Protein AF-A0A8J7L9L0-F1 (afdb_monomer_lite)

Secondary structure (DSSP, 8-state):
----------GGGGTT--EEEEEEEEEPTTS-HHHHHHHIIIIIHHHHHTSTT-SEEEEEEEPPPPTT-SSPPPTT-B----GGG---EEEEEEESSHHHHHHHHHT-HHHHHHHHHHEEEEEEEE--TTSEEEEEE--S-SS-EEPPSSEEEEEEEEEPTT--HHHHHHHIIIIIHHHHTT-TTEEEEEEEEPPPP-TTPPPBTTBB----TTT--SEEEEEEESSHHHHHHHHTSHHHHHHTTTGGGTEEEEEEEEEEEEEEEEETTEE-HHHHS-HHHHHHHHHHT-GGGGSHHHHHHHTT-----SSGGGGEEEEEEEEEE-S-HHHHHHIIIIIS--EEEEEEEEE-SHHHHHHHHHHHHHHHHHHT--GGGGT---TTTTSEEEEEEEEE-SS-EEEEEEEEETTSSS-SS-SSPPPP-STTS--S-EEEEEE-TTS-HHHHHHHHHHHHHHTT-TT-EE--SS--SSHHHHHHS-GGGGSEESS--GGG--TTS--S---GGGTTEEEEEEE-TTS-EEEEEEE-HHHHHHHHHHHHHHHHHHT-----TT-S---S-----EEEEEEEEEE-S-HHHHHHHHHHHHH-GGGT-TT-EEEEEEEEETTEEEEEEEETTEEEEEEEEEETTTTEEEEEEES-SSEEEEEEEEEEPPSSS-TTSPEEEEEEEEEEE-SHHHHHHHHHHHHHHHHHHHHHHHHHHHHHHHHHHHHHHHHHTT---------SS-S-TTHHHHHHHHHHHHHHTT-HHHHHTTEEEEEEEEETTSPPB-SHHHHHHHHHHHHHHEEEEEEEEEEEEEETTEEEEEEEEEEEETTS-EEEEEEEEEEEEETTEEEEEEEE---HHHH-TTS---TT-STTB-GGGPBPPP--HHHHHHHH-HHHHHHHHTT---GGGTSSS--SPPP-

InterPro domains:
  IPR004360 Glyoxalase/fosfomycin resistance/dioxygenase domain [PF00903] (319-454)
  IPR009799 EthD domain [PF07110] (29-120)
  IPR011008 Dimeric alpha-beta barrel [SSF54909] (21-121)
  IPR011008 Dimeric alpha-beta barrel [SSF54909] (152-255)
  IPR015075 Acetylaranotin biosynthesis cluster protein L [PF08982] (584-705)
  IPR023393 START-like domain superfamily [G3DSA:3.30.530.20] (573-716)
  IPR029068 Glyoxalase/Bleomycin resistance protein/Dihydroxybiphenyl dioxygenase [G3DSA:3.10.180.10] (314-545)
  IPR029068 Glyoxalase/Bleomycin resistance protein/Dihydroxybiphenyl dioxygenase [SSF54593] (316-531)
  IPR032710 NTF2-like domain superfamily [SSF54427] (745-858)
  IPR037401 SnoaL-like domain [PF12680] (748-848)

Foldseek 3Di:
DPPPPPQDFPQVQCLLLQKKKKKFFAWDPPDDLVVLVCCCQFPLLLVLLLQFFFQWKKKFFWDWDDVPDPDDDDPLADADDDPVLDTGIMIMTGGNDPVSVVSSVVRCVVSLVCSLVTGLEMEIWMADGNQKGKPGASQPDPFFLKAGAFWKKKKFFAWDPPDDLVNLSCLCPVFQVVLLVVQPQWNIKIKHFTDDTDQVDDDDNNYHHHDDPVSDTGMIMMTTGNYVVSVVVSCPDVSVVRNCVCNSVTTHYMYIIITRIMGIQHGRSDGDLCNLGGSVVSVVCVVVVVVVCVDPVNSCVSSVNPPPPPDPCVQFLWWAEKEAEDFAPVVVCCCVCVVVPWFWLDKDWFAAALLVLQQACQVLVLVCLVVVHDSVVVQRDHRHVQQKGWIWIWTDLLQHTYIYIAIDGSPDDRDRGGPGDDDDPDPVDDHQMEIETEGDPPDDQLVSLVVVCVVCVVVVLPQKFWGFSHDDNHPVRRVVDDSVRRKDALFDDQVRAPPVNDTPDDSPQCHQKMWGWIADSVRHTYIYIYQDDNSVVSNVVSSVSSCVVPVDDDDSPPDPDDDDDAFDQKQKAKDKDFAPFFPPLLLVLVVCCVVPVCLQQVQKDPKDFDADDLFWTWIWIGHPNATWTWIWGDFVQQQKIKTFTDPGPFKGDIKMWGKADDPDPDPRGTIMIMIMDIIGTPDPVSSVVSVVCNVVVNVSRHSSNVSSRVVRNVVRVVQVVCVVPDDDDDDDDDDRGDDPVCQVVVLVLQLVLCLLLLNLVSNLVQADQQAWEDEAPDDTDGGSVSSSVVSNVVPVFFQGKDWLFPDWDDDSQKIKTWTWMWTQGPVRDIDIATKIWIFGDDGRHTNYIYIHTDCVCNNPVVDDDDPLRGPQQDPPRDGDDGPCVSLCCLQPPPVNVVCVVVSSPGSCCVGVVNDDHSDD

pLDDT: mean 84.27, std 15.53, range [23.47, 98.44]

Organism: NCBI:txid2794033

Radius of gyration: 39.22 Å; chains: 1; bounding box: 111×66×100 Å

Structure (mmCIF, N/CA/C/O backbone):
data_AF-A0A8J7L9L0-F1
#
_entry.id   AF-A0A8J7L9L0-F1
#
loop_
_atom_site.group_PDB
_atom_site.id
_atom_site.type_symbol
_atom_site.label_atom_id
_atom_site.label_alt_id
_atom_site.label_comp_id
_atom_site.label_asym_id
_atom_site.label_entity_id
_atom_site.label_seq_id
_atom_site.pdbx_PDB_ins_code
_atom_site.Cartn_x
_atom_site.Cartn_y
_atom_site.Cartn_z
_atom_site.occupancy
_atom_site.B_iso_or_equiv
_atom_site.auth_seq_id
_atom_site.auth_comp_id
_atom_site.auth_asym_id
_atom_site.auth_atom_id
_atom_site.pdbx_PDB_model_num
ATOM 1 N N . MET A 1 1 ? 15.627 -24.468 51.580 1.00 33.28 1 MET A N 1
ATOM 2 C CA . MET A 1 1 ? 15.836 -23.251 50.769 1.00 33.28 1 MET A CA 1
ATOM 3 C C . MET A 1 1 ? 15.820 -23.654 49.300 1.00 33.28 1 MET A C 1
ATOM 5 O O . MET A 1 1 ? 16.817 -24.172 48.817 1.00 33.28 1 MET A O 1
ATOM 9 N N . LYS A 1 2 ? 14.678 -23.531 48.610 1.00 32.38 2 LYS A N 1
ATOM 10 C CA . LYS A 1 2 ? 14.656 -23.643 47.142 1.00 32.38 2 LYS A CA 1
ATOM 11 C C . LYS A 1 2 ? 15.269 -22.352 46.606 1.00 32.38 2 LYS A C 1
ATOM 13 O O . LYS A 1 2 ? 14.825 -21.278 47.000 1.00 32.38 2 LYS A O 1
ATOM 18 N N . ALA A 1 3 ? 16.320 -22.465 45.800 1.00 29.16 3 ALA A N 1
ATOM 19 C CA . ALA A 1 3 ? 16.956 -21.321 45.165 1.00 29.16 3 ALA A CA 1
ATOM 20 C C . ALA A 1 3 ? 15.889 -20.514 44.411 1.00 29.16 3 ALA A C 1
ATOM 22 O O . ALA A 1 3 ? 15.231 -21.045 43.518 1.00 29.16 3 ALA A O 1
ATOM 23 N N . VAL A 1 4 ? 15.688 -19.257 44.812 1.00 38.16 4 VAL A N 1
ATOM 24 C CA . VAL A 1 4 ? 14.827 -18.309 44.104 1.00 38.16 4 VAL A CA 1
ATOM 25 C C . VAL A 1 4 ? 15.531 -18.003 42.789 1.00 38.16 4 VAL A C 1
ATOM 27 O O . VAL A 1 4 ? 16.447 -17.185 42.735 1.00 38.16 4 VAL A O 1
ATOM 30 N N . THR A 1 5 ? 15.169 -18.718 41.728 1.00 43.06 5 THR A N 1
ATOM 31 C CA . THR A 1 5 ? 15.556 -18.340 40.372 1.00 43.06 5 THR A CA 1
ATOM 32 C C . THR A 1 5 ? 14.893 -16.990 40.119 1.00 43.06 5 THR A C 1
ATOM 34 O O . THR A 1 5 ? 13.669 -16.897 40.074 1.00 43.06 5 THR A O 1
ATOM 37 N N . LYS A 1 6 ? 15.693 -15.921 40.070 1.00 53.34 6 LYS A N 1
ATOM 38 C CA . LYS A 1 6 ? 15.213 -14.556 39.833 1.00 53.34 6 LYS A CA 1
ATOM 39 C C . LYS A 1 6 ? 14.417 -14.571 38.524 1.00 53.34 6 LYS A C 1
ATOM 41 O O . LYS A 1 6 ? 14.999 -14.857 37.478 1.00 53.34 6 LYS A O 1
ATOM 46 N N . LYS A 1 7 ? 13.097 -14.345 38.585 1.00 67.75 7 LYS A N 1
ATOM 47 C CA . LYS A 1 7 ? 12.260 -14.247 37.380 1.00 67.75 7 LYS A CA 1
ATOM 48 C C . LYS A 1 7 ? 12.877 -13.190 36.461 1.00 67.75 7 LYS A C 1
ATOM 50 O O . LYS A 1 7 ? 13.294 -12.132 36.938 1.00 67.75 7 LYS A O 1
ATOM 55 N N . ALA A 1 8 ? 12.986 -13.498 35.171 1.00 82.75 8 ALA A N 1
ATOM 56 C CA . ALA A 1 8 ? 13.413 -12.511 34.189 1.00 82.75 8 ALA A CA 1
ATOM 57 C C . ALA A 1 8 ? 12.443 -11.322 34.241 1.00 82.75 8 ALA A C 1
ATOM 59 O O . ALA A 1 8 ? 11.234 -11.527 34.306 1.00 82.75 8 ALA A O 1
ATOM 60 N N . ASN A 1 9 ? 12.977 -10.100 34.272 1.00 91.50 9 ASN A N 1
ATOM 61 C CA . ASN A 1 9 ? 12.180 -8.879 34.266 1.00 91.50 9 ASN A CA 1
ATOM 62 C C . ASN A 1 9 ? 12.502 -8.084 32.998 1.00 91.50 9 ASN A C 1
ATOM 64 O O . ASN A 1 9 ? 13.605 -7.561 32.847 1.00 91.50 9 ASN A O 1
ATOM 68 N N . TYR A 1 10 ? 11.526 -8.013 32.104 1.00 93.75 10 TYR A N 1
ATOM 69 C CA . TYR A 1 10 ? 11.568 -7.345 30.812 1.00 93.75 10 TYR A CA 1
ATOM 70 C C . TYR A 1 10 ? 10.980 -5.929 30.852 1.00 93.75 10 TYR A C 1
ATOM 72 O O . TYR A 1 10 ? 10.925 -5.290 29.807 1.00 93.75 10 TYR A O 1
ATOM 80 N N . ALA A 1 11 ? 10.597 -5.403 32.026 1.00 93.00 11 ALA A N 1
ATOM 81 C CA . ALA A 1 11 ? 9.974 -4.078 32.168 1.00 93.00 11 ALA A CA 1
ATOM 82 C C . ALA A 1 11 ? 10.808 -2.934 31.564 1.00 93.00 11 ALA A C 1
ATOM 84 O O . ALA A 1 11 ? 10.264 -1.915 31.146 1.00 93.00 11 ALA A O 1
ATOM 85 N N . ILE A 1 12 ? 12.128 -3.123 31.455 1.00 92.31 12 ILE A N 1
ATOM 86 C CA . ILE A 1 12 ? 13.038 -2.166 30.819 1.00 92.31 12 ILE A CA 1
ATOM 87 C C . ILE A 1 12 ? 12.667 -1.853 29.360 1.00 92.31 12 ILE A C 1
ATOM 89 O O . ILE A 1 12 ? 13.014 -0.783 28.871 1.00 92.31 12 ILE A O 1
ATOM 93 N N . ARG A 1 13 ? 11.945 -2.748 28.668 1.00 92.00 13 ARG A N 1
ATOM 94 C CA . ARG A 1 13 ? 11.522 -2.536 27.275 1.00 92.00 13 ARG A CA 1
ATOM 95 C C . ARG A 1 13 ? 10.525 -1.387 27.113 1.00 92.00 13 ARG A C 1
ATOM 97 O O . ARG A 1 13 ? 10.534 -0.742 26.078 1.00 92.00 13 ARG A O 1
ATOM 104 N N . ASP A 1 14 ? 9.737 -1.095 28.146 1.00 91.19 14 ASP A N 1
ATOM 105 C CA . ASP A 1 14 ? 8.715 -0.041 28.108 1.00 91.19 14 ASP A CA 1
ATOM 106 C C . ASP A 1 14 ? 9.256 1.307 28.616 1.00 91.19 14 ASP A C 1
ATOM 108 O O . ASP A 1 14 ? 8.560 2.318 28.580 1.00 91.19 14 ASP A O 1
ATOM 112 N N . GLN A 1 15 ? 10.507 1.358 29.096 1.00 89.12 15 GLN A N 1
ATOM 113 C CA . GLN A 1 15 ? 11.029 2.525 29.816 1.00 89.12 15 GLN A CA 1
ATOM 114 C C . GLN A 1 15 ? 11.103 3.797 28.962 1.00 89.12 15 GLN A C 1
ATOM 116 O O . GLN A 1 15 ? 11.134 4.894 29.523 1.00 89.12 15 GLN A O 1
ATOM 121 N N . ASN A 1 16 ? 11.196 3.655 27.637 1.00 91.50 16 ASN A N 1
ATOM 122 C CA . ASN A 1 16 ? 11.316 4.772 26.704 1.00 91.50 16 ASN A CA 1
ATOM 123 C C . ASN A 1 16 ? 9.947 5.363 26.335 1.00 91.50 16 ASN A C 1
ATOM 125 O O . ASN A 1 16 ? 9.885 6.543 26.010 1.00 91.50 16 ASN A O 1
ATOM 129 N N . GLY A 1 17 ? 8.852 4.606 26.460 1.00 91.31 17 GLY A N 1
ATOM 130 C CA . GLY A 1 17 ? 7.489 5.115 26.303 1.00 91.31 17 GLY A CA 1
ATOM 131 C C . GLY A 1 17 ? 7.074 5.965 27.506 1.00 91.31 17 GLY A C 1
ATOM 132 O O . GLY A 1 17 ? 6.415 5.479 28.419 1.00 91.31 17 GLY A O 1
ATOM 133 N N . LYS A 1 18 ? 7.497 7.232 27.541 1.00 91.81 18 LYS A N 1
ATOM 134 C CA . LYS A 1 18 ? 7.314 8.138 28.691 1.00 91.81 18 LYS A CA 1
ATOM 135 C C . LYS A 1 18 ? 5.909 8.721 28.813 1.00 91.81 18 LYS A C 1
ATOM 137 O O . LYS A 1 18 ? 5.526 9.153 29.902 1.00 91.81 18 LYS A O 1
ATOM 142 N N . LEU A 1 19 ? 5.182 8.757 27.704 1.00 95.00 19 LEU A N 1
ATOM 143 C CA . LEU A 1 19 ? 3.818 9.259 27.578 1.00 95.00 19 LEU A CA 1
ATOM 144 C C . LEU A 1 19 ? 2.955 8.155 26.975 1.00 95.00 19 LEU A C 1
ATOM 146 O O . LEU A 1 19 ? 3.434 7.417 26.114 1.00 95.00 19 LEU A O 1
ATOM 150 N N . ALA A 1 20 ? 1.691 8.069 27.379 1.00 96.75 20 ALA A N 1
ATOM 151 C CA . ALA A 1 20 ? 0.723 7.140 26.819 1.00 96.75 20 ALA A CA 1
ATOM 152 C C . ALA A 1 20 ? -0.542 7.873 26.355 1.00 96.75 20 ALA A C 1
ATOM 154 O O . ALA A 1 20 ? -1.003 8.822 26.994 1.00 96.75 20 ALA A O 1
ATOM 155 N N . PHE A 1 21 ? -1.107 7.395 25.251 1.00 97.12 21 PHE A N 1
ATOM 156 C CA . PHE A 1 21 ? -2.462 7.678 24.805 1.00 97.12 21 PHE A CA 1
ATOM 157 C C . PHE A 1 21 ? -3.249 6.365 24.843 1.00 97.12 21 PHE A C 1
ATOM 159 O O . PHE A 1 21 ? -2.940 5.422 24.116 1.00 97.12 21 PHE A O 1
ATOM 166 N N . TYR A 1 22 ? -4.212 6.295 25.756 1.00 97.31 22 TYR A N 1
ATOM 167 C CA . TYR A 1 22 ? -4.950 5.094 26.129 1.00 97.31 22 TYR A CA 1
ATOM 168 C C . TYR A 1 22 ? -6.417 5.274 25.747 1.00 97.31 22 TYR A C 1
ATOM 170 O O . TYR A 1 22 ? -7.122 6.082 26.350 1.00 97.31 22 TYR A O 1
ATOM 178 N N . VAL A 1 23 ? -6.873 4.568 24.720 1.00 97.12 23 VAL A N 1
ATOM 179 C CA . VAL A 1 23 ? -8.184 4.791 24.103 1.00 97.12 23 VAL A CA 1
ATOM 180 C C . VAL A 1 23 ? -9.097 3.613 24.377 1.00 97.12 23 VAL A C 1
ATOM 182 O O . VAL A 1 23 ? -8.789 2.491 23.984 1.00 97.12 23 VAL A O 1
ATOM 185 N N . LEU A 1 24 ? -10.228 3.877 25.025 1.00 97.00 24 LEU A N 1
ATOM 186 C CA . LEU A 1 24 ? -11.296 2.903 25.233 1.00 97.00 24 LEU A CA 1
ATOM 187 C C . LEU A 1 24 ? -12.210 2.896 24.008 1.00 97.00 24 LEU A C 1
ATOM 189 O O . LEU A 1 24 ? -12.599 3.963 23.528 1.00 97.00 24 LEU A O 1
ATOM 193 N N . LEU A 1 25 ? -12.546 1.712 23.499 1.00 97.19 25 LEU A N 1
A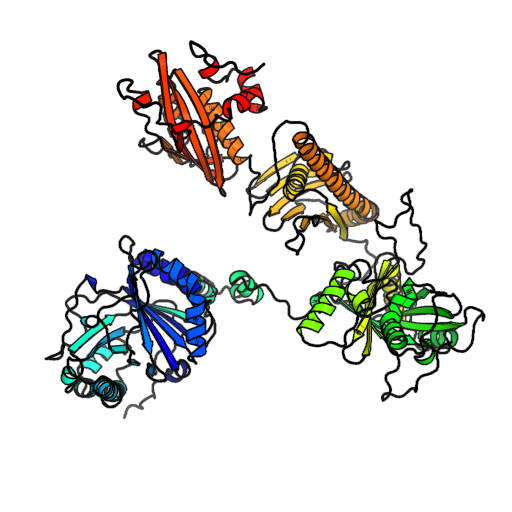TOM 194 C CA . LEU A 1 25 ? -13.195 1.556 22.199 1.00 97.19 25 LEU A CA 1
ATOM 195 C C . LEU A 1 25 ? -14.464 0.716 22.302 1.00 97.19 25 LEU A C 1
ATOM 197 O O . LEU A 1 25 ? -14.427 -0.450 22.693 1.00 97.19 25 LEU A O 1
ATOM 201 N N . TRP A 1 26 ? -15.582 1.306 21.889 1.00 96.25 26 TRP A N 1
ATOM 202 C CA . TRP A 1 26 ? -16.876 0.640 21.809 1.00 96.25 26 TRP A CA 1
ATOM 203 C C . TRP A 1 26 ? -17.153 0.251 20.374 1.00 96.25 26 TRP A C 1
ATOM 205 O O . TRP A 1 26 ? -17.213 1.109 19.488 1.00 96.25 26 TRP A O 1
ATOM 215 N N . LYS A 1 27 ? -17.403 -1.031 20.156 1.00 95.44 27 LYS A N 1
ATOM 216 C CA . LYS A 1 27 ? -17.796 -1.576 18.871 1.00 95.44 27 LYS A CA 1
ATOM 217 C C . LYS A 1 27 ? -19.065 -0.908 18.357 1.00 95.44 27 LYS A C 1
ATOM 219 O O . LYS A 1 27 ? -20.069 -0.776 19.059 1.00 95.44 27 LYS A O 1
ATOM 224 N N . ARG A 1 28 ? -19.064 -0.588 17.066 1.00 94.56 28 ARG A N 1
ATOM 225 C CA . ARG A 1 28 ? -20.216 -0.047 16.352 1.00 94.56 28 ARG A CA 1
ATOM 226 C C . ARG A 1 28 ? -21.446 -0.943 16.527 1.00 94.56 28 ARG A C 1
ATOM 228 O O . ARG A 1 28 ? -21.399 -2.178 16.468 1.00 94.56 28 ARG A O 1
ATOM 235 N N . LYS A 1 29 ? -22.598 -0.302 16.712 1.00 90.38 29 LYS A N 1
ATOM 236 C CA . LYS A 1 29 ? -23.889 -0.994 16.742 1.00 90.38 29 LYS A CA 1
ATOM 237 C C . LYS A 1 29 ? -24.199 -1.551 15.348 1.00 90.38 29 LYS A C 1
ATOM 239 O O . LYS A 1 29 ? -24.092 -0.832 14.361 1.00 90.38 29 LYS A O 1
ATOM 244 N N . GLY A 1 30 ? -24.585 -2.824 15.275 1.00 90.44 30 GLY A N 1
ATOM 245 C CA . GLY A 1 30 ? -24.953 -3.495 14.020 1.00 90.44 30 GLY A CA 1
ATOM 246 C C . GLY A 1 30 ? -23.868 -4.369 13.381 1.00 90.44 30 GLY A C 1
ATOM 247 O O . GLY A 1 30 ? -24.176 -5.066 12.421 1.00 90.44 30 GLY A O 1
ATOM 248 N N . ILE A 1 31 ? -22.641 -4.399 13.920 1.00 95.25 31 ILE A N 1
ATOM 249 C CA . ILE A 1 31 ? -21.594 -5.348 13.492 1.00 95.25 31 ILE A CA 1
ATOM 250 C C . ILE A 1 31 ? -21.348 -6.435 14.547 1.00 95.25 31 ILE A C 1
ATOM 252 O O . ILE A 1 31 ? -21.557 -6.203 15.744 1.00 95.25 31 ILE A O 1
ATOM 256 N N . SER A 1 32 ? -20.918 -7.626 14.118 1.00 96.62 32 SER A N 1
ATOM 257 C CA . SER A 1 32 ? -20.533 -8.713 15.028 1.00 96.62 32 SER A CA 1
ATOM 258 C C . SER A 1 32 ? -19.212 -8.400 15.740 1.00 96.62 32 SER A C 1
ATOM 260 O O . SER A 1 32 ? -18.413 -7.600 15.254 1.00 96.62 32 SER A O 1
ATOM 262 N N . LEU A 1 33 ? -18.978 -9.031 16.897 1.00 94.38 33 LEU A N 1
ATOM 263 C CA . LEU A 1 33 ? -17.702 -8.905 17.613 1.00 94.38 33 LEU A CA 1
ATOM 264 C C . LEU A 1 33 ? -16.530 -9.441 16.779 1.00 94.38 33 LEU A C 1
ATOM 266 O O . LEU A 1 33 ? -15.473 -8.832 16.760 1.00 94.38 33 LEU A O 1
ATOM 270 N N . GLU A 1 34 ? -16.743 -10.525 16.033 1.00 96.19 34 GLU A N 1
ATOM 271 C CA . GLU A 1 34 ? -15.739 -11.077 15.117 1.00 96.19 34 GLU A CA 1
ATOM 272 C C . GLU A 1 34 ? -15.363 -10.081 14.014 1.00 96.19 34 GLU A C 1
ATOM 274 O O . GLU A 1 34 ? -14.183 -9.838 13.790 1.00 96.19 34 GLU A O 1
ATOM 279 N N . LEU A 1 35 ? -16.347 -9.434 13.374 1.00 97.31 35 LEU A N 1
ATOM 280 C CA . LEU A 1 35 ? -16.073 -8.429 12.344 1.00 97.31 35 LEU A CA 1
ATOM 281 C C . LEU A 1 35 ? -15.328 -7.220 12.919 1.00 97.31 35 LEU A C 1
ATOM 283 O O . LEU A 1 35 ? -14.430 -6.689 12.272 1.00 97.31 35 LEU A O 1
ATOM 287 N N . PHE A 1 36 ? -15.683 -6.796 14.132 1.00 97.50 36 PHE A N 1
ATOM 288 C CA . PHE A 1 36 ? -14.957 -5.757 14.856 1.00 97.50 36 PHE A CA 1
ATOM 289 C C . PHE A 1 36 ? -13.507 -6.157 15.125 1.00 97.50 36 PHE A C 1
ATOM 291 O O . PHE A 1 36 ? -12.595 -5.426 14.743 1.00 97.50 36 PHE A O 1
ATOM 298 N N . ASP A 1 37 ? -13.298 -7.332 15.721 1.00 97.06 37 ASP A N 1
ATOM 299 C CA . ASP A 1 37 ? -11.974 -7.837 16.065 1.00 97.06 37 ASP A CA 1
ATOM 300 C C . ASP A 1 37 ? -11.110 -7.988 14.798 1.00 97.06 37 ASP A C 1
ATOM 302 O O . ASP A 1 37 ? -9.922 -7.658 14.811 1.00 97.06 37 ASP A O 1
ATOM 306 N N . ASP A 1 38 ? -11.690 -8.471 13.694 1.00 97.25 38 ASP A N 1
ATOM 307 C CA . ASP A 1 38 ? -11.029 -8.669 12.400 1.00 97.25 38 ASP A CA 1
ATOM 308 C C . ASP A 1 38 ? -10.683 -7.354 11.712 1.00 97.25 38 ASP A C 1
ATOM 310 O O . ASP A 1 38 ? -9.540 -7.178 11.281 1.00 97.25 38 ASP A O 1
ATOM 314 N N . TYR A 1 39 ? -11.634 -6.426 11.613 1.00 98.12 39 TYR A N 1
ATOM 315 C CA . TYR A 1 39 ? -11.402 -5.139 10.968 1.00 98.12 39 TYR A CA 1
ATOM 316 C C . TYR A 1 39 ? -10.385 -4.314 11.758 1.00 98.12 39 TYR A C 1
ATOM 318 O O . TYR A 1 39 ? -9.457 -3.742 11.179 1.00 98.12 39 TYR A O 1
ATOM 326 N N . TRP A 1 40 ? -10.499 -4.303 13.088 1.00 98.19 40 TRP A N 1
ATOM 327 C CA . TRP A 1 40 ? -9.620 -3.509 13.934 1.00 98.19 40 TRP A CA 1
ATOM 328 C C . TRP A 1 40 ? -8.161 -3.961 13.832 1.00 98.19 40 TRP A C 1
ATOM 330 O O . TRP A 1 40 ? -7.286 -3.132 13.572 1.00 98.19 40 TRP A O 1
ATOM 340 N N . ARG A 1 41 ? -7.883 -5.269 13.914 1.00 97.62 41 ARG A N 1
ATOM 341 C CA . ARG A 1 41 ? -6.498 -5.768 13.854 1.00 97.62 41 ARG A CA 1
ATOM 342 C C . ARG A 1 41 ? -5.923 -5.884 12.440 1.00 97.62 41 ARG A C 1
ATOM 344 O O . ARG A 1 41 ? -4.704 -5.963 12.286 1.00 97.62 41 ARG A O 1
ATOM 351 N N . ASN A 1 42 ? -6.761 -5.962 11.402 1.00 97.62 42 ASN A N 1
ATOM 352 C CA . ASN A 1 42 ? -6.278 -6.186 10.034 1.00 97.62 42 ASN A CA 1
ATOM 353 C C . ASN A 1 42 ? -6.334 -4.962 9.122 1.00 97.62 42 ASN A C 1
ATOM 355 O O . ASN A 1 42 ? -5.587 -4.927 8.145 1.00 97.62 42 ASN A O 1
ATOM 359 N N . VAL A 1 43 ? -7.175 -3.974 9.428 1.00 96.81 43 VAL A N 1
ATOM 360 C CA . VAL A 1 43 ? -7.367 -2.780 8.593 1.00 96.81 43 VAL A CA 1
ATOM 361 C C . VAL A 1 43 ? -6.994 -1.524 9.373 1.00 96.81 43 VAL A C 1
ATOM 363 O O . VAL A 1 43 ? -6.029 -0.843 9.022 1.00 96.81 43 VAL A O 1
ATOM 366 N N . HIS A 1 44 ? -7.690 -1.270 10.481 1.00 97.31 44 HIS A N 1
ATOM 367 C CA . HIS A 1 44 ? -7.518 -0.048 11.267 1.00 97.31 44 HIS A CA 1
ATOM 368 C C . HIS A 1 44 ? -6.163 0.002 12.001 1.00 97.31 44 HIS A C 1
ATOM 370 O O . HIS A 1 44 ? -5.505 1.039 12.053 1.00 97.31 44 HIS A O 1
ATOM 376 N N . GLY A 1 45 ? -5.690 -1.133 12.523 1.00 96.88 45 GLY A N 1
ATOM 377 C CA . GLY A 1 45 ? -4.406 -1.252 13.220 1.00 96.88 45 GLY A CA 1
ATOM 378 C C . GLY A 1 45 ? -3.206 -0.893 12.345 1.00 96.88 45 GLY A C 1
ATOM 379 O O . GLY A 1 45 ? -2.460 0.021 12.694 1.00 96.88 45 GLY A O 1
ATOM 380 N N . PRO A 1 46 ? -3.027 -1.529 11.174 1.00 95.31 46 PRO A N 1
ATOM 381 C CA . PRO A 1 46 ? -1.969 -1.151 10.242 1.00 95.31 46 PRO A CA 1
ATOM 382 C C . PRO A 1 46 ? -2.071 0.294 9.740 1.00 95.31 46 PRO A C 1
ATOM 384 O O . PRO A 1 46 ? -1.047 0.904 9.431 1.00 95.31 46 PRO A O 1
ATOM 387 N N . LEU A 1 47 ? -3.280 0.853 9.624 1.00 95.31 47 LEU A N 1
ATOM 388 C CA . LEU A 1 47 ? -3.465 2.271 9.304 1.00 95.31 47 LEU A CA 1
ATOM 389 C C . LEU A 1 47 ? -2.883 3.156 10.416 1.00 95.31 47 LEU A C 1
ATOM 391 O O . LEU A 1 47 ? -2.022 3.989 10.139 1.00 95.31 47 LEU A O 1
ATOM 395 N N . CYS A 1 48 ? -3.281 2.914 11.667 1.00 96.75 48 CYS A N 1
ATOM 396 C CA . CYS A 1 48 ? -2.775 3.628 12.838 1.00 96.75 48 CYS A CA 1
ATOM 397 C C . CYS A 1 48 ? -1.251 3.512 12.967 1.00 96.75 48 CYS A C 1
ATOM 399 O O . CYS A 1 48 ? -0.561 4.513 13.132 1.00 96.75 48 CYS A O 1
ATOM 401 N N . ALA A 1 49 ? -0.697 2.311 12.792 1.00 96.38 49 ALA A N 1
ATOM 402 C CA . ALA A 1 49 ? 0.730 2.038 12.954 1.00 96.38 49 ALA A CA 1
ATOM 403 C C . ALA A 1 49 ? 1.635 2.849 12.010 1.00 96.38 49 ALA A C 1
ATOM 405 O O . ALA A 1 49 ? 2.798 3.093 12.323 1.00 96.38 49 ALA A O 1
ATOM 406 N N . ARG A 1 50 ? 1.114 3.266 10.848 1.00 93.50 50 ARG A N 1
ATOM 407 C CA . ARG A 1 50 ? 1.859 4.046 9.847 1.00 93.50 50 ARG A CA 1
ATOM 408 C C . ARG A 1 50 ? 1.891 5.547 10.148 1.00 93.50 50 ARG A C 1
ATOM 410 O O . ARG A 1 50 ? 2.613 6.271 9.462 1.00 93.50 50 ARG A O 1
ATOM 417 N N . LEU A 1 51 ? 1.158 6.008 11.161 1.00 94.75 51 LEU A N 1
ATOM 418 C CA . LEU A 1 51 ? 1.228 7.387 11.639 1.00 94.75 51 LEU A CA 1
ATOM 419 C C . LEU A 1 51 ? 2.550 7.649 12.391 1.00 94.75 51 LEU A C 1
ATOM 421 O O . LEU A 1 51 ? 3.080 6.747 13.047 1.00 94.75 51 LEU A O 1
ATOM 425 N N . PRO A 1 52 ? 3.110 8.868 12.312 1.00 94.38 52 PRO A N 1
ATOM 426 C CA . PRO A 1 52 ? 4.413 9.184 12.894 1.00 94.38 52 PRO A CA 1
ATOM 427 C C . PRO A 1 52 ? 4.398 9.230 14.433 1.00 94.38 52 PRO A C 1
ATOM 429 O O . PRO A 1 52 ? 3.347 9.304 15.061 1.00 94.38 52 PRO A O 1
ATOM 432 N N . GLY A 1 53 ? 5.592 9.217 15.035 1.00 95.06 53 GLY A N 1
ATOM 433 C CA . GLY A 1 53 ? 5.827 9.523 16.457 1.00 95.06 53 GLY A CA 1
ATOM 434 C C . GLY A 1 53 ? 5.667 8.359 17.444 1.00 95.06 53 GLY A C 1
ATOM 435 O O . GLY A 1 53 ? 6.208 8.396 18.544 1.00 95.06 53 GLY A O 1
ATOM 436 N N . GLN A 1 54 ? 4.967 7.294 17.073 1.00 97.50 54 GLN A N 1
ATOM 437 C CA . GLN A 1 54 ? 4.700 6.175 17.983 1.00 97.50 54 GLN A CA 1
ATOM 438 C C . GLN A 1 54 ? 5.985 5.441 18.400 1.00 97.50 54 GLN A C 1
ATOM 440 O O . GLN A 1 54 ? 6.769 5.016 17.551 1.00 97.50 54 GLN A O 1
ATOM 445 N N . HIS A 1 55 ? 6.164 5.223 19.704 1.00 96.56 55 HIS A N 1
ATOM 446 C CA . HIS A 1 55 ? 7.195 4.342 20.255 1.00 96.56 55 HIS A CA 1
ATOM 447 C C . HIS A 1 55 ? 6.691 2.896 20.348 1.00 96.56 55 HIS A C 1
ATOM 449 O O . HIS A 1 55 ? 7.371 1.968 19.902 1.00 96.56 55 HIS A O 1
ATOM 455 N N . GLN A 1 56 ? 5.484 2.696 20.882 1.00 97.75 56 GLN A N 1
ATOM 456 C CA . GLN A 1 56 ? 4.783 1.411 20.887 1.00 97.75 56 GLN A CA 1
ATOM 457 C C . GLN A 1 56 ? 3.300 1.618 20.562 1.00 97.75 56 GLN A C 1
ATOM 459 O O . GLN A 1 56 ? 2.745 2.677 20.848 1.00 97.75 56 GLN A O 1
ATOM 464 N N . TYR A 1 57 ? 2.666 0.603 19.973 1.00 98.44 57 TYR A N 1
ATOM 465 C CA . TYR A 1 57 ? 1.225 0.572 19.730 1.00 98.44 57 TYR A CA 1
ATOM 466 C C . TYR A 1 57 ? 0.680 -0.849 19.891 1.00 98.44 57 TYR A C 1
ATOM 468 O O . TYR A 1 57 ? 1.050 -1.754 19.131 1.00 98.44 57 TYR A O 1
ATOM 476 N N . TRP A 1 58 ? -0.221 -1.014 20.860 1.00 98.06 58 TRP A N 1
ATOM 477 C CA . TRP A 1 58 ? -0.952 -2.244 21.145 1.00 98.06 58 TRP A CA 1
ATOM 478 C C . TRP A 1 58 ? -2.460 -2.073 20.968 1.00 98.06 58 TRP A C 1
ATOM 480 O O . TRP A 1 58 ? -3.033 -1.034 21.295 1.00 98.06 58 TRP A O 1
ATOM 490 N N . GLN A 1 59 ? -3.105 -3.144 20.520 1.00 98.19 59 GLN A N 1
ATOM 491 C CA . GLN A 1 59 ? -4.542 -3.356 20.636 1.00 98.19 59 GLN A CA 1
ATOM 492 C C . GLN A 1 59 ? -4.792 -4.483 21.632 1.00 98.19 59 GLN A C 1
ATOM 494 O O . GLN A 1 59 ? -4.268 -5.587 21.462 1.00 98.19 59 GLN A O 1
ATOM 499 N N . PHE A 1 60 ? -5.602 -4.218 22.650 1.00 97.88 60 PHE A N 1
ATOM 500 C CA . PHE A 1 60 ? -6.058 -5.209 23.616 1.00 97.88 60 PHE A CA 1
ATOM 501 C C . PHE A 1 60 ? -7.546 -5.465 23.396 1.00 97.88 60 PHE A C 1
ATOM 503 O O . PHE A 1 60 ? -8.361 -4.552 23.520 1.00 97.88 60 PHE A O 1
ATOM 510 N N . HIS A 1 61 ? -7.899 -6.705 23.068 1.00 97.38 61 HIS A N 1
ATOM 511 C CA . HIS A 1 61 ? -9.285 -7.125 22.864 1.00 97.38 61 HIS A CA 1
ATOM 512 C C . HIS A 1 61 ? -9.813 -7.706 24.172 1.00 97.38 61 HIS A C 1
ATOM 514 O O . HIS A 1 61 ? -9.170 -8.587 24.754 1.00 97.38 61 HIS A O 1
ATOM 520 N N . LEU A 1 62 ? -10.956 -7.220 24.653 1.00 94.06 62 LEU A N 1
ATOM 521 C CA . LEU A 1 62 ? -11.395 -7.441 26.032 1.00 94.06 62 LEU A CA 1
ATOM 522 C C . LEU A 1 62 ? -12.739 -8.138 26.111 1.00 94.06 62 LEU A C 1
ATOM 524 O O . LEU A 1 62 ? -13.684 -7.762 25.418 1.00 94.06 62 LEU A O 1
ATOM 528 N N . ASP A 1 63 ? -12.852 -9.112 27.007 1.00 89.19 63 ASP A N 1
ATOM 529 C CA . ASP A 1 63 ? -14.146 -9.666 27.384 1.00 89.19 63 ASP A CA 1
ATOM 530 C C . ASP A 1 63 ? -14.968 -8.648 28.167 1.00 89.19 63 ASP A C 1
ATOM 532 O O . ASP A 1 63 ? -14.466 -7.955 29.056 1.00 89.19 63 ASP A O 1
ATOM 536 N N . HIS A 1 64 ? -16.269 -8.625 27.888 1.00 81.06 64 HIS A N 1
ATOM 537 C CA . HIS A 1 64 ? -17.215 -7.924 28.739 1.00 81.06 64 HIS A CA 1
ATOM 538 C C . HIS A 1 64 ? -17.284 -8.620 30.096 1.00 81.06 64 HIS A C 1
ATOM 540 O O . HIS A 1 64 ? -17.369 -9.849 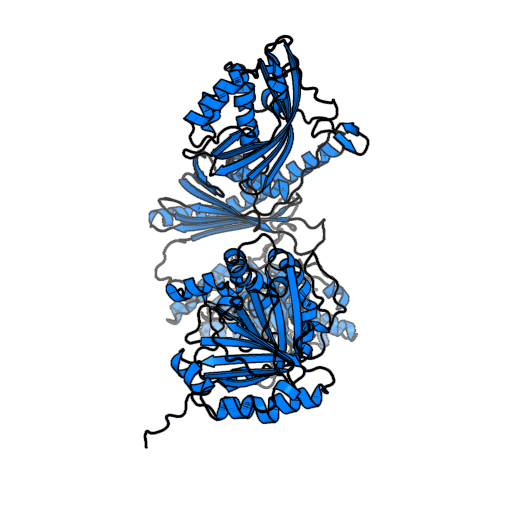30.181 1.00 81.06 64 HIS A O 1
ATOM 546 N N . ASN A 1 65 ? -17.256 -7.828 31.165 1.00 65.44 65 ASN A N 1
ATOM 547 C CA . ASN A 1 65 ? -17.363 -8.353 32.517 1.00 65.44 65 ASN A CA 1
ATOM 548 C C . ASN A 1 65 ? -18.715 -9.076 32.686 1.00 65.44 65 ASN A C 1
ATOM 550 O O . ASN A 1 65 ? -19.771 -8.467 32.504 1.00 65.44 65 ASN A O 1
ATOM 554 N N . GLN A 1 66 ? -18.680 -10.373 32.999 1.00 57.22 66 GLN A N 1
ATOM 555 C CA . GLN A 1 66 ? -19.872 -11.180 33.276 1.00 57.22 66 GLN A CA 1
ATOM 556 C C . GLN A 1 66 ? -20.181 -11.152 34.780 1.00 57.22 66 GLN A C 1
ATOM 558 O O . GLN A 1 66 ? -19.270 -11.089 35.612 1.00 57.22 66 GLN A O 1
ATOM 563 N N . GLU A 1 67 ? -21.461 -11.227 35.155 1.00 49.09 67 GLU A N 1
ATOM 564 C CA . GLU A 1 67 ? -21.846 -11.487 36.548 1.00 49.09 67 GLU A CA 1
ATOM 565 C C . GLU A 1 67 ? -21.159 -12.777 37.036 1.00 49.09 67 GLU A C 1
ATOM 567 O O . GLU A 1 67 ? -21.334 -13.840 36.446 1.00 49.09 67 GLU A O 1
ATOM 572 N N . GLY A 1 68 ? -20.337 -12.672 38.090 1.00 52.62 68 GLY A N 1
ATOM 573 C CA . GLY A 1 68 ? -19.475 -13.766 38.571 1.00 52.62 68 GLY A CA 1
ATOM 574 C C . GLY A 1 68 ? -17.968 -13.581 38.332 1.00 52.62 68 GLY A C 1
ATOM 575 O O . GLY A 1 68 ? -17.244 -14.573 38.321 1.00 52.62 68 GLY A O 1
ATOM 576 N N . SER A 1 69 ? -17.490 -12.340 38.134 1.00 62.19 69 SER A N 1
ATOM 577 C CA . SER A 1 69 ? -16.072 -12.022 37.886 1.00 62.19 69 SER A CA 1
ATOM 578 C C . SER A 1 69 ? -15.107 -12.758 38.827 1.00 62.19 69 SER A C 1
ATOM 580 O O . SER A 1 69 ? -15.337 -12.797 40.035 1.00 62.19 69 SER A O 1
ATOM 582 N N . LEU A 1 70 ? -13.977 -13.223 38.286 1.00 75.50 70 LEU A N 1
ATOM 583 C CA . LEU A 1 70 ? -12.863 -13.826 39.038 1.00 75.50 70 LEU A CA 1
ATOM 584 C C . LEU A 1 70 ? -12.204 -12.861 40.047 1.00 75.50 70 LEU A C 1
ATOM 586 O O . LEU A 1 70 ? -11.324 -13.264 40.797 1.00 75.50 70 LEU A O 1
ATOM 590 N N . TRP A 1 71 ? -12.587 -11.580 40.050 1.00 85.12 71 TRP A N 1
ATOM 591 C CA . TRP A 1 71 ? -11.987 -10.553 40.890 1.00 85.12 71 TRP A CA 1
ATOM 592 C C . TRP A 1 71 ? -12.675 -10.450 42.267 1.00 85.12 71 TRP A C 1
ATOM 594 O O . TRP A 1 71 ? -13.899 -10.282 42.321 1.00 85.12 71 TRP A O 1
ATOM 604 N N . PRO A 1 72 ? -11.932 -10.476 43.392 1.00 87.94 72 PRO A N 1
ATOM 605 C CA . PRO A 1 72 ? -12.520 -10.345 44.722 1.00 87.94 72 PRO A CA 1
ATOM 606 C C . PRO A 1 72 ? -13.134 -8.960 44.961 1.00 87.94 72 PRO A C 1
ATOM 608 O O . PRO A 1 72 ? -12.549 -7.928 44.618 1.00 87.94 72 PRO A O 1
ATOM 611 N N . ARG A 1 73 ? -14.305 -8.926 45.609 1.00 88.31 73 ARG A N 1
ATOM 612 C CA . ARG A 1 73 ? -14.964 -7.670 45.995 1.00 88.31 73 ARG A CA 1
ATOM 613 C C . ARG A 1 73 ? -14.366 -7.108 47.278 1.00 88.31 73 ARG A C 1
ATOM 615 O O . ARG A 1 73 ? -14.310 -7.798 48.294 1.00 88.31 73 ARG A O 1
ATOM 622 N N . VAL A 1 74 ? -14.017 -5.826 47.252 1.00 89.00 74 VAL A N 1
ATOM 623 C CA . VAL A 1 74 ? -13.571 -5.081 48.432 1.00 89.00 74 VAL A CA 1
ATOM 624 C C . VAL A 1 74 ? -14.714 -4.217 48.978 1.00 89.00 74 VAL A C 1
ATOM 626 O O . VAL A 1 74 ? -15.326 -3.469 48.213 1.00 89.00 74 VAL A O 1
ATOM 629 N N . PRO A 1 75 ? -15.024 -4.289 50.289 1.00 90.62 75 PRO A N 1
ATOM 630 C CA . PRO A 1 75 ? -16.050 -3.447 50.896 1.00 90.62 75 PRO A CA 1
ATOM 631 C C . PRO A 1 75 ? -15.807 -1.952 50.648 1.00 90.62 75 PRO A C 1
ATOM 633 O O . PRO A 1 75 ? -14.701 -1.454 50.854 1.00 90.62 75 PRO A O 1
ATOM 636 N N . GLY A 1 76 ? -16.857 -1.234 50.243 1.00 92.38 76 GLY A N 1
ATOM 637 C CA . GLY A 1 76 ? -16.802 0.205 49.962 1.00 92.38 76 GLY A CA 1
ATOM 638 C C . GLY A 1 76 ? -16.343 0.579 48.549 1.00 92.38 76 GLY A C 1
ATOM 639 O O . GLY A 1 76 ? -16.270 1.767 48.254 1.00 92.38 76 GLY A O 1
ATOM 640 N N . ILE A 1 77 ? -16.066 -0.400 47.682 1.00 94.19 77 ILE A N 1
ATOM 641 C CA . ILE A 1 77 ? -15.741 -0.187 46.267 1.00 94.19 77 ILE A CA 1
ATOM 642 C C . ILE A 1 77 ? -16.857 -0.769 45.399 1.00 94.19 77 ILE A C 1
ATOM 644 O O . ILE A 1 77 ? -17.316 -1.891 45.621 1.00 94.19 77 ILE A O 1
ATOM 648 N N . ASP A 1 78 ? -17.284 -0.000 44.403 1.00 91.56 78 ASP A N 1
ATOM 649 C CA . ASP A 1 78 ? -18.232 -0.433 43.390 1.00 91.56 78 ASP A CA 1
ATOM 650 C C . ASP A 1 78 ? -17.542 -1.247 42.280 1.00 91.56 78 ASP A C 1
ATOM 652 O O . ASP A 1 78 ? -16.458 -0.907 41.805 1.00 91.56 78 ASP A O 1
ATOM 656 N N . TYR A 1 79 ? -18.203 -2.323 41.866 1.00 88.88 79 TYR A N 1
ATOM 657 C CA . TYR A 1 79 ? -17.798 -3.209 40.767 1.00 88.88 79 TYR A CA 1
ATOM 658 C C . TYR A 1 79 ? -18.933 -3.393 39.752 1.00 88.88 79 TYR A C 1
ATOM 660 O O . TYR A 1 79 ? -18.837 -4.228 38.851 1.00 88.88 79 TYR A O 1
ATOM 668 N N . THR A 1 80 ? -20.051 -2.687 39.945 1.00 81.81 80 THR A N 1
ATOM 669 C CA . THR A 1 80 ? -21.204 -2.754 39.056 1.00 81.81 80 THR A CA 1
ATOM 670 C C . THR A 1 80 ? -20.930 -1.997 37.773 1.00 81.81 80 THR A C 1
ATOM 672 O O . THR A 1 80 ? -20.139 -1.053 37.723 1.00 81.81 80 THR A O 1
ATOM 675 N N . TYR A 1 81 ? -21.566 -2.467 36.707 1.00 75.56 81 TYR A N 1
ATOM 676 C CA . TYR A 1 81 ? -21.274 -1.981 35.381 1.00 75.56 81 TYR A CA 1
ATOM 677 C C . TYR A 1 81 ? -22.513 -2.015 34.500 1.00 75.56 81 TYR A C 1
ATOM 679 O O . TYR A 1 81 ? -23.172 -3.050 34.399 1.00 75.56 81 TYR A O 1
ATOM 687 N N . GLN A 1 82 ? -22.838 -0.881 33.883 1.00 82.56 82 GLN A N 1
ATOM 688 C CA . GLN A 1 82 ? -23.976 -0.784 32.976 1.00 82.56 82 GLN A CA 1
ATOM 689 C C . GLN A 1 82 ? -23.582 -1.344 31.608 1.00 82.56 82 GLN A C 1
ATOM 691 O O . GLN A 1 82 ? -22.484 -1.092 31.119 1.00 82.56 82 GLN A O 1
ATOM 696 N N . THR A 1 83 ? -24.475 -2.100 30.969 1.00 81.44 83 THR A N 1
ATOM 697 C CA . THR A 1 83 ? -24.200 -2.741 29.669 1.00 81.44 83 THR A CA 1
ATOM 698 C C . THR A 1 83 ? -23.810 -1.730 28.589 1.00 81.44 83 THR A C 1
ATOM 700 O O . THR A 1 83 ? -22.970 -2.017 27.747 1.00 81.44 83 THR A O 1
ATOM 703 N N . GLU A 1 84 ? -24.387 -0.532 28.630 1.00 82.69 84 GLU A N 1
ATOM 704 C CA . GLU A 1 84 ? -24.090 0.567 27.704 1.00 82.69 84 GLU A CA 1
ATOM 705 C C . GLU A 1 84 ? -22.687 1.162 27.854 1.00 82.69 84 GLU A C 1
ATOM 707 O O . GLU A 1 84 ? -22.184 1.767 26.909 1.00 82.69 84 GLU A O 1
ATOM 712 N N . ASP A 1 85 ? -22.047 0.964 29.007 1.00 84.81 85 ASP A N 1
ATOM 713 C CA . ASP A 1 85 ? -20.692 1.440 29.242 1.00 84.81 85 ASP A CA 1
ATOM 714 C C . ASP A 1 85 ? -19.648 0.419 28.751 1.00 84.81 85 ASP A C 1
ATOM 716 O O . ASP A 1 85 ? -18.492 0.796 28.610 1.00 84.81 85 ASP A O 1
ATOM 720 N N . GLN A 1 86 ? -20.032 -0.820 28.384 1.00 86.62 86 GLN A N 1
ATOM 721 C CA . GLN A 1 86 ? -19.104 -1.902 27.983 1.00 86.62 86 GLN A CA 1
ATOM 722 C C . GLN A 1 86 ? -18.369 -1.585 26.695 1.00 86.62 86 GLN A C 1
ATOM 724 O O . GLN A 1 86 ? -18.977 -1.528 25.631 1.00 86.62 86 GLN A O 1
ATOM 729 N N . PHE A 1 87 ? -17.054 -1.412 26.824 1.00 93.69 87 PHE A N 1
ATOM 730 C CA . PHE A 1 87 ? -16.130 -1.282 25.712 1.00 93.69 87 PHE A CA 1
ATOM 731 C C . PHE A 1 87 ? -15.469 -2.624 25.391 1.00 93.69 87 PHE A C 1
ATOM 733 O O . PHE A 1 87 ? -15.165 -3.428 26.276 1.00 93.69 87 PHE A O 1
ATOM 740 N N . ASP A 1 88 ? -15.236 -2.841 24.102 1.00 95.75 88 ASP A N 1
ATOM 741 C CA . ASP A 1 88 ? -14.789 -4.110 23.531 1.00 95.75 88 ASP A CA 1
ATOM 742 C C . ASP A 1 88 ? -13.253 -4.189 23.429 1.00 95.75 88 ASP A C 1
ATOM 744 O O . ASP A 1 88 ? -12.685 -5.273 23.246 1.00 95.75 88 ASP A O 1
ATOM 748 N N . GLY A 1 89 ? -12.562 -3.049 23.546 1.00 97.44 89 GLY A N 1
ATOM 749 C CA . GLY A 1 89 ? -11.114 -2.992 23.399 1.00 97.44 89 GLY A CA 1
ATOM 750 C C . GLY A 1 89 ? -10.441 -1.725 23.914 1.00 97.44 89 GLY A C 1
ATOM 751 O O . GLY A 1 89 ? -11.084 -0.712 24.191 1.00 97.44 89 GLY A O 1
ATOM 752 N N . ILE A 1 90 ? -9.115 -1.804 24.020 1.00 98.44 90 ILE A N 1
ATOM 753 C CA . ILE A 1 90 ? -8.219 -0.686 24.323 1.00 98.44 90 ILE A CA 1
ATOM 754 C C . ILE A 1 90 ? -7.158 -0.564 23.225 1.00 98.44 90 ILE A C 1
ATOM 756 O O . ILE A 1 90 ? -6.449 -1.532 22.945 1.00 98.44 90 ILE A O 1
ATOM 760 N N . ALA A 1 91 ? -6.999 0.627 22.648 1.00 98.25 91 ALA A N 1
ATOM 761 C CA . ALA A 1 91 ? -5.784 0.989 21.921 1.00 98.25 91 ALA A CA 1
ATOM 762 C C . ALA A 1 91 ? -4.827 1.709 22.874 1.00 98.25 91 ALA A C 1
ATOM 764 O O . ALA A 1 91 ? -5.183 2.735 23.449 1.00 98.25 91 ALA A O 1
ATOM 765 N N . GLU A 1 92 ? -3.608 1.205 23.018 1.00 98.19 92 GLU A N 1
ATOM 766 C CA . GLU A 1 92 ? -2.569 1.869 23.799 1.00 98.19 92 GLU A CA 1
ATOM 767 C C . GLU A 1 92 ? -1.398 2.248 22.902 1.00 98.19 92 GLU A C 1
ATOM 769 O O . GLU A 1 92 ? -0.749 1.384 22.311 1.00 98.19 92 GLU A O 1
ATOM 774 N N . LEU A 1 93 ? -1.110 3.544 22.839 1.00 98.06 93 LEU A N 1
ATOM 775 C CA . LEU A 1 93 ? 0.029 4.101 22.129 1.00 98.06 93 LEU A CA 1
ATOM 776 C C . LEU A 1 93 ? 0.971 4.756 23.133 1.00 98.06 93 LEU A C 1
ATOM 778 O O . LEU A 1 93 ? 0.515 5.490 24.009 1.00 98.06 93 LEU A O 1
ATOM 782 N N . THR A 1 94 ? 2.276 4.537 22.998 1.00 97.69 94 THR A N 1
ATOM 783 C CA . THR A 1 94 ? 3.288 5.236 23.800 1.00 97.69 94 THR A CA 1
ATOM 784 C C . THR A 1 94 ? 4.176 6.112 22.935 1.00 97.69 94 THR A C 1
ATOM 786 O O . THR A 1 94 ? 4.380 5.842 21.751 1.00 97.69 94 THR A O 1
ATOM 789 N N . PHE A 1 95 ? 4.719 7.165 23.539 1.00 97.25 95 PHE A N 1
ATOM 790 C CA . PHE A 1 95 ? 5.571 8.153 22.883 1.00 97.25 95 PHE A CA 1
ATOM 791 C C . PHE A 1 95 ? 6.784 8.458 23.762 1.00 97.25 95 PHE A C 1
ATOM 793 O O . PHE A 1 95 ? 6.671 8.500 24.993 1.00 97.25 95 PHE A O 1
ATOM 800 N N . GLU A 1 96 ? 7.944 8.681 23.141 1.00 95.31 96 GLU A N 1
ATOM 801 C CA . GLU A 1 96 ? 9.151 9.088 23.871 1.00 95.31 96 GLU A CA 1
ATOM 802 C C . GLU A 1 96 ? 9.071 10.557 24.295 1.00 95.31 96 GLU A C 1
ATOM 804 O O . GLU A 1 96 ? 9.485 10.913 25.402 1.00 95.31 96 GLU A O 1
ATOM 809 N N . THR A 1 97 ? 8.497 11.406 23.434 1.00 94.38 97 THR A N 1
ATOM 810 C CA . THR A 1 97 ? 8.377 12.846 23.665 1.00 94.38 97 THR A CA 1
ATOM 811 C C . THR A 1 97 ? 6.976 13.383 23.386 1.00 94.38 97 THR A C 1
ATOM 813 O O . THR A 1 97 ? 6.172 12.799 22.661 1.00 94.38 97 THR A O 1
ATOM 816 N N . GLU A 1 98 ? 6.683 14.553 23.954 1.00 93.62 98 GLU A N 1
ATOM 817 C CA . GLU A 1 98 ? 5.424 15.263 23.716 1.00 93.62 98 GLU A CA 1
ATOM 818 C C . GLU A 1 98 ? 5.291 15.715 22.252 1.00 93.62 98 GLU A C 1
ATOM 820 O O . GLU A 1 98 ? 4.197 15.695 21.694 1.00 93.62 98 GLU A O 1
ATOM 825 N N . SER A 1 99 ? 6.414 16.050 21.606 1.00 95.50 99 SER A N 1
ATOM 826 C CA . SER A 1 99 ? 6.451 16.389 20.180 1.00 95.50 99 SER A CA 1
ATOM 827 C C . SER A 1 99 ? 6.023 15.209 19.307 1.00 95.50 99 SER A C 1
ATOM 829 O O . SER A 1 99 ? 5.293 15.402 18.337 1.00 95.50 99 SER A O 1
ATOM 831 N N . ASP A 1 100 ? 6.445 13.991 19.651 1.00 96.06 100 ASP A N 1
ATOM 832 C CA . ASP A 1 100 ? 6.065 12.789 18.906 1.00 96.06 100 ASP A CA 1
ATOM 833 C C . ASP A 1 100 ? 4.557 12.528 18.997 1.00 96.06 100 ASP A C 1
ATOM 835 O O . ASP A 1 100 ? 3.901 12.246 17.992 1.00 96.06 100 ASP A O 1
ATOM 839 N N . ARG A 1 101 ? 3.987 12.699 20.196 1.00 95.12 101 ARG A N 1
ATOM 840 C CA . ARG A 1 101 ? 2.542 12.593 20.435 1.00 95.12 101 ARG A CA 1
ATOM 841 C C . ARG A 1 101 ? 1.755 13.641 19.643 1.00 95.12 101 ARG A C 1
ATOM 843 O O . ARG A 1 101 ? 0.719 13.329 19.058 1.00 95.12 101 ARG A O 1
ATOM 850 N N . GLN A 1 102 ? 2.247 14.876 19.586 1.00 93.75 102 GLN A N 1
ATOM 851 C CA . GLN A 1 102 ? 1.619 15.936 18.793 1.00 93.75 102 GLN A CA 1
ATOM 852 C C . GLN A 1 102 ? 1.671 15.639 17.291 1.00 93.75 102 GLN A C 1
ATOM 854 O O . GLN A 1 102 ? 0.660 15.815 16.612 1.00 93.75 102 GLN A O 1
ATOM 859 N N . ALA A 1 103 ? 2.799 15.134 16.782 1.00 93.19 103 ALA A N 1
ATOM 860 C CA . ALA A 1 103 ? 2.931 14.741 15.379 1.00 93.19 103 ALA A CA 1
ATOM 861 C C . ALA A 1 103 ? 1.938 13.629 14.996 1.00 93.19 103 ALA A C 1
ATOM 863 O O . ALA A 1 103 ? 1.343 13.674 13.915 1.00 93.19 103 ALA A O 1
ATOM 864 N N . PHE A 1 104 ? 1.714 12.668 15.900 1.00 96.12 104 PHE A N 1
ATOM 865 C CA . PHE A 1 104 ? 0.687 11.641 15.741 1.00 96.12 104 PHE A CA 1
ATOM 866 C C . PHE A 1 104 ? -0.713 12.256 15.621 1.00 96.12 104 PHE A C 1
ATOM 868 O O . PHE A 1 104 ? -1.406 12.004 14.636 1.00 96.12 104 PHE A O 1
ATOM 875 N N . PHE A 1 105 ? -1.117 13.110 16.570 1.00 92.38 105 PHE A N 1
ATOM 876 C CA . PHE A 1 105 ? -2.447 13.729 16.541 1.00 92.38 105 PHE A CA 1
ATOM 877 C C . PHE A 1 105 ? -2.673 14.590 15.294 1.00 92.38 105 PHE A C 1
ATOM 879 O O . PHE A 1 105 ? -3.735 14.498 14.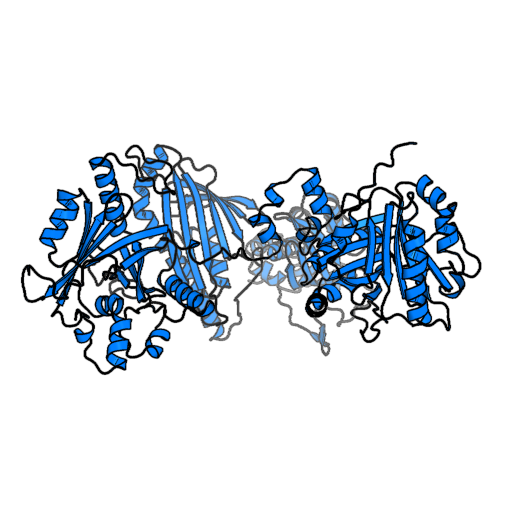685 1.00 92.38 105 PHE A O 1
ATOM 886 N N . GLN A 1 106 ? -1.669 15.357 14.862 1.00 93.31 106 GLN A N 1
ATOM 887 C CA . GLN A 1 106 ? -1.740 16.175 13.643 1.00 93.31 106 GLN A CA 1
ATOM 888 C C . GLN A 1 106 ? -1.878 15.351 12.356 1.00 93.31 106 GLN A C 1
ATOM 890 O O . GLN A 1 106 ? -2.319 15.877 11.341 1.00 93.31 106 GLN A O 1
ATOM 895 N N . SER A 1 107 ? -1.503 14.071 12.389 1.00 92.75 107 SER A N 1
ATOM 896 C CA . SER A 1 107 ? -1.567 13.166 11.236 1.00 92.75 107 SER A CA 1
ATOM 897 C C . SER A 1 107 ? -2.762 12.208 11.297 1.00 92.75 107 SER A C 1
ATOM 899 O O . SER A 1 107 ? -2.878 11.327 10.448 1.00 92.75 107 SER A O 1
ATOM 901 N N . SER A 1 108 ? -3.626 12.332 12.311 1.00 89.69 108 SER A N 1
ATOM 902 C CA . SER A 1 108 ? -4.643 11.322 12.627 1.00 89.69 108 SER A CA 1
ATOM 903 C C . SER A 1 108 ? -5.913 11.390 11.772 1.00 89.69 108 SER A C 1
ATOM 905 O O . SER A 1 108 ? -6.722 10.471 11.852 1.00 89.69 108 SER A O 1
ATOM 907 N N . ASP A 1 109 ? -6.077 12.387 10.895 1.00 89.31 109 ASP A N 1
ATOM 908 C CA . ASP A 1 109 ? -7.285 12.547 10.064 1.00 89.31 109 ASP A CA 1
ATOM 909 C C . ASP A 1 109 ? -7.720 11.267 9.316 1.00 89.31 109 ASP A C 1
ATOM 911 O O . ASP A 1 109 ? -8.904 10.924 9.375 1.00 89.31 109 ASP A O 1
ATOM 915 N N . PRO A 1 110 ? -6.820 10.498 8.660 1.00 89.62 110 PRO A N 1
ATOM 916 C CA . PRO A 1 110 ? -7.213 9.258 7.991 1.00 89.62 110 PRO A CA 1
ATOM 917 C C . PRO A 1 110 ? -7.689 8.181 8.971 1.00 89.62 110 PRO A C 1
ATOM 919 O O . PRO A 1 110 ? -8.568 7.393 8.633 1.00 89.62 110 PRO A O 1
ATOM 922 N N . LEU A 1 111 ? -7.113 8.147 10.177 1.00 91.62 111 LEU A N 1
ATOM 923 C CA . LEU A 1 111 ? -7.501 7.217 11.233 1.00 91.62 111 LEU A CA 1
ATOM 924 C C . LEU A 1 111 ? -8.907 7.545 11.737 1.00 91.62 111 LEU A C 1
ATOM 926 O O . LEU A 1 111 ? -9.760 6.664 11.764 1.00 91.62 111 LEU A O 1
ATOM 930 N N . MET A 1 112 ? -9.162 8.822 12.038 1.00 87.88 112 MET A N 1
ATOM 931 C CA . MET A 1 112 ? -10.469 9.321 12.479 1.00 87.88 112 MET A CA 1
ATOM 932 C C . MET A 1 112 ? -11.553 9.061 11.428 1.00 87.88 112 MET A C 1
ATOM 934 O O . MET A 1 112 ? -12.673 8.672 11.754 1.00 87.88 112 MET A O 1
ATOM 938 N N . ALA A 1 113 ? -11.215 9.223 10.146 1.00 89.62 113 ALA A N 1
ATOM 939 C CA . ALA A 1 113 ? -12.123 8.912 9.051 1.00 89.62 113 ALA A CA 1
ATOM 940 C C . ALA A 1 113 ? -12.474 7.418 8.975 1.00 89.62 113 ALA A C 1
ATOM 942 O O . ALA A 1 113 ? -13.550 7.092 8.485 1.00 89.62 113 ALA A O 1
ATOM 943 N N . ASP A 1 114 ? -11.622 6.513 9.458 1.00 94.12 114 ASP A N 1
ATOM 944 C CA . ASP A 1 114 ? -11.890 5.071 9.470 1.00 94.12 114 ASP A CA 1
ATOM 945 C C . ASP A 1 114 ? -12.660 4.612 10.722 1.00 94.12 114 ASP A C 1
ATOM 947 O O . ASP A 1 114 ? -13.379 3.617 10.665 1.00 94.12 114 ASP A O 1
ATOM 951 N N . GLU A 1 115 ? -12.591 5.353 11.834 1.00 92.81 115 GLU A N 1
ATOM 952 C CA . GLU A 1 115 ? -13.231 4.986 13.109 1.00 92.81 115 GLU A CA 1
ATOM 953 C C . GLU A 1 115 ? -14.732 4.681 12.978 1.00 92.81 115 GLU A C 1
ATOM 955 O O . GLU A 1 115 ? -15.225 3.732 13.590 1.00 92.81 115 GLU A O 1
ATOM 960 N N . HIS A 1 116 ? -15.465 5.415 12.132 1.00 91.69 116 HIS A N 1
ATOM 961 C CA . HIS A 1 116 ? -16.908 5.208 11.938 1.00 91.69 116 HIS A CA 1
ATOM 962 C C . HIS A 1 116 ? -17.266 3.827 11.373 1.00 91.69 116 HIS A C 1
ATOM 964 O O . HIS A 1 116 ? -18.418 3.398 11.466 1.00 91.69 116 HIS A O 1
ATOM 970 N N . ASN A 1 117 ? -16.308 3.113 10.778 1.00 94.06 117 ASN A N 1
ATOM 971 C CA . ASN A 1 117 ? -16.533 1.772 10.253 1.00 94.06 117 ASN A CA 1
ATOM 972 C C . ASN A 1 117 ? -16.698 0.741 11.375 1.00 94.06 117 ASN A C 1
ATOM 974 O O . ASN A 1 117 ? -17.492 -0.189 11.224 1.00 94.06 117 ASN A O 1
ATOM 978 N N . LEU A 1 118 ? -16.017 0.933 12.508 1.00 95.12 118 LEU A N 1
ATOM 979 C CA . LEU A 1 118 ? -15.891 -0.077 13.559 1.00 95.12 118 LEU A CA 1
ATOM 980 C C . LEU A 1 118 ? -16.267 0.394 14.967 1.00 95.12 118 LEU A C 1
ATOM 982 O O . LEU A 1 118 ? -16.609 -0.458 15.787 1.00 95.12 118 LEU A O 1
ATOM 986 N N . PHE A 1 119 ? -16.275 1.698 15.250 1.00 96.06 119 PHE A N 1
ATOM 987 C CA . PHE A 1 119 ? -16.575 2.235 16.577 1.00 96.06 119 PHE A CA 1
ATOM 988 C C . PHE A 1 119 ? -17.905 2.994 16.612 1.00 96.06 119 PHE A C 1
ATOM 990 O O . PHE A 1 119 ? -18.297 3.649 15.651 1.00 96.06 119 PHE A O 1
ATOM 997 N N . SER A 1 120 ? -18.614 2.918 17.739 1.00 94.81 120 SER A N 1
ATOM 998 C CA . SER A 1 120 ? -19.663 3.893 18.085 1.00 94.81 120 SER A CA 1
ATOM 999 C C . SER A 1 120 ? -19.167 4.972 19.043 1.00 94.81 120 SER A C 1
ATOM 1001 O O . SER A 1 120 ? -19.780 6.031 19.147 1.00 94.81 120 SER A O 1
ATOM 1003 N N . LYS A 1 121 ? -18.086 4.694 19.775 1.00 95.00 121 LYS A N 1
ATOM 1004 C CA . LYS A 1 121 ? -17.484 5.604 20.748 1.00 95.00 121 LYS A CA 1
ATOM 1005 C C . LYS A 1 121 ? -16.003 5.265 20.912 1.00 95.00 121 LYS A C 1
ATOM 1007 O O . LYS A 1 121 ? -15.656 4.083 20.927 1.00 95.00 121 LYS A O 1
ATOM 1012 N N . ALA A 1 122 ? -15.162 6.285 21.036 1.00 94.69 122 ALA A N 1
ATOM 1013 C CA . ALA A 1 122 ? -13.724 6.166 21.239 1.00 94.69 122 ALA A CA 1
ATOM 1014 C C . ALA A 1 122 ? -13.255 7.249 22.224 1.00 94.69 122 ALA A C 1
ATOM 1016 O O . ALA A 1 122 ? -13.217 8.431 21.892 1.00 94.69 122 ALA A O 1
ATOM 1017 N N . VAL A 1 123 ? -12.914 6.861 23.455 1.00 95.38 123 VAL A N 1
ATOM 1018 C CA . VAL A 1 123 ? -12.565 7.808 24.529 1.00 95.38 123 VAL A CA 1
ATOM 1019 C C . VAL A 1 123 ? -11.079 7.721 24.834 1.00 95.38 123 VAL A C 1
ATOM 1021 O O . VAL A 1 123 ? -10.609 6.709 25.350 1.00 95.38 123 VAL A O 1
ATOM 1024 N N . GLY A 1 124 ? -10.341 8.783 24.512 1.00 94.88 124 GLY A N 1
ATOM 1025 C CA . GLY A 1 124 ? -8.890 8.845 24.673 1.00 94.88 124 GLY A CA 1
ATOM 1026 C C . GLY A 1 124 ? -8.440 9.507 25.976 1.00 94.88 124 GLY A C 1
ATOM 1027 O O . GLY A 1 124 ? -8.765 10.664 26.235 1.00 94.88 124 GLY A O 1
ATOM 1028 N N . TYR A 1 125 ? -7.613 8.805 26.749 1.00 96.81 125 TYR A N 1
ATOM 1029 C CA . TYR A 1 125 ? -6.954 9.298 27.957 1.00 96.81 125 TYR A CA 1
ATOM 1030 C C . TYR A 1 125 ? -5.462 9.506 27.706 1.00 96.81 125 TYR A C 1
ATOM 1032 O O . TYR A 1 125 ? -4.770 8.611 27.225 1.00 96.81 125 TYR A O 1
ATOM 1040 N N . ASN A 1 126 ? -4.946 10.681 28.057 1.00 96.31 126 ASN A N 1
ATOM 1041 C CA . ASN A 1 126 ? -3.515 10.965 27.984 1.00 96.31 126 ASN A CA 1
ATOM 1042 C C . ASN A 1 126 ? -2.845 10.767 29.346 1.00 96.31 126 ASN A C 1
ATOM 1044 O O . ASN A 1 126 ? -3.497 10.848 30.388 1.00 96.31 126 ASN A O 1
ATOM 1048 N N . THR A 1 127 ? -1.531 10.551 29.331 1.00 96.19 127 THR A N 1
ATOM 1049 C CA . THR A 1 127 ? -0.697 10.603 30.533 1.00 96.19 127 THR A CA 1
ATOM 1050 C C . THR A 1 127 ? 0.465 11.572 30.349 1.00 96.19 127 THR A C 1
ATOM 1052 O O . THR A 1 127 ? 1.187 11.498 29.354 1.00 96.19 127 THR A O 1
ATOM 1055 N N . ASN A 1 128 ? 0.721 12.390 31.362 1.00 93.00 128 ASN A N 1
ATOM 1056 C CA . ASN A 1 128 ? 1.931 13.185 31.497 1.00 93.00 128 ASN A CA 1
ATOM 1057 C C . ASN A 1 128 ? 3.177 12.307 31.684 1.00 93.00 128 ASN A C 1
ATOM 1059 O O . ASN A 1 128 ? 3.100 11.103 31.939 1.00 93.00 128 ASN A O 1
ATOM 1063 N N . TYR A 1 129 ? 4.347 12.929 31.555 1.00 91.56 129 TYR A N 1
ATOM 1064 C CA . TYR A 1 129 ? 5.630 12.237 31.620 1.00 91.56 129 TYR A CA 1
ATOM 1065 C C . TYR A 1 129 ? 5.774 11.422 32.914 1.00 91.56 129 TYR A C 1
ATOM 1067 O O . TYR A 1 129 ? 5.707 11.974 34.011 1.00 91.56 129 TYR A O 1
ATOM 1075 N N . GLY A 1 130 ? 6.004 10.113 32.782 1.00 82.94 130 GLY A N 1
ATOM 1076 C CA . GLY A 1 130 ? 6.219 9.208 33.918 1.00 82.94 130 GLY A CA 1
ATOM 1077 C C . GLY A 1 130 ? 4.945 8.714 34.611 1.00 82.94 130 GLY A C 1
ATOM 1078 O O . GLY A 1 130 ? 5.041 7.901 35.525 1.00 82.94 130 GLY A O 1
ATOM 1079 N N . ASN A 1 131 ? 3.760 9.134 34.158 1.00 93.88 131 ASN A N 1
ATOM 1080 C CA . ASN A 1 131 ? 2.482 8.654 34.691 1.00 93.88 131 ASN A CA 1
ATOM 1081 C C . ASN A 1 131 ? 2.049 7.292 34.115 1.00 93.88 131 ASN A C 1
ATOM 1083 O O . ASN A 1 131 ? 1.066 6.724 34.587 1.00 93.88 131 ASN A O 1
ATOM 1087 N N . SER A 1 132 ? 2.758 6.757 33.118 1.00 94.69 132 SER A N 1
ATOM 1088 C CA . SER A 1 132 ? 2.648 5.357 32.698 1.00 94.69 132 SER A CA 1
ATOM 1089 C C . SER A 1 132 ? 3.944 4.630 33.040 1.00 94.69 132 SER A C 1
ATOM 1091 O O . SER A 1 132 ? 5.018 5.038 32.598 1.00 94.69 132 SER A O 1
ATOM 1093 N N . GLN A 1 133 ? 3.857 3.565 33.836 1.00 95.12 133 GLN A N 1
ATOM 1094 C CA . GLN A 1 133 ? 5.030 2.835 34.307 1.00 95.12 133 GLN A CA 1
ATOM 1095 C C . GLN A 1 133 ? 4.773 1.331 34.381 1.00 95.12 133 GLN A C 1
ATOM 1097 O O . GLN A 1 133 ? 3.872 0.874 35.087 1.00 95.12 133 GLN A O 1
ATOM 1102 N N . THR A 1 134 ? 5.622 0.554 33.707 1.00 96.31 134 THR A N 1
ATOM 1103 C CA . THR A 1 134 ? 5.724 -0.898 33.898 1.00 96.31 134 THR A CA 1
ATOM 1104 C C . THR A 1 134 ? 6.670 -1.173 35.063 1.00 96.31 134 THR A C 1
ATOM 1106 O O . THR A 1 134 ? 7.852 -0.836 35.003 1.00 96.31 134 THR A O 1
ATOM 1109 N N . PHE A 1 135 ? 6.165 -1.772 36.140 1.00 96.00 135 PHE A N 1
ATOM 1110 C CA . PHE A 1 135 ? 6.966 -2.056 37.335 1.00 96.00 135 PHE A CA 1
ATOM 1111 C C . PHE A 1 135 ? 7.669 -3.412 37.237 1.00 96.00 135 PHE A C 1
ATOM 1113 O O . PHE A 1 135 ? 8.844 -3.546 37.580 1.00 96.00 135 PHE A O 1
ATOM 1120 N N . ILE A 1 136 ? 6.942 -4.419 36.754 1.00 96.00 136 ILE A N 1
ATOM 1121 C CA . ILE A 1 136 ? 7.444 -5.772 36.523 1.00 96.00 136 ILE A CA 1
ATOM 1122 C C . ILE A 1 136 ? 6.823 -6.324 35.246 1.00 96.00 136 ILE A C 1
ATOM 1124 O O . ILE A 1 136 ? 5.643 -6.101 34.982 1.00 96.00 136 ILE A O 1
ATOM 1128 N N . ASP A 1 137 ? 7.615 -7.053 34.466 1.00 94.69 137 ASP A N 1
ATOM 1129 C CA . ASP A 1 137 ? 7.134 -7.773 33.292 1.00 94.69 137 ASP A CA 1
ATOM 1130 C C . ASP A 1 137 ? 7.924 -9.071 33.110 1.00 94.69 137 ASP A C 1
ATOM 1132 O O . ASP A 1 137 ? 9.083 -9.062 32.711 1.00 94.69 137 ASP A O 1
ATOM 1136 N N . GLY A 1 138 ? 7.310 -10.200 33.438 1.00 92.94 138 GLY A N 1
ATOM 1137 C CA . GLY A 1 138 ? 7.887 -11.526 33.252 1.00 92.94 138 GLY A CA 1
ATOM 1138 C C . GLY A 1 138 ? 7.524 -12.182 31.922 1.00 92.94 138 GLY A C 1
ATOM 1139 O O . GLY A 1 138 ? 7.892 -13.338 31.726 1.00 92.94 138 GLY A O 1
ATOM 1140 N N . ILE A 1 139 ? 6.796 -11.501 31.027 1.00 90.69 139 ILE A N 1
ATOM 1141 C CA . ILE A 1 139 ? 6.336 -12.059 29.750 1.00 90.69 139 ILE A CA 1
ATOM 1142 C C . ILE A 1 139 ? 7.445 -11.881 28.697 1.00 90.69 139 ILE A C 1
ATOM 1144 O O . ILE A 1 139 ? 7.735 -10.744 28.302 1.00 90.69 139 ILE A O 1
ATOM 1148 N N . PRO A 1 140 ? 8.060 -12.972 28.191 1.00 88.19 140 PRO A N 1
ATOM 1149 C CA . PRO A 1 140 ? 9.208 -12.870 27.285 1.00 88.19 140 PRO A CA 1
ATOM 1150 C C . PRO A 1 140 ? 8.886 -12.149 25.972 1.00 88.19 140 PRO A C 1
ATOM 1152 O O . PRO A 1 140 ? 9.686 -11.352 25.484 1.00 88.19 140 PRO A O 1
ATOM 1155 N N . THR A 1 141 ? 7.699 -12.392 25.417 1.00 88.06 141 THR A N 1
ATOM 1156 C CA . THR A 1 141 ? 7.249 -11.787 24.160 1.00 88.06 141 THR A CA 1
ATOM 1157 C C . THR A 1 141 ? 6.748 -10.362 24.403 1.00 88.06 141 THR A C 1
ATOM 1159 O O . THR A 1 141 ? 5.789 -10.165 25.146 1.00 88.06 141 THR A O 1
ATOM 1162 N N . GLY A 1 142 ? 7.398 -9.362 23.793 1.00 87.50 142 GLY A N 1
ATOM 1163 C CA . GLY A 1 142 ? 6.997 -7.944 23.889 1.00 87.50 142 GLY A CA 1
ATOM 1164 C C . GLY A 1 142 ? 6.078 -7.452 22.776 1.00 87.50 142 GLY A C 1
ATOM 1165 O O . GLY A 1 142 ? 5.433 -6.417 22.919 1.00 87.50 142 GLY A O 1
ATOM 1166 N N . GLU A 1 143 ? 5.981 -8.225 21.698 1.00 93.88 143 GLU A N 1
ATOM 1167 C CA . GLU A 1 143 ? 5.193 -7.907 20.507 1.00 93.88 143 GLU A CA 1
ATOM 1168 C C . GLU A 1 143 ? 4.193 -9.032 20.173 1.00 93.88 143 GLU A C 1
ATOM 1170 O O . GLU A 1 143 ? 4.320 -9.695 19.142 1.00 93.88 143 GLU A O 1
ATOM 1175 N N . PRO A 1 144 ? 3.226 -9.335 21.062 1.00 95.12 144 PRO A N 1
ATOM 1176 C CA . PRO A 1 144 ? 2.222 -10.358 20.786 1.00 95.12 144 PRO A CA 1
ATOM 1177 C C . PRO A 1 144 ? 1.422 -10.064 19.507 1.00 95.12 144 PRO A C 1
ATOM 1179 O O . PRO A 1 144 ? 1.125 -8.916 19.180 1.00 95.12 144 PRO A O 1
ATOM 1182 N N . ASN A 1 145 ? 1.046 -11.127 18.795 1.00 96.62 145 ASN A N 1
ATOM 1183 C CA . ASN A 1 145 ? 0.162 -11.081 17.629 1.00 96.62 145 ASN A CA 1
ATOM 1184 C C . ASN A 1 145 ? -0.931 -12.152 17.769 1.00 96.62 145 ASN A C 1
ATOM 1186 O O . ASN A 1 145 ? -0.971 -13.120 17.013 1.00 96.62 145 ASN A O 1
ATOM 1190 N N . GLY A 1 146 ? -1.770 -12.023 18.799 1.00 95.06 146 GLY A N 1
ATOM 1191 C CA . GLY A 1 146 ? -2.837 -12.973 19.104 1.00 95.06 146 GLY A CA 1
ATOM 1192 C C . GLY A 1 146 ? -2.990 -13.241 20.597 1.00 95.06 146 GLY A C 1
ATOM 1193 O O . GLY A 1 146 ? -2.821 -12.360 21.439 1.00 95.06 146 GLY A O 1
ATOM 1194 N N . LYS A 1 147 ? -3.361 -14.476 20.935 1.00 91.94 147 LYS A N 1
ATOM 1195 C CA . LYS A 1 147 ? -3.543 -14.896 22.325 1.00 91.94 147 LYS A CA 1
ATOM 1196 C C . LYS A 1 147 ? -2.197 -14.920 23.055 1.00 91.94 147 LYS A C 1
ATOM 1198 O O . LYS A 1 147 ? -1.240 -15.511 22.560 1.00 91.94 147 LYS A O 1
ATOM 1203 N N . VAL A 1 148 ? -2.148 -14.303 24.231 1.00 87.06 148 VAL A N 1
ATOM 1204 C CA . VAL A 1 148 ? -0.971 -14.290 25.108 1.00 87.06 148 VAL A CA 1
ATOM 1205 C C . VAL A 1 148 ? -1.126 -15.370 26.176 1.00 87.06 148 VAL A C 1
ATOM 1207 O O . VAL A 1 148 ? -2.228 -15.596 26.679 1.00 87.06 148 VAL A O 1
ATOM 1210 N N . ASP A 1 149 ? -0.033 -16.051 26.514 1.00 84.94 149 ASP A N 1
ATOM 1211 C CA . ASP A 1 149 ? -0.029 -17.045 27.586 1.00 84.94 149 ASP A CA 1
ATOM 1212 C C . ASP A 1 149 ? -0.254 -16.390 28.959 1.00 84.94 149 ASP A C 1
ATOM 1214 O O . ASP A 1 149 ? 0.346 -15.365 29.288 1.00 84.94 149 ASP A O 1
ATOM 1218 N N . GLY A 1 150 ? -1.092 -17.024 29.783 1.00 87.75 150 GLY A N 1
ATOM 1219 C CA . GLY A 1 150 ? -1.458 -16.551 31.121 1.00 87.75 150 GLY A CA 1
ATOM 1220 C C . GLY A 1 150 ? -2.859 -15.938 31.204 1.00 87.75 150 GLY A C 1
ATOM 1221 O O . GLY A 1 150 ? -3.648 -15.990 30.260 1.00 87.75 150 GLY A O 1
ATOM 1222 N N . LEU A 1 151 ? -3.199 -15.397 32.377 1.00 92.19 151 LEU A N 1
ATOM 1223 C CA . LEU A 1 151 ? -4.400 -14.582 32.576 1.00 92.19 151 LEU A CA 1
ATOM 1224 C C . LEU A 1 151 ? -3.999 -13.137 32.760 1.00 92.19 151 LEU A C 1
ATOM 1226 O O . LEU A 1 151 ? -3.222 -12.832 33.660 1.00 92.19 151 LEU A O 1
ATOM 1230 N N . LYS A 1 152 ? -4.574 -12.264 31.943 1.00 94.00 152 LYS A N 1
ATOM 1231 C CA . LYS A 1 152 ? -4.277 -10.843 31.958 1.00 94.00 152 LYS A CA 1
ATOM 1232 C C . LYS A 1 152 ? -5.556 -10.025 32.056 1.00 94.00 152 LYS A C 1
ATOM 1234 O O . LYS A 1 152 ? -6.568 -10.358 31.435 1.00 94.00 152 LYS A O 1
ATOM 1239 N N . PHE A 1 153 ? -5.487 -8.970 32.856 1.00 94.94 153 PHE A N 1
ATOM 1240 C CA . PHE A 1 153 ? -6.575 -8.042 33.099 1.00 94.94 153 PHE A CA 1
ATOM 1241 C C . PHE A 1 153 ? -6.112 -6.607 32.879 1.00 94.94 153 PHE A C 1
ATOM 1243 O O . PHE A 1 153 ? -5.012 -6.233 33.288 1.00 94.94 153 PHE A O 1
ATOM 1250 N N . HIS A 1 154 ? -6.997 -5.810 32.291 1.00 95.75 154 HIS A N 1
ATOM 1251 C CA . HIS A 1 154 ? -6.931 -4.355 32.273 1.00 95.75 154 HIS A CA 1
ATOM 1252 C C . HIS A 1 154 ? -7.979 -3.845 33.256 1.00 95.75 154 HIS A C 1
ATOM 1254 O O . HIS A 1 154 ? -9.159 -4.174 33.139 1.00 95.75 154 HIS A O 1
ATOM 1260 N N . VAL A 1 155 ? -7.546 -3.122 34.284 1.00 95.25 155 VAL A N 1
ATOM 1261 C CA . VAL A 1 155 ? -8.393 -2.736 35.412 1.00 95.25 155 VAL A CA 1
ATOM 1262 C C . VAL A 1 155 ? -8.522 -1.223 35.466 1.00 95.25 155 VAL A C 1
ATOM 1264 O O . VAL A 1 155 ? -7.546 -0.528 35.737 1.00 95.25 155 VAL A O 1
ATOM 1267 N N . MET A 1 156 ? -9.732 -0.713 35.243 1.00 95.81 156 MET A N 1
ATOM 1268 C CA . MET A 1 156 ? -10.017 0.723 35.276 1.00 95.81 156 MET A CA 1
ATOM 1269 C C . MET A 1 156 ? -10.386 1.181 36.686 1.00 95.81 156 MET A C 1
ATOM 1271 O O . MET A 1 156 ? -11.111 0.484 37.401 1.00 95.81 156 MET A O 1
ATOM 1275 N N . LEU A 1 157 ? -9.929 2.374 37.073 1.00 96.94 157 LEU A N 1
ATOM 1276 C CA . LEU A 1 157 ? -10.124 2.950 38.402 1.00 96.94 157 LEU A CA 1
ATOM 1277 C C . LEU A 1 157 ? -10.820 4.310 38.322 1.00 96.94 157 LEU A C 1
ATOM 1279 O O . LEU A 1 157 ? -10.351 5.225 37.634 1.00 96.94 157 LEU A O 1
ATOM 1283 N N . LYS A 1 158 ? -11.896 4.475 39.099 1.00 96.31 158 LYS A N 1
ATOM 1284 C CA . LYS A 1 158 ? -12.477 5.795 39.382 1.00 96.31 158 LYS A CA 1
ATOM 1285 C C . LYS A 1 158 ? -12.092 6.261 40.774 1.00 96.31 158 LYS A C 1
ATOM 1287 O O . LYS A 1 158 ? -12.297 5.553 41.765 1.00 96.31 158 LYS A O 1
ATOM 1292 N N . LYS A 1 159 ? -11.583 7.484 40.846 1.00 97.06 159 LYS A N 1
ATOM 1293 C CA . LYS A 1 159 ? -11.246 8.169 42.090 1.00 97.06 159 LYS A CA 1
ATOM 1294 C C . LYS A 1 159 ? -12.511 8.424 42.910 1.00 97.06 159 LYS A C 1
ATOM 1296 O O . LYS A 1 159 ? -13.555 8.778 42.362 1.00 97.06 159 LYS A O 1
ATOM 1301 N N . ALA A 1 160 ? -12.409 8.260 44.223 1.00 96.62 160 ALA A N 1
ATOM 1302 C CA . ALA A 1 160 ? -13.477 8.592 45.150 1.00 96.62 160 ALA A CA 1
ATOM 1303 C C . ALA A 1 160 ? -13.801 10.096 45.137 1.00 96.62 160 ALA A C 1
ATOM 1305 O O . ALA A 1 160 ? -12.953 10.953 44.847 1.00 96.62 160 ALA A O 1
ATOM 1306 N N . ASP A 1 161 ? -15.062 10.409 45.424 1.00 94.25 161 ASP A N 1
ATOM 1307 C CA . ASP A 1 161 ? -15.558 11.781 45.410 1.00 94.25 161 ASP A CA 1
ATOM 1308 C C . ASP A 1 161 ? -14.925 12.587 46.554 1.00 94.25 161 ASP A C 1
ATOM 1310 O O . ASP A 1 161 ? -14.709 12.078 47.652 1.00 94.25 161 ASP A O 1
ATOM 1314 N N . GLY A 1 162 ? -14.563 13.844 46.282 1.00 92.62 162 GLY A N 1
ATOM 1315 C CA . GLY A 1 162 ? -13.905 14.724 47.257 1.00 92.62 162 GLY A CA 1
ATOM 1316 C C . GLY A 1 162 ? -12.425 14.425 47.542 1.00 92.62 162 GLY A C 1
ATOM 1317 O O . GLY A 1 162 ? -11.783 15.202 48.243 1.00 92.62 162 GLY A O 1
ATOM 1318 N N . VAL A 1 163 ? -11.853 13.349 46.991 1.00 96.69 163 VAL A N 1
ATOM 1319 C CA . VAL A 1 163 ? -10.415 13.053 47.107 1.00 96.69 163 VAL A CA 1
ATOM 1320 C C . VAL A 1 163 ? -9.620 13.892 46.116 1.00 96.69 163 VAL A C 1
ATOM 1322 O O . VAL A 1 163 ? -9.973 13.963 44.939 1.00 96.69 163 VAL A O 1
ATOM 1325 N N . ASP A 1 164 ? -8.522 14.489 46.563 1.00 95.88 164 ASP A N 1
ATOM 1326 C CA . ASP A 1 164 ? -7.608 15.212 45.682 1.00 95.88 164 ASP A CA 1
ATOM 1327 C C . ASP A 1 164 ? -6.892 14.262 44.696 1.00 95.88 164 ASP A C 1
ATOM 1329 O O . ASP A 1 164 ? -6.502 13.147 45.053 1.00 95.88 164 ASP A O 1
ATOM 1333 N N . VAL A 1 165 ? -6.719 14.685 43.437 1.00 94.88 165 VAL A N 1
ATOM 1334 C CA . VAL A 1 165 ? -6.094 13.856 42.385 1.00 94.88 165 VAL A CA 1
ATOM 1335 C C . VAL A 1 165 ? -4.659 13.478 42.749 1.00 94.88 165 VAL A C 1
ATOM 1337 O O . VAL A 1 165 ? -4.248 12.347 42.489 1.00 94.88 165 VAL A O 1
ATOM 1340 N N . ARG A 1 166 ? -3.901 14.377 43.384 1.00 95.56 166 ARG A N 1
ATOM 1341 C CA . ARG A 1 166 ? -2.535 14.102 43.829 1.00 95.56 166 ARG A CA 1
ATOM 1342 C C . ARG A 1 166 ? -2.526 13.031 44.910 1.00 95.56 166 ARG A C 1
ATOM 1344 O O . ARG A 1 166 ? -1.789 12.067 44.770 1.00 95.56 166 ARG A O 1
ATOM 1351 N N . ALA A 1 167 ? -3.392 13.146 45.917 1.00 97.44 167 ALA A N 1
ATOM 1352 C CA . ALA A 1 167 ? -3.494 12.149 46.986 1.00 97.44 167 ALA A CA 1
ATOM 1353 C C . ALA A 1 167 ? -3.893 10.759 46.454 1.00 97.44 167 ALA A C 1
ATOM 1355 O O . ALA A 1 167 ? -3.385 9.741 46.918 1.00 97.44 167 ALA A O 1
ATOM 1356 N N . PHE A 1 168 ? -4.781 10.710 45.456 1.00 97.88 168 PHE A N 1
ATOM 1357 C CA . PHE A 1 168 ? -5.123 9.478 44.743 1.00 97.88 168 PHE A CA 1
ATOM 1358 C C . PHE A 1 168 ? -3.917 8.885 44.002 1.00 97.88 168 PHE A C 1
ATOM 1360 O O . PHE A 1 168 ? -3.634 7.698 44.154 1.00 97.88 168 PHE A O 1
ATOM 1367 N N . ARG A 1 169 ? -3.191 9.707 43.232 1.00 97.25 169 ARG A N 1
ATOM 1368 C CA . ARG A 1 169 ? -2.000 9.282 42.483 1.00 97.25 169 ARG A CA 1
ATOM 1369 C C . ARG A 1 169 ? -0.895 8.785 43.423 1.00 97.25 169 ARG A C 1
ATOM 1371 O O . ARG A 1 169 ? -0.425 7.672 43.226 1.00 97.25 169 ARG A O 1
ATOM 1378 N N . GLU A 1 170 ? -0.570 9.543 44.472 1.00 96.75 170 GLU A N 1
ATOM 1379 C CA . GLU A 1 170 ? 0.412 9.175 45.509 1.00 96.75 170 GLU A CA 1
ATOM 1380 C C . GLU A 1 170 ? 0.028 7.859 46.201 1.00 96.75 170 GLU A C 1
ATOM 1382 O O . GLU A 1 170 ? 0.869 6.986 46.399 1.00 96.75 170 GLU A O 1
ATOM 1387 N N . HIS A 1 171 ? -1.258 7.642 46.508 1.00 97.69 171 HIS A N 1
ATOM 1388 C CA . HIS A 1 171 ? -1.691 6.365 47.078 1.00 97.69 171 HIS A CA 1
ATOM 1389 C C . HIS A 1 171 ? -1.424 5.184 46.129 1.00 97.69 171 HIS A C 1
ATOM 1391 O O . HIS A 1 171 ? -0.957 4.125 46.567 1.00 97.69 171 HIS A O 1
ATOM 1397 N N . LEU A 1 172 ? -1.694 5.365 44.831 1.00 97.94 172 LEU A N 1
ATOM 1398 C CA . LEU A 1 172 ? -1.466 4.325 43.833 1.00 97.94 172 LEU A CA 1
ATOM 1399 C C . LEU A 1 172 ? 0.027 4.037 43.605 1.00 97.94 172 LEU A C 1
ATOM 1401 O O . LEU A 1 172 ? 0.402 2.873 43.458 1.00 97.94 172 LEU A O 1
ATOM 1405 N N . THR A 1 173 ? 0.877 5.065 43.598 1.00 96.81 173 THR A N 1
ATOM 1406 C CA . THR A 1 173 ? 2.318 4.923 43.328 1.00 96.81 173 THR A CA 1
ATOM 1407 C C . THR A 1 173 ? 3.123 4.483 44.540 1.00 96.81 173 THR A C 1
ATOM 1409 O O . THR A 1 173 ? 4.058 3.703 44.381 1.00 96.81 173 THR A O 1
ATOM 1412 N N . ASP A 1 174 ? 2.764 4.938 45.740 1.00 96.12 174 ASP A N 1
ATOM 1413 C CA . ASP A 1 174 ? 3.623 4.796 46.921 1.00 96.12 174 ASP A CA 1
ATOM 1414 C C . ASP A 1 174 ? 3.216 3.601 47.793 1.00 96.12 174 ASP A C 1
ATOM 1416 O O . ASP A 1 174 ? 4.036 3.064 48.539 1.00 96.12 174 ASP A O 1
ATOM 1420 N N . TYR A 1 175 ? 1.959 3.152 47.683 1.00 96.19 175 TYR A N 1
ATOM 1421 C CA . TYR A 1 175 ? 1.416 2.062 48.499 1.00 96.19 175 TYR A CA 1
ATOM 1422 C C . TYR A 1 175 ? 0.845 0.918 47.661 1.00 96.19 175 TYR A C 1
ATOM 1424 O O . TYR A 1 175 ? 1.238 -0.231 47.860 1.00 96.19 175 TYR A O 1
ATOM 1432 N N . PHE A 1 176 ? -0.056 1.209 46.717 1.00 97.75 176 PHE A N 1
ATOM 1433 C CA . PHE A 1 176 ? -0.761 0.173 45.955 1.00 97.75 176 PHE A CA 1
ATOM 1434 C C . PHE A 1 176 ? 0.180 -0.615 45.033 1.00 97.75 176 PHE A C 1
ATOM 1436 O O . PHE A 1 176 ? 0.352 -1.820 45.215 1.00 97.75 176 PHE A O 1
ATOM 1443 N N . ALA A 1 177 ? 0.832 0.051 44.073 1.00 97.50 177 ALA A N 1
ATOM 1444 C CA . ALA A 1 177 ? 1.728 -0.608 43.126 1.00 97.50 177 ALA A CA 1
ATOM 1445 C C . ALA A 1 177 ? 2.916 -1.307 43.820 1.00 97.50 177 ALA A C 1
ATOM 1447 O O . ALA A 1 177 ? 3.148 -2.483 43.524 1.00 97.50 177 ALA A O 1
ATOM 1448 N N . PRO A 1 178 ? 3.622 -0.682 44.791 1.00 97.19 178 PRO A N 1
ATOM 1449 C CA . PRO A 1 178 ? 4.728 -1.329 45.496 1.00 97.19 178 PRO A CA 1
ATOM 1450 C C . PRO A 1 178 ? 4.317 -2.573 46.283 1.00 97.19 178 PRO A C 1
ATOM 1452 O O . PRO A 1 178 ? 5.116 -3.502 46.382 1.00 97.19 178 PRO A O 1
ATOM 1455 N N . ALA A 1 179 ? 3.098 -2.617 46.833 1.00 97.38 179 ALA A N 1
ATOM 1456 C CA . ALA A 1 179 ? 2.588 -3.812 47.497 1.00 97.38 179 ALA A CA 1
ATOM 1457 C C . ALA A 1 179 ? 2.346 -4.943 46.488 1.00 97.38 179 ALA A C 1
ATOM 1459 O O . ALA A 1 179 ? 2.809 -6.057 46.706 1.00 97.38 179 ALA A O 1
ATOM 1460 N N . ILE A 1 180 ? 1.706 -4.660 45.347 1.00 97.06 180 ILE A N 1
ATOM 1461 C CA . ILE A 1 180 ? 1.391 -5.676 44.328 1.00 97.06 180 ILE A CA 1
ATOM 1462 C C . ILE A 1 180 ? 2.654 -6.361 43.796 1.00 97.06 180 ILE A C 1
ATOM 1464 O O . ILE A 1 180 ? 2.713 -7.589 43.720 1.00 97.06 180 ILE A O 1
ATOM 1468 N N . VAL A 1 181 ? 3.681 -5.583 43.454 1.00 96.31 181 VAL A N 1
ATOM 1469 C CA . VAL A 1 181 ? 4.877 -6.099 42.765 1.00 96.31 181 VAL A CA 1
ATOM 1470 C C . VAL A 1 181 ? 5.835 -6.872 43.671 1.00 96.31 181 VAL A C 1
ATOM 1472 O O . VAL A 1 181 ? 6.788 -7.475 43.180 1.00 96.31 181 VAL A O 1
ATOM 1475 N N . GLN A 1 182 ? 5.586 -6.887 44.985 1.00 95.38 182 GLN A N 1
ATOM 1476 C CA . GLN A 1 182 ? 6.288 -7.767 45.924 1.00 95.38 182 GLN A CA 1
ATOM 1477 C C . GLN A 1 182 ? 5.836 -9.226 45.800 1.00 95.38 182 GLN A C 1
ATOM 1479 O O . GLN A 1 182 ? 6.582 -10.133 46.176 1.00 95.38 182 GLN A O 1
ATOM 1484 N N . SER A 1 183 ? 4.638 -9.472 45.261 1.00 95.44 183 SER A N 1
ATOM 1485 C CA . SER A 1 183 ? 4.124 -10.826 45.114 1.00 95.44 183 SER A CA 1
ATOM 1486 C C . SER A 1 183 ? 4.785 -11.546 43.943 1.00 95.44 183 SER A C 1
ATOM 1488 O O . SER A 1 183 ? 4.698 -11.126 42.791 1.00 95.44 183 SER A O 1
ATOM 1490 N N . ASN A 1 184 ? 5.374 -12.711 44.221 1.00 92.50 184 ASN A N 1
ATOM 1491 C CA . ASN A 1 184 ? 5.932 -13.579 43.182 1.00 92.50 184 ASN A CA 1
ATOM 1492 C C . ASN A 1 184 ? 4.863 -14.166 42.249 1.00 92.50 184 ASN A C 1
ATOM 1494 O O . ASN A 1 184 ? 5.224 -14.682 41.192 1.00 92.50 184 ASN A O 1
ATOM 1498 N N . ALA A 1 185 ? 3.584 -14.120 42.623 1.00 95.38 185 ALA A N 1
ATOM 1499 C CA . ALA A 1 185 ? 2.491 -14.629 41.804 1.00 95.38 185 ALA A CA 1
ATOM 1500 C C . ALA A 1 185 ? 2.147 -13.695 40.629 1.00 95.38 185 ALA A C 1
ATOM 1502 O O . ALA A 1 185 ? 1.678 -14.149 39.582 1.00 95.38 185 ALA A O 1
ATOM 1503 N N . VAL A 1 186 ? 2.444 -12.399 40.764 1.00 96.38 186 VAL A N 1
ATOM 1504 C CA . VAL A 1 186 ? 2.220 -11.404 39.712 1.00 96.38 186 VAL A CA 1
ATOM 1505 C C . VAL A 1 186 ? 3.310 -11.541 38.649 1.00 96.38 186 VAL A C 1
ATOM 1507 O O . VAL A 1 186 ? 4.506 -11.467 38.932 1.00 96.38 186 VAL A O 1
ATOM 1510 N N . LEU A 1 187 ? 2.894 -11.779 37.407 1.00 94.94 187 LEU A N 1
ATOM 1511 C CA . LEU A 1 187 ? 3.785 -11.915 36.258 1.00 94.94 187 LEU A CA 1
ATOM 1512 C C . LEU A 1 187 ? 4.081 -10.562 35.612 1.00 94.94 187 LEU A C 1
ATOM 1514 O O . LEU A 1 187 ? 5.220 -10.308 35.237 1.00 94.94 187 LEU A O 1
ATOM 1518 N N . LYS A 1 188 ? 3.072 -9.699 35.486 1.00 95.81 188 LYS A N 1
ATOM 1519 C CA . LYS A 1 188 ? 3.212 -8.347 34.938 1.00 95.81 188 LYS A CA 1
ATOM 1520 C C . LYS A 1 188 ? 2.355 -7.373 35.730 1.00 95.81 188 LYS A C 1
ATOM 1522 O O . LYS A 1 188 ? 1.247 -7.732 36.123 1.00 95.81 188 LYS A O 1
ATOM 1527 N N . PHE A 1 189 ? 2.868 -6.164 35.938 1.00 97.75 189 PHE A N 1
ATOM 1528 C CA . PHE A 1 189 ? 2.108 -5.047 36.483 1.00 97.75 189 PHE A CA 1
ATOM 1529 C C . PHE A 1 189 ? 2.542 -3.732 35.833 1.00 97.75 189 PHE A C 1
ATOM 1531 O O . PHE A 1 189 ? 3.721 -3.357 35.898 1.00 97.75 189 PHE A O 1
ATOM 1538 N N . ARG A 1 190 ? 1.583 -3.022 35.238 1.00 97.44 190 ARG A N 1
ATOM 1539 C CA . ARG A 1 190 ? 1.772 -1.694 34.647 1.00 97.44 190 ARG A CA 1
ATOM 1540 C C . ARG A 1 190 ? 0.674 -0.757 35.120 1.00 97.44 190 ARG A C 1
ATOM 1542 O O . ARG A 1 190 ? -0.487 -1.135 35.097 1.00 97.44 190 ARG A O 1
ATOM 1549 N N . LEU A 1 191 ? 1.032 0.453 35.533 1.00 98.06 191 LEU A N 1
ATOM 1550 C CA . LEU A 1 191 ? 0.098 1.468 36.020 1.00 98.06 191 LEU A CA 1
ATOM 1551 C C . LEU A 1 191 ? 0.056 2.655 35.057 1.00 98.06 191 LEU A C 1
ATOM 1553 O O . LEU A 1 191 ? 1.099 3.097 34.578 1.00 98.06 191 LEU A O 1
ATOM 1557 N N . HIS A 1 192 ? -1.140 3.190 34.826 1.00 98.19 192 HIS A N 1
ATOM 1558 C CA . HIS A 1 192 ? -1.406 4.400 34.055 1.00 98.19 192 HIS A CA 1
ATOM 1559 C C . HIS A 1 192 ? -2.204 5.374 34.924 1.00 98.19 192 HIS A C 1
ATOM 1561 O O . HIS A 1 192 ? -3.293 5.047 35.392 1.00 98.19 192 HIS A O 1
ATOM 1567 N N . LEU A 1 193 ? -1.675 6.576 35.134 1.00 98.00 193 LEU A N 1
ATOM 1568 C CA . LEU A 1 193 ? -2.352 7.677 35.814 1.00 98.00 193 LEU A CA 1
ATOM 1569 C C . LEU A 1 193 ? -2.817 8.675 34.754 1.00 98.00 193 LEU A C 1
ATOM 1571 O O . LEU A 1 193 ? -2.004 9.381 34.154 1.00 98.00 193 LEU A O 1
ATOM 1575 N N . PHE A 1 194 ? -4.121 8.717 34.508 1.00 97.75 194 PHE A N 1
ATOM 1576 C CA . PHE A 1 194 ? -4.683 9.531 33.437 1.00 97.75 194 PHE A CA 1
ATOM 1577 C C . PHE A 1 194 ? -4.758 10.998 33.836 1.00 97.75 194 PHE A C 1
ATOM 1579 O O . PHE A 1 194 ? -5.017 11.338 34.996 1.00 97.75 194 PHE A O 1
ATOM 1586 N N . ASP A 1 195 ? -4.518 11.869 32.866 1.00 94.56 195 ASP A N 1
ATOM 1587 C CA . ASP A 1 195 ? -4.864 13.280 32.950 1.00 94.56 195 ASP A CA 1
ATOM 1588 C C . ASP A 1 195 ? -6.341 13.495 32.605 1.00 94.56 195 ASP A C 1
ATOM 1590 O O . ASP A 1 195 ? -7.042 12.571 32.185 1.00 94.56 195 ASP A O 1
ATOM 1594 N N . GLU A 1 196 ? -6.822 14.718 32.818 1.00 90.56 196 GLU A N 1
ATOM 1595 C CA . GLU A 1 196 ? -8.182 15.082 32.432 1.00 90.56 196 GLU A CA 1
ATOM 1596 C C . GLU A 1 196 ? -8.379 14.895 30.923 1.00 90.56 196 GLU A C 1
ATOM 1598 O O . GLU A 1 196 ? -7.516 15.232 30.107 1.00 90.56 196 GLU A O 1
ATOM 1603 N N . ILE A 1 197 ? -9.524 14.323 30.560 1.00 90.44 197 ILE A N 1
ATOM 1604 C CA . ILE A 1 197 ? -9.902 14.104 29.167 1.00 90.44 197 ILE A CA 1
ATOM 1605 C C . ILE A 1 197 ? -10.168 15.439 28.472 1.00 90.44 197 ILE A C 1
ATOM 1607 O O . ILE A 1 197 ? -10.863 16.318 28.985 1.00 90.44 197 ILE A O 1
ATOM 1611 N N . ASP A 1 198 ? -9.670 15.538 27.245 1.00 84.31 198 ASP A N 1
ATOM 1612 C CA . ASP A 1 198 ? -10.011 16.605 26.317 1.00 84.31 198 ASP A CA 1
ATOM 1613 C C . ASP A 1 198 ? -11.374 16.336 25.658 1.00 84.31 198 ASP A C 1
ATOM 1615 O O . ASP A 1 198 ? -11.475 15.714 24.601 1.00 84.31 198 ASP A O 1
ATOM 1619 N N . ASN A 1 199 ? -12.432 16.832 26.299 1.00 85.12 199 ASN A N 1
ATOM 1620 C CA . ASN A 1 199 ? -13.812 16.757 25.811 1.00 85.12 199 ASN A CA 1
ATOM 1621 C C . ASN A 1 199 ? -14.150 17.815 24.739 1.00 85.12 199 ASN A C 1
ATOM 1623 O O . ASN A 1 199 ? -15.321 17.973 24.395 1.00 85.12 199 ASN A O 1
ATOM 1627 N N . SER A 1 200 ? -13.173 18.577 24.232 1.00 78.88 200 SER A N 1
ATOM 1628 C CA . SER A 1 200 ? -13.423 19.598 23.200 1.00 78.88 200 SER A CA 1
ATOM 1629 C C . SER A 1 200 ? -13.586 19.017 21.791 1.00 78.88 200 SER A C 1
ATOM 1631 O O . SER A 1 200 ? -14.002 19.726 20.872 1.00 78.88 200 SER A O 1
ATOM 1633 N N . ARG A 1 201 ? -13.272 17.729 21.615 1.00 73.94 201 ARG A N 1
ATOM 1634 C CA . ARG A 1 201 ? -13.326 17.039 20.325 1.00 73.94 201 ARG A CA 1
ATOM 1635 C C . ARG A 1 201 ? -14.781 16.780 19.910 1.00 73.94 201 ARG A C 1
ATOM 1637 O O . ARG A 1 201 ? -15.513 16.154 20.675 1.00 73.94 201 ARG A O 1
ATOM 1644 N N . PRO A 1 202 ? -15.215 17.252 18.727 1.00 73.12 202 PRO A N 1
ATOM 1645 C CA . PRO A 1 202 ? -16.564 17.001 18.241 1.00 73.12 202 PRO A CA 1
ATOM 1646 C C . PRO A 1 202 ? -16.718 15.550 17.783 1.00 73.12 202 PRO A C 1
ATOM 1648 O O . PRO A 1 202 ? -15.762 14.950 17.296 1.00 73.12 202 PRO A O 1
ATOM 1651 N N . ASP A 1 203 ? -17.940 15.027 17.861 1.00 82.62 203 ASP A N 1
ATOM 1652 C CA . ASP A 1 203 ? -18.281 13.739 17.259 1.00 82.62 203 ASP A CA 1
ATOM 1653 C C . ASP A 1 203 ? -18.035 13.787 15.741 1.00 82.62 203 ASP A C 1
ATOM 1655 O O . ASP A 1 203 ? -18.509 14.690 15.040 1.00 82.62 203 ASP A O 1
ATOM 1659 N N . VAL A 1 204 ? -17.325 12.790 15.212 1.00 72.56 204 VAL A N 1
ATOM 1660 C CA . VAL A 1 204 ? -17.011 12.689 13.779 1.00 72.56 204 VAL A CA 1
ATOM 1661 C C . VAL A 1 204 ? -17.687 11.457 13.200 1.00 72.56 204 VAL A C 1
ATOM 1663 O O . VAL A 1 204 ? -17.522 10.348 13.700 1.00 72.56 204 VAL A O 1
ATOM 1666 N N . ALA A 1 205 ? -18.469 11.651 12.133 1.00 77.31 205 ALA A N 1
ATOM 1667 C CA . ALA A 1 205 ? -19.117 10.573 11.378 1.00 77.31 205 ALA A CA 1
ATOM 1668 C C . ALA A 1 205 ? -19.923 9.567 12.241 1.00 77.31 205 ALA A C 1
ATOM 1670 O O . ALA A 1 205 ? -20.073 8.403 11.878 1.00 77.31 205 ALA A O 1
ATOM 1671 N N . GLY A 1 206 ? -20.480 10.024 13.371 1.00 82.44 206 GLY A N 1
ATOM 1672 C CA . GLY A 1 206 ? -21.281 9.203 14.285 1.00 82.44 206 GLY A CA 1
ATOM 1673 C C . GLY A 1 206 ? -20.484 8.424 15.338 1.00 82.44 206 GLY A C 1
ATOM 1674 O O . GLY A 1 206 ? -21.079 7.609 16.044 1.00 82.44 206 GLY A O 1
ATOM 1675 N N . VAL A 1 207 ? -19.175 8.668 15.459 1.00 91.56 207 VAL A N 1
ATOM 1676 C CA . VAL A 1 207 ? -18.337 8.187 16.567 1.00 91.56 207 VAL A CA 1
ATOM 1677 C C . VAL A 1 207 ? -18.292 9.261 17.643 1.00 91.56 207 VAL A C 1
ATOM 1679 O O . VAL A 1 207 ? -17.946 10.403 17.344 1.00 91.56 207 VAL A O 1
ATOM 1682 N N . SER A 1 208 ? -18.638 8.899 18.879 1.00 92.19 208 SER A N 1
ATOM 1683 C CA . SER A 1 208 ? -18.538 9.833 20.000 1.00 92.19 208 SER A CA 1
ATOM 1684 C C . SER A 1 208 ? -17.153 9.818 20.645 1.00 92.19 208 SER A C 1
ATOM 1686 O O . SER A 1 208 ? -16.634 8.749 20.972 1.00 92.19 208 SER A O 1
ATOM 1688 N N . HIS A 1 209 ? -16.582 11.001 20.876 1.00 91.38 209 HIS A N 1
ATOM 1689 C CA . HIS A 1 209 ? -15.274 11.184 21.534 1.00 91.38 209 HIS A CA 1
ATOM 1690 C C . HIS A 1 209 ? -15.378 11.819 22.920 1.00 91.38 209 HIS A C 1
ATOM 1692 O O . HIS A 1 209 ? -14.374 12.183 23.530 1.00 91.38 209 HIS A O 1
ATOM 1698 N N . TRP A 1 210 ? -16.603 11.948 23.417 1.00 92.56 210 TRP A N 1
ATOM 1699 C CA . TRP A 1 210 ? -16.918 12.648 24.648 1.00 92.56 210 TRP A CA 1
ATOM 1700 C C . TRP A 1 210 ? -17.286 11.672 25.773 1.00 92.56 210 TRP A C 1
ATOM 1702 O O . TRP A 1 210 ? -17.965 10.664 25.556 1.00 92.56 210 TRP A O 1
ATOM 1712 N N . GLU A 1 211 ? -16.867 11.990 26.999 1.00 93.25 211 GLU A N 1
ATOM 1713 C CA . GLU A 1 211 ? -17.245 11.246 28.205 1.00 93.25 211 GLU A CA 1
ATOM 1714 C C . GLU A 1 211 ? -17.575 12.218 29.352 1.00 93.25 211 GLU A C 1
ATOM 1716 O O . GLU A 1 211 ? -16.736 13.063 29.701 1.00 93.25 211 GLU A O 1
ATOM 1721 N N . PRO A 1 212 ? -18.756 12.121 29.990 1.00 92.25 212 PRO A N 1
ATOM 1722 C CA . PRO A 1 212 ? -19.097 13.004 31.088 1.00 92.25 212 PRO A CA 1
ATOM 1723 C C . PRO A 1 212 ? -18.245 12.719 32.336 1.00 92.25 212 PRO A C 1
ATOM 1725 O O . PRO A 1 212 ? -17.860 11.567 32.568 1.00 92.25 212 PRO A O 1
ATOM 1728 N N . PRO A 1 213 ? -17.974 13.735 33.179 1.00 90.81 213 PRO A N 1
ATOM 1729 C CA . PRO A 1 213 ? -17.085 13.623 34.341 1.00 90.81 213 PRO A CA 1
ATOM 1730 C C . PRO A 1 213 ? -17.350 12.428 35.268 1.00 90.81 213 PRO A C 1
ATOM 1732 O O . PRO A 1 213 ? -16.413 11.786 35.736 1.00 90.81 213 PRO A O 1
ATOM 1735 N N . GLU A 1 214 ? -18.610 12.073 35.513 1.00 90.12 214 GLU A N 1
ATOM 1736 C CA . GLU A 1 214 ? -18.999 10.948 36.370 1.00 90.12 214 GLU A CA 1
ATOM 1737 C C . GLU A 1 214 ? -18.674 9.565 35.774 1.00 90.12 214 GLU A C 1
ATOM 1739 O O . GLU A 1 214 ? -18.545 8.570 36.504 1.00 90.12 214 GLU A O 1
ATOM 1744 N N . LYS A 1 215 ? -18.511 9.490 34.448 1.00 91.88 215 LYS A N 1
ATOM 1745 C CA . LYS A 1 215 ? -18.143 8.266 33.731 1.00 91.88 215 LYS A CA 1
ATOM 1746 C C . LYS A 1 215 ? -16.636 8.129 33.506 1.00 91.88 215 LYS A C 1
ATOM 1748 O O . LYS A 1 215 ? -16.178 7.012 33.292 1.00 91.88 215 LYS A O 1
ATOM 1753 N N . GLN A 1 216 ? -15.862 9.203 33.659 1.00 94.31 216 GLN A N 1
ATOM 1754 C CA . GLN A 1 216 ? -14.417 9.204 33.421 1.00 94.31 216 GLN A CA 1
ATOM 1755 C C . GLN A 1 216 ? -13.619 8.381 34.443 1.00 94.31 216 GLN A C 1
ATOM 1757 O O . GLN A 1 216 ? -13.907 8.389 35.644 1.00 94.31 216 GLN A O 1
ATOM 1762 N N . TYR A 1 217 ? -12.554 7.737 33.964 1.00 95.94 217 TYR A N 1
ATOM 1763 C CA . TYR A 1 217 ? -11.558 7.045 34.782 1.00 95.94 217 TYR A CA 1
ATOM 1764 C C . TYR A 1 217 ? -10.349 7.943 35.062 1.00 95.94 217 TYR A C 1
ATOM 1766 O O . TYR A 1 217 ? -9.977 8.767 34.232 1.00 95.94 217 TYR A O 1
ATOM 1774 N N . GLN A 1 218 ? -9.721 7.779 36.229 1.00 97.69 218 GLN A N 1
ATOM 1775 C CA . GLN A 1 218 ? -8.537 8.562 36.627 1.00 97.69 218 GLN A CA 1
ATOM 1776 C C . GLN A 1 218 ? -7.248 7.731 36.621 1.00 97.69 218 GLN A C 1
ATOM 1778 O O . GLN A 1 218 ? -6.152 8.289 36.666 1.00 97.69 218 GLN A O 1
ATOM 1783 N N . ALA A 1 219 ? -7.360 6.405 36.563 1.00 98.38 219 ALA A N 1
ATOM 1784 C CA . ALA A 1 219 ? -6.230 5.513 36.358 1.00 98.38 219 ALA A CA 1
ATOM 1785 C C . ALA A 1 219 ? -6.685 4.189 35.734 1.00 98.38 219 ALA A C 1
ATOM 1787 O O . ALA A 1 219 ? -7.865 3.831 35.792 1.00 98.38 219 ALA A O 1
ATOM 1788 N N . ALA A 1 220 ? -5.731 3.444 35.192 1.00 98.19 220 ALA A N 1
ATOM 1789 C CA . ALA A 1 220 ? -5.887 2.042 34.838 1.00 98.19 220 ALA A CA 1
ATOM 1790 C C . ALA A 1 220 ? -4.616 1.273 35.196 1.00 98.19 220 ALA A C 1
ATOM 1792 O O . ALA A 1 220 ? -3.535 1.858 35.279 1.00 98.19 220 ALA A O 1
ATOM 1793 N N . PHE A 1 221 ? -4.718 -0.037 35.382 1.00 97.94 221 PHE A N 1
ATOM 1794 C CA . PHE A 1 221 ? -3.539 -0.887 35.459 1.00 97.94 221 PHE A CA 1
ATOM 1795 C C . PHE A 1 221 ? -3.716 -2.197 34.699 1.00 97.94 221 PHE A C 1
ATOM 1797 O O . PHE A 1 221 ? -4.795 -2.783 34.658 1.00 97.94 221 PHE A O 1
ATOM 1804 N N . GLU A 1 222 ? -2.617 -2.666 34.131 1.00 96.88 222 GLU A N 1
ATOM 1805 C CA . GLU A 1 222 ? -2.471 -3.996 33.569 1.00 96.88 222 GLU A CA 1
ATOM 1806 C C . GLU A 1 222 ? -1.926 -4.924 34.655 1.00 96.88 222 GLU A C 1
ATOM 1808 O O . GLU A 1 222 ? -0.931 -4.598 35.307 1.00 96.88 222 GLU A O 1
ATOM 1813 N N . ILE A 1 223 ? -2.533 -6.095 34.835 1.00 97.25 223 ILE A N 1
ATOM 1814 C CA . ILE A 1 223 ? -2.000 -7.148 35.703 1.00 97.25 223 ILE A CA 1
ATOM 1815 C C . ILE A 1 223 ? -2.091 -8.505 35.011 1.00 97.25 223 ILE A C 1
ATOM 1817 O O . ILE A 1 223 ? -3.113 -8.831 34.408 1.00 97.25 223 ILE A O 1
ATOM 1821 N N . ALA A 1 224 ? -1.030 -9.308 35.101 1.00 95.81 224 ALA A N 1
ATOM 1822 C CA . ALA A 1 224 ? -1.014 -10.656 34.543 1.00 95.81 224 ALA A CA 1
ATOM 1823 C C . ALA A 1 224 ? -0.514 -11.703 35.540 1.00 95.81 224 ALA A C 1
ATOM 1825 O O . ALA A 1 224 ? 0.347 -11.427 36.375 1.00 95.81 224 ALA A O 1
ATOM 1826 N N . PHE A 1 225 ? -1.007 -12.928 35.382 1.00 95.94 225 PHE A N 1
ATOM 1827 C CA . PHE A 1 225 ? -0.657 -14.117 36.153 1.00 95.94 225 PHE A CA 1
ATOM 1828 C C . PHE A 1 225 ? -0.328 -15.265 35.202 1.00 95.94 225 PHE A C 1
ATOM 1830 O O . PHE A 1 225 ? -0.915 -15.379 34.127 1.00 95.94 225 PHE A O 1
ATOM 1837 N N . ALA A 1 226 ? 0.576 -16.159 35.604 1.00 93.56 226 ALA A N 1
ATOM 1838 C CA . ALA A 1 226 ? 0.964 -17.283 34.750 1.00 93.56 226 ALA A CA 1
ATOM 1839 C C . ALA A 1 226 ? -0.189 -18.279 34.506 1.00 93.56 226 ALA A C 1
ATOM 1841 O O . ALA A 1 226 ? -0.229 -18.940 33.473 1.00 93.56 226 ALA A O 1
ATOM 1842 N N . ASN A 1 227 ? -1.111 -18.415 35.463 1.00 93.00 227 ASN A N 1
ATOM 1843 C CA . ASN A 1 227 ? -2.258 -19.325 35.423 1.00 93.00 227 ASN A CA 1
ATOM 1844 C C . ASN A 1 227 ? -3.276 -18.940 36.531 1.00 93.00 227 ASN A C 1
ATOM 1846 O O . ASN A 1 227 ? -2.965 -18.072 37.352 1.00 93.00 227 ASN A O 1
ATOM 1850 N N . PRO A 1 228 ? -4.474 -19.566 36.594 1.00 93.31 228 PRO A N 1
ATOM 1851 C CA . PRO A 1 228 ? -5.479 -19.225 37.606 1.00 93.31 228 PRO A CA 1
ATOM 1852 C C . PRO A 1 228 ? -5.031 -19.484 39.049 1.00 93.31 228 PRO A C 1
ATOM 1854 O O . PRO A 1 228 ? -5.491 -18.801 39.956 1.00 93.31 228 PRO A O 1
ATOM 1857 N N . LEU A 1 229 ? -4.128 -20.446 39.274 1.00 94.62 229 LEU A N 1
ATOM 1858 C CA . LEU A 1 229 ? -3.642 -20.775 40.616 1.00 94.62 229 LEU A CA 1
ATOM 1859 C C . LEU A 1 229 ? -2.764 -19.653 41.182 1.00 94.62 229 LEU A C 1
ATOM 1861 O O . LEU A 1 229 ? -2.917 -19.296 42.343 1.00 94.62 229 LEU A O 1
ATOM 1865 N N . GLU A 1 230 ? -1.884 -19.071 40.363 1.00 96.25 230 GLU A N 1
ATOM 1866 C CA . GLU A 1 230 ? -1.088 -17.902 40.763 1.00 96.25 230 GLU A CA 1
ATOM 1867 C C . GLU A 1 230 ? -1.985 -16.682 41.036 1.00 96.25 230 GLU A C 1
ATOM 1869 O O . GLU A 1 230 ? -1.758 -15.947 41.991 1.00 96.25 230 GLU A O 1
ATOM 1874 N N . MET A 1 231 ? -3.051 -16.489 40.255 1.00 95.75 231 MET A N 1
ATOM 1875 C CA . MET A 1 231 ? -4.024 -15.416 40.496 1.00 95.75 231 MET A CA 1
ATOM 1876 C C . MET A 1 231 ? -4.714 -15.558 41.863 1.00 95.75 231 MET A C 1
ATOM 1878 O O . MET A 1 231 ? -4.711 -14.616 42.653 1.00 95.75 231 MET A O 1
ATOM 1882 N N . GLU A 1 232 ? -5.247 -16.740 42.181 1.00 95.69 232 GLU A N 1
ATOM 1883 C CA . GLU A 1 232 ? -5.853 -17.001 43.496 1.00 95.69 232 GLU A CA 1
ATOM 1884 C C . GLU A 1 232 ? -4.826 -16.907 44.633 1.00 95.69 232 GLU A C 1
ATOM 1886 O O . GLU A 1 232 ? -5.116 -16.365 45.701 1.00 95.69 232 GLU A O 1
ATOM 1891 N N . ALA A 1 233 ? -3.593 -17.371 44.400 1.00 95.81 233 ALA A N 1
ATOM 1892 C CA . ALA A 1 233 ? -2.507 -17.237 45.364 1.00 95.81 233 ALA A CA 1
ATOM 1893 C C . ALA A 1 233 ? -2.186 -15.767 45.665 1.00 95.81 233 ALA A C 1
ATOM 1895 O O . ALA A 1 233 ? -1.912 -15.439 46.818 1.00 95.81 233 ALA A O 1
ATOM 1896 N N . PHE A 1 234 ? -2.253 -14.883 44.664 1.00 97.06 234 PHE A N 1
ATOM 1897 C CA . PHE A 1 234 ? -2.131 -13.441 44.861 1.00 97.06 234 PHE A CA 1
ATOM 1898 C C . PHE A 1 234 ? -3.302 -12.877 45.671 1.00 97.06 234 PHE A C 1
ATOM 1900 O O . PHE A 1 234 ? -3.066 -12.172 46.644 1.00 97.06 234 PHE A O 1
ATOM 1907 N N . PHE A 1 235 ? -4.552 -13.212 45.342 1.00 95.62 235 PHE A N 1
ATOM 1908 C CA . PHE A 1 235 ? -5.714 -12.706 46.086 1.00 95.62 235 PHE A CA 1
ATOM 1909 C C . PHE A 1 235 ? -5.735 -13.137 47.559 1.00 95.62 235 PHE A C 1
ATOM 1911 O O . PHE A 1 235 ? -6.190 -12.381 48.417 1.00 95.62 235 PHE A O 1
ATOM 1918 N N . ALA A 1 236 ? -5.199 -14.317 47.874 1.00 95.44 236 ALA A N 1
ATOM 1919 C CA . ALA A 1 236 ? -5.044 -14.803 49.244 1.00 95.44 236 ALA A CA 1
ATOM 1920 C C . ALA A 1 236 ? -3.791 -14.259 49.969 1.00 95.44 236 ALA A C 1
ATOM 1922 O O . ALA A 1 236 ? -3.556 -14.608 51.130 1.00 95.44 236 ALA A O 1
ATOM 1923 N N . SER A 1 237 ? -2.961 -13.447 49.307 1.00 96.88 237 SER A N 1
ATOM 1924 C CA . SER A 1 237 ? -1.639 -13.059 49.801 1.00 96.88 237 SER A CA 1
ATOM 1925 C C . SER A 1 237 ? -1.667 -11.824 50.723 1.00 96.88 237 SER A C 1
ATOM 1927 O O . SER A 1 237 ? -2.564 -10.975 50.628 1.00 96.88 237 SER A O 1
ATOM 1929 N N . PRO A 1 238 ? -0.673 -11.671 51.624 1.00 96.94 238 PRO A N 1
ATOM 1930 C CA . PRO A 1 238 ? -0.544 -10.465 52.441 1.00 96.94 238 PRO A CA 1
ATOM 1931 C C . PRO A 1 238 ? -0.269 -9.213 51.595 1.00 96.94 238 PRO A C 1
ATOM 1933 O O . PRO A 1 238 ? -0.672 -8.121 51.989 1.00 96.94 238 PRO A O 1
ATOM 1936 N N . GLU A 1 239 ? 0.370 -9.356 50.431 1.00 97.44 239 GLU A N 1
ATOM 1937 C CA . GLU A 1 239 ? 0.614 -8.269 49.478 1.00 97.44 239 GLU A CA 1
ATOM 1938 C C . GLU A 1 239 ? -0.693 -7.711 48.899 1.00 97.44 239 GLU A C 1
ATOM 1940 O O . GLU A 1 239 ? -0.866 -6.492 48.870 1.00 97.44 239 GLU A O 1
ATOM 1945 N N . TYR A 1 240 ? -1.647 -8.569 48.511 1.00 96.31 240 TYR A N 1
ATOM 1946 C CA . TYR A 1 240 ? -2.980 -8.123 48.089 1.00 96.31 240 TYR A CA 1
ATOM 1947 C C . TYR A 1 240 ? -3.718 -7.424 49.235 1.00 96.31 240 TYR A C 1
ATOM 1949 O O . TYR A 1 240 ? -4.222 -6.312 49.069 1.00 96.31 240 TYR A O 1
ATOM 1957 N N . ALA A 1 241 ? -3.721 -8.026 50.429 1.00 95.44 241 ALA A N 1
ATOM 1958 C CA . ALA A 1 241 ? -4.341 -7.418 51.604 1.00 95.44 241 ALA A CA 1
ATOM 1959 C C . ALA A 1 241 ? -3.730 -6.044 51.942 1.00 95.44 241 ALA A C 1
ATOM 1961 O O . ALA A 1 241 ? -4.454 -5.135 52.348 1.00 95.44 241 ALA A O 1
ATOM 1962 N N . ALA A 1 242 ? -2.417 -5.873 51.754 1.00 96.31 242 ALA A N 1
ATOM 1963 C CA . ALA A 1 242 ? -1.724 -4.603 51.937 1.00 96.31 242 ALA A CA 1
ATOM 1964 C C . ALA A 1 242 ? -2.090 -3.579 50.853 1.00 96.31 242 ALA A C 1
ATOM 1966 O O . ALA A 1 242 ? -2.411 -2.443 51.199 1.00 96.31 242 ALA A O 1
ATOM 1967 N N . ALA A 1 243 ? -2.099 -3.981 49.578 1.00 95.19 243 ALA A N 1
ATOM 1968 C CA . ALA A 1 243 ? -2.442 -3.111 48.452 1.00 95.19 243 ALA A CA 1
ATOM 1969 C C . ALA A 1 243 ? -3.878 -2.573 48.560 1.00 95.19 243 ALA A C 1
ATOM 1971 O O . ALA A 1 243 ? -4.124 -1.392 48.336 1.00 95.19 243 ALA A O 1
ATOM 1972 N N . PHE A 1 244 ? -4.832 -3.416 48.959 1.00 94.50 244 PHE A N 1
ATOM 1973 C CA . PHE A 1 244 ? -6.247 -3.041 49.045 1.00 94.50 244 PHE A CA 1
ATOM 1974 C C . PHE A 1 244 ? -6.650 -2.441 50.401 1.00 94.50 244 PHE A C 1
ATOM 1976 O O . PHE A 1 244 ? -7.791 -2.002 50.587 1.00 94.50 244 PHE A O 1
ATOM 1983 N N . LYS A 1 245 ? -5.720 -2.352 51.359 1.00 92.75 245 LYS A N 1
ATOM 1984 C CA . LYS A 1 245 ? -5.972 -1.734 52.662 1.00 92.75 245 LYS A CA 1
ATOM 1985 C C . LYS A 1 245 ? -6.249 -0.240 52.499 1.00 92.75 245 LYS A C 1
ATOM 1987 O O . LYS A 1 245 ? -5.393 0.518 52.067 1.00 92.75 245 LYS A O 1
ATOM 1992 N N . ASN A 1 246 ? -7.423 0.203 52.950 1.00 91.56 246 ASN A N 1
ATOM 1993 C CA . ASN A 1 246 ? -7.906 1.587 52.819 1.00 91.56 246 ASN A CA 1
ATOM 1994 C C . ASN A 1 246 ? -8.105 2.079 51.374 1.00 91.56 246 ASN A C 1
ATOM 1996 O O . ASN A 1 246 ? -8.390 3.264 51.203 1.00 91.56 246 ASN A O 1
ATOM 2000 N N . LEU A 1 247 ? -8.024 1.212 50.359 1.00 95.25 247 LEU A N 1
ATOM 2001 C CA . LEU A 1 247 ? -8.150 1.630 48.960 1.00 95.25 247 LEU A CA 1
ATOM 2002 C C . LEU A 1 247 ? -9.490 2.331 48.682 1.00 95.25 247 LEU A C 1
ATOM 2004 O O . LEU A 1 247 ? -9.525 3.325 47.963 1.00 95.25 247 LEU A O 1
ATOM 2008 N N . ALA A 1 248 ? -10.568 1.896 49.347 1.00 95.62 248 ALA A N 1
ATOM 2009 C CA . ALA A 1 248 ? -11.904 2.498 49.263 1.00 95.62 248 ALA A CA 1
ATOM 2010 C C . ALA A 1 248 ? -11.959 3.988 49.667 1.00 95.62 248 ALA A C 1
ATOM 2012 O O . ALA A 1 248 ? -12.907 4.688 49.327 1.00 95.62 248 ALA A O 1
ATOM 2013 N N . LYS A 1 249 ? -10.949 4.503 50.387 1.00 96.50 249 LYS A N 1
ATOM 2014 C CA . LYS A 1 249 ? -10.845 5.941 50.689 1.00 96.50 249 LYS A CA 1
ATOM 2015 C C . LYS A 1 249 ? -10.462 6.769 49.468 1.00 96.50 249 LYS A C 1
ATOM 2017 O O . LYS A 1 249 ? -10.750 7.956 49.455 1.00 96.50 249 LYS A O 1
ATOM 2022 N N . TYR A 1 250 ? -9.788 6.164 48.492 1.00 98.00 250 TYR A N 1
ATOM 2023 C CA . TYR A 1 250 ? -9.225 6.835 47.319 1.00 98.00 250 TYR A CA 1
ATOM 2024 C C . TYR A 1 250 ? -9.904 6.401 46.019 1.00 98.00 250 TYR A C 1
ATOM 2026 O O . TYR A 1 250 ? -9.963 7.185 45.076 1.00 98.00 250 TYR A O 1
ATOM 2034 N N . VAL A 1 251 ? -10.436 5.179 45.965 1.00 97.62 251 VAL A N 1
ATOM 2035 C CA . VAL A 1 251 ? -11.063 4.568 44.789 1.00 97.62 251 VAL A CA 1
ATOM 2036 C C . VAL A 1 251 ? -12.520 4.259 45.109 1.00 97.62 251 VAL A C 1
ATOM 2038 O O . VAL A 1 251 ? -12.789 3.544 46.070 1.00 97.62 251 VAL A O 1
ATOM 2041 N N . LYS A 1 252 ? -13.457 4.756 44.294 1.00 96.06 252 LYS A N 1
ATOM 2042 C CA . LYS A 1 252 ? -14.886 4.421 44.431 1.00 96.06 252 LYS A CA 1
ATOM 2043 C C . LYS A 1 252 ? -15.332 3.276 43.536 1.00 96.06 252 LYS A C 1
ATOM 2045 O O . LYS A 1 252 ? -16.292 2.603 43.884 1.00 96.06 252 LYS A O 1
ATOM 2050 N N . GLN A 1 253 ? -14.669 3.061 42.398 1.00 94.06 253 GLN A N 1
ATOM 2051 C CA . GLN A 1 253 ? -15.062 2.026 41.442 1.00 94.06 253 GLN A CA 1
ATOM 2052 C C . GLN A 1 253 ? -13.840 1.347 40.823 1.00 94.06 253 GLN A C 1
ATOM 2054 O O . GLN A 1 253 ? -12.871 2.023 40.462 1.00 94.06 253 GLN A O 1
ATOM 2059 N N . ILE A 1 254 ? -13.919 0.023 40.691 1.00 93.31 254 ILE A N 1
ATOM 2060 C CA . ILE A 1 254 ? -12.933 -0.829 40.023 1.00 93.31 254 ILE A CA 1
ATOM 2061 C C . ILE A 1 254 ? -13.641 -1.649 38.948 1.00 93.31 254 ILE A C 1
ATOM 2063 O O . ILE A 1 254 ? -14.620 -2.337 39.231 1.00 93.31 254 ILE A O 1
ATOM 2067 N N . LEU A 1 255 ? -13.102 -1.624 37.731 1.00 91.31 255 LEU A N 1
ATOM 2068 C CA . LEU A 1 255 ? -13.610 -2.409 36.612 1.00 91.31 255 LEU A CA 1
ATOM 2069 C C . LEU A 1 255 ? -12.518 -3.324 36.049 1.00 91.31 255 LEU A C 1
ATOM 2071 O O . LEU A 1 255 ? -11.680 -2.848 35.284 1.00 91.31 255 LEU A O 1
ATOM 2075 N N . PRO A 1 256 ? -12.519 -4.619 36.396 1.00 91.88 256 PRO A N 1
ATOM 2076 C CA . PRO A 1 256 ? -11.602 -5.586 35.814 1.00 91.88 256 PRO A CA 1
ATOM 2077 C C . PRO A 1 256 ? -12.135 -6.117 34.476 1.00 91.88 256 PRO A C 1
ATOM 2079 O O . PRO A 1 256 ? -13.259 -6.612 34.397 1.00 91.88 256 PRO A O 1
ATOM 2082 N N . LEU A 1 257 ? -11.306 -6.058 33.434 1.00 91.50 257 LEU A N 1
ATOM 2083 C CA . LEU A 1 257 ? -11.616 -6.550 32.090 1.00 91.50 257 LEU A CA 1
ATOM 2084 C C . LEU A 1 257 ? -10.568 -7.570 31.675 1.00 91.50 257 LEU A C 1
ATOM 2086 O O . LEU A 1 257 ? -9.370 -7.289 31.705 1.00 91.50 257 LEU A O 1
ATOM 2090 N N . ARG A 1 258 ? -11.009 -8.771 31.311 1.00 92.12 258 ARG A N 1
ATOM 2091 C CA . ARG A 1 258 ? -10.101 -9.844 30.907 1.00 92.12 258 ARG A CA 1
ATOM 2092 C C . ARG A 1 258 ? -9.653 -9.632 29.463 1.00 92.12 258 ARG A C 1
ATOM 2094 O O . ARG A 1 258 ? -10.481 -9.420 28.586 1.00 92.12 258 ARG A O 1
ATOM 2101 N N . GLU A 1 259 ? -8.356 -9.761 29.210 1.00 94.19 259 GLU A N 1
ATOM 2102 C CA . GLU A 1 259 ? -7.808 -9.759 27.853 1.00 94.19 259 GLU A CA 1
ATOM 2103 C C . GLU A 1 259 ? -8.065 -11.108 27.155 1.00 94.19 259 GLU A C 1
ATOM 2105 O O . GLU A 1 259 ? -7.716 -12.171 27.682 1.00 94.19 259 GLU A O 1
ATOM 2110 N N . ARG A 1 260 ? -8.652 -11.064 25.952 1.00 94.56 260 ARG A N 1
ATOM 2111 C CA . ARG A 1 260 ? -8.754 -12.209 25.031 1.00 94.56 260 ARG A CA 1
ATOM 2112 C C . ARG A 1 260 ? -7.467 -12.410 24.240 1.00 94.56 260 ARG A C 1
ATOM 2114 O O . ARG A 1 260 ? -6.976 -13.533 24.109 1.00 94.56 260 ARG A O 1
ATOM 2121 N N . SER A 1 261 ? -6.961 -11.317 23.679 1.00 95.69 261 SER A N 1
ATOM 2122 C CA . SER A 1 261 ? -5.825 -11.285 22.761 1.00 95.69 261 SER A CA 1
ATOM 2123 C C . SER A 1 261 ? -5.211 -9.892 22.707 1.00 95.69 261 SER A C 1
ATOM 2125 O O . SER A 1 261 ? -5.895 -8.892 22.939 1.00 95.69 261 SER A O 1
ATOM 2127 N N . ALA A 1 262 ? -3.930 -9.842 22.352 1.00 97.19 262 ALA A N 1
ATOM 2128 C CA . ALA A 1 262 ? -3.178 -8.614 22.165 1.00 97.19 262 ALA A CA 1
ATOM 2129 C C . ALA A 1 262 ? -2.459 -8.616 20.812 1.00 97.19 262 ALA A C 1
ATOM 2131 O O . ALA A 1 262 ? -1.897 -9.633 20.395 1.00 97.19 262 ALA A O 1
ATOM 2132 N N . TYR A 1 263 ? -2.445 -7.462 20.152 1.00 98.25 263 TYR A N 1
ATOM 2133 C CA . TYR A 1 263 ? -1.781 -7.264 18.866 1.00 98.25 263 TYR A CA 1
ATOM 2134 C C . TYR A 1 263 ? -0.884 -6.033 18.921 1.00 98.25 263 TYR A C 1
ATOM 2136 O O . TYR A 1 263 ? -1.354 -4.933 19.205 1.00 98.25 263 TYR A O 1
ATOM 2144 N N . THR A 1 264 ? 0.404 -6.206 18.645 1.00 98.19 264 THR A N 1
ATOM 2145 C CA . THR A 1 264 ? 1.387 -5.118 18.620 1.00 98.19 264 THR A CA 1
ATOM 2146 C C . THR A 1 264 ? 1.726 -4.747 17.189 1.00 98.19 264 THR A C 1
ATOM 2148 O O . THR A 1 264 ? 2.186 -5.594 16.422 1.00 98.19 264 THR A O 1
ATOM 2151 N N . PHE A 1 265 ? 1.566 -3.474 16.834 1.00 98.19 265 PHE A N 1
ATOM 2152 C CA . PHE A 1 265 ? 1.839 -2.974 15.482 1.00 98.19 265 PHE A CA 1
ATOM 2153 C C . PHE A 1 265 ? 3.077 -2.076 15.415 1.00 98.19 265 PHE A C 1
ATOM 2155 O O . PHE A 1 265 ? 3.757 -2.037 14.389 1.00 98.19 265 PHE A O 1
ATOM 2162 N N . VAL A 1 266 ? 3.405 -1.394 16.513 1.00 97.94 266 VAL A N 1
ATOM 2163 C CA . VAL A 1 266 ? 4.643 -0.621 16.662 1.00 97.94 266 VAL A CA 1
ATOM 2164 C C . VAL A 1 266 ? 5.337 -1.076 17.936 1.00 97.94 266 VAL A C 1
ATOM 2166 O O . VAL A 1 266 ? 4.694 -1.224 18.974 1.00 97.94 266 VAL A O 1
ATOM 2169 N N . HIS A 1 267 ? 6.643 -1.305 17.864 1.00 96.12 267 HIS A N 1
ATOM 2170 C CA . HIS A 1 267 ? 7.465 -1.661 19.011 1.00 96.12 267 HIS A CA 1
ATOM 2171 C C . HIS A 1 267 ? 8.869 -1.062 18.850 1.00 96.12 267 HIS A C 1
ATOM 2173 O O . HIS A 1 267 ? 9.497 -1.211 17.799 1.00 96.12 267 HIS A O 1
ATOM 2179 N N . ASN A 1 268 ? 9.368 -0.367 19.878 1.00 93.62 268 ASN A N 1
ATOM 2180 C CA . ASN A 1 268 ? 10.648 0.357 19.857 1.00 93.62 268 ASN A CA 1
ATOM 2181 C C . ASN A 1 268 ? 10.801 1.316 18.657 1.00 93.62 268 ASN A C 1
ATOM 2183 O O . ASN A 1 268 ? 11.835 1.326 17.983 1.00 93.62 268 ASN A O 1
ATOM 2187 N N . GLY A 1 269 ? 9.747 2.076 18.346 1.00 94.19 269 GLY A N 1
ATOM 2188 C CA . GLY A 1 269 ? 9.715 3.045 17.244 1.00 94.19 269 GLY A CA 1
ATOM 2189 C C . GLY A 1 269 ? 9.731 2.422 15.844 1.00 94.19 269 GLY A C 1
ATOM 2190 O O . GLY A 1 269 ? 9.985 3.114 14.857 1.00 94.19 269 GLY A O 1
ATOM 2191 N N . LYS A 1 270 ? 9.509 1.106 15.730 1.00 93.88 270 LYS A N 1
ATOM 2192 C CA . LYS A 1 270 ? 9.524 0.367 14.461 1.00 93.88 270 LYS A CA 1
ATOM 2193 C C . LYS A 1 270 ? 8.221 -0.392 14.261 1.00 93.88 270 LYS A C 1
ATOM 2195 O O . LYS A 1 270 ? 7.658 -0.928 15.210 1.00 93.88 270 LYS A O 1
ATOM 2200 N N . LEU A 1 271 ? 7.778 -0.481 13.008 1.00 94.81 271 LEU A N 1
ATOM 2201 C CA . LEU A 1 271 ? 6.661 -1.348 12.637 1.00 94.81 271 LEU A CA 1
ATOM 2202 C C . LEU A 1 271 ? 7.034 -2.812 12.900 1.00 94.81 271 LEU A C 1
ATOM 2204 O O . LEU A 1 271 ? 8.038 -3.297 12.363 1.00 94.81 271 LEU A O 1
ATOM 2208 N N . THR A 1 272 ? 6.201 -3.513 13.665 1.00 95.88 272 THR A N 1
ATOM 2209 C CA . THR A 1 272 ? 6.259 -4.976 13.788 1.00 95.88 272 THR A CA 1
ATOM 2210 C C . THR A 1 272 ? 5.826 -5.624 12.471 1.00 95.88 272 THR A C 1
ATOM 2212 O O . THR A 1 272 ? 5.364 -4.945 11.548 1.00 95.88 272 THR A O 1
ATOM 2215 N N . LEU A 1 273 ? 5.908 -6.952 12.366 1.00 94.56 273 LEU A N 1
ATOM 2216 C CA . LEU A 1 273 ? 5.389 -7.645 11.184 1.00 94.56 273 LEU A CA 1
ATOM 2217 C C . LEU A 1 273 ? 3.883 -7.380 10.979 1.00 94.56 273 LEU A C 1
ATOM 2219 O O . LEU A 1 273 ? 3.455 -7.147 9.852 1.00 94.56 273 LEU A O 1
ATOM 2223 N N . ALA A 1 274 ? 3.094 -7.331 12.058 1.00 96.19 274 ALA A N 1
ATOM 2224 C CA . ALA A 1 274 ? 1.674 -6.982 11.986 1.00 96.19 274 ALA A CA 1
ATOM 2225 C C . ALA A 1 274 ? 1.450 -5.517 11.567 1.00 96.19 274 ALA A C 1
ATOM 2227 O O . ALA A 1 274 ? 0.513 -5.245 10.824 1.00 96.19 274 ALA A O 1
ATOM 2228 N N . GLY A 1 275 ? 2.326 -4.591 11.981 1.00 94.75 275 GLY A N 1
ATOM 2229 C CA . GLY A 1 275 ? 2.295 -3.184 11.559 1.00 94.75 275 GLY A CA 1
ATOM 2230 C C . GLY A 1 275 ? 2.666 -2.956 10.094 1.00 94.75 275 GLY A C 1
ATOM 2231 O O . GLY A 1 275 ? 2.083 -2.100 9.432 1.00 94.75 275 GLY A O 1
ATOM 2232 N N . GLN A 1 276 ? 3.623 -3.724 9.567 1.00 92.88 276 GLN A N 1
ATOM 2233 C CA . GLN A 1 276 ? 3.994 -3.679 8.146 1.00 92.88 276 GLN A CA 1
ATOM 2234 C C . GLN A 1 276 ? 2.887 -4.257 7.258 1.00 92.88 276 GLN A C 1
ATOM 2236 O O . GLN A 1 276 ? 2.658 -3.772 6.150 1.00 92.88 276 GLN A O 1
ATOM 2241 N N . TRP A 1 277 ? 2.194 -5.276 7.761 1.00 92.25 277 TRP A N 1
ATOM 2242 C CA . TRP A 1 277 ? 1.154 -6.008 7.053 1.00 92.25 277 TRP A CA 1
ATOM 2243 C C . TRP A 1 277 ? -0.196 -5.825 7.752 1.00 92.25 277 TRP A C 1
ATOM 2245 O O . TRP A 1 277 ? -0.661 -4.704 7.912 1.00 92.25 277 TRP A O 1
ATOM 2255 N N . SER A 1 278 ? -0.828 -6.931 8.126 1.00 95.31 278 SER A N 1
ATOM 2256 C CA . SER A 1 278 ? -1.967 -7.036 9.030 1.00 95.31 278 SER A CA 1
ATOM 2257 C C . SER A 1 278 ? -1.682 -8.170 10.006 1.00 95.31 278 SER A C 1
ATOM 2259 O O . SER A 1 278 ? -0.825 -9.016 9.732 1.00 95.31 278 SER A O 1
ATOM 2261 N N . SER A 1 279 ? -2.401 -8.228 11.126 1.00 96.75 279 SER A N 1
ATOM 2262 C CA . SER A 1 279 ? -2.215 -9.293 12.116 1.00 96.75 279 SER A CA 1
ATOM 2263 C C . SER A 1 279 ? -2.322 -10.702 11.509 1.00 96.75 279 SER A C 1
ATOM 2265 O O . SER A 1 279 ? -1.420 -11.524 11.699 1.00 96.75 279 SER A O 1
ATOM 2267 N N . ASN A 1 280 ? -3.370 -10.967 10.719 1.00 96.44 280 ASN A N 1
ATOM 2268 C CA . ASN A 1 280 ? -3.589 -12.276 10.103 1.00 96.44 280 ASN A CA 1
ATOM 2269 C C . ASN A 1 280 ? -2.507 -12.599 9.058 1.00 96.44 280 ASN A C 1
ATOM 2271 O O . ASN A 1 280 ? -2.026 -13.728 8.993 1.00 96.44 280 ASN A O 1
ATOM 2275 N N . VAL A 1 281 ? -2.091 -11.621 8.245 1.00 95.94 281 VAL A N 1
ATOM 2276 C CA . VAL A 1 281 ? -1.033 -11.841 7.243 1.00 95.94 281 VAL A CA 1
ATOM 2277 C C . VAL A 1 281 ? 0.317 -12.086 7.916 1.00 95.94 281 VAL A C 1
ATOM 2279 O O . VAL A 1 281 ? 1.048 -12.978 7.495 1.00 95.94 281 VAL A O 1
ATOM 2282 N N . ALA A 1 282 ? 0.633 -11.356 8.987 1.00 96.12 282 ALA A N 1
ATOM 2283 C CA . ALA A 1 282 ? 1.837 -11.589 9.776 1.00 96.12 282 ALA A CA 1
ATOM 2284 C C . ALA A 1 282 ? 1.872 -13.013 10.352 1.00 96.12 282 ALA A C 1
ATOM 2286 O O . ALA A 1 282 ? 2.901 -13.682 10.272 1.00 96.12 282 ALA A O 1
ATOM 2287 N N . ASP A 1 283 ? 0.740 -13.509 10.857 1.00 95.69 283 ASP A N 1
ATOM 2288 C CA . ASP A 1 283 ? 0.609 -14.887 11.337 1.00 95.69 283 ASP A CA 1
ATOM 2289 C C . ASP A 1 283 ? 0.832 -15.919 10.212 1.00 95.69 283 ASP A C 1
ATOM 2291 O O . ASP A 1 283 ? 1.584 -16.878 10.393 1.00 95.69 283 ASP A O 1
ATOM 2295 N N . LEU A 1 284 ? 0.283 -15.693 9.012 1.00 96.44 284 LEU A N 1
ATOM 2296 C CA . LEU A 1 284 ? 0.534 -16.551 7.843 1.00 96.44 284 LEU A CA 1
ATOM 2297 C C . LEU A 1 284 ? 2.016 -16.576 7.438 1.00 96.44 284 LEU A C 1
ATOM 2299 O O . LEU A 1 284 ? 2.559 -17.650 7.172 1.00 96.44 284 LEU A O 1
ATOM 2303 N N . ILE A 1 285 ? 2.677 -15.413 7.416 1.00 95.31 285 ILE A N 1
ATOM 2304 C CA . ILE A 1 285 ? 4.105 -15.285 7.084 1.00 95.31 285 ILE A CA 1
ATOM 2305 C C . ILE A 1 285 ? 4.955 -16.101 8.059 1.00 95.31 285 ILE A C 1
ATOM 2307 O O . ILE A 1 285 ? 5.835 -16.845 7.623 1.00 95.31 285 ILE A O 1
ATOM 2311 N N . VAL A 1 286 ? 4.678 -15.988 9.362 1.00 93.56 286 VAL A N 1
ATOM 2312 C CA . VAL A 1 286 ? 5.399 -16.727 10.407 1.00 93.56 286 VAL A CA 1
ATOM 2313 C C . VAL A 1 286 ? 5.139 -18.226 10.291 1.00 93.56 286 VAL A C 1
ATOM 2315 O O . VAL A 1 286 ? 6.089 -19.005 10.293 1.00 93.56 286 VAL A O 1
ATOM 2318 N N . LYS A 1 287 ? 3.877 -18.643 10.128 1.00 94.38 287 LYS A N 1
ATOM 2319 C CA . LYS A 1 287 ? 3.492 -20.062 10.048 1.00 94.38 287 LYS A CA 1
ATOM 2320 C C . LYS A 1 287 ? 4.130 -20.798 8.874 1.00 94.38 287 LYS A C 1
ATOM 2322 O O . LYS A 1 287 ? 4.496 -21.960 9.025 1.00 94.38 287 LYS A O 1
ATOM 2327 N N . VAL A 1 288 ? 4.257 -20.146 7.717 1.00 93.94 288 VAL A N 1
ATOM 2328 C CA . VAL A 1 288 ? 4.862 -20.753 6.518 1.00 93.94 288 VAL A CA 1
ATOM 2329 C C . VAL A 1 288 ? 6.371 -20.490 6.407 1.00 93.94 288 VAL A C 1
ATOM 2331 O O . VAL A 1 288 ? 7.045 -21.119 5.595 1.00 93.94 288 VAL A O 1
ATOM 2334 N N . GLY A 1 289 ? 6.914 -19.557 7.196 1.00 92.12 289 GLY A N 1
ATOM 2335 C CA . GLY A 1 289 ? 8.317 -19.147 7.124 1.00 92.12 289 GLY A CA 1
ATOM 2336 C C . GLY A 1 289 ? 8.667 -18.358 5.854 1.00 92.12 289 GLY A C 1
ATOM 2337 O O . GLY A 1 289 ? 9.736 -18.564 5.281 1.00 92.12 289 GLY A O 1
ATOM 2338 N N . ALA A 1 290 ? 7.782 -17.467 5.388 1.00 92.06 290 ALA A N 1
ATOM 2339 C CA . ALA A 1 290 ? 7.952 -16.716 4.135 1.00 92.06 290 ALA A CA 1
ATOM 2340 C C . ALA A 1 290 ? 8.995 -15.583 4.248 1.00 92.06 290 ALA A C 1
ATOM 2342 O O . ALA A 1 290 ? 8.659 -14.399 4.271 1.00 92.06 290 ALA A O 1
ATOM 2343 N N . THR A 1 291 ? 10.282 -15.935 4.298 1.00 89.94 291 THR A N 1
ATOM 2344 C CA . THR A 1 291 ? 11.399 -14.986 4.479 1.00 89.94 291 THR A CA 1
ATOM 2345 C C . THR A 1 291 ? 11.468 -13.899 3.408 1.00 89.94 291 THR A C 1
ATOM 2347 O O . THR A 1 291 ? 11.873 -12.778 3.702 1.00 89.94 291 THR A O 1
ATOM 2350 N N . ASN A 1 292 ? 11.008 -14.173 2.186 1.00 85.94 292 ASN A N 1
ATOM 2351 C CA . ASN A 1 292 ? 10.945 -13.181 1.114 1.00 85.94 292 ASN A CA 1
ATOM 2352 C C . ASN A 1 292 ? 10.028 -11.988 1.449 1.00 85.94 292 ASN A C 1
ATOM 2354 O O . ASN A 1 292 ? 10.265 -10.893 0.946 1.00 85.94 292 ASN A O 1
ATOM 2358 N N . GLN A 1 293 ? 9.028 -12.175 2.321 1.00 88.69 293 GLN A N 1
ATOM 2359 C CA . GLN A 1 293 ? 8.135 -11.104 2.788 1.00 88.69 293 GLN A CA 1
ATOM 2360 C C . GLN A 1 293 ? 8.820 -10.139 3.768 1.00 88.69 293 GLN A C 1
ATOM 2362 O O . GLN A 1 293 ? 8.274 -9.083 4.074 1.00 88.69 293 GLN A O 1
ATOM 2367 N N . LEU A 1 294 ? 10.023 -10.483 4.241 1.00 87.38 294 LEU A N 1
ATOM 2368 C CA . LEU A 1 294 ? 10.839 -9.657 5.133 1.00 87.38 294 LEU A CA 1
ATOM 2369 C C . LEU A 1 294 ? 11.885 -8.824 4.370 1.00 87.38 294 LEU A C 1
ATOM 2371 O O . LEU A 1 294 ? 12.571 -7.996 4.968 1.00 87.38 294 LEU A O 1
ATOM 2375 N N . ASN A 1 295 ? 12.024 -9.032 3.056 1.00 82.81 295 ASN A N 1
ATOM 2376 C CA . ASN A 1 295 ? 12.994 -8.314 2.232 1.00 82.81 295 ASN A CA 1
ATOM 2377 C C . ASN A 1 295 ? 12.622 -6.832 2.110 1.00 82.81 295 ASN A C 1
ATOM 2379 O O . ASN A 1 295 ? 11.456 -6.498 1.886 1.00 82.81 295 ASN A O 1
ATOM 2383 N N . SER A 1 296 ? 13.625 -5.949 2.152 1.00 75.38 296 SER A N 1
ATOM 2384 C CA . SER A 1 296 ? 13.445 -4.490 2.073 1.00 75.38 296 SER A CA 1
ATOM 2385 C C . SER A 1 296 ? 12.587 -4.055 0.890 1.00 75.38 296 SER A C 1
ATOM 2387 O O . SER A 1 296 ? 11.706 -3.218 1.055 1.00 75.38 296 SER A O 1
ATOM 2389 N N . ASP A 1 297 ? 12.792 -4.657 -0.281 1.00 73.44 297 ASP A N 1
ATOM 2390 C CA . ASP A 1 297 ? 12.068 -4.300 -1.504 1.00 73.44 297 ASP A CA 1
ATOM 2391 C C . ASP A 1 297 ? 10.579 -4.652 -1.403 1.00 73.44 297 ASP A C 1
ATOM 2393 O O . ASP A 1 297 ? 9.725 -3.881 -1.834 1.00 73.44 297 ASP A O 1
ATOM 2397 N N . THR A 1 298 ? 10.260 -5.792 -0.779 1.00 80.12 298 THR A N 1
ATOM 2398 C CA . THR A 1 298 ? 8.872 -6.235 -0.576 1.00 80.12 298 THR A CA 1
ATOM 2399 C C . THR A 1 298 ? 8.192 -5.380 0.488 1.00 80.12 298 THR A C 1
ATOM 2401 O O . THR A 1 298 ? 7.102 -4.865 0.259 1.00 80.12 298 THR A O 1
ATOM 2404 N N . VAL A 1 299 ? 8.867 -5.136 1.613 1.00 80.25 299 VAL A N 1
ATOM 2405 C CA . VAL A 1 299 ? 8.359 -4.270 2.686 1.00 80.25 299 VAL A CA 1
ATOM 2406 C C . VAL A 1 299 ? 8.151 -2.833 2.189 1.00 80.25 299 VAL A C 1
ATOM 2408 O O . VAL A 1 299 ? 7.155 -2.204 2.546 1.00 80.25 299 VAL A O 1
ATOM 2411 N N . SER A 1 300 ? 9.046 -2.307 1.345 1.00 75.12 300 SER A N 1
ATOM 2412 C CA . SER A 1 300 ? 8.922 -0.969 0.748 1.00 75.12 300 SER A CA 1
ATOM 2413 C C . SER A 1 300 ? 7.732 -0.895 -0.204 1.00 75.12 300 SER A C 1
ATOM 2415 O O . SER A 1 300 ? 6.908 0.010 -0.078 1.00 75.12 300 SER A O 1
ATOM 2417 N N . LEU A 1 301 ? 7.603 -1.885 -1.098 1.00 78.06 301 LEU A N 1
ATOM 2418 C CA . LEU A 1 301 ? 6.486 -1.991 -2.036 1.00 78.06 301 LEU A CA 1
ATOM 2419 C C . LEU A 1 301 ? 5.138 -2.003 -1.307 1.00 78.06 301 LEU A C 1
ATOM 2421 O O . LEU A 1 301 ? 4.212 -1.300 -1.703 1.00 78.06 301 LEU A O 1
ATOM 2425 N N . MET A 1 302 ? 5.039 -2.780 -0.230 1.00 79.06 302 MET A N 1
ATOM 2426 C CA . MET A 1 302 ? 3.787 -2.988 0.498 1.00 79.06 302 MET A CA 1
ATOM 2427 C C . MET A 1 302 ? 3.417 -1.818 1.401 1.00 79.06 302 MET A C 1
ATOM 2429 O O . MET A 1 302 ? 2.238 -1.526 1.573 1.00 79.06 302 MET A O 1
ATOM 2433 N N . ASN A 1 303 ? 4.410 -1.107 1.935 1.00 74.69 303 ASN A N 1
ATOM 2434 C CA . ASN A 1 303 ? 4.179 0.080 2.752 1.00 74.69 303 ASN A CA 1
ATOM 2435 C C . ASN A 1 303 ? 4.037 1.370 1.935 1.00 74.69 303 ASN A C 1
ATOM 2437 O O . ASN A 1 303 ? 3.988 2.446 2.527 1.00 74.69 303 ASN A O 1
ATOM 2441 N N . GLY A 1 304 ? 4.013 1.291 0.599 1.00 64.00 304 GLY A N 1
ATOM 2442 C CA . GLY A 1 304 ? 3.880 2.465 -0.267 1.00 64.00 304 GLY A CA 1
ATOM 2443 C C . GLY A 1 304 ? 5.030 3.465 -0.126 1.00 64.00 304 GLY A C 1
ATOM 2444 O O . GLY A 1 304 ? 4.921 4.595 -0.598 1.00 64.00 304 GLY A O 1
ATOM 2445 N N . LYS A 1 305 ? 6.140 3.066 0.510 1.00 50.47 305 LYS A N 1
ATOM 2446 C CA . LYS A 1 305 ? 7.373 3.841 0.470 1.00 50.47 305 LYS A CA 1
ATOM 2447 C C . LYS A 1 305 ? 7.966 3.578 -0.899 1.00 50.47 305 LYS A 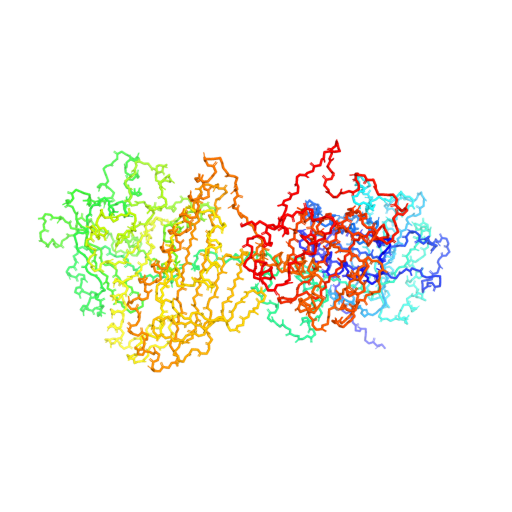C 1
ATOM 2449 O O . LYS A 1 305 ? 8.349 2.442 -1.193 1.00 50.47 305 LYS A O 1
ATOM 2454 N N . GLU A 1 306 ? 8.004 4.609 -1.743 1.00 39.31 306 GLU A N 1
ATOM 2455 C CA . GLU A 1 306 ? 8.825 4.569 -2.947 1.00 39.31 306 GLU A CA 1
ATOM 2456 C C . GLU A 1 306 ? 10.177 3.983 -2.557 1.00 39.31 306 GLU A C 1
ATOM 2458 O O . GLU A 1 306 ? 10.758 4.359 -1.535 1.00 39.31 306 GLU A O 1
ATOM 2463 N N . THR A 1 307 ? 10.660 3.027 -3.343 1.00 37.44 307 THR A N 1
ATOM 2464 C CA . THR A 1 307 ? 12.058 2.627 -3.288 1.00 37.44 307 THR A CA 1
ATOM 2465 C C . THR A 1 307 ? 12.881 3.865 -3.630 1.00 37.44 307 THR A C 1
ATOM 2467 O O . THR A 1 307 ? 13.236 4.076 -4.790 1.00 37.44 307 THR A O 1
ATOM 2470 N N . VAL A 1 308 ? 13.154 4.713 -2.638 1.00 37.81 308 VAL A N 1
ATOM 2471 C CA . VAL A 1 308 ? 14.170 5.748 -2.725 1.00 37.81 308 VAL A CA 1
ATOM 2472 C C . VAL A 1 308 ? 15.468 4.971 -2.793 1.00 37.81 308 VAL A C 1
ATOM 2474 O O . VAL A 1 308 ? 16.042 4.570 -1.780 1.00 37.81 308 VAL A O 1
ATOM 2477 N N . LYS A 1 309 ? 15.893 4.658 -4.018 1.00 39.47 309 LYS A N 1
ATOM 2478 C CA . LYS A 1 309 ? 17.238 4.151 -4.238 1.00 39.47 309 LYS A CA 1
ATOM 2479 C C . LYS A 1 309 ? 18.191 5.210 -3.675 1.00 39.47 309 LYS A C 1
ATOM 2481 O O . LYS A 1 309 ? 18.064 6.378 -4.045 1.00 39.47 309 LYS A O 1
ATOM 2486 N N . PRO A 1 310 ? 19.108 4.848 -2.768 1.00 45.00 310 PRO A N 1
ATOM 2487 C CA . PRO A 1 310 ? 20.015 5.817 -2.179 1.00 45.00 310 PRO A CA 1
ATOM 2488 C C . PRO A 1 310 ? 20.947 6.358 -3.274 1.00 45.00 310 PRO A C 1
ATOM 2490 O O . PRO A 1 310 ? 21.635 5.590 -3.941 1.00 45.00 310 PRO A O 1
ATOM 2493 N N . GLY A 1 311 ? 20.956 7.681 -3.460 1.00 61.53 311 GLY A N 1
ATOM 2494 C CA . GLY A 1 311 ? 21.859 8.398 -4.368 1.00 61.53 311 GLY A CA 1
ATOM 2495 C C . GLY A 1 311 ? 21.632 8.162 -5.871 1.00 61.53 311 GLY A C 1
ATOM 2496 O O . GLY A 1 311 ? 21.070 7.162 -6.319 1.00 61.53 311 GLY A O 1
ATOM 2497 N N . LEU A 1 312 ? 22.134 9.089 -6.691 1.00 82.56 312 LEU A N 1
ATOM 2498 C CA . LEU A 1 312 ? 22.052 9.019 -8.157 1.00 82.56 312 LEU A CA 1
ATOM 2499 C C . LEU A 1 312 ? 22.998 7.973 -8.786 1.00 82.56 312 LEU A C 1
ATOM 2501 O O . LEU A 1 312 ? 22.973 7.764 -9.995 1.00 82.56 312 LEU A O 1
ATOM 2505 N N . GLY A 1 313 ? 23.794 7.254 -7.985 1.00 78.19 313 GLY A N 1
ATOM 2506 C CA . GLY A 1 313 ? 24.759 6.258 -8.474 1.00 78.19 313 GLY A CA 1
ATOM 2507 C C . GLY A 1 313 ? 24.133 5.101 -9.261 1.00 78.19 313 GLY A C 1
ATOM 2508 O O . GLY A 1 313 ? 24.799 4.475 -10.077 1.00 78.19 313 GLY A O 1
ATOM 2509 N N . HIS A 1 314 ? 22.833 4.846 -9.097 1.00 80.12 314 HIS A N 1
ATOM 2510 C CA . HIS A 1 314 ? 22.120 3.827 -9.866 1.00 80.12 314 HIS A CA 1
ATOM 2511 C C . HIS A 1 314 ? 21.940 4.171 -11.358 1.00 80.12 314 HIS A C 1
ATOM 2513 O O . HIS A 1 314 ? 21.570 3.275 -12.122 1.00 80.12 314 HIS A O 1
ATOM 2519 N N . TYR A 1 315 ? 22.209 5.414 -11.774 1.00 83.56 315 TYR A N 1
ATOM 2520 C CA . TYR A 1 315 ? 22.270 5.839 -13.179 1.00 83.56 315 TYR A CA 1
ATOM 2521 C C . TYR A 1 315 ? 23.650 5.608 -13.821 1.00 83.56 315 TYR A C 1
ATOM 2523 O O . TYR A 1 315 ? 23.777 5.712 -15.039 1.00 83.56 315 TYR A O 1
ATOM 2531 N N . LEU A 1 316 ? 24.675 5.269 -13.030 1.00 88.56 316 LEU A N 1
ATOM 2532 C CA . LEU A 1 316 ? 26.056 5.113 -13.491 1.00 88.56 316 LEU A CA 1
ATOM 2533 C C . LEU A 1 316 ? 26.427 3.634 -13.701 1.00 88.56 316 LEU A C 1
ATOM 2535 O O . LEU A 1 316 ? 25.899 2.742 -13.032 1.00 88.56 316 LEU A O 1
ATOM 2539 N N . GLN A 1 317 ? 27.347 3.379 -14.633 1.00 86.44 317 GLN A N 1
ATOM 2540 C CA . GLN A 1 317 ? 28.037 2.097 -14.832 1.00 86.44 317 GLN A CA 1
ATOM 2541 C C . GLN A 1 317 ? 29.389 2.054 -14.098 1.00 86.44 317 GLN A C 1
ATOM 2543 O O . GLN A 1 317 ? 29.868 0.974 -13.766 1.00 86.44 317 GLN A O 1
ATOM 2548 N N . GLY A 1 318 ? 29.999 3.213 -13.834 1.00 88.44 318 GLY A N 1
ATOM 2549 C CA . GLY A 1 318 ? 31.315 3.338 -13.203 1.00 88.44 318 GLY A CA 1
ATOM 2550 C C . GLY A 1 318 ? 32.093 4.534 -13.751 1.00 88.44 318 GLY A C 1
ATOM 2551 O O . GLY A 1 318 ? 31.510 5.414 -14.379 1.00 88.44 318 GLY A O 1
ATOM 2552 N N . VAL A 1 319 ? 33.407 4.560 -13.525 1.00 91.81 319 VAL A N 1
ATOM 2553 C CA . VAL A 1 319 ? 34.327 5.501 -14.190 1.00 91.81 319 VAL A CA 1
ATOM 2554 C C . VAL A 1 319 ? 34.677 4.935 -15.566 1.00 91.81 319 VAL A C 1
ATOM 2556 O O . VAL A 1 319 ? 35.009 3.756 -15.668 1.00 91.81 319 VAL A O 1
ATOM 2559 N N . GLN A 1 320 ? 34.570 5.752 -16.613 1.00 92.12 320 GLN A N 1
ATOM 2560 C CA . GLN A 1 320 ? 34.884 5.357 -17.985 1.00 92.12 320 GLN A CA 1
ATOM 2561 C C . GLN A 1 320 ? 36.352 5.626 -18.333 1.00 92.12 320 GLN A C 1
ATOM 2563 O O . GLN A 1 320 ? 37.041 4.752 -18.862 1.00 92.12 320 GLN A O 1
ATOM 2568 N N . HIS A 1 321 ? 36.817 6.842 -18.039 1.00 94.44 321 HIS A N 1
ATOM 2569 C CA . HIS A 1 321 ? 38.178 7.269 -18.325 1.00 94.44 321 HIS A CA 1
ATOM 2570 C C . HIS A 1 321 ? 38.645 8.391 -17.397 1.00 94.44 321 HIS A C 1
ATOM 2572 O O . HIS A 1 321 ? 37.852 9.033 -16.701 1.00 94.44 321 HIS A O 1
ATOM 2578 N N . VAL A 1 322 ? 39.956 8.621 -17.416 1.00 93.62 322 VAL A N 1
ATOM 2579 C CA . VAL A 1 322 ? 40.607 9.786 -16.811 1.00 93.62 322 VAL A CA 1
ATOM 2580 C C . VAL A 1 322 ? 41.283 10.588 -17.918 1.00 93.62 322 VAL A C 1
ATOM 2582 O O . VAL A 1 322 ? 42.090 10.036 -18.667 1.00 93.62 322 VAL A O 1
ATOM 2585 N N . GLY A 1 323 ? 40.939 11.869 -18.022 1.00 91.31 323 GLY A N 1
ATOM 2586 C CA . GLY A 1 323 ? 41.547 12.804 -18.963 1.00 91.31 323 GLY A CA 1
ATOM 2587 C C . GLY A 1 323 ? 42.826 13.408 -18.405 1.00 91.31 323 GLY A C 1
ATOM 2588 O O . GLY A 1 323 ? 42.879 13.768 -17.230 1.00 91.31 323 GLY A O 1
ATOM 2589 N N . VAL A 1 324 ? 43.864 13.512 -19.233 1.00 89.00 324 VAL A N 1
ATOM 2590 C CA . VAL A 1 324 ? 45.156 14.108 -18.883 1.00 89.00 324 VAL A CA 1
ATOM 2591 C C . VAL A 1 324 ? 45.607 15.036 -20.003 1.00 89.00 324 VAL A C 1
ATOM 2593 O O . VAL A 1 324 ? 45.828 14.607 -21.136 1.00 89.00 324 VAL A O 1
ATOM 2596 N N . THR A 1 325 ? 45.804 16.311 -19.672 1.00 87.81 325 THR A N 1
ATOM 2597 C CA . THR A 1 325 ? 46.374 17.281 -20.612 1.00 87.81 325 THR A CA 1
ATOM 2598 C C . THR A 1 325 ? 47.869 17.038 -20.799 1.00 87.81 325 THR A C 1
ATOM 2600 O O . THR A 1 325 ? 48.632 17.040 -19.830 1.00 87.81 325 THR A O 1
ATOM 2603 N N . VAL A 1 326 ? 48.296 16.857 -22.048 1.00 86.88 326 VAL A N 1
ATOM 2604 C CA . VAL A 1 326 ? 49.687 16.573 -22.424 1.00 86.88 326 VAL A CA 1
ATOM 2605 C C . VAL A 1 326 ? 50.341 17.762 -23.124 1.00 86.88 326 VAL A C 1
ATOM 2607 O O . VAL A 1 326 ? 49.675 18.616 -23.705 1.00 86.88 326 VAL A O 1
ATOM 2610 N N . GLN A 1 327 ? 51.670 17.830 -23.033 1.00 84.88 327 GLN A N 1
ATOM 2611 C CA . GLN A 1 327 ? 52.478 18.866 -23.688 1.00 84.88 327 GLN A CA 1
ATOM 2612 C C . GLN A 1 327 ? 52.959 18.441 -25.076 1.00 84.88 327 GLN A C 1
ATOM 2614 O O . GLN A 1 327 ? 53.070 19.284 -25.957 1.00 84.88 327 GLN A O 1
ATOM 2619 N N . ASP A 1 328 ? 53.203 17.146 -25.254 1.00 85.56 328 ASP A N 1
ATOM 2620 C CA . ASP A 1 328 ? 53.629 16.535 -26.507 1.00 85.56 328 ASP A CA 1
ATOM 2621 C C . ASP A 1 328 ? 52.768 15.285 -26.728 1.00 85.56 328 ASP A C 1
ATOM 2623 O O . ASP A 1 328 ? 52.827 14.328 -25.946 1.00 85.56 328 ASP A O 1
ATOM 2627 N N . MET A 1 329 ? 51.899 15.336 -27.739 1.00 88.38 329 MET A N 1
ATOM 2628 C CA . MET A 1 329 ? 50.971 14.249 -28.052 1.00 88.38 329 MET A CA 1
ATOM 2629 C C . MET A 1 329 ? 51.701 13.029 -28.623 1.00 88.38 329 MET A C 1
ATOM 2631 O O . MET A 1 329 ? 51.331 11.908 -28.289 1.00 88.38 329 MET A O 1
ATOM 2635 N N . GLU A 1 330 ? 52.743 13.223 -29.433 1.00 86.62 330 GLU A N 1
ATOM 2636 C CA . GLU A 1 330 ? 53.483 12.129 -30.073 1.00 86.62 330 GLU A CA 1
ATOM 2637 C C . GLU A 1 330 ? 54.255 11.321 -29.027 1.00 86.62 330 GLU A C 1
ATOM 2639 O O . GLU A 1 330 ? 54.066 10.109 -28.914 1.00 86.62 330 GLU A O 1
ATOM 2644 N N . GLN A 1 331 ? 55.024 12.009 -28.176 1.00 87.19 331 GLN A N 1
ATOM 2645 C CA . GLN A 1 331 ? 55.769 11.373 -27.090 1.00 87.19 331 GLN A CA 1
ATOM 2646 C C . GLN A 1 331 ? 54.838 10.680 -26.086 1.00 87.19 331 GLN A C 1
ATOM 2648 O O . GLN A 1 331 ? 55.140 9.596 -25.584 1.00 87.19 331 GLN A O 1
ATOM 2653 N N . SER A 1 332 ? 53.698 11.302 -25.773 1.00 90.31 332 SER A N 1
ATOM 2654 C CA . SER A 1 332 ? 52.728 10.704 -24.854 1.00 90.31 332 SER A CA 1
ATOM 2655 C C . SER A 1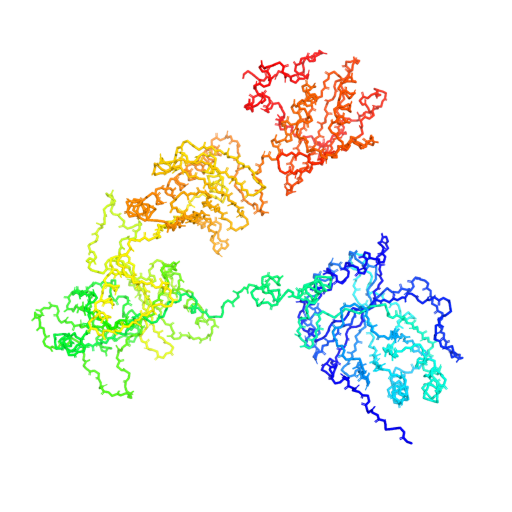 332 ? 52.078 9.468 -25.467 1.00 90.31 332 SER A C 1
ATOM 2657 O O . SER A 1 332 ? 51.933 8.461 -24.778 1.00 90.31 332 SER A O 1
ATOM 2659 N N . LEU A 1 333 ? 51.715 9.511 -26.751 1.00 91.12 333 LEU A N 1
ATOM 2660 C CA . LEU A 1 333 ? 51.126 8.369 -27.440 1.00 91.12 333 LEU A CA 1
ATOM 2661 C C . LEU A 1 333 ? 52.096 7.184 -27.447 1.00 91.12 333 LEU A C 1
ATOM 2663 O O . LEU A 1 333 ? 51.703 6.109 -27.006 1.00 91.12 333 LEU A O 1
ATOM 2667 N N . GLU A 1 334 ? 53.362 7.404 -27.818 1.00 85.62 334 GLU A N 1
ATOM 2668 C CA . GLU A 1 334 ? 54.412 6.376 -27.757 1.00 85.62 334 GLU A CA 1
ATOM 2669 C C . GLU A 1 334 ? 54.533 5.779 -26.347 1.00 85.62 334 GLU A C 1
ATOM 2671 O O . GLU A 1 334 ? 54.558 4.561 -26.171 1.00 85.62 334 GLU A O 1
ATOM 2676 N N . PHE A 1 335 ? 54.538 6.618 -25.310 1.00 90.81 335 PHE A N 1
ATOM 2677 C CA . PHE A 1 335 ? 54.602 6.139 -23.933 1.00 90.81 335 PHE A CA 1
ATOM 2678 C C . PHE A 1 335 ? 53.389 5.269 -23.556 1.00 90.81 335 PHE A C 1
ATOM 2680 O O . PHE A 1 335 ? 53.545 4.158 -23.047 1.00 90.81 335 PHE A O 1
ATOM 2687 N N . TYR A 1 336 ? 52.165 5.732 -23.806 1.00 93.00 336 TYR A N 1
ATOM 2688 C CA . TYR A 1 336 ? 50.968 5.006 -23.377 1.00 93.00 336 TYR A CA 1
ATOM 2689 C C . TYR A 1 336 ? 50.654 3.775 -24.244 1.00 93.00 336 TYR A C 1
ATOM 2691 O O . TYR A 1 336 ? 50.069 2.824 -23.719 1.00 93.00 336 TYR A O 1
ATOM 2699 N N . THR A 1 337 ? 51.043 3.742 -25.524 1.00 89.31 337 THR A N 1
ATOM 2700 C CA . THR A 1 337 ? 50.787 2.591 -26.412 1.00 89.31 337 THR A CA 1
ATOM 2701 C C . THR A 1 337 ? 51.968 1.636 -26.505 1.00 89.31 337 THR A C 1
ATOM 2703 O O . THR A 1 337 ? 51.776 0.437 -26.317 1.00 89.31 337 THR A O 1
ATOM 2706 N N . GLU A 1 338 ? 53.183 2.134 -26.735 1.00 88.31 338 GLU A N 1
ATOM 2707 C CA . GLU A 1 338 ? 54.359 1.290 -26.983 1.00 88.31 338 GLU A CA 1
ATOM 2708 C C . GLU A 1 338 ? 55.063 0.891 -25.685 1.00 88.31 338 GLU A C 1
ATOM 2710 O O . GLU A 1 338 ? 55.427 -0.272 -25.515 1.00 88.31 338 GLU A O 1
ATOM 2715 N N . VAL A 1 339 ? 55.218 1.819 -24.732 1.00 87.00 339 VAL A N 1
ATOM 2716 C CA . VAL A 1 339 ? 55.891 1.521 -23.452 1.00 87.00 339 VAL A CA 1
ATOM 2717 C C . VAL A 1 339 ? 54.950 0.803 -22.483 1.00 87.00 339 VAL A C 1
ATOM 2719 O O . VAL A 1 339 ? 55.344 -0.182 -21.858 1.00 87.00 339 VAL A O 1
ATOM 2722 N N . LEU A 1 340 ? 53.708 1.278 -22.350 1.00 89.88 340 LEU A N 1
ATOM 2723 C CA . LEU A 1 340 ? 52.725 0.712 -21.416 1.00 89.88 340 LEU A CA 1
ATOM 2724 C C . LEU A 1 340 ? 51.774 -0.319 -22.049 1.00 89.88 340 LEU A C 1
ATOM 2726 O O . LEU A 1 340 ? 51.044 -0.992 -21.323 1.00 89.88 340 LEU A O 1
ATOM 2730 N N . GLY A 1 341 ? 51.779 -0.473 -23.376 1.00 87.00 341 GLY A N 1
ATOM 2731 C CA . GLY A 1 341 ? 51.000 -1.503 -24.076 1.00 87.00 341 GLY A CA 1
ATOM 2732 C C . GLY A 1 341 ? 49.515 -1.181 -24.289 1.00 87.00 341 GLY A C 1
ATOM 2733 O O . GLY A 1 341 ? 48.753 -2.074 -24.677 1.00 87.00 341 GLY A O 1
ATOM 2734 N N . GLY A 1 342 ? 49.082 0.056 -24.028 1.00 92.56 342 GLY A N 1
ATOM 2735 C CA . GLY A 1 342 ? 47.698 0.497 -24.201 1.00 92.56 342 GLY A CA 1
ATOM 2736 C C . GLY A 1 342 ? 47.209 0.399 -25.651 1.00 92.56 342 GLY A C 1
ATOM 2737 O O . GLY A 1 342 ? 47.996 0.383 -26.600 1.00 92.56 342 GLY A O 1
ATOM 2738 N N . LYS A 1 343 ? 45.887 0.322 -25.843 1.00 94.56 343 LYS A N 1
ATOM 2739 C CA . LYS A 1 343 ? 45.265 0.223 -27.177 1.00 94.56 343 LYS A CA 1
ATOM 2740 C C . LYS A 1 343 ? 44.431 1.448 -27.495 1.00 94.56 343 LYS A C 1
ATOM 2742 O O . LYS A 1 343 ? 43.534 1.791 -26.731 1.00 94.56 343 LYS A O 1
ATOM 2747 N N . ILE A 1 344 ? 44.715 2.087 -28.628 1.00 93.00 344 ILE A N 1
ATOM 2748 C CA . ILE A 1 344 ? 43.949 3.246 -29.090 1.00 93.00 344 ILE A CA 1
ATOM 2749 C C . ILE A 1 344 ? 42.502 2.811 -29.325 1.00 93.00 344 ILE A C 1
ATOM 2751 O O . ILE A 1 344 ? 42.224 1.855 -30.047 1.00 93.00 344 ILE A O 1
ATOM 2755 N N . VAL A 1 345 ? 41.592 3.521 -28.674 1.00 92.69 345 VAL A N 1
ATOM 2756 C CA . VAL A 1 345 ? 40.150 3.382 -28.825 1.00 92.69 345 VAL A CA 1
ATOM 2757 C C . VAL A 1 345 ? 39.704 4.272 -29.977 1.00 92.69 345 VAL A C 1
ATOM 2759 O O . VAL A 1 345 ? 39.226 3.769 -30.985 1.00 92.69 345 VAL A O 1
ATOM 2762 N N . VAL A 1 346 ? 39.893 5.582 -29.829 1.00 91.56 346 VAL A N 1
ATOM 2763 C CA . VAL A 1 346 ? 39.459 6.615 -30.776 1.00 91.56 346 VAL A CA 1
ATOM 2764 C C . VAL A 1 346 ? 40.526 7.691 -30.828 1.00 91.56 346 VAL A C 1
ATOM 2766 O O . VAL A 1 346 ? 41.097 8.051 -29.788 1.00 91.56 346 VAL A O 1
ATOM 2769 N N . ALA A 1 347 ? 40.774 8.213 -32.026 1.00 90.19 347 ALA A N 1
ATOM 2770 C CA . ALA A 1 347 ? 41.735 9.272 -32.242 1.00 90.19 347 ALA A CA 1
ATOM 2771 C C . ALA A 1 347 ? 41.145 10.428 -33.050 1.00 90.19 347 ALA A C 1
ATOM 2773 O O . ALA A 1 347 ? 41.334 10.505 -34.257 1.00 90.19 347 ALA A O 1
ATOM 2774 N N . GLU A 1 348 ? 40.576 11.415 -32.359 1.00 89.12 348 GLU A N 1
ATOM 2775 C CA . GLU A 1 348 ? 40.023 12.605 -33.011 1.00 89.12 348 GLU A CA 1
ATOM 2776 C C . GLU A 1 348 ? 41.005 13.778 -32.977 1.00 89.12 348 GLU A C 1
ATOM 2778 O O . GLU A 1 348 ? 41.720 13.983 -31.991 1.00 89.12 348 GLU A O 1
ATOM 2783 N N . ASN A 1 349 ? 41.070 14.533 -34.068 1.00 88.19 349 ASN A N 1
ATOM 2784 C CA . ASN A 1 349 ? 41.915 15.717 -34.181 1.00 88.19 349 ASN A CA 1
ATOM 2785 C C . ASN A 1 349 ? 41.061 16.908 -34.600 1.00 88.19 349 ASN A C 1
ATOM 2787 O O . ASN A 1 349 ? 40.036 16.752 -35.253 1.00 88.19 349 ASN A O 1
ATOM 2791 N N . ASN A 1 350 ? 41.559 18.114 -34.345 1.00 86.06 350 ASN A N 1
ATOM 2792 C CA . ASN A 1 350 ? 41.020 19.336 -34.927 1.00 86.06 350 ASN A CA 1
ATOM 2793 C C . ASN A 1 350 ? 39.614 19.706 -34.412 1.00 86.06 350 ASN A C 1
ATOM 2795 O O . ASN A 1 350 ? 38.846 20.344 -35.133 1.00 86.06 350 ASN A O 1
ATOM 2799 N N . LEU A 1 351 ? 39.280 19.346 -33.166 1.00 87.62 351 LEU A N 1
ATOM 2800 C CA . LEU A 1 351 ? 38.013 19.716 -32.534 1.00 87.62 351 LEU A CA 1
ATOM 2801 C C . LEU A 1 351 ? 37.983 21.223 -32.253 1.00 87.62 351 LEU A C 1
ATOM 2803 O O . LEU A 1 351 ? 38.804 21.755 -31.500 1.00 87.62 351 LEU A O 1
ATOM 2807 N N . MET A 1 352 ? 37.022 21.905 -32.871 1.00 88.56 352 MET A N 1
ATOM 2808 C CA . MET A 1 352 ? 36.839 23.356 -32.819 1.00 88.56 352 MET A CA 1
ATOM 2809 C C . MET A 1 352 ? 35.352 23.725 -32.785 1.00 88.56 352 MET A C 1
ATOM 2811 O O . MET A 1 352 ? 34.474 22.895 -33.019 1.00 88.56 352 MET A O 1
ATOM 2815 N N . GLY A 1 353 ? 35.073 24.998 -32.523 1.00 88.81 353 GLY A N 1
ATOM 2816 C CA . GLY A 1 353 ? 33.748 25.596 -32.602 1.00 88.81 353 GLY A CA 1
ATOM 2817 C C . GLY A 1 353 ? 33.067 25.798 -31.252 1.00 88.81 353 GLY A C 1
ATOM 2818 O O . GLY A 1 353 ? 33.501 25.324 -30.199 1.00 88.81 353 GLY A O 1
ATOM 2819 N N . ASP A 1 354 ? 31.954 26.530 -31.306 1.00 88.38 354 ASP A N 1
ATOM 2820 C CA . ASP A 1 354 ? 31.204 26.953 -30.124 1.00 88.38 354 ASP A CA 1
ATOM 2821 C C . ASP A 1 354 ? 30.734 25.771 -29.272 1.00 88.38 354 ASP A C 1
ATOM 2823 O O . ASP A 1 354 ? 30.817 25.848 -28.050 1.00 88.38 354 ASP A O 1
ATOM 2827 N N . GLY A 1 355 ? 30.293 24.670 -29.888 1.00 87.88 355 GLY A N 1
ATOM 2828 C CA . GLY A 1 355 ? 29.821 23.487 -29.163 1.00 87.88 355 GLY A CA 1
ATOM 2829 C C . GLY A 1 355 ? 30.876 22.918 -28.211 1.00 87.88 355 GLY A C 1
ATOM 2830 O O . GLY A 1 355 ? 30.602 22.745 -27.022 1.00 87.88 355 GLY A O 1
ATOM 2831 N N . ILE A 1 356 ? 32.100 22.698 -28.701 1.00 89.38 356 ILE A N 1
ATOM 2832 C CA . ILE A 1 356 ? 33.210 22.157 -27.901 1.00 89.38 356 ILE A CA 1
ATOM 2833 C C . ILE A 1 356 ? 33.692 23.180 -26.869 1.00 89.38 356 ILE A C 1
ATOM 2835 O O . ILE A 1 356 ? 33.835 22.837 -25.695 1.00 89.38 356 ILE A O 1
ATOM 2839 N N . GLN A 1 357 ? 33.854 24.450 -27.262 1.00 93.06 357 GLN A N 1
ATOM 2840 C CA . GLN A 1 357 ? 34.256 25.511 -26.333 1.00 93.06 357 GLN A CA 1
ATOM 2841 C C . GLN A 1 357 ? 33.274 25.632 -25.157 1.00 93.06 357 GLN A C 1
ATOM 2843 O O . GLN A 1 357 ? 33.687 25.663 -23.998 1.00 93.06 357 GLN A O 1
ATOM 2848 N N . ASN A 1 358 ? 31.971 25.683 -25.452 1.00 93.75 358 ASN A N 1
ATOM 2849 C CA . ASN A 1 358 ? 30.929 25.812 -24.437 1.00 93.75 358 ASN A CA 1
ATOM 2850 C C . ASN A 1 358 ? 30.883 24.570 -23.537 1.00 93.75 358 ASN A C 1
ATOM 2852 O O . ASN A 1 358 ? 30.772 24.704 -22.321 1.00 93.75 358 ASN A O 1
ATOM 2856 N N . THR A 1 359 ? 31.011 23.375 -24.122 1.00 92.75 359 THR A N 1
ATOM 2857 C CA . THR A 1 359 ? 30.995 22.114 -23.369 1.00 92.75 359 THR A CA 1
ATOM 2858 C C . THR A 1 359 ? 32.096 22.083 -22.315 1.00 92.75 359 THR A C 1
ATOM 2860 O O . THR A 1 359 ? 31.818 21.717 -21.180 1.00 92.75 359 THR A O 1
ATOM 2863 N N . LEU A 1 360 ? 33.315 22.522 -22.635 1.00 91.31 360 LEU A N 1
ATOM 2864 C CA . LEU A 1 360 ? 34.468 22.383 -21.737 1.00 91.31 360 LEU A CA 1
ATOM 2865 C C . LEU A 1 360 ? 34.677 23.587 -20.798 1.00 91.31 360 LEU A C 1
ATOM 2867 O O . LEU A 1 360 ? 34.969 23.402 -19.613 1.00 91.31 360 LEU A O 1
ATOM 2871 N N . PHE A 1 361 ? 34.480 24.818 -21.286 1.00 92.06 361 PHE A N 1
ATOM 2872 C CA . PHE A 1 361 ? 35.009 26.028 -20.631 1.00 92.06 361 PHE A CA 1
ATOM 2873 C C . PHE A 1 361 ? 33.966 27.079 -20.230 1.00 92.06 361 PHE A C 1
ATOM 2875 O O . PHE A 1 361 ? 34.340 28.142 -19.733 1.00 92.06 361 PHE A O 1
ATOM 2882 N N . GLN A 1 362 ? 32.666 26.827 -20.422 1.00 92.69 362 GLN A N 1
ATOM 2883 C CA . GLN A 1 362 ? 31.638 27.857 -20.215 1.00 92.69 362 GLN A CA 1
ATOM 2884 C C . GLN A 1 362 ? 31.666 28.481 -18.812 1.00 92.69 362 GLN A C 1
ATOM 2886 O O . GLN A 1 362 ? 31.551 29.700 -18.691 1.00 92.69 362 GLN A O 1
ATOM 2891 N N . LYS A 1 363 ? 31.809 27.679 -17.749 1.00 90.75 363 LYS A N 1
ATOM 2892 C CA . LYS A 1 363 ? 31.870 28.188 -16.371 1.00 90.75 363 LYS A CA 1
ATOM 2893 C C . LYS A 1 363 ? 33.020 29.178 -16.181 1.00 90.75 363 LYS A C 1
ATOM 2895 O O . LYS A 1 363 ? 32.809 30.255 -15.630 1.00 90.75 363 LYS A O 1
ATOM 2900 N N . GLU A 1 364 ? 34.221 28.826 -16.624 1.00 90.00 364 GLU A N 1
ATOM 2901 C CA . GLU A 1 364 ? 35.404 29.674 -16.491 1.00 90.00 364 GLU A CA 1
ATOM 2902 C C . GLU A 1 364 ? 35.319 30.922 -17.385 1.00 90.00 364 GLU A C 1
ATOM 2904 O O . GLU A 1 364 ? 35.731 32.005 -16.972 1.00 90.00 364 GLU A O 1
ATOM 2909 N N . GLU A 1 365 ? 34.716 30.818 -18.574 1.00 91.31 365 GLU A N 1
ATOM 2910 C CA . GLU A 1 365 ? 34.439 31.982 -19.426 1.00 91.31 365 GLU A CA 1
ATOM 2911 C C . GLU A 1 365 ? 33.439 32.948 -18.771 1.00 91.31 365 GLU A C 1
ATOM 2913 O O . GLU A 1 365 ? 33.631 34.162 -18.843 1.00 91.31 365 GLU A O 1
ATOM 2918 N N . LEU A 1 366 ? 32.400 32.439 -18.097 1.00 91.81 366 LEU A N 1
ATOM 2919 C CA . LEU A 1 366 ? 31.450 33.261 -17.340 1.00 91.81 366 LEU A CA 1
ATOM 2920 C C . LEU A 1 366 ? 32.106 33.943 -16.134 1.00 91.81 366 LEU A C 1
ATOM 2922 O O . LEU A 1 366 ? 31.796 35.104 -15.848 1.00 91.81 366 LEU A O 1
ATOM 2926 N N . ASP A 1 367 ? 33.028 33.265 -15.449 1.00 90.31 367 ASP A N 1
ATOM 2927 C CA . ASP A 1 367 ? 33.799 33.859 -14.354 1.00 90.31 367 ASP A CA 1
ATOM 2928 C C . ASP A 1 367 ? 34.712 34.983 -14.863 1.00 90.31 367 ASP A C 1
ATOM 2930 O O . ASP A 1 367 ? 34.713 36.076 -14.292 1.00 90.31 367 ASP A O 1
ATOM 2934 N N . ALA A 1 368 ? 35.446 34.749 -15.958 1.00 90.00 368 ALA A N 1
ATOM 2935 C CA . ALA A 1 368 ? 36.301 35.755 -16.587 1.00 90.00 368 ALA A CA 1
ATOM 2936 C C . ALA A 1 368 ? 35.484 36.969 -17.060 1.00 90.00 368 ALA A C 1
ATOM 2938 O O . ALA A 1 368 ? 35.869 38.117 -16.828 1.00 90.00 368 ALA A O 1
ATOM 2939 N N . LEU A 1 369 ? 34.306 36.724 -17.644 1.00 90.19 369 LEU A N 1
ATOM 2940 C CA . LEU A 1 369 ? 33.381 37.771 -18.071 1.00 90.19 369 LEU A CA 1
ATOM 2941 C C . LEU A 1 369 ? 32.853 38.587 -16.882 1.00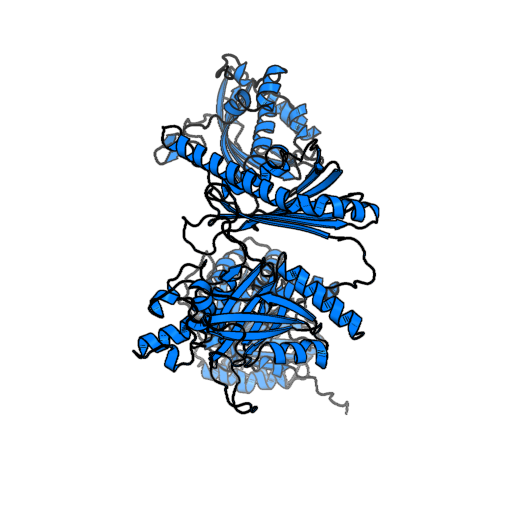 90.19 369 LEU A C 1
ATOM 2943 O O . LEU A 1 369 ? 32.804 39.812 -16.954 1.00 90.19 369 LEU A O 1
ATOM 2947 N N . THR A 1 370 ? 32.522 37.924 -15.770 1.00 90.25 370 THR A N 1
ATOM 2948 C CA . THR A 1 370 ? 32.079 38.578 -14.525 1.00 90.25 370 THR A CA 1
ATOM 2949 C C . THR A 1 370 ? 33.190 39.428 -13.903 1.00 90.25 370 THR A C 1
ATOM 2951 O O . THR A 1 370 ? 32.920 40.489 -13.345 1.00 90.25 370 THR A O 1
ATOM 2954 N N . GLN A 1 371 ? 34.444 38.990 -14.024 1.00 90.62 371 GLN A N 1
ATOM 2955 C CA . GLN A 1 371 ? 35.621 39.705 -13.525 1.00 90.62 371 GLN A CA 1
ATOM 2956 C C . GLN A 1 371 ? 36.151 40.772 -14.500 1.00 90.62 371 GLN A C 1
ATOM 2958 O O . GLN A 1 371 ? 37.054 41.525 -14.142 1.00 90.62 371 GLN A O 1
ATOM 2963 N N . GLY A 1 372 ? 35.602 40.869 -15.717 1.00 89.38 372 GLY A N 1
ATOM 2964 C CA . GLY A 1 372 ? 36.041 41.834 -16.732 1.00 89.38 372 GLY A CA 1
ATOM 2965 C C . GLY A 1 372 ? 37.456 41.576 -17.264 1.00 89.38 372 GLY A C 1
ATOM 2966 O O . GLY A 1 372 ? 38.130 42.505 -17.705 1.00 89.38 372 GLY A O 1
ATOM 2967 N N . VAL A 1 373 ? 37.917 40.327 -17.210 1.00 91.38 373 VAL A N 1
ATOM 2968 C CA . VAL A 1 373 ? 39.275 39.896 -17.577 1.00 91.38 373 VAL A CA 1
ATOM 2969 C C . VAL A 1 373 ? 39.239 38.978 -18.795 1.00 91.38 373 VAL A C 1
ATOM 2971 O O . VAL A 1 373 ? 38.238 38.324 -19.083 1.00 91.38 373 VAL A O 1
ATOM 2974 N N . ASN A 1 374 ? 40.332 38.948 -19.556 1.00 86.50 374 ASN A N 1
ATOM 2975 C CA . ASN A 1 374 ? 40.414 38.119 -20.755 1.00 86.50 374 ASN A CA 1
ATOM 2976 C C . ASN A 1 374 ? 40.460 36.624 -20.363 1.00 86.50 374 ASN A C 1
ATOM 2978 O O . ASN A 1 374 ? 41.344 36.264 -19.592 1.00 86.50 374 ASN A O 1
ATOM 2982 N N . PRO A 1 375 ? 39.606 35.736 -20.916 1.00 86.50 375 PRO A N 1
ATOM 2983 C CA . PRO A 1 375 ? 39.628 34.291 -20.642 1.00 86.50 375 PRO A CA 1
ATOM 2984 C C . PRO A 1 375 ? 41.015 33.630 -20.734 1.00 86.50 375 PRO A C 1
ATOM 2986 O O . PRO A 1 375 ? 41.319 32.708 -19.977 1.00 86.50 375 PRO A O 1
ATOM 2989 N N . LYS A 1 376 ? 41.908 34.143 -21.591 1.00 84.25 376 LYS A N 1
ATOM 2990 C CA . LYS A 1 376 ? 43.297 33.668 -21.691 1.00 84.25 376 LYS A CA 1
ATOM 2991 C C . LYS A 1 376 ? 44.090 33.795 -20.389 1.00 84.25 376 LYS A C 1
ATOM 2993 O O . LYS A 1 376 ? 44.978 32.983 -20.161 1.00 84.25 376 LYS A O 1
ATOM 2998 N N . THR A 1 377 ? 43.766 34.746 -19.510 1.00 82.94 377 THR A N 1
ATOM 2999 C CA . THR A 1 377 ? 44.438 34.882 -18.205 1.00 82.94 377 THR A CA 1
ATOM 3000 C C . THR A 1 377 ? 44.086 33.752 -17.234 1.00 82.94 377 THR A C 1
ATOM 3002 O O . THR A 1 377 ? 44.774 33.589 -16.235 1.00 82.94 377 THR A O 1
ATOM 3005 N N . PHE A 1 378 ? 43.040 32.970 -17.526 1.00 77.44 378 PHE A N 1
ATOM 3006 C CA . PHE A 1 378 ? 42.652 31.756 -16.797 1.00 77.44 378 PHE A CA 1
ATOM 3007 C C . PHE A 1 378 ? 43.207 30.481 -17.452 1.00 77.44 378 PHE A C 1
ATOM 3009 O O . PHE A 1 378 ? 42.859 29.381 -17.036 1.00 77.44 378 PHE A O 1
ATOM 3016 N N . GLY A 1 379 ? 44.041 30.607 -18.493 1.00 81.19 379 GLY A N 1
ATOM 3017 C CA . GLY A 1 379 ? 44.542 29.463 -19.258 1.00 81.19 379 GLY A CA 1
ATOM 3018 C C . GLY A 1 379 ? 43.496 28.827 -20.181 1.00 81.19 379 GLY A C 1
ATOM 3019 O O . GLY A 1 379 ? 43.682 27.696 -20.614 1.00 81.19 379 GLY A O 1
ATOM 3020 N N . ILE A 1 380 ? 42.397 29.528 -20.488 1.00 88.31 380 ILE A N 1
ATOM 3021 C CA . ILE A 1 380 ? 41.326 29.010 -21.349 1.00 88.31 380 ILE A CA 1
ATOM 3022 C C . ILE A 1 380 ? 41.749 29.144 -22.827 1.00 88.31 380 ILE A C 1
ATOM 3024 O O . ILE A 1 380 ? 42.024 30.267 -23.277 1.00 88.31 380 ILE A O 1
ATOM 3028 N N . PRO A 1 381 ? 41.810 28.046 -23.605 1.00 88.19 381 PRO A N 1
ATOM 3029 C CA . PRO A 1 381 ? 42.071 28.106 -25.041 1.00 88.19 381 PRO A CA 1
ATOM 3030 C C . PRO A 1 381 ? 40.857 28.665 -25.801 1.00 88.19 381 PRO A C 1
ATOM 3032 O O . PRO A 1 381 ? 39.722 28.592 -25.334 1.00 88.19 381 PRO A O 1
ATOM 3035 N N . ASN A 1 382 ? 41.084 29.239 -26.981 1.00 89.81 382 ASN A N 1
ATOM 3036 C CA . ASN A 1 382 ? 40.043 29.732 -27.877 1.00 89.81 382 ASN A CA 1
ATOM 3037 C C . ASN A 1 382 ? 39.836 28.759 -29.044 1.00 89.81 382 ASN A C 1
ATOM 3039 O O . ASN A 1 382 ? 40.442 28.901 -30.109 1.00 89.81 382 ASN A O 1
ATOM 3043 N N . LEU A 1 383 ? 38.914 27.815 -28.848 1.00 90.81 383 LEU A N 1
ATOM 3044 C CA . LEU A 1 383 ? 38.488 26.865 -29.875 1.00 90.81 383 LEU A CA 1
ATOM 3045 C C . LEU A 1 383 ? 37.432 27.452 -30.827 1.00 90.81 383 LEU A C 1
ATOM 3047 O O . LEU A 1 383 ? 37.081 26.807 -31.811 1.00 90.81 383 LEU A O 1
ATOM 3051 N N . ARG A 1 384 ? 36.899 28.655 -30.557 1.00 88.00 384 ARG A N 1
ATOM 3052 C CA . ARG A 1 384 ? 35.787 29.250 -31.327 1.00 88.00 384 ARG A CA 1
ATOM 3053 C C . ARG A 1 384 ? 36.233 29.767 -32.690 1.00 88.00 384 ARG A C 1
ATOM 3055 O O . ARG A 1 384 ? 35.583 29.497 -33.691 1.00 88.00 384 ARG A O 1
ATOM 3062 N N . ASP A 1 385 ? 37.352 30.490 -32.719 1.00 81.88 385 ASP A N 1
ATOM 3063 C CA . ASP A 1 385 ? 37.819 31.224 -33.906 1.00 81.88 385 ASP A CA 1
ATOM 3064 C C . ASP A 1 385 ? 38.851 30.443 -34.739 1.00 81.88 385 ASP A C 1
ATOM 3066 O O . ASP A 1 385 ? 39.593 31.038 -35.520 1.00 81.88 385 ASP A O 1
ATOM 3070 N N . ALA A 1 386 ? 38.954 29.128 -34.524 1.00 70.31 386 ALA A N 1
ATOM 3071 C CA . ALA A 1 386 ? 39.918 28.240 -35.176 1.00 70.31 386 ALA A CA 1
ATOM 3072 C C . ALA A 1 386 ? 41.396 28.664 -35.055 1.00 70.31 386 ALA A C 1
ATOM 3074 O O . ALA A 1 386 ? 42.217 28.335 -35.907 1.00 70.31 386 ALA A O 1
ATOM 3075 N N . LYS A 1 387 ? 41.744 29.406 -33.995 1.00 78.94 387 LYS A N 1
ATOM 3076 C CA . LYS A 1 387 ? 43.137 29.748 -33.658 1.00 78.94 387 LYS A CA 1
ATOM 3077 C C . LYS A 1 387 ? 43.821 28.632 -32.883 1.00 78.94 387 LYS A C 1
ATOM 3079 O O . LYS A 1 387 ? 45.012 28.408 -33.048 1.00 78.94 387 LYS A O 1
ATOM 3084 N N . GLU A 1 388 ? 43.062 27.937 -32.050 1.00 88.62 388 GLU A N 1
ATOM 3085 C CA . GLU A 1 388 ? 43.507 26.756 -31.326 1.00 88.62 388 GLU A CA 1
ATOM 3086 C C . GLU A 1 388 ? 42.539 25.614 -31.604 1.00 88.62 388 GLU A C 1
ATOM 3088 O O . GLU A 1 388 ? 41.353 25.835 -31.858 1.00 88.62 388 GLU A O 1
ATOM 3093 N N . ALA A 1 389 ? 43.056 24.394 -31.561 1.00 88.88 389 ALA A N 1
ATOM 3094 C CA . ALA A 1 389 ? 42.287 23.185 -31.785 1.00 88.88 389 ALA A CA 1
ATOM 3095 C C . ALA A 1 389 ? 42.561 22.170 -30.678 1.00 88.88 389 ALA A C 1
ATOM 3097 O O . ALA A 1 389 ? 43.662 22.131 -30.123 1.00 88.88 389 ALA A O 1
ATOM 3098 N N . LEU A 1 390 ? 41.554 21.356 -30.376 1.00 91.12 390 LEU A N 1
ATOM 3099 C CA . LEU A 1 390 ? 41.654 20.255 -29.432 1.00 91.12 390 LEU A CA 1
ATOM 3100 C C . LEU A 1 390 ? 41.847 18.933 -30.190 1.00 91.12 390 LEU A C 1
ATOM 3102 O O . LEU A 1 390 ? 41.045 18.576 -31.052 1.00 91.12 390 LEU A O 1
ATOM 3106 N N . ASP A 1 391 ? 42.890 18.195 -29.830 1.00 91.25 391 ASP A N 1
ATOM 3107 C CA . ASP A 1 391 ? 43.123 16.824 -30.264 1.00 91.25 391 ASP A CA 1
ATOM 3108 C C . ASP A 1 391 ? 42.964 15.892 -29.053 1.00 91.25 391 ASP A C 1
ATOM 3110 O O . ASP A 1 391 ? 43.513 16.157 -27.977 1.00 91.25 391 ASP A O 1
ATOM 3114 N N . ILE A 1 392 ? 42.225 14.794 -29.231 1.00 92.88 392 ILE A N 1
ATOM 3115 C CA . ILE A 1 392 ? 41.982 13.797 -28.181 1.00 92.88 392 ILE A CA 1
ATOM 3116 C C . ILE A 1 392 ? 42.360 12.390 -28.642 1.00 92.88 392 ILE A C 1
ATOM 3118 O O . ILE A 1 392 ? 42.160 12.010 -29.803 1.00 92.88 392 ILE A O 1
ATOM 3122 N N . LYS A 1 393 ? 42.929 11.601 -27.727 1.00 94.19 393 LYS A N 1
ATOM 3123 C CA . LYS A 1 393 ? 43.266 10.187 -27.949 1.00 94.19 393 LYS A CA 1
ATOM 3124 C C . LYS A 1 393 ? 42.823 9.360 -26.750 1.00 94.19 393 LYS A C 1
ATOM 3126 O O . LYS A 1 393 ? 43.373 9.513 -25.664 1.00 94.19 393 LYS A O 1
ATOM 3131 N N . PHE A 1 394 ? 41.867 8.458 -26.949 1.00 95.44 394 PHE A N 1
ATOM 3132 C CA . PHE A 1 394 ? 41.453 7.506 -25.918 1.00 95.44 394 PHE A CA 1
ATOM 3133 C C . PHE A 1 394 ? 42.297 6.237 -26.015 1.00 95.44 394 PHE A C 1
ATOM 3135 O O . PHE A 1 394 ? 42.398 5.642 -27.086 1.00 95.44 394 PHE A O 1
ATOM 3142 N N . ILE A 1 395 ? 42.877 5.797 -24.900 1.00 95.75 395 ILE A N 1
ATOM 3143 C CA . ILE A 1 395 ? 43.752 4.624 -24.824 1.00 95.75 395 ILE A CA 1
ATOM 3144 C C . ILE A 1 395 ? 43.219 3.677 -23.748 1.00 95.75 395 ILE A C 1
ATOM 3146 O O . ILE A 1 395 ? 43.149 4.034 -22.574 1.00 95.75 395 ILE A O 1
ATOM 3150 N N . SER A 1 396 ? 42.839 2.464 -24.143 1.00 93.75 396 SER A N 1
ATOM 3151 C CA . SER A 1 396 ? 42.324 1.429 -23.250 1.00 93.75 396 SER A CA 1
ATOM 3152 C C . SER A 1 396 ? 43.446 0.618 -22.609 1.00 93.75 396 SER A C 1
ATOM 3154 O O . SER A 1 396 ? 44.348 0.136 -23.298 1.00 93.75 396 SER A O 1
ATOM 3156 N N . PHE A 1 397 ? 43.306 0.394 -21.301 1.00 92.56 397 PHE A N 1
ATOM 3157 C CA . PHE A 1 397 ? 44.078 -0.573 -20.512 1.00 92.56 397 PHE A CA 1
ATOM 3158 C C . PHE A 1 397 ? 43.197 -1.742 -20.037 1.00 92.56 397 PHE A C 1
ATOM 3160 O O . PHE A 1 397 ? 43.443 -2.377 -19.012 1.00 92.56 397 PHE A O 1
ATOM 3167 N N . GLY A 1 398 ? 42.116 -2.011 -20.772 1.00 86.12 398 GLY A N 1
ATOM 3168 C CA . GLY A 1 398 ? 41.185 -3.101 -20.508 1.00 86.12 398 GLY A CA 1
ATOM 3169 C C . GLY A 1 398 ? 40.114 -2.781 -19.459 1.00 86.12 398 GLY A C 1
ATOM 3170 O O . GLY A 1 398 ? 38.935 -2.982 -19.735 1.00 86.12 398 GLY A O 1
ATOM 3171 N N . ASN A 1 399 ? 40.465 -2.266 -18.279 1.00 83.56 399 ASN A N 1
ATOM 3172 C CA . ASN A 1 399 ? 39.480 -1.895 -17.244 1.00 83.56 399 ASN A CA 1
ATOM 3173 C C . ASN A 1 399 ? 38.956 -0.457 -17.361 1.00 83.56 399 ASN A C 1
ATOM 3175 O O . ASN A 1 399 ? 37.791 -0.209 -17.069 1.00 83.56 399 ASN A O 1
ATOM 3179 N N . THR A 1 400 ? 39.823 0.476 -17.742 1.00 90.12 400 THR A N 1
ATOM 3180 C CA . THR A 1 400 ? 39.545 1.908 -17.872 1.00 90.12 400 THR A CA 1
ATOM 3181 C C . THR A 1 400 ? 40.315 2.463 -19.066 1.00 90.12 400 THR A C 1
ATOM 3183 O O . THR A 1 400 ? 41.184 1.780 -19.626 1.00 90.12 400 THR A O 1
ATOM 3186 N N . CYS A 1 401 ? 40.011 3.699 -19.453 1.00 93.50 401 CYS A N 1
ATOM 3187 C CA . CYS A 1 401 ? 40.766 4.407 -20.481 1.00 93.50 401 CYS A CA 1
ATOM 3188 C C . CYS A 1 401 ? 41.491 5.637 -19.920 1.00 93.50 401 CYS A C 1
ATOM 3190 O O . CYS A 1 401 ? 41.061 6.247 -18.940 1.00 93.50 401 CYS A O 1
ATOM 3192 N N . ILE A 1 402 ? 42.593 5.999 -20.566 1.00 95.00 402 ILE A N 1
ATOM 3193 C CA . ILE A 1 402 ? 43.237 7.303 -20.424 1.00 95.00 402 ILE A CA 1
ATOM 3194 C C . ILE A 1 402 ? 42.890 8.114 -21.667 1.00 95.00 402 ILE A C 1
ATOM 3196 O O . ILE A 1 402 ? 43.065 7.628 -22.783 1.00 95.00 402 ILE A O 1
ATOM 3200 N N . GLU A 1 403 ? 42.384 9.326 -21.478 1.00 94.88 403 GLU A N 1
ATOM 3201 C CA . GLU A 1 403 ? 42.208 10.293 -22.558 1.00 94.88 403 GLU A CA 1
ATOM 3202 C C . GLU A 1 403 ? 43.381 11.275 -22.536 1.00 94.88 403 GLU A C 1
ATOM 3204 O O . GLU A 1 403 ? 43.602 11.970 -21.545 1.00 94.88 403 GLU A O 1
ATOM 3209 N N . LEU A 1 404 ? 44.149 11.327 -23.622 1.00 93.12 404 LEU A N 1
ATOM 3210 C CA . LEU A 1 404 ? 45.164 12.356 -23.822 1.00 93.12 404 LEU A CA 1
ATOM 3211 C C . LEU A 1 404 ? 44.508 13.568 -24.466 1.00 93.12 404 LEU A C 1
ATOM 3213 O O . LEU A 1 404 ? 43.922 13.446 -25.539 1.00 93.12 404 LEU A O 1
ATOM 3217 N N . ILE A 1 405 ? 44.639 14.721 -23.818 1.00 91.19 405 ILE A N 1
ATOM 3218 C CA . ILE A 1 405 ? 44.048 15.991 -24.239 1.00 91.19 405 ILE A CA 1
ATOM 3219 C C . ILE A 1 405 ? 45.186 16.912 -24.660 1.00 91.19 405 ILE A C 1
ATOM 3221 O O . ILE A 1 405 ? 46.083 17.211 -23.869 1.00 91.19 405 ILE A O 1
ATOM 3225 N N . TYR A 1 406 ? 45.167 17.373 -25.903 1.00 90.00 406 TYR A N 1
ATOM 3226 C CA . TYR A 1 406 ? 46.205 18.242 -26.438 1.00 90.00 406 TYR A CA 1
ATOM 3227 C C . TYR A 1 406 ? 45.580 19.447 -27.126 1.00 90.00 406 TYR A C 1
ATOM 3229 O O . TYR A 1 406 ? 44.781 19.307 -28.048 1.00 90.00 406 TYR A O 1
ATOM 3237 N N . PHE A 1 407 ? 45.946 20.642 -26.669 1.00 89.25 407 PHE A N 1
ATOM 3238 C CA . PHE A 1 407 ? 45.550 21.881 -27.322 1.00 89.25 407 PHE A CA 1
ATOM 3239 C C . PHE A 1 407 ? 46.717 22.361 -28.165 1.00 89.25 407 PHE A C 1
ATOM 3241 O O . PHE A 1 407 ? 47.810 22.578 -27.643 1.00 89.25 407 PHE A O 1
ATOM 3248 N N . ARG A 1 408 ? 46.488 22.558 -29.457 1.00 84.94 408 ARG A N 1
ATOM 3249 C CA . ARG A 1 408 ? 47.508 23.051 -30.382 1.00 84.94 408 ARG A CA 1
ATOM 3250 C C . ARG A 1 408 ? 47.121 24.380 -30.985 1.00 84.94 408 ARG A C 1
ATOM 3252 O O . ARG A 1 408 ? 45.940 24.666 -31.172 1.00 84.94 408 ARG A O 1
ATOM 3259 N N . ASP A 1 409 ? 48.137 25.144 -31.362 1.00 82.19 409 ASP A N 1
ATOM 3260 C CA . ASP A 1 409 ? 47.967 26.237 -32.309 1.00 82.19 409 ASP A CA 1
ATOM 3261 C C . ASP A 1 409 ? 47.524 25.648 -33.656 1.00 82.19 409 ASP A C 1
ATOM 3263 O O . ASP A 1 409 ? 48.203 24.796 -34.237 1.00 82.19 409 ASP A O 1
ATOM 3267 N N . ALA A 1 410 ? 46.362 26.077 -34.144 1.00 72.12 410 ALA A N 1
ATOM 3268 C CA . ALA A 1 410 ? 45.785 25.571 -35.379 1.00 72.12 410 ALA A CA 1
ATOM 3269 C C . ALA A 1 410 ? 46.618 25.947 -36.620 1.00 72.12 410 ALA A C 1
ATOM 3271 O O . ALA A 1 410 ? 46.526 25.259 -37.637 1.00 72.12 410 ALA A O 1
ATOM 3272 N N . ALA A 1 411 ? 47.447 26.997 -36.537 1.00 70.00 411 ALA A N 1
ATOM 3273 C CA . ALA A 1 411 ? 48.321 27.450 -37.617 1.00 70.00 411 ALA A CA 1
ATOM 3274 C C . ALA A 1 411 ? 49.644 26.669 -37.710 1.00 70.00 411 ALA A C 1
ATOM 3276 O O . ALA A 1 411 ? 50.316 26.731 -38.742 1.00 70.00 411 ALA A O 1
ATOM 3277 N N . THR A 1 412 ? 50.025 25.933 -36.660 1.00 68.12 412 THR A N 1
ATOM 3278 C CA . THR A 1 412 ? 51.305 25.217 -36.593 1.00 68.12 412 THR A CA 1
ATOM 3279 C C . THR A 1 412 ? 51.088 23.718 -36.806 1.00 68.12 412 THR A C 1
ATOM 3281 O O . THR A 1 412 ? 50.369 23.065 -36.053 1.00 68.12 412 THR A O 1
ATOM 3284 N N . GLN A 1 413 ? 51.718 23.153 -37.838 1.00 57.41 413 GLN A N 1
ATOM 3285 C CA . GLN A 1 413 ? 51.673 21.714 -38.111 1.00 57.41 413 GLN A CA 1
ATOM 3286 C C . GLN A 1 413 ? 52.639 20.990 -37.156 1.00 57.41 413 GLN A C 1
ATOM 3288 O O . GLN A 1 413 ? 53.834 21.270 -37.178 1.00 57.41 413 GLN A O 1
ATOM 3293 N N . ASN A 1 414 ? 52.119 20.086 -36.320 1.00 56.44 414 ASN A N 1
ATOM 3294 C CA . ASN A 1 414 ? 52.856 19.308 -35.308 1.00 56.44 414 ASN A CA 1
ATOM 3295 C C . ASN A 1 414 ? 53.726 20.148 -34.343 1.00 56.44 414 ASN A C 1
ATOM 3297 O O . ASN A 1 414 ? 54.953 20.024 -34.348 1.00 56.44 414 ASN A O 1
ATOM 3301 N N . PRO A 1 415 ? 53.133 21.005 -33.495 1.00 64.94 415 PRO A N 1
ATOM 3302 C CA . PRO A 1 415 ? 53.904 21.694 -32.469 1.00 64.94 415 PRO A CA 1
ATOM 3303 C C . PRO A 1 415 ? 54.408 20.695 -31.409 1.00 64.94 415 PRO A C 1
ATOM 3305 O O . PRO A 1 415 ? 53.641 19.892 -30.894 1.00 64.94 415 PRO A O 1
ATOM 3308 N N . HIS A 1 416 ? 55.682 20.779 -31.013 1.00 62.69 416 HIS A N 1
ATOM 3309 C CA . HIS A 1 416 ? 56.236 19.957 -29.917 1.00 62.69 416 HIS A CA 1
ATOM 3310 C C . HIS A 1 416 ? 55.725 20.359 -28.516 1.00 62.69 416 HIS A C 1
ATOM 3312 O O . HIS A 1 416 ? 56.053 19.719 -27.517 1.00 62.69 416 HIS A O 1
ATOM 3318 N N . HIS A 1 417 ? 54.957 21.450 -28.416 1.00 68.69 417 HIS A N 1
ATOM 3319 C CA . HIS A 1 417 ? 54.477 22.011 -27.153 1.00 68.69 417 HIS A CA 1
ATOM 3320 C C . HIS A 1 417 ? 52.996 22.394 -27.244 1.00 68.69 417 HIS A C 1
ATOM 3322 O O . HIS A 1 417 ? 52.525 22.827 -28.296 1.00 68.69 417 HIS A O 1
ATOM 3328 N N . SER A 1 418 ? 52.262 22.223 -26.144 1.00 76.25 418 SER A N 1
ATOM 3329 C CA . SER A 1 418 ? 50.838 22.563 -26.047 1.00 76.25 418 SER A CA 1
ATOM 3330 C C . SER A 1 418 ? 50.636 24.076 -26.016 1.00 76.25 418 SER A C 1
ATOM 3332 O O . SER A 1 418 ? 51.467 24.820 -25.496 1.00 76.25 418 SER A O 1
ATOM 3334 N N . ALA A 1 419 ? 49.500 24.534 -26.541 1.00 74.31 419 ALA A N 1
ATOM 3335 C CA . ALA A 1 419 ? 49.069 25.928 -26.472 1.00 74.31 419 ALA A CA 1
ATOM 3336 C C . ALA A 1 419 ? 48.638 26.351 -25.049 1.00 74.31 419 ALA A C 1
ATOM 3338 O O . ALA A 1 419 ? 48.412 27.535 -24.792 1.00 74.31 419 ALA A O 1
ATOM 3339 N N . VAL A 1 420 ? 48.549 25.394 -24.116 1.00 76.44 420 VAL A N 1
ATOM 3340 C CA . VAL A 1 420 ? 48.296 25.630 -22.687 1.00 76.44 420 VAL A CA 1
ATOM 3341 C C . VAL A 1 420 ? 49.551 25.347 -21.866 1.00 76.44 420 VAL A C 1
ATOM 3343 O O . VAL A 1 420 ? 50.258 24.362 -22.095 1.00 76.44 420 VAL A O 1
ATOM 3346 N N . GLU A 1 421 ? 49.817 26.200 -20.877 1.00 72.88 421 GLU A N 1
ATOM 3347 C CA . GLU A 1 421 ? 51.016 26.114 -20.041 1.00 72.88 421 GLU A CA 1
ATOM 3348 C C . GLU A 1 421 ? 51.075 24.838 -19.187 1.00 72.88 421 GLU A C 1
ATOM 3350 O O . GLU A 1 421 ? 50.064 24.254 -18.784 1.00 72.88 421 GLU A O 1
ATOM 3355 N N . ARG A 1 422 ? 52.302 24.408 -18.871 1.00 70.62 422 ARG A N 1
ATOM 3356 C CA . ARG A 1 422 ? 52.551 23.259 -18.000 1.00 70.62 422 ARG A CA 1
ATOM 3357 C C . ARG A 1 422 ? 52.311 23.628 -16.536 1.00 70.62 422 ARG A C 1
ATOM 3359 O O . ARG A 1 422 ? 52.960 24.513 -15.988 1.00 70.62 422 ARG A O 1
ATOM 3366 N N . ILE A 1 423 ? 51.456 22.852 -15.884 1.00 68.88 423 ILE A N 1
ATOM 3367 C CA . ILE A 1 423 ? 51.169 22.941 -14.449 1.00 68.88 423 ILE A CA 1
ATOM 3368 C C . ILE A 1 423 ? 52.244 22.161 -13.642 1.00 68.88 423 ILE A C 1
ATOM 3370 O O . ILE A 1 423 ? 52.797 21.181 -14.162 1.00 68.88 423 ILE A O 1
ATOM 3374 N N . PRO A 1 424 ? 52.592 22.555 -12.395 1.00 71.94 424 PRO A N 1
ATOM 3375 C CA . PRO A 1 424 ? 53.558 21.830 -11.564 1.00 71.94 424 PRO A CA 1
ATOM 3376 C C . PRO A 1 424 ? 53.209 20.347 -11.359 1.00 71.94 424 PRO A C 1
ATOM 3378 O O . PRO A 1 424 ? 52.123 20.007 -10.905 1.00 71.94 424 PRO A O 1
ATOM 3381 N N . SER A 1 425 ? 54.160 19.449 -11.633 1.00 67.25 425 SER A N 1
ATOM 3382 C CA . SER A 1 425 ? 53.944 17.995 -11.605 1.00 67.25 425 SER A CA 1
ATOM 3383 C C . SER A 1 425 ? 54.314 17.358 -10.256 1.00 67.25 425 SER A C 1
ATOM 3385 O O . SER A 1 425 ? 55.298 16.621 -10.166 1.00 67.25 425 SER A O 1
ATOM 3387 N N . HIS A 1 426 ? 53.554 17.646 -9.196 1.00 73.69 426 HIS A N 1
ATOM 3388 C CA . HIS A 1 426 ? 53.668 16.963 -7.898 1.00 73.69 426 HIS A CA 1
ATOM 3389 C C . HIS A 1 426 ? 52.290 16.746 -7.260 1.00 73.69 426 HIS A C 1
ATOM 3391 O O . HIS A 1 426 ? 51.378 17.531 -7.471 1.00 73.69 426 HIS A O 1
ATOM 3397 N N . VAL A 1 427 ? 52.146 15.719 -6.414 1.00 68.31 427 VAL A N 1
ATOM 3398 C CA . VAL A 1 427 ? 50.852 15.288 -5.824 1.00 68.31 427 VAL A CA 1
ATOM 3399 C C . VAL A 1 427 ? 50.118 16.349 -4.988 1.00 68.31 427 VAL A C 1
ATOM 3401 O O . VAL A 1 427 ? 48.937 16.199 -4.704 1.00 68.31 427 VAL A O 1
ATOM 3404 N N . GLY A 1 428 ? 50.818 17.409 -4.574 1.00 70.44 428 GLY A N 1
ATOM 3405 C CA . GLY A 1 428 ? 50.244 18.540 -3.833 1.00 70.44 428 GLY A CA 1
ATOM 3406 C C . GLY A 1 428 ? 49.595 19.604 -4.723 1.00 70.44 428 GLY A C 1
ATOM 3407 O O . GLY A 1 428 ? 49.030 20.560 -4.202 1.00 70.44 428 GLY A O 1
ATOM 3408 N N . HIS A 1 429 ? 49.694 19.458 -6.044 1.00 67.88 429 HIS A N 1
ATOM 3409 C CA . HIS A 1 429 ? 49.015 20.286 -7.024 1.00 67.88 429 HIS A CA 1
ATOM 3410 C C . HIS A 1 429 ? 48.119 19.373 -7.863 1.00 67.88 429 HIS A C 1
ATOM 3412 O O . HIS A 1 429 ? 48.572 18.359 -8.395 1.00 67.88 429 HIS A O 1
ATOM 3418 N N . VAL A 1 430 ? 46.827 19.687 -7.939 1.00 58.03 430 VAL A N 1
ATOM 3419 C CA . VAL A 1 430 ? 45.898 18.885 -8.735 1.00 58.03 430 VAL A CA 1
ATOM 3420 C C . VAL A 1 430 ? 46.160 19.237 -10.195 1.00 58.03 430 VAL A C 1
ATOM 3422 O O . VAL A 1 430 ? 45.801 20.322 -10.644 1.00 58.03 430 VAL A O 1
ATOM 3425 N N . ASN A 1 431 ? 46.844 18.353 -10.928 1.00 57.97 431 ASN A N 1
ATOM 3426 C CA . ASN A 1 431 ? 46.899 18.448 -12.387 1.00 57.97 431 ASN A CA 1
ATOM 3427 C C . ASN A 1 431 ? 45.462 18.563 -12.916 1.00 57.97 431 ASN A C 1
ATOM 3429 O O . ASN A 1 431 ? 44.560 17.962 -12.332 1.00 57.97 431 ASN A O 1
ATOM 3433 N N . ALA A 1 432 ? 45.256 19.303 -14.010 1.00 64.62 432 ALA A N 1
ATOM 3434 C CA . ALA A 1 432 ? 43.961 19.497 -14.669 1.00 64.62 432 ALA A CA 1
ATOM 3435 C C . ALA A 1 432 ? 43.437 18.203 -15.329 1.00 64.62 432 ALA A C 1
ATOM 3437 O O . ALA A 1 432 ? 43.160 18.165 -16.522 1.00 64.62 432 ALA A O 1
ATOM 3438 N N . MET A 1 433 ? 43.371 17.118 -14.561 1.00 78.56 433 MET A N 1
ATOM 3439 C CA . MET A 1 433 ? 42.758 15.866 -14.951 1.00 78.56 433 MET A CA 1
ATOM 3440 C C . MET A 1 433 ? 41.254 15.985 -14.775 1.00 78.56 433 MET A C 1
ATOM 3442 O O . MET A 1 433 ? 40.787 16.584 -13.799 1.00 78.56 433 MET A O 1
ATOM 3446 N N . HIS A 1 434 ? 40.505 15.362 -15.676 1.00 87.25 434 HIS A N 1
ATOM 3447 C CA . HIS A 1 434 ? 39.082 15.145 -15.464 1.00 87.25 434 HIS A CA 1
ATOM 3448 C C . HIS A 1 434 ? 38.778 13.683 -15.215 1.00 87.25 434 HIS A C 1
ATOM 3450 O O . HIS A 1 434 ? 39.464 12.784 -15.704 1.00 87.25 434 HIS A O 1
ATOM 3456 N N . ILE A 1 435 ? 37.728 13.448 -14.440 1.00 92.12 435 ILE A N 1
ATOM 3457 C CA . ILE A 1 435 ? 37.192 12.112 -14.206 1.00 92.12 435 ILE A CA 1
ATOM 3458 C C . ILE A 1 435 ? 35.900 12.010 -14.995 1.00 92.12 435 ILE A C 1
ATOM 3460 O O . ILE A 1 435 ? 34.981 12.799 -14.770 1.00 92.12 435 ILE A O 1
ATOM 3464 N N . SER A 1 436 ? 35.830 11.028 -15.889 1.00 94.94 436 SER A N 1
ATOM 3465 C CA . SER A 1 436 ? 34.625 10.776 -16.663 1.00 94.94 436 SER A CA 1
ATOM 3466 C C . SER A 1 436 ? 33.855 9.578 -16.128 1.00 94.94 436 SER A C 1
ATOM 3468 O O . SER A 1 436 ? 34.386 8.469 -16.014 1.00 94.94 436 SER A O 1
ATOM 3470 N N . PHE A 1 437 ? 32.589 9.794 -15.787 1.00 95.69 437 PHE A N 1
ATOM 3471 C CA . PHE A 1 437 ? 31.666 8.767 -15.325 1.00 95.69 437 PHE A CA 1
ATOM 3472 C C . PHE A 1 437 ? 30.809 8.255 -16.477 1.00 95.69 437 PHE A C 1
ATOM 3474 O O . PHE A 1 437 ? 30.144 9.016 -17.177 1.00 95.69 437 PHE A O 1
ATOM 3481 N N . HIS A 1 438 ? 30.761 6.935 -16.614 1.00 93.94 438 HIS A N 1
ATOM 3482 C CA . HIS A 1 438 ? 29.936 6.277 -17.609 1.00 93.94 438 HIS A CA 1
ATOM 3483 C C . HIS A 1 438 ? 28.486 6.230 -17.125 1.00 93.94 438 HIS A C 1
ATOM 3485 O O . HIS A 1 438 ? 28.160 5.522 -16.166 1.00 93.94 438 HIS A O 1
ATOM 3491 N N . VAL A 1 439 ? 27.601 6.963 -17.787 1.00 93.31 439 VAL A N 1
ATOM 3492 C CA . VAL A 1 439 ? 26.154 6.913 -17.561 1.00 93.31 439 VAL A CA 1
ATOM 3493 C C . VAL A 1 439 ? 25.579 5.708 -18.315 1.00 93.31 439 VAL A C 1
ATOM 3495 O O . VAL A 1 439 ? 26.072 5.318 -19.371 1.00 93.31 439 VAL A O 1
ATOM 3498 N N . LYS A 1 440 ? 24.558 5.047 -17.764 1.00 88.25 440 LYS A N 1
ATOM 3499 C CA . LYS A 1 440 ? 23.913 3.901 -18.426 1.00 88.25 440 LYS A CA 1
ATOM 3500 C C . LYS A 1 440 ? 23.281 4.304 -19.758 1.00 88.25 440 LYS A C 1
ATOM 3502 O O . LYS A 1 440 ? 22.664 5.360 -19.845 1.00 88.25 440 LYS A O 1
ATOM 3507 N N . ASP A 1 441 ? 23.407 3.455 -20.776 1.00 83.31 441 ASP A N 1
ATOM 3508 C CA . ASP A 1 441 ? 22.940 3.727 -22.147 1.00 83.31 441 ASP A CA 1
ATOM 3509 C C . ASP A 1 441 ? 21.423 4.005 -22.245 1.00 83.31 441 ASP A C 1
ATOM 3511 O O . ASP A 1 441 ? 20.969 4.623 -23.204 1.00 83.31 441 ASP A O 1
ATOM 3515 N N . ASP A 1 442 ? 20.623 3.536 -21.279 1.00 77.69 442 ASP A N 1
ATOM 3516 C CA . ASP A 1 442 ? 19.165 3.712 -21.220 1.00 77.69 442 ASP A CA 1
ATOM 3517 C C . ASP A 1 442 ? 18.717 4.994 -20.494 1.00 77.69 442 ASP A C 1
ATOM 3519 O O . ASP A 1 442 ? 17.517 5.242 -20.342 1.00 77.69 442 ASP A O 1
ATOM 3523 N N . VAL A 1 443 ? 19.667 5.815 -20.045 1.00 83.25 443 VAL A N 1
ATOM 3524 C CA . VAL A 1 443 ? 19.421 7.057 -19.309 1.00 83.25 443 VAL A CA 1
ATOM 3525 C C . VAL A 1 443 ? 19.516 8.247 -20.257 1.00 83.25 443 VAL A C 1
ATOM 3527 O O . VAL A 1 443 ? 20.468 8.371 -21.024 1.00 83.25 443 VAL A O 1
ATOM 3530 N N . ASP A 1 444 ? 18.546 9.159 -20.184 1.00 87.44 444 ASP A N 1
ATOM 3531 C CA . ASP A 1 444 ? 18.637 10.439 -20.886 1.00 87.44 444 ASP A CA 1
ATOM 3532 C C . ASP A 1 444 ? 19.703 11.317 -20.217 1.00 87.44 444 ASP A C 1
ATOM 3534 O O . ASP A 1 444 ? 19.569 11.722 -19.058 1.00 87.44 444 ASP A O 1
ATOM 3538 N N . LEU A 1 445 ? 20.767 11.606 -20.963 1.00 89.69 445 LEU A N 1
ATOM 3539 C CA . LEU A 1 445 ? 21.929 12.324 -20.457 1.00 89.69 445 LEU A CA 1
ATOM 3540 C C . LEU A 1 445 ? 21.628 13.794 -20.109 1.00 89.69 445 LEU A C 1
ATOM 3542 O O . LEU A 1 445 ? 22.138 14.305 -19.111 1.00 89.69 445 LEU A O 1
ATOM 3546 N N . ASN A 1 446 ? 20.752 14.458 -20.870 1.00 90.31 446 ASN A N 1
ATOM 3547 C CA . ASN A 1 446 ? 20.325 15.830 -20.585 1.00 90.31 446 ASN A CA 1
ATOM 3548 C C . ASN A 1 446 ? 19.521 15.894 -19.280 1.00 90.31 446 ASN A C 1
ATOM 3550 O O . ASN A 1 446 ? 19.714 16.798 -18.459 1.00 90.31 446 ASN A O 1
ATOM 3554 N N . PHE A 1 447 ? 18.619 14.928 -19.091 1.00 85.94 447 PHE A N 1
ATOM 3555 C CA . PHE A 1 447 ? 17.808 14.793 -17.887 1.00 85.94 447 PHE A CA 1
ATOM 3556 C C . PHE A 1 447 ? 18.655 14.428 -16.667 1.00 85.94 447 PHE A C 1
ATOM 3558 O O . PHE A 1 447 ? 18.478 15.021 -15.605 1.00 85.94 447 PHE A O 1
ATOM 3565 N N . PHE A 1 448 ? 19.613 13.513 -16.821 1.00 91.38 448 PHE A N 1
ATOM 3566 C CA . PHE A 1 448 ? 20.528 13.146 -15.745 1.00 91.38 448 PHE A CA 1
ATOM 3567 C C . PHE A 1 448 ? 21.374 14.338 -15.276 1.00 91.38 448 PHE A C 1
ATOM 3569 O O . PHE A 1 448 ? 21.495 14.546 -14.070 1.00 91.38 448 PHE A O 1
ATOM 3576 N N . ALA A 1 449 ? 21.871 15.171 -16.199 1.00 90.31 449 ALA A N 1
ATOM 3577 C CA . ALA A 1 449 ? 22.575 16.410 -15.857 1.00 90.31 449 ALA A CA 1
ATOM 3578 C C . ALA A 1 449 ? 21.719 17.334 -14.974 1.00 90.31 449 ALA A C 1
ATOM 3580 O O . ALA A 1 449 ? 22.183 17.824 -13.946 1.00 90.31 449 ALA A O 1
ATOM 3581 N N . LYS A 1 450 ? 20.443 17.524 -15.339 1.00 87.44 450 LYS A N 1
ATOM 3582 C CA . LYS A 1 450 ? 19.494 18.332 -14.560 1.00 87.44 450 LYS A CA 1
ATOM 3583 C C . LYS A 1 450 ? 19.247 17.733 -13.172 1.00 87.44 450 LYS A C 1
ATOM 3585 O O . LYS A 1 450 ? 19.340 18.456 -12.185 1.00 87.44 450 LYS A O 1
ATOM 3590 N N . LEU A 1 451 ? 18.966 16.430 -13.095 1.00 87.50 451 LEU A N 1
ATOM 3591 C CA . LEU A 1 451 ? 18.732 15.734 -11.826 1.00 87.50 451 LEU A CA 1
ATOM 3592 C C . LEU A 1 451 ? 19.930 15.843 -10.880 1.00 87.50 451 LEU A C 1
ATOM 3594 O O . LEU A 1 451 ? 19.751 16.068 -9.686 1.00 87.50 451 LEU A O 1
ATOM 3598 N N . LEU A 1 452 ? 21.147 15.681 -11.404 1.00 89.06 452 LEU A N 1
ATOM 3599 C CA . LEU A 1 452 ? 22.369 15.796 -10.616 1.00 89.06 452 LEU A CA 1
ATOM 3600 C C . LEU A 1 452 ? 22.569 17.227 -10.101 1.00 89.06 452 LEU A C 1
ATOM 3602 O O . LEU A 1 452 ? 22.893 17.403 -8.928 1.00 89.06 452 LEU A O 1
ATOM 3606 N N . GLU A 1 453 ? 22.320 18.238 -10.939 1.00 84.81 453 GLU A N 1
ATOM 3607 C CA . GLU A 1 453 ? 22.376 19.650 -10.541 1.00 84.81 453 GLU A CA 1
ATOM 3608 C C . GLU A 1 453 ? 21.367 19.956 -9.423 1.00 84.81 453 GLU A C 1
ATOM 3610 O O . GLU A 1 453 ? 21.740 20.526 -8.398 1.00 84.81 453 GLU A O 1
ATOM 3615 N N . GLU A 1 454 ? 20.113 19.523 -9.571 1.00 84.31 454 GLU A N 1
ATOM 3616 C CA . GLU A 1 454 ? 19.044 19.725 -8.584 1.00 84.31 454 GLU A CA 1
ATOM 3617 C C . GLU A 1 454 ? 19.332 19.014 -7.255 1.00 84.31 454 GLU A C 1
ATOM 3619 O O . GLU A 1 454 ? 19.208 19.623 -6.191 1.00 84.31 454 GLU A O 1
ATOM 3624 N N . GLU A 1 455 ? 19.789 17.762 -7.297 1.00 85.38 455 GLU A N 1
ATOM 3625 C CA . GLU A 1 455 ? 20.132 16.986 -6.101 1.00 85.38 455 GLU A CA 1
ATOM 3626 C C . GLU A 1 455 ? 21.293 17.625 -5.320 1.00 85.38 455 GLU A C 1
ATOM 3628 O O . GLU A 1 455 ? 21.257 17.705 -4.088 1.00 85.38 455 GLU A O 1
ATOM 3633 N N . CYS A 1 456 ? 22.313 18.138 -6.017 1.00 86.19 456 CYS A N 1
ATOM 3634 C CA . CYS A 1 456 ? 23.400 18.890 -5.391 1.00 86.19 456 CYS A CA 1
ATOM 3635 C C . CYS A 1 456 ? 22.888 20.167 -4.709 1.00 86.19 456 CYS A C 1
ATOM 3637 O O . CYS A 1 456 ? 23.295 20.455 -3.581 1.00 86.19 456 CYS A O 1
ATOM 3639 N N . GLN A 1 457 ? 21.957 20.897 -5.333 1.00 80.94 457 GLN A N 1
ATOM 3640 C CA . GLN A 1 457 ? 21.351 22.089 -4.729 1.00 80.94 457 GLN A CA 1
ATOM 3641 C C . GLN A 1 457 ? 20.517 21.750 -3.487 1.00 80.94 457 GLN A C 1
ATOM 3643 O O . GLN A 1 457 ? 20.660 22.428 -2.468 1.00 80.94 457 GLN A O 1
ATOM 3648 N N . ILE A 1 458 ? 19.711 20.681 -3.531 1.00 77.56 458 ILE A N 1
ATOM 3649 C CA . ILE A 1 458 ? 18.927 20.185 -2.382 1.00 77.56 458 ILE A CA 1
ATOM 3650 C C . ILE A 1 458 ? 19.843 19.890 -1.189 1.00 77.56 458 ILE A C 1
ATOM 3652 O O . ILE A 1 458 ? 19.519 20.214 -0.048 1.00 77.56 458 ILE A O 1
ATOM 3656 N N . ARG A 1 459 ? 21.025 19.325 -1.453 1.00 80.44 459 ARG A N 1
ATOM 3657 C CA . ARG A 1 459 ? 22.035 19.000 -0.434 1.00 80.44 459 ARG A CA 1
ATOM 3658 C C . ARG A 1 459 ? 22.920 20.181 -0.027 1.00 80.44 459 ARG A C 1
ATOM 3660 O O . ARG A 1 459 ? 23.820 20.005 0.789 1.00 80.44 459 ARG A O 1
ATOM 3667 N N . GLY A 1 460 ? 22.694 21.374 -0.580 1.00 84.62 460 GLY A N 1
ATOM 3668 C CA . GLY A 1 460 ? 23.466 22.579 -0.270 1.00 84.62 460 GLY A CA 1
ATOM 3669 C C . GLY A 1 460 ? 24.852 22.650 -0.924 1.00 84.62 460 GLY A C 1
ATOM 3670 O O . GLY A 1 460 ? 25.651 23.511 -0.555 1.00 84.62 460 GLY A O 1
ATOM 3671 N N . ILE A 1 461 ? 25.144 21.796 -1.908 1.00 86.50 461 ILE A N 1
ATOM 3672 C CA . ILE A 1 461 ? 26.411 21.762 -2.651 1.00 86.50 461 ILE A CA 1
ATOM 3673 C C . ILE A 1 461 ? 26.317 22.738 -3.833 1.00 86.50 461 ILE A C 1
ATOM 3675 O O . ILE A 1 461 ? 25.967 22.376 -4.955 1.00 86.50 461 ILE A O 1
ATOM 3679 N N . LYS A 1 462 ? 26.579 24.020 -3.565 1.00 80.56 462 LYS A N 1
ATOM 3680 C CA . LYS A 1 462 ? 26.266 25.126 -4.493 1.00 80.56 462 LYS A CA 1
ATOM 3681 C C . LYS A 1 462 ? 27.283 25.357 -5.610 1.00 80.56 462 LYS A C 1
ATOM 3683 O O . LYS A 1 462 ? 26.992 26.106 -6.536 1.00 80.56 462 LYS A O 1
ATOM 3688 N N . ASN A 1 463 ? 28.470 24.775 -5.500 1.00 81.06 463 ASN A N 1
ATOM 3689 C CA . ASN A 1 463 ? 29.596 24.997 -6.404 1.00 81.06 463 ASN A CA 1
ATOM 3690 C C . ASN A 1 463 ? 29.713 23.960 -7.529 1.00 81.06 463 ASN A C 1
ATOM 3692 O O . ASN A 1 463 ? 30.605 24.085 -8.366 1.00 81.06 463 ASN A O 1
ATOM 3696 N N . VAL A 1 464 ? 28.795 22.991 -7.589 1.00 84.94 464 VAL A N 1
ATOM 3697 C CA . VAL A 1 464 ? 28.661 22.113 -8.753 1.00 84.94 464 VAL A CA 1
ATOM 3698 C C . VAL A 1 464 ? 27.947 22.885 -9.864 1.00 84.94 464 VAL A C 1
ATOM 3700 O O . VAL A 1 464 ? 26.792 23.283 -9.707 1.00 84.94 464 VAL A O 1
ATOM 3703 N N . VAL A 1 465 ? 28.648 23.126 -10.975 1.00 84.75 465 VAL A N 1
ATOM 3704 C CA . VAL A 1 465 ? 28.166 23.941 -12.106 1.00 84.75 465 VAL A CA 1
ATOM 3705 C C . VAL A 1 465 ? 28.295 23.154 -13.401 1.00 84.75 465 VAL A C 1
ATOM 3707 O O . VAL A 1 465 ? 29.373 22.654 -13.714 1.00 84.75 465 VAL A O 1
ATOM 3710 N N . PHE A 1 466 ? 27.202 23.071 -14.154 1.00 89.62 466 PHE A N 1
ATOM 3711 C CA . PHE A 1 466 ? 27.104 22.293 -15.386 1.00 89.62 466 PHE A CA 1
ATOM 3712 C C . PHE A 1 466 ? 27.214 23.206 -16.597 1.00 89.62 466 PHE A C 1
ATOM 3714 O O . PHE A 1 466 ? 26.433 24.150 -16.736 1.00 89.62 466 PHE A O 1
ATOM 3721 N N . ASN A 1 467 ? 28.123 22.899 -17.507 1.00 92.62 467 ASN A N 1
ATOM 3722 C CA . ASN A 1 467 ? 28.220 23.634 -18.756 1.00 92.62 467 ASN A CA 1
ATOM 3723 C C . ASN A 1 467 ? 27.005 23.322 -19.653 1.00 92.62 467 ASN A C 1
ATOM 3725 O O . ASN A 1 467 ? 26.383 22.261 -19.559 1.00 92.62 467 ASN A O 1
ATOM 3729 N N . ARG A 1 468 ? 26.624 24.275 -20.503 1.00 93.06 468 ARG A N 1
ATOM 3730 C CA . ARG A 1 468 ? 25.661 24.096 -21.600 1.00 93.06 468 ARG A CA 1
ATOM 3731 C C . ARG A 1 468 ? 26.425 24.106 -22.910 1.00 93.06 468 ARG A C 1
ATOM 3733 O O . ARG A 1 468 ? 27.438 24.781 -23.004 1.00 93.06 468 ARG A O 1
ATOM 3740 N N . VAL A 1 469 ? 25.917 23.443 -23.942 1.00 91.88 469 VAL A N 1
ATOM 3741 C CA . VAL A 1 469 ? 26.591 23.397 -25.257 1.00 91.88 469 VAL A CA 1
ATOM 3742 C C . VAL A 1 469 ? 26.365 24.649 -26.109 1.00 91.88 469 VAL A C 1
ATOM 3744 O O . VAL A 1 469 ? 26.976 24.811 -27.164 1.00 91.88 469 VAL A O 1
ATOM 3747 N N . ILE A 1 470 ? 25.511 25.564 -25.646 1.00 92.75 470 ILE A N 1
ATOM 3748 C CA . ILE A 1 470 ? 25.259 26.858 -26.288 1.00 92.75 470 ILE A CA 1
ATOM 3749 C C . ILE A 1 470 ? 25.904 27.999 -25.518 1.00 92.75 470 ILE A C 1
ATOM 3751 O O . ILE A 1 470 ? 26.146 27.905 -24.317 1.00 92.75 470 ILE A O 1
ATOM 3755 N N . ARG A 1 471 ? 26.137 29.108 -26.216 1.00 91.31 471 ARG A N 1
ATOM 3756 C CA . ARG A 1 471 ? 26.719 30.309 -25.630 1.00 91.31 471 ARG A CA 1
ATOM 3757 C C . ARG A 1 471 ? 25.701 31.024 -24.743 1.00 91.31 471 ARG A C 1
ATOM 3759 O O . ARG A 1 471 ? 24.565 31.233 -25.155 1.00 91.31 471 ARG A O 1
ATOM 3766 N N . VAL A 1 472 ? 26.146 31.444 -23.563 1.00 93.00 472 VAL A N 1
ATOM 3767 C CA . VAL A 1 472 ? 25.379 32.244 -22.594 1.00 93.00 472 VAL A CA 1
ATOM 3768 C C . VAL A 1 472 ? 26.270 33.354 -22.034 1.00 93.00 472 VAL A C 1
ATOM 3770 O O . VAL A 1 472 ? 27.496 33.259 -22.108 1.00 93.00 472 VAL A O 1
ATOM 3773 N N . LYS A 1 473 ? 25.676 34.427 -21.508 1.00 90.31 473 LYS A N 1
ATOM 3774 C CA . LYS A 1 473 ? 26.385 35.624 -21.021 1.00 90.31 473 LYS A CA 1
ATOM 3775 C C . LYS A 1 473 ? 26.340 35.787 -19.502 1.00 90.31 473 LYS A C 1
ATOM 3777 O O . LYS A 1 473 ? 26.992 36.683 -18.978 1.00 90.31 473 LYS A O 1
ATOM 3782 N N . SER A 1 474 ? 25.575 34.961 -18.792 1.00 90.81 474 SER A N 1
ATOM 3783 C CA . SER A 1 474 ? 25.514 34.970 -17.329 1.00 90.81 474 SER A CA 1
ATOM 3784 C C . SER A 1 474 ? 25.127 33.603 -16.762 1.00 90.81 474 SER A C 1
ATOM 3786 O O . SER A 1 474 ? 24.549 32.763 -17.453 1.00 90.81 474 SER A O 1
ATOM 3788 N N . GLU A 1 475 ? 25.396 33.402 -15.470 1.00 88.12 475 GLU A N 1
ATOM 3789 C CA . GLU A 1 475 ? 24.935 32.223 -14.721 1.00 88.12 475 GLU A CA 1
ATOM 3790 C C . GLU A 1 475 ? 23.399 32.121 -14.693 1.00 88.12 475 GLU A C 1
ATOM 3792 O O . GLU A 1 475 ? 22.834 31.028 -14.734 1.00 88.12 475 GLU A O 1
ATOM 3797 N N . GLU A 1 476 ? 22.699 33.258 -14.671 1.00 88.56 476 GLU A N 1
ATOM 3798 C CA . GLU A 1 476 ? 21.236 33.282 -14.731 1.00 88.56 476 GLU A CA 1
ATOM 3799 C C . GLU A 1 476 ? 20.718 32.793 -16.091 1.00 88.56 476 GLU A C 1
ATOM 3801 O O . GLU A 1 476 ? 19.765 32.014 -16.150 1.00 88.56 476 GLU A O 1
ATOM 3806 N N . GLU A 1 477 ? 21.359 33.212 -17.186 1.00 92.94 477 GLU A N 1
ATOM 3807 C CA . GLU A 1 477 ? 21.029 32.752 -18.534 1.00 92.94 477 GLU A CA 1
ATOM 3808 C C . GLU A 1 477 ? 21.305 31.251 -18.679 1.00 92.94 477 GLU A C 1
ATOM 3810 O O . GLU A 1 477 ? 20.429 30.523 -19.145 1.00 92.94 477 GLU A O 1
ATOM 3815 N N . ARG A 1 478 ? 22.451 30.765 -18.174 1.00 91.56 478 ARG A N 1
ATOM 3816 C CA . ARG A 1 478 ? 22.822 29.337 -18.156 1.00 91.56 478 ARG A CA 1
ATOM 3817 C C . ARG A 1 478 ? 21.734 28.451 -17.546 1.00 91.56 478 ARG A C 1
ATOM 3819 O O . ARG A 1 478 ? 21.404 27.400 -18.097 1.00 91.56 478 ARG A O 1
ATOM 3826 N N . ARG A 1 479 ? 21.150 28.880 -16.423 1.00 86.00 479 ARG A N 1
ATOM 3827 C CA . ARG A 1 479 ? 20.093 28.134 -15.714 1.00 86.00 479 ARG A CA 1
ATOM 3828 C C . ARG A 1 479 ? 18.765 28.084 -16.470 1.00 86.00 479 ARG A C 1
ATOM 3830 O O . ARG A 1 479 ? 17.987 27.165 -16.243 1.00 86.00 479 ARG A O 1
ATOM 3837 N N . LYS A 1 480 ? 18.501 29.051 -17.355 1.00 88.69 480 LYS A N 1
ATOM 3838 C CA . LYS A 1 480 ? 17.259 29.146 -18.145 1.00 88.69 480 LYS A CA 1
ATOM 3839 C C . LYS A 1 480 ? 17.334 28.415 -19.489 1.00 88.69 480 LYS A C 1
ATOM 3841 O O . LYS A 1 480 ? 16.327 28.329 -20.189 1.00 88.69 480 LYS A O 1
ATOM 3846 N N . VAL A 1 481 ? 18.508 27.907 -19.862 1.00 88.44 481 VAL A N 1
ATOM 3847 C CA . VAL A 1 481 ? 18.715 27.171 -21.113 1.00 88.44 481 VAL A CA 1
ATOM 3848 C C . VAL A 1 481 ? 17.838 25.912 -21.163 1.00 88.44 481 VAL A C 1
ATOM 3850 O O . VAL A 1 481 ? 17.704 25.188 -20.179 1.00 88.44 481 VAL A O 1
ATOM 3853 N N . ALA A 1 482 ? 17.245 25.642 -22.331 1.00 87.62 482 ALA A N 1
ATOM 3854 C CA . ALA A 1 482 ? 16.413 24.463 -22.556 1.00 87.62 482 ALA A CA 1
ATOM 3855 C C . ALA A 1 482 ? 17.193 23.150 -22.366 1.00 87.62 482 ALA A C 1
ATOM 3857 O O . ALA A 1 482 ? 18.359 23.050 -22.748 1.00 87.62 482 ALA A O 1
ATOM 3858 N N . LEU A 1 483 ? 16.502 22.119 -21.867 1.00 85.19 483 LEU A N 1
ATOM 3859 C CA . LEU A 1 483 ? 17.080 20.828 -21.471 1.00 85.19 483 LEU A CA 1
ATOM 3860 C C . LEU A 1 483 ? 17.968 20.183 -22.549 1.00 85.19 483 LEU A C 1
ATOM 3862 O O . LEU A 1 483 ? 18.994 19.600 -22.219 1.00 85.19 483 LEU A O 1
ATOM 3866 N N . LYS A 1 484 ? 17.609 20.320 -23.832 1.00 86.69 484 LYS A N 1
ATOM 3867 C CA . LYS A 1 484 ? 18.356 19.731 -24.957 1.00 86.69 484 LYS A CA 1
ATOM 3868 C C . LYS A 1 484 ? 19.817 20.180 -25.058 1.00 86.69 484 LYS A C 1
ATOM 3870 O O . LYS A 1 484 ? 20.621 19.464 -25.635 1.00 86.69 484 LYS A O 1
ATOM 3875 N N . TYR A 1 485 ? 20.163 21.334 -24.489 1.00 91.12 485 TYR A N 1
ATOM 3876 C CA . TYR A 1 485 ? 21.515 21.886 -24.544 1.00 91.12 485 TYR A CA 1
ATOM 3877 C C . TYR A 1 485 ? 22.378 21.521 -23.324 1.00 91.12 485 TYR A C 1
ATOM 3879 O O . TYR A 1 485 ? 23.437 22.120 -23.125 1.00 91.12 485 TYR A O 1
ATOM 3887 N N . ASN A 1 486 ? 21.930 20.585 -22.483 1.00 90.88 486 ASN A N 1
ATOM 3888 C CA . ASN A 1 486 ? 22.693 20.134 -21.321 1.00 90.88 486 ASN A CA 1
ATOM 3889 C C . ASN A 1 486 ? 23.850 19.195 -21.685 1.00 90.88 486 ASN A C 1
ATOM 3891 O O . ASN A 1 486 ? 24.776 19.082 -20.894 1.00 90.88 486 ASN A O 1
ATOM 3895 N N . SER A 1 487 ? 23.809 18.535 -22.842 1.00 92.06 487 SER A N 1
ATOM 3896 C CA . SER A 1 487 ? 24.823 17.580 -23.290 1.00 92.06 487 SER A CA 1
ATOM 3897 C C . SER A 1 487 ? 25.187 17.795 -24.755 1.00 92.06 487 SER A C 1
ATOM 3899 O O . SER A 1 487 ? 24.365 18.240 -25.556 1.00 92.06 487 SER A O 1
ATOM 3901 N N . SER A 1 488 ? 26.438 17.490 -25.086 1.00 91.25 488 SER A N 1
ATOM 3902 C CA . SER A 1 488 ? 26.962 17.431 -26.446 1.00 91.25 488 SER A CA 1
ATOM 3903 C C . SER A 1 488 ? 26.818 16.012 -26.973 1.00 91.25 488 SER A C 1
ATOM 3905 O O . SER A 1 488 ? 27.057 15.053 -26.235 1.00 91.25 488 SER A O 1
ATOM 3907 N N . LYS A 1 489 ? 26.406 15.873 -28.233 1.00 90.38 489 LYS A N 1
ATOM 3908 C CA . LYS A 1 489 ? 26.102 14.589 -28.870 1.00 90.38 489 LYS A CA 1
ATOM 3909 C C . LYS A 1 489 ? 26.733 14.551 -30.255 1.00 90.38 489 LYS A C 1
ATOM 3911 O O . LYS A 1 489 ? 26.498 15.439 -31.067 1.00 90.38 489 LYS A O 1
ATOM 3916 N N . PHE A 1 490 ? 27.513 13.511 -30.521 1.00 89.00 490 PHE A N 1
ATOM 3917 C CA . PHE A 1 490 ? 28.186 13.270 -31.797 1.00 89.00 490 PHE A CA 1
ATOM 3918 C C . PHE A 1 490 ? 27.300 12.395 -32.689 1.00 89.00 490 PHE A C 1
ATOM 3920 O O . PHE A 1 490 ? 27.646 11.273 -33.065 1.00 89.00 490 PHE A O 1
ATOM 3927 N N . TRP A 1 491 ? 26.082 12.880 -32.912 1.00 85.88 491 TRP A N 1
ATOM 3928 C CA . TRP A 1 491 ? 25.111 12.386 -33.879 1.00 85.88 491 TRP A CA 1
ATOM 3929 C C . TRP A 1 491 ? 24.023 13.447 -34.051 1.00 85.88 491 TRP A C 1
ATOM 3931 O O . TRP A 1 491 ? 23.701 14.166 -33.104 1.00 85.88 491 TRP A O 1
ATOM 3941 N N . ASP A 1 492 ? 23.398 13.492 -35.224 1.00 76.06 492 ASP A N 1
ATOM 3942 C CA . ASP A 1 492 ? 22.264 14.386 -35.441 1.00 76.06 492 ASP A CA 1
ATOM 3943 C C . ASP A 1 492 ? 21.043 13.885 -34.658 1.00 76.06 492 ASP A C 1
ATOM 3945 O O . ASP A 1 492 ? 20.638 12.716 -34.758 1.00 76.06 492 ASP A O 1
ATOM 3949 N N . GLU A 1 493 ? 20.455 14.764 -33.845 1.00 67.06 493 GLU A N 1
ATOM 3950 C CA . GLU A 1 493 ? 19.170 14.483 -33.219 1.00 67.06 493 GLU A CA 1
ATOM 3951 C C . GLU A 1 493 ? 18.052 14.541 -34.279 1.00 67.06 493 GLU A C 1
ATOM 3953 O O . GLU A 1 493 ? 18.170 15.241 -35.282 1.00 67.06 493 GLU A O 1
ATOM 3958 N N . PRO A 1 494 ? 16.940 13.809 -34.102 1.00 56.97 494 PRO A N 1
ATOM 3959 C CA . PRO A 1 494 ? 15.891 13.717 -35.124 1.00 56.97 494 PRO A CA 1
ATOM 3960 C C . PRO A 1 494 ? 15.295 15.065 -35.571 1.00 56.97 494 PRO A C 1
ATOM 3962 O O . PRO A 1 494 ? 14.805 15.163 -36.693 1.00 56.97 494 PRO A O 1
ATOM 3965 N N . ASP A 1 495 ? 15.363 16.093 -34.720 1.00 55.25 495 ASP A N 1
ATOM 3966 C CA . ASP A 1 495 ? 14.853 17.445 -34.986 1.00 55.25 495 ASP A CA 1
ATOM 3967 C C . ASP A 1 495 ? 15.869 18.355 -35.717 1.00 55.25 495 ASP A C 1
ATOM 3969 O O . ASP A 1 495 ? 15.550 19.507 -36.014 1.00 55.25 495 ASP A O 1
ATOM 3973 N N . SER A 1 496 ? 17.088 17.870 -35.993 1.00 52.59 496 SER A N 1
ATOM 3974 C CA . SER A 1 496 ? 18.171 18.600 -36.677 1.00 52.59 496 SER A CA 1
ATOM 3975 C C . SER A 1 496 ? 18.539 18.012 -38.046 1.00 52.59 496 SER A C 1
ATOM 3977 O O . SER A 1 496 ? 19.612 18.291 -38.568 1.00 52.59 496 SER A O 1
ATOM 3979 N N . LEU A 1 497 ? 17.664 17.190 -38.633 1.00 55.72 497 LEU A N 1
ATOM 3980 C CA . LEU A 1 497 ? 17.844 16.659 -39.987 1.00 55.72 497 LEU A CA 1
ATOM 3981 C C . LEU A 1 497 ? 17.506 17.729 -41.035 1.00 55.72 497 LEU A C 1
ATOM 3983 O O . LEU A 1 497 ? 16.523 18.460 -40.895 1.00 55.72 497 LEU A O 1
ATOM 3987 N N . ASN A 1 498 ? 18.283 17.790 -42.119 1.00 56.25 498 ASN A N 1
ATOM 3988 C CA . ASN A 1 498 ? 17.962 18.670 -43.242 1.00 56.25 498 ASN A CA 1
ATOM 3989 C C . ASN A 1 498 ? 16.643 18.264 -43.926 1.00 56.25 498 ASN A C 1
ATOM 3991 O O . ASN A 1 498 ? 16.111 17.171 -43.721 1.00 56.25 498 ASN A O 1
ATOM 3995 N N . ALA A 1 499 ? 16.132 19.131 -44.807 1.00 54.88 499 ALA A N 1
ATOM 3996 C CA . ALA A 1 499 ? 14.876 18.924 -45.541 1.00 54.88 499 ALA A CA 1
ATOM 3997 C C . ALA A 1 499 ? 14.800 17.608 -46.357 1.00 54.88 499 ALA A C 1
ATOM 3999 O O . ALA A 1 499 ? 13.719 17.244 -46.817 1.00 54.88 499 ALA A O 1
ATOM 4000 N N . ASN A 1 500 ? 15.920 16.893 -46.518 1.00 53.50 500 ASN A N 1
ATOM 4001 C CA . ASN A 1 500 ? 16.033 15.633 -47.250 1.00 53.50 500 ASN A CA 1
ATOM 4002 C C . ASN A 1 500 ? 16.249 14.406 -46.337 1.00 53.50 500 ASN A C 1
ATOM 4004 O O . ASN A 1 500 ? 16.563 13.331 -46.851 1.00 53.50 500 ASN A O 1
ATOM 4008 N N . ASN A 1 501 ? 16.089 14.528 -45.011 1.00 52.47 501 ASN A N 1
ATOM 4009 C CA . ASN A 1 501 ? 16.334 13.450 -44.038 1.00 52.47 501 ASN A CA 1
ATOM 4010 C C . ASN A 1 501 ? 17.767 12.871 -44.084 1.00 52.47 501 ASN A C 1
ATOM 4012 O O . ASN A 1 501 ? 17.987 11.721 -43.696 1.00 52.47 501 ASN A O 1
ATOM 4016 N N . GLN A 1 502 ? 18.747 13.644 -44.554 1.00 49.41 502 GLN A N 1
ATOM 4017 C CA . GLN A 1 502 ? 20.155 13.252 -44.529 1.00 49.41 502 GLN A CA 1
ATOM 4018 C C . GLN A 1 502 ? 20.845 13.857 -43.297 1.00 49.41 502 GLN A C 1
ATOM 4020 O O . GLN A 1 502 ? 20.488 14.973 -42.909 1.00 49.41 502 GLN A O 1
ATOM 4025 N N . PRO A 1 503 ? 21.815 13.148 -42.682 1.00 54.09 503 PRO A N 1
ATOM 4026 C CA . PRO A 1 503 ? 22.671 13.741 -41.661 1.00 54.09 503 PRO A CA 1
ATOM 4027 C C . PRO A 1 503 ? 23.355 14.979 -42.248 1.00 54.09 503 PRO A C 1
ATOM 4029 O O . PRO A 1 503 ? 23.869 14.917 -43.367 1.00 54.09 503 PRO A O 1
ATOM 4032 N N . GLU A 1 504 ? 23.328 16.105 -41.540 1.00 53.84 504 GLU A N 1
ATOM 4033 C CA . GLU A 1 504 ? 24.059 17.305 -41.971 1.00 53.84 504 GLU A CA 1
ATOM 4034 C C . GLU A 1 504 ? 25.551 17.202 -41.630 1.00 53.84 504 GLU A C 1
ATOM 4036 O O . GLU A 1 504 ? 26.366 17.870 -42.265 1.00 53.84 504 GLU A O 1
ATOM 4041 N N . SER A 1 505 ? 25.910 16.345 -40.667 1.00 67.31 505 SER A N 1
ATOM 4042 C CA . SER A 1 505 ? 27.243 16.309 -40.064 1.00 67.31 505 SER A CA 1
ATOM 4043 C C . SER A 1 505 ? 27.901 14.925 -40.160 1.00 67.31 505 SER A C 1
ATOM 4045 O O . SER A 1 505 ? 27.293 13.901 -39.844 1.00 67.31 505 SER A O 1
ATOM 4047 N N . GLU A 1 506 ? 29.180 14.886 -40.544 1.00 73.25 506 GLU A N 1
ATOM 4048 C CA . GLU A 1 506 ? 30.034 13.696 -40.426 1.00 73.25 506 GLU A CA 1
ATOM 4049 C C . GLU A 1 506 ? 30.741 13.703 -39.060 1.00 73.25 506 GLU A C 1
ATOM 4051 O O . GLU A 1 506 ? 31.520 14.605 -38.765 1.00 73.25 506 GLU A O 1
ATOM 4056 N N . PHE A 1 507 ? 30.470 12.698 -38.218 1.00 79.69 507 PHE A N 1
ATOM 4057 C CA . PHE A 1 507 ? 30.993 12.617 -36.840 1.00 79.69 507 PHE A CA 1
ATOM 4058 C C . PHE A 1 507 ? 32.190 11.663 -36.662 1.00 79.69 507 PHE A C 1
ATOM 4060 O O . PHE A 1 507 ? 32.666 11.484 -35.542 1.00 79.69 507 PHE A O 1
ATOM 4067 N N . GLY A 1 508 ? 32.668 11.040 -37.745 1.00 84.56 508 GLY A N 1
ATOM 4068 C CA . GLY A 1 508 ? 33.875 10.206 -37.740 1.00 84.56 508 GLY A CA 1
ATOM 4069 C C . GLY A 1 508 ? 33.860 9.062 -36.715 1.00 84.56 508 GLY A C 1
ATOM 4070 O O . GLY A 1 508 ? 32.840 8.404 -36.501 1.00 84.56 508 GLY A O 1
ATOM 4071 N N . GLU A 1 509 ? 35.009 8.822 -36.077 1.00 85.50 509 GLU A N 1
ATOM 4072 C CA . GLU A 1 509 ? 35.184 7.773 -35.056 1.00 85.50 509 GLU A CA 1
ATOM 4073 C C . GLU A 1 509 ? 34.417 8.062 -33.752 1.00 85.50 509 GLU A C 1
ATOM 4075 O O . GLU A 1 509 ? 34.172 7.147 -32.959 1.00 85.50 509 GLU A O 1
ATOM 4080 N N . LEU A 1 510 ? 34.004 9.316 -33.534 1.00 88.12 510 LEU A N 1
ATOM 4081 C CA . LEU A 1 510 ? 33.227 9.740 -32.369 1.00 88.12 510 LEU A CA 1
ATOM 4082 C C . LEU A 1 510 ? 31.719 9.508 -32.516 1.00 88.12 510 LEU A C 1
ATOM 4084 O O . LEU A 1 510 ? 30.972 9.789 -31.578 1.00 88.12 510 LEU A O 1
ATOM 4088 N N . GLU A 1 511 ? 31.237 8.975 -33.642 1.00 90.50 511 GLU A N 1
ATOM 4089 C CA . GLU A 1 511 ? 29.804 8.749 -33.840 1.00 90.50 511 GLU A CA 1
ATOM 4090 C C . GLU A 1 511 ? 29.205 7.855 -32.733 1.00 90.50 511 GLU A C 1
ATOM 4092 O O . GLU A 1 511 ? 29.607 6.705 -32.513 1.00 90.50 511 GLU A O 1
ATOM 4097 N N . GLY A 1 512 ? 28.218 8.400 -32.014 1.00 88.31 512 GLY A N 1
ATOM 4098 C CA . GLY A 1 512 ? 27.616 7.763 -30.837 1.00 88.31 512 GLY A CA 1
ATOM 4099 C C . GLY A 1 512 ? 28.217 8.162 -29.487 1.00 88.31 512 GLY A C 1
ATOM 4100 O O . GLY A 1 512 ? 27.789 7.618 -28.464 1.00 88.31 512 GLY A O 1
ATOM 4101 N N . TRP A 1 513 ? 29.167 9.096 -29.454 1.00 92.88 513 TRP A N 1
ATOM 4102 C CA . TRP A 1 513 ? 29.667 9.707 -28.224 1.00 92.88 513 TRP A CA 1
ATOM 4103 C C . TRP A 1 513 ? 28.738 10.818 -27.736 1.00 92.88 513 TRP A C 1
ATOM 4105 O O . TRP A 1 513 ? 28.282 11.648 -28.523 1.00 92.88 513 TRP A O 1
ATOM 4115 N N . ALA A 1 514 ? 28.446 10.852 -26.439 1.00 93.62 514 ALA A N 1
ATOM 4116 C CA . ALA A 1 514 ? 27.774 11.986 -25.819 1.00 93.62 514 ALA A CA 1
ATOM 4117 C C . ALA A 1 514 ? 28.319 12.262 -24.435 1.00 93.62 514 ALA A C 1
ATOM 4119 O O . ALA A 1 514 ? 28.674 11.333 -23.715 1.00 93.62 514 ALA A O 1
ATOM 4120 N N . LEU A 1 515 ? 28.335 13.537 -24.062 1.00 95.00 515 LEU A N 1
ATOM 4121 C CA . LEU A 1 515 ? 28.824 13.975 -22.767 1.00 95.00 515 LEU A CA 1
ATOM 4122 C C . LEU A 1 515 ? 28.101 15.224 -22.268 1.00 95.00 515 LEU A C 1
ATOM 4124 O O . LEU A 1 515 ? 27.631 16.045 -23.053 1.00 95.00 515 LEU A O 1
ATOM 4128 N N . PHE A 1 516 ? 28.095 15.424 -20.959 1.00 94.25 516 PHE A N 1
ATOM 4129 C CA . PHE A 1 516 ? 28.076 16.766 -20.393 1.00 94.25 516 PHE A CA 1
ATOM 4130 C C . PHE A 1 516 ? 29.244 16.939 -19.436 1.00 94.25 516 PHE A C 1
ATOM 4132 O O . PHE A 1 516 ? 29.784 15.971 -18.897 1.00 94.25 516 PHE A O 1
ATOM 4139 N N . TYR A 1 517 ? 29.600 18.196 -19.215 1.00 93.06 517 TYR A N 1
ATOM 4140 C CA . TYR A 1 517 ? 30.747 18.569 -18.411 1.00 93.06 517 TYR A CA 1
ATOM 4141 C C . TYR A 1 517 ? 30.298 19.426 -17.229 1.00 93.06 517 TYR A C 1
ATOM 4143 O O . TYR A 1 517 ? 29.466 20.329 -17.384 1.00 93.06 517 TYR A O 1
ATOM 4151 N N . CYS A 1 518 ? 30.834 19.166 -16.041 1.00 90.25 518 CYS A N 1
ATOM 4152 C CA . CYS A 1 518 ? 30.541 19.960 -14.855 1.00 90.25 518 CYS A CA 1
ATOM 4153 C C . CYS A 1 518 ? 31.750 20.094 -13.925 1.00 90.25 518 CYS A C 1
ATOM 4155 O O . CYS A 1 518 ? 32.730 19.358 -14.016 1.00 90.25 518 CYS A O 1
ATOM 4157 N N . LYS A 1 519 ? 31.670 21.053 -13.002 1.00 88.50 519 LYS A N 1
ATOM 4158 C CA . LYS A 1 519 ? 32.643 21.208 -11.913 1.00 88.50 519 LYS A CA 1
ATOM 4159 C C . LYS A 1 519 ? 32.163 20.441 -10.691 1.00 88.50 519 LYS A C 1
ATOM 4161 O O . LYS A 1 519 ? 30.982 20.511 -10.360 1.00 88.50 519 LYS A O 1
ATOM 4166 N N . GLY A 1 520 ? 33.054 19.704 -10.041 1.00 85.19 520 GLY A N 1
ATOM 4167 C CA . GLY A 1 520 ? 32.758 19.014 -8.793 1.00 85.19 520 GLY A CA 1
ATOM 4168 C C . GLY A 1 520 ? 32.751 19.951 -7.575 1.00 85.19 520 GLY A C 1
ATOM 4169 O O . GLY A 1 520 ? 33.030 21.149 -7.697 1.00 85.19 520 GLY A O 1
ATOM 4170 N N . PRO A 1 521 ? 32.442 19.423 -6.377 1.00 83.06 521 PRO A N 1
ATOM 4171 C CA . PRO A 1 521 ? 32.352 20.197 -5.138 1.00 83.06 521 PRO A CA 1
ATOM 4172 C C . PRO A 1 521 ? 33.653 20.866 -4.670 1.00 83.06 521 PRO A C 1
ATOM 4174 O O . PRO A 1 521 ? 33.623 21.577 -3.671 1.00 83.06 521 PRO A O 1
ATOM 4177 N N . ASN A 1 522 ? 34.793 20.653 -5.323 1.00 81.31 522 ASN A N 1
ATOM 4178 C CA . ASN A 1 522 ? 36.055 21.342 -5.040 1.00 81.31 522 ASN A CA 1
ATOM 4179 C C . ASN A 1 522 ? 36.644 22.017 -6.291 1.00 81.31 522 ASN A C 1
ATOM 4181 O O . ASN A 1 522 ? 37.781 22.481 -6.259 1.00 81.31 522 ASN A O 1
ATOM 4185 N N . GLY A 1 523 ? 35.876 22.104 -7.383 1.00 77.00 523 GLY A N 1
ATOM 4186 C CA . GLY A 1 523 ? 36.346 22.638 -8.663 1.00 77.00 523 GLY A CA 1
ATOM 4187 C C . GLY A 1 523 ? 37.093 21.621 -9.530 1.00 77.00 523 GLY A C 1
ATOM 4188 O O . GLY A 1 523 ? 37.645 22.001 -10.562 1.00 77.00 523 GLY A O 1
ATOM 4189 N N . GLU A 1 524 ? 37.101 20.341 -9.149 1.00 84.25 524 GLU A N 1
ATOM 4190 C CA . GLU A 1 524 ? 37.579 19.261 -10.006 1.00 84.25 524 GLU A CA 1
ATOM 4191 C C . GLU A 1 524 ? 36.748 19.164 -11.292 1.00 84.25 524 GLU A C 1
ATOM 4193 O O . GLU A 1 524 ? 35.561 19.498 -11.322 1.00 84.25 524 GLU A O 1
ATOM 4198 N N . GLN A 1 525 ? 37.385 18.711 -12.367 1.00 87.31 525 GLN A N 1
ATOM 4199 C CA . GLN A 1 525 ? 36.757 18.604 -13.676 1.00 87.31 525 GLN A CA 1
ATOM 4200 C C . GLN A 1 525 ? 36.053 17.249 -13.786 1.00 87.31 525 GLN A C 1
ATOM 4202 O O . GLN A 1 525 ? 36.693 16.204 -13.644 1.00 87.31 525 GLN A O 1
ATOM 4207 N N . LEU A 1 526 ? 34.738 17.258 -14.003 1.00 92.50 526 LEU A N 1
ATOM 4208 C CA . LEU A 1 526 ? 33.931 16.049 -14.114 1.00 92.50 526 LEU A CA 1
ATOM 4209 C C . LEU A 1 526 ? 33.258 15.989 -15.481 1.00 92.50 526 LEU A C 1
ATOM 4211 O O . LEU A 1 526 ? 32.626 16.948 -15.925 1.00 92.50 526 LEU A O 1
ATOM 4215 N N . GLU A 1 527 ? 33.335 14.822 -16.100 1.00 94.31 527 GLU A N 1
ATOM 4216 C CA . GLU A 1 527 ? 32.583 14.489 -17.299 1.00 94.31 527 GLU A CA 1
ATOM 4217 C C . GLU A 1 527 ? 31.594 13.365 -16.976 1.00 94.31 527 GLU A C 1
ATOM 4219 O O . GLU A 1 527 ? 31.859 12.480 -16.161 1.00 94.31 527 GLU A O 1
ATOM 4224 N N . PHE A 1 528 ? 30.431 13.395 -17.614 1.00 95.88 528 PHE A N 1
ATOM 4225 C CA . PHE A 1 528 ? 29.482 12.292 -17.605 1.00 95.88 528 PHE A CA 1
ATOM 4226 C C . PHE A 1 528 ? 29.134 11.950 -19.039 1.00 95.88 528 PHE A C 1
ATOM 4228 O O . PHE A 1 528 ? 28.594 12.796 -19.754 1.00 95.88 528 PHE A O 1
ATOM 4235 N N . ASN A 1 529 ? 29.433 10.722 -19.450 1.00 95.38 529 ASN A N 1
ATOM 4236 C CA . ASN A 1 529 ? 29.363 10.339 -20.849 1.00 95.38 529 ASN A CA 1
ATOM 4237 C C . ASN A 1 529 ? 28.592 9.049 -21.109 1.00 95.38 529 ASN A C 1
ATOM 4239 O O . ASN A 1 529 ? 28.260 8.278 -20.206 1.00 95.38 529 ASN A O 1
ATOM 4243 N N . GLN A 1 530 ? 28.315 8.834 -22.390 1.00 94.38 530 GLN A N 1
ATOM 4244 C CA . GLN A 1 530 ? 27.788 7.602 -22.950 1.00 94.38 530 GLN A CA 1
ATOM 4245 C C . GLN A 1 530 ? 28.581 7.264 -24.215 1.00 94.38 530 GLN A C 1
ATOM 4247 O O . GLN A 1 530 ? 28.748 8.105 -25.101 1.00 94.38 530 GLN A O 1
ATOM 4252 N N . ALA A 1 531 ? 29.036 6.015 -24.311 1.00 90.31 531 ALA A N 1
ATOM 4253 C CA . ALA A 1 531 ? 29.650 5.464 -25.513 1.00 90.31 531 ALA A CA 1
ATOM 4254 C C . ALA A 1 531 ? 28.650 4.525 -26.196 1.00 90.31 531 ALA A C 1
ATOM 4256 O O . ALA A 1 531 ? 28.447 3.389 -25.761 1.00 90.31 531 ALA A O 1
ATOM 4257 N N . THR A 1 532 ? 28.013 4.988 -27.271 1.00 86.75 532 THR A N 1
ATOM 4258 C CA . THR A 1 532 ? 26.998 4.225 -28.017 1.00 86.75 532 THR A CA 1
ATOM 4259 C C . THR A 1 532 ? 27.438 3.970 -29.465 1.00 86.75 532 THR A C 1
ATOM 4261 O O . THR A 1 532 ? 28.550 4.307 -29.848 1.00 86.75 532 THR A O 1
ATOM 4264 N N . ARG A 1 533 ? 26.608 3.306 -30.279 1.00 86.12 533 ARG A N 1
ATOM 4265 C CA . ARG A 1 533 ? 26.817 3.141 -31.736 1.00 86.12 533 ARG A CA 1
ATOM 4266 C C . ARG A 1 533 ? 28.249 2.724 -32.139 1.00 86.12 533 ARG A C 1
ATOM 4268 O O . ARG A 1 533 ? 28.683 1.634 -31.758 1.00 86.12 533 ARG A O 1
ATOM 4275 N N . THR A 1 534 ? 28.940 3.537 -32.942 1.00 87.75 534 THR A N 1
ATOM 4276 C CA . THR A 1 534 ? 30.267 3.268 -33.508 1.00 87.75 534 THR A CA 1
ATOM 4277 C C . THR A 1 534 ? 31.352 3.380 -32.446 1.00 87.75 534 THR A C 1
ATOM 4279 O O . THR A 1 534 ? 32.101 2.419 -32.255 1.00 87.75 534 THR A O 1
ATOM 4282 N N . VAL A 1 535 ? 31.351 4.453 -31.648 1.00 89.06 535 VAL A N 1
ATOM 4283 C CA . VAL A 1 535 ? 32.339 4.659 -30.577 1.00 89.06 535 VAL A CA 1
ATOM 4284 C C . VAL A 1 535 ? 32.358 3.493 -29.576 1.00 89.06 535 VAL A C 1
ATOM 4286 O O . VAL A 1 535 ? 33.421 3.002 -29.200 1.00 89.06 535 VAL A O 1
ATOM 4289 N N . LYS A 1 536 ? 31.195 2.913 -29.238 1.00 90.44 536 LYS A N 1
ATOM 4290 C CA . LYS A 1 536 ? 31.104 1.721 -28.368 1.00 90.44 536 LYS A CA 1
ATOM 4291 C C . LYS A 1 536 ? 31.885 0.519 -28.904 1.00 90.44 536 LYS A C 1
ATOM 4293 O O . LYS A 1 536 ? 32.513 -0.208 -28.132 1.00 90.44 536 LYS A O 1
ATOM 4298 N N . LYS A 1 537 ? 31.845 0.286 -30.221 1.00 90.12 537 LYS A N 1
ATOM 4299 C CA . LYS A 1 537 ? 32.559 -0.832 -30.860 1.00 90.12 537 LYS A CA 1
ATOM 4300 C C . LYS A 1 537 ? 34.068 -0.653 -30.729 1.00 90.12 537 LYS A C 1
ATOM 4302 O O . LYS A 1 537 ? 34.763 -1.637 -30.481 1.00 90.12 537 LYS A O 1
ATOM 4307 N N . HIS A 1 538 ? 34.551 0.583 -30.831 1.00 90.88 538 HIS A N 1
ATOM 4308 C CA . HIS A 1 538 ? 35.957 0.918 -30.638 1.00 90.88 538 HIS A CA 1
ATOM 4309 C C . HIS A 1 538 ? 36.429 0.615 -29.210 1.00 90.88 538 HIS A C 1
ATOM 4311 O O . HIS A 1 538 ? 37.424 -0.090 -29.040 1.00 90.88 538 HIS A O 1
ATOM 4317 N N . PHE A 1 539 ? 35.667 1.025 -28.186 1.00 90.50 539 PHE A N 1
ATOM 4318 C CA . PHE A 1 539 ? 35.985 0.710 -26.784 1.00 90.50 539 PHE A CA 1
ATOM 4319 C C . PHE A 1 539 ? 36.045 -0.803 -26.532 1.00 90.50 539 PHE A C 1
ATOM 4321 O O . PHE A 1 539 ? 37.002 -1.302 -25.940 1.00 90.50 539 PHE A O 1
ATOM 4328 N N . VAL A 1 540 ? 35.057 -1.555 -27.031 1.00 88.12 540 VAL A N 1
ATOM 4329 C CA . VAL A 1 540 ? 35.014 -3.021 -26.883 1.00 88.12 540 VAL A CA 1
ATOM 4330 C C . VAL A 1 540 ? 36.178 -3.697 -27.612 1.00 88.12 540 VAL A C 1
ATOM 4332 O O . VAL A 1 540 ? 36.749 -4.661 -27.099 1.00 88.12 540 VAL A O 1
ATOM 4335 N N . LYS A 1 541 ? 36.536 -3.221 -28.809 1.00 90.62 541 LYS A N 1
ATOM 4336 C CA . LYS A 1 541 ? 37.659 -3.754 -29.588 1.00 90.62 541 LYS A CA 1
ATOM 4337 C C . LYS A 1 541 ? 38.985 -3.537 -28.856 1.00 90.62 541 LYS A C 1
ATOM 4339 O O . LYS A 1 541 ? 39.693 -4.511 -28.616 1.00 90.62 541 LYS A O 1
ATOM 4344 N N . ALA A 1 542 ? 39.277 -2.305 -28.445 1.00 89.56 542 ALA A N 1
ATOM 4345 C CA . ALA A 1 542 ? 40.520 -1.964 -27.756 1.00 89.56 542 ALA A CA 1
ATOM 4346 C C . ALA A 1 542 ? 40.665 -2.708 -26.417 1.00 89.56 542 ALA A C 1
ATOM 4348 O O . ALA A 1 542 ? 41.739 -3.226 -26.116 1.00 89.56 542 ALA A O 1
ATOM 4349 N N . GLN A 1 543 ? 39.572 -2.851 -25.653 1.00 89.12 543 GLN A N 1
ATOM 4350 C CA . GLN A 1 543 ? 39.553 -3.661 -24.432 1.00 89.12 543 GLN A CA 1
ATOM 4351 C C . GLN A 1 543 ? 39.939 -5.119 -24.717 1.00 89.12 543 GLN A C 1
ATOM 4353 O O . GLN A 1 543 ? 40.782 -5.681 -24.019 1.00 89.12 543 GLN A O 1
ATOM 4358 N N . LYS A 1 544 ? 39.348 -5.737 -25.750 1.00 85.62 544 LYS A N 1
ATOM 4359 C CA . LYS A 1 544 ? 39.658 -7.123 -26.138 1.00 85.62 544 LYS A CA 1
ATOM 4360 C C . LYS A 1 544 ? 41.107 -7.278 -26.584 1.00 85.62 544 LYS A C 1
ATOM 4362 O O . LYS A 1 544 ? 41.766 -8.221 -26.158 1.00 85.62 544 LYS A O 1
ATOM 4367 N N . GLU A 1 545 ? 41.599 -6.365 -27.413 1.00 88.25 545 GLU A N 1
ATOM 4368 C CA . GLU A 1 545 ? 42.983 -6.377 -27.891 1.00 88.25 545 GLU A CA 1
ATOM 4369 C C . GLU A 1 545 ? 43.979 -6.228 -26.739 1.00 88.25 545 GLU A C 1
ATOM 4371 O O . GLU A 1 545 ? 44.961 -6.968 -26.684 1.00 88.25 545 GLU A O 1
ATOM 4376 N N . TYR A 1 546 ? 43.701 -5.339 -25.781 1.00 88.69 546 TYR A N 1
ATOM 4377 C CA . TYR A 1 546 ? 44.523 -5.184 -24.586 1.00 88.69 546 TYR A CA 1
ATOM 4378 C C . TYR A 1 546 ? 44.511 -6.456 -23.729 1.00 88.69 546 TYR A C 1
ATOM 4380 O O . TYR A 1 546 ? 45.569 -6.962 -23.348 1.00 88.69 546 TYR A O 1
ATOM 4388 N N . SER A 1 547 ? 43.326 -7.020 -23.473 1.00 84.50 547 SER A N 1
ATOM 4389 C CA . SER A 1 547 ? 43.161 -8.270 -22.725 1.00 84.50 547 SER A CA 1
ATOM 4390 C C . SER A 1 547 ? 43.907 -9.443 -23.361 1.00 84.50 547 SER A C 1
ATOM 4392 O O . SER A 1 547 ? 44.574 -10.197 -22.653 1.00 84.50 547 SER A O 1
ATOM 4394 N N . MET A 1 548 ? 43.846 -9.582 -24.689 1.00 83.94 548 MET A N 1
ATOM 4395 C CA . MET A 1 548 ? 44.578 -10.617 -25.426 1.00 83.94 548 MET A CA 1
ATOM 4396 C C . MET A 1 548 ? 46.092 -10.399 -25.370 1.00 83.94 548 MET A C 1
ATOM 4398 O O . MET A 1 548 ? 46.832 -11.353 -25.152 1.00 83.94 548 MET A O 1
ATOM 4402 N N . ALA A 1 549 ? 46.557 -9.157 -25.535 1.00 82.69 549 ALA A N 1
ATOM 4403 C CA . ALA A 1 549 ? 47.982 -8.832 -25.534 1.00 82.69 549 ALA A CA 1
ATOM 4404 C C . ALA A 1 549 ? 48.642 -9.012 -24.155 1.00 82.69 549 ALA A C 1
ATOM 4406 O O . ALA A 1 549 ? 49.825 -9.333 -24.079 1.00 82.69 549 ALA A O 1
ATOM 4407 N N . THR A 1 550 ? 47.887 -8.819 -23.071 1.00 84.25 550 THR A N 1
ATOM 4408 C CA . THR A 1 550 ? 48.410 -8.835 -21.692 1.00 84.25 550 THR A CA 1
ATOM 4409 C C . THR A 1 550 ? 47.985 -10.058 -20.880 1.00 84.25 550 THR A C 1
ATOM 4411 O O . THR A 1 550 ? 48.381 -10.192 -19.724 1.00 84.25 550 THR A O 1
ATOM 4414 N N . ASN A 1 551 ? 47.187 -10.958 -21.466 1.00 80.06 551 ASN A N 1
ATOM 4415 C CA . ASN A 1 551 ? 46.583 -12.104 -20.783 1.00 80.06 551 ASN A CA 1
ATOM 4416 C C . ASN A 1 551 ? 45.788 -11.697 -19.521 1.00 80.06 551 ASN A C 1
ATOM 4418 O O . ASN A 1 551 ? 45.822 -12.371 -18.490 1.00 80.06 551 ASN A O 1
ATOM 4422 N N . THR A 1 552 ? 45.090 -10.561 -19.594 1.00 75.88 552 THR A N 1
ATOM 4423 C CA . THR A 1 552 ? 44.270 -10.020 -18.504 1.00 75.88 552 THR A CA 1
ATOM 4424 C C . THR A 1 552 ? 42.785 -10.178 -18.811 1.00 75.88 552 THR A C 1
ATOM 4426 O O . THR A 1 552 ? 42.325 -9.930 -19.926 1.00 75.88 552 THR A O 1
ATOM 4429 N N . HIS A 1 553 ? 42.003 -10.568 -17.804 1.00 70.00 553 HIS A N 1
ATOM 4430 C CA . HIS A 1 553 ? 40.558 -10.741 -17.928 1.00 70.00 553 HIS A CA 1
ATOM 4431 C C . HIS A 1 553 ? 39.822 -9.686 -17.108 1.00 70.00 553 HIS A C 1
ATOM 4433 O O . HIS A 1 553 ? 39.615 -9.841 -15.906 1.00 70.00 553 HIS A O 1
ATOM 4439 N N . PHE A 1 554 ? 39.390 -8.617 -17.771 1.00 65.75 554 PHE A N 1
ATOM 4440 C CA . PHE A 1 554 ? 38.501 -7.629 -17.174 1.00 65.75 554 PHE A CA 1
ATOM 4441 C C . PHE A 1 554 ? 37.059 -8.037 -17.463 1.00 65.75 554 PHE A C 1
ATOM 4443 O O . PHE A 1 554 ? 36.470 -7.662 -18.473 1.00 65.75 554 PHE A O 1
ATOM 4450 N N . ALA A 1 555 ? 36.497 -8.878 -16.594 1.00 50.47 555 ALA A N 1
ATOM 4451 C CA . ALA A 1 555 ? 35.077 -9.183 -16.643 1.00 50.47 555 ALA A CA 1
ATOM 4452 C C . ALA A 1 555 ? 34.298 -7.933 -16.215 1.00 50.47 555 ALA A C 1
ATOM 4454 O O . ALA A 1 555 ? 34.319 -7.544 -15.048 1.00 50.47 555 ALA A O 1
ATOM 4455 N N . VAL A 1 556 ? 33.583 -7.303 -17.147 1.00 43.66 556 VAL A N 1
ATOM 4456 C CA . VAL A 1 556 ? 32.518 -6.371 -16.771 1.00 43.66 556 VAL A CA 1
ATOM 4457 C C . VAL A 1 556 ? 31.491 -7.193 -15.991 1.00 43.66 556 VAL A C 1
ATOM 4459 O O . VAL A 1 556 ? 31.012 -8.210 -16.502 1.00 43.66 556 VAL A O 1
ATOM 4462 N N . LEU A 1 557 ? 31.133 -6.759 -14.776 1.00 35.62 557 LEU A N 1
ATOM 4463 C CA . LEU A 1 557 ? 30.070 -7.310 -13.908 1.00 35.62 557 LEU A CA 1
ATOM 4464 C C . LEU A 1 557 ? 28.650 -7.166 -14.514 1.00 35.62 557 LEU A C 1
ATOM 4466 O O . LEU A 1 557 ? 27.668 -6.967 -13.811 1.00 35.62 557 LEU A O 1
ATOM 4470 N N . ASN A 1 558 ? 28.547 -7.279 -15.837 1.00 33.84 558 ASN A N 1
ATOM 4471 C CA . ASN A 1 558 ? 27.347 -7.545 -16.621 1.00 33.84 558 ASN A CA 1
ATOM 4472 C C . ASN A 1 558 ? 27.702 -8.315 -17.905 1.00 33.84 558 ASN A C 1
ATOM 4474 O O . ASN A 1 558 ? 27.200 -8.043 -18.992 1.00 33.84 558 ASN A O 1
ATOM 4478 N N . SER A 1 559 ? 28.579 -9.306 -17.783 1.00 30.73 559 SER A N 1
ATOM 4479 C CA . SER A 1 559 ? 28.773 -10.302 -18.825 1.00 30.73 559 SER A CA 1
ATOM 4480 C C . SER A 1 559 ? 28.790 -11.679 -18.181 1.00 30.73 559 SER A C 1
ATOM 4482 O O . SER A 1 559 ? 29.746 -12.075 -17.517 1.00 30.73 559 SER A O 1
ATOM 4484 N N . LYS A 1 560 ? 27.703 -12.432 -18.370 1.00 29.84 560 LYS A N 1
ATOM 4485 C CA . LYS A 1 560 ? 27.828 -13.885 -18.406 1.00 29.84 560 LYS A CA 1
ATOM 4486 C C . LYS A 1 560 ? 28.778 -14.187 -19.572 1.00 29.84 560 LYS A C 1
ATOM 4488 O O . LYS A 1 560 ? 28.404 -14.034 -20.724 1.00 29.84 560 LYS A O 1
ATOM 4493 N N . SER A 1 561 ? 30.039 -14.432 -19.217 1.00 29.38 561 SER A N 1
ATOM 4494 C CA . SER A 1 561 ? 31.085 -15.158 -19.948 1.00 29.38 561 SER A CA 1
ATOM 4495 C C . SER A 1 561 ? 31.026 -15.148 -21.484 1.00 29.38 561 SER A C 1
ATOM 4497 O O . SER A 1 561 ? 30.359 -15.984 -22.085 1.00 29.38 561 SER A O 1
ATOM 4499 N N . PHE A 1 562 ? 31.852 -14.302 -22.108 1.00 31.09 562 PHE A N 1
ATOM 4500 C CA . PHE A 1 562 ? 32.306 -14.485 -23.490 1.00 31.09 562 PHE A CA 1
ATOM 4501 C C . PHE A 1 562 ? 33.609 -15.300 -23.508 1.00 31.09 562 PHE A C 1
ATOM 4503 O O . PHE A 1 562 ? 34.694 -14.767 -23.273 1.00 31.09 562 PHE A O 1
ATOM 4510 N N . GLN A 1 563 ? 33.501 -16.584 -23.837 1.00 27.81 563 GLN A N 1
ATOM 4511 C CA . GLN A 1 563 ? 34.549 -17.335 -24.525 1.00 27.81 563 GLN A CA 1
ATOM 4512 C C . GLN A 1 563 ? 33.940 -17.882 -25.819 1.00 27.81 563 GLN A C 1
ATOM 4514 O O . GLN A 1 563 ? 32.811 -18.351 -25.810 1.00 27.81 563 GLN A O 1
ATOM 4519 N N . GLN A 1 564 ? 34.730 -17.812 -26.893 1.00 28.03 564 GLN A N 1
ATOM 4520 C CA . GLN A 1 564 ? 34.398 -18.104 -28.293 1.00 28.03 564 GLN A CA 1
ATOM 4521 C C . GLN A 1 564 ? 33.536 -17.055 -29.011 1.00 28.03 564 GLN A C 1
ATOM 4523 O O . GLN A 1 564 ? 32.630 -16.434 -28.469 1.00 28.03 564 GLN A O 1
ATOM 4528 N N . ILE A 1 565 ? 33.906 -16.807 -30.266 1.00 39.41 565 ILE A N 1
ATOM 4529 C CA . ILE A 1 565 ? 33.157 -15.985 -31.210 1.00 39.41 565 ILE A CA 1
ATOM 4530 C C . ILE A 1 565 ? 31.831 -16.711 -31.464 1.00 39.41 565 ILE A C 1
ATOM 4532 O O . ILE A 1 565 ? 31.767 -17.587 -32.318 1.00 39.41 565 ILE A O 1
ATOM 4536 N N . GLU A 1 566 ? 30.785 -16.363 -30.722 1.00 30.33 566 GLU A N 1
ATOM 4537 C CA . GLU A 1 566 ? 29.415 -16.779 -31.016 1.00 30.33 566 GLU A CA 1
ATOM 4538 C C . GLU A 1 566 ? 28.528 -15.528 -31.106 1.00 30.33 566 GLU A C 1
ATOM 4540 O O . GLU A 1 566 ? 28.331 -14.786 -30.150 1.00 30.33 566 GLU A O 1
ATOM 4545 N N . THR A 1 567 ? 28.122 -15.234 -32.345 1.00 38.34 567 THR A N 1
ATOM 4546 C CA . THR A 1 567 ? 26.780 -14.782 -32.756 1.00 38.34 567 THR A CA 1
ATOM 4547 C C . THR A 1 567 ? 25.955 -14.050 -31.683 1.00 38.34 567 THR A C 1
ATOM 4549 O O . THR A 1 567 ? 25.530 -14.683 -30.725 1.00 38.34 567 THR A O 1
ATOM 4552 N N . SER A 1 568 ? 25.655 -12.755 -31.878 1.00 44.91 568 SER A N 1
ATOM 4553 C CA . SER A 1 568 ? 24.723 -11.979 -31.034 1.00 44.91 568 SER A CA 1
ATOM 4554 C C . SER A 1 568 ? 23.470 -12.792 -30.696 1.00 44.91 568 SER A C 1
ATOM 4556 O O . SER A 1 568 ? 22.608 -12.981 -31.551 1.00 44.91 568 SER A O 1
ATOM 4558 N N . GLU A 1 569 ? 23.389 -13.282 -29.458 1.00 65.50 569 GLU A N 1
ATOM 4559 C CA . GLU A 1 569 ? 22.260 -14.093 -28.996 1.00 65.50 569 GLU A CA 1
ATOM 4560 C C . GLU A 1 569 ? 21.034 -13.212 -28.757 1.00 65.50 569 GLU A C 1
ATOM 4562 O O . GLU A 1 569 ? 19.908 -13.664 -28.910 1.00 65.50 569 GLU A O 1
ATOM 4567 N N . ARG A 1 570 ? 21.229 -11.920 -28.468 1.00 79.62 570 ARG A N 1
ATOM 4568 C CA . ARG A 1 570 ? 20.151 -10.988 -28.137 1.00 79.62 570 ARG A CA 1
ATOM 4569 C C . ARG A 1 570 ? 19.806 -10.065 -29.305 1.00 79.62 570 ARG A C 1
ATOM 4571 O O . ARG A 1 570 ? 20.658 -9.320 -29.785 1.00 79.62 570 ARG A O 1
ATOM 4578 N N . VAL A 1 571 ? 18.541 -10.077 -29.708 1.00 80.19 571 VAL A N 1
ATOM 4579 C CA . VAL A 1 571 ? 17.927 -9.163 -30.670 1.00 80.19 571 VAL A CA 1
ATOM 4580 C C . VAL A 1 571 ? 17.195 -8.062 -29.908 1.00 80.19 571 VAL A C 1
ATOM 4582 O O . VAL A 1 571 ? 16.102 -8.273 -29.377 1.00 80.19 571 VAL A O 1
ATOM 4585 N N . TYR A 1 572 ? 17.829 -6.890 -29.829 1.00 84.81 572 TYR A N 1
ATOM 4586 C CA . TYR A 1 572 ? 17.367 -5.763 -29.019 1.00 84.81 572 TYR A CA 1
ATOM 4587 C C . TYR A 1 572 ? 17.285 -4.457 -29.813 1.00 84.81 572 TYR A C 1
ATOM 4589 O O . TYR A 1 572 ? 18.254 -4.060 -30.461 1.00 84.81 572 TYR A O 1
ATOM 4597 N N . ALA A 1 573 ? 16.162 -3.750 -29.694 1.00 81.56 573 ALA A N 1
ATOM 4598 C CA . ALA A 1 573 ? 15.991 -2.392 -30.201 1.00 81.56 573 ALA A CA 1
ATOM 4599 C C . ALA A 1 573 ? 14.950 -1.631 -29.377 1.00 81.56 573 ALA A C 1
ATOM 4601 O O . ALA A 1 573 ? 13.960 -2.200 -28.932 1.00 81.56 573 ALA A O 1
ATOM 4602 N N . THR A 1 574 ? 15.140 -0.327 -29.195 1.00 86.88 574 THR A N 1
ATOM 4603 C CA . THR A 1 574 ? 14.144 0.533 -28.553 1.00 86.88 574 THR A CA 1
ATOM 4604 C C . THR A 1 574 ? 14.045 1.855 -29.294 1.00 86.88 574 THR A C 1
ATOM 4606 O O . THR A 1 574 ? 15.059 2.409 -29.714 1.00 86.88 574 THR A O 1
ATOM 4609 N N . HIS A 1 575 ? 12.832 2.370 -29.452 1.00 86.62 575 HIS A N 1
ATOM 4610 C CA . HIS A 1 575 ? 12.600 3.702 -29.998 1.00 86.62 575 HIS A CA 1
ATOM 4611 C C . HIS A 1 575 ? 11.509 4.402 -29.196 1.00 86.62 575 HIS A C 1
ATOM 4613 O O . HIS A 1 575 ? 10.564 3.759 -28.736 1.00 86.62 575 HIS A O 1
ATOM 4619 N N . SER A 1 576 ? 11.649 5.714 -29.037 1.00 88.00 576 SER A N 1
ATOM 4620 C CA . SER A 1 576 ? 10.703 6.564 -28.322 1.00 88.00 576 SER A CA 1
ATOM 4621 C C . SER A 1 576 ? 10.425 7.809 -29.149 1.00 88.00 576 SER A C 1
ATOM 4623 O O . SER A 1 576 ? 11.333 8.335 -29.785 1.00 88.00 576 SER A O 1
ATOM 4625 N N . SER A 1 577 ? 9.194 8.304 -29.118 1.00 86.06 577 SER A N 1
ATOM 4626 C CA . SER A 1 577 ? 8.829 9.548 -29.789 1.00 86.06 577 SER A CA 1
ATOM 4627 C C . SER A 1 577 ? 7.805 10.323 -28.966 1.00 86.06 577 SER A C 1
ATOM 4629 O O . SER A 1 577 ? 6.938 9.726 -28.319 1.00 86.06 577 SER A O 1
ATOM 4631 N N . SER A 1 578 ? 7.915 11.652 -28.971 1.00 87.75 578 SER A N 1
ATOM 4632 C CA . SER A 1 578 ? 6.877 12.522 -28.422 1.00 87.75 578 SER A CA 1
ATOM 4633 C C . SER A 1 578 ? 5.631 12.437 -29.302 1.00 87.75 578 SER A C 1
ATOM 4635 O O . SER A 1 578 ? 5.723 12.285 -30.520 1.00 87.75 578 SER A O 1
ATOM 4637 N N . ILE A 1 579 ? 4.450 12.510 -28.704 1.00 86.00 579 ILE A N 1
ATOM 4638 C CA . ILE A 1 579 ? 3.181 12.344 -29.407 1.00 86.00 579 ILE A CA 1
ATOM 4639 C C . ILE A 1 579 ? 2.220 13.443 -28.969 1.00 86.00 579 ILE A C 1
ATOM 4641 O O . ILE A 1 579 ? 1.915 13.597 -27.784 1.00 86.00 579 ILE A O 1
ATOM 4645 N N . ASN A 1 580 ? 1.765 14.233 -29.939 1.00 84.56 580 ASN A N 1
ATOM 4646 C CA . ASN A 1 580 ? 0.810 15.314 -29.725 1.00 84.56 580 ASN A CA 1
ATOM 4647 C C . ASN A 1 580 ? -0.621 14.797 -29.898 1.00 84.56 580 ASN A C 1
ATOM 4649 O O . ASN A 1 580 ? -1.374 15.206 -30.777 1.00 84.56 580 ASN A O 1
ATOM 4653 N N . ALA A 1 581 ? -0.953 13.820 -29.070 1.00 77.50 581 ALA A N 1
ATOM 4654 C CA . ALA A 1 581 ? -2.281 13.266 -28.926 1.00 77.50 581 ALA A CA 1
ATOM 4655 C C . ALA A 1 581 ? -2.486 13.034 -27.438 1.00 77.50 581 ALA A C 1
ATOM 4657 O O . ALA A 1 581 ? -1.543 12.708 -26.714 1.00 77.50 581 ALA A O 1
ATOM 4658 N N . SER A 1 582 ? -3.703 13.196 -26.953 1.00 79.75 582 SER A N 1
ATOM 4659 C CA . SER A 1 582 ? -3.944 13.040 -25.527 1.00 79.75 582 SER A CA 1
ATOM 4660 C C . SER A 1 582 ? -3.895 11.563 -25.105 1.00 79.75 582 SER A C 1
ATOM 4662 O O . SER A 1 582 ? -3.721 10.632 -25.893 1.00 79.75 582 SER A O 1
ATOM 4664 N N . LEU A 1 583 ? -3.985 11.287 -23.812 1.00 77.31 583 LEU A N 1
ATOM 4665 C CA . LEU A 1 583 ? -3.595 9.968 -23.306 1.00 77.31 583 LEU A CA 1
ATOM 4666 C C . LEU A 1 583 ? -4.524 8.822 -23.742 1.00 77.31 583 LEU A C 1
ATOM 4668 O O . LEU A 1 583 ? -4.168 7.644 -23.676 1.00 77.31 583 LEU A O 1
ATOM 4672 N N . SER A 1 584 ? -5.694 9.177 -24.254 1.00 71.56 584 SER A N 1
ATOM 4673 C CA . SER A 1 584 ? -6.691 8.273 -24.820 1.00 71.56 584 SER A CA 1
ATOM 4674 C C . SER A 1 584 ? -6.318 7.631 -26.084 1.00 71.56 584 SER A C 1
ATOM 4676 O O . SER A 1 584 ? -6.247 6.418 -26.143 1.00 71.56 584 SER A O 1
ATOM 4678 N N . THR A 1 585 ? -6.174 8.421 -27.117 1.00 78.88 585 THR A N 1
ATOM 4679 C CA . THR A 1 585 ? -6.031 7.883 -28.443 1.00 78.88 585 THR A CA 1
ATOM 4680 C C . THR A 1 585 ? -4.726 7.166 -28.521 1.00 78.88 585 THR A C 1
ATOM 4682 O O . THR A 1 585 ? -4.743 6.056 -29.015 1.00 78.88 585 THR A O 1
ATOM 4685 N N . VAL A 1 586 ? -3.667 7.662 -27.873 1.00 82.56 586 VAL A N 1
ATOM 4686 C CA . VAL A 1 586 ? -2.428 6.891 -27.742 1.00 82.56 586 VAL A CA 1
ATOM 4687 C C . VAL A 1 586 ? -2.704 5.512 -27.140 1.00 82.56 586 VAL A C 1
ATOM 4689 O O . VAL A 1 586 ? -2.279 4.500 -27.687 1.00 82.56 586 VAL A O 1
ATOM 4692 N N . TRP A 1 587 ? -3.474 5.435 -26.051 1.00 84.25 587 TRP A N 1
ATOM 4693 C CA . TRP A 1 587 ? -3.803 4.148 -25.435 1.00 84.25 587 TRP A CA 1
ATOM 4694 C C . TRP A 1 587 ? -4.792 3.300 -26.264 1.00 84.25 587 TRP A C 1
ATOM 4696 O O . TRP A 1 587 ? -4.678 2.084 -26.271 1.00 84.25 587 TRP A O 1
ATOM 4706 N N . ASN A 1 588 ? -5.731 3.900 -27.004 1.00 78.62 588 ASN A N 1
ATOM 4707 C CA . ASN A 1 588 ? -6.678 3.180 -27.871 1.00 78.62 588 ASN A CA 1
ATOM 4708 C C . ASN A 1 588 ? -5.964 2.610 -29.095 1.00 78.62 588 ASN A C 1
ATOM 4710 O O . ASN A 1 588 ? -6.170 1.454 -29.435 1.00 78.62 588 ASN A O 1
ATOM 4714 N N . VAL A 1 589 ? -5.095 3.408 -29.713 1.00 82.94 589 VAL A N 1
ATOM 4715 C CA . VAL A 1 589 ? -4.237 3.022 -30.832 1.00 82.94 589 VAL A CA 1
ATOM 4716 C C . VAL A 1 589 ? -3.309 1.887 -30.411 1.00 82.94 589 VAL A C 1
ATOM 4718 O O . VAL A 1 589 ? -3.205 0.888 -31.115 1.00 82.94 589 VAL A O 1
ATOM 4721 N N . LEU A 1 590 ? -2.696 1.983 -29.228 1.00 85.06 590 LEU A N 1
ATOM 4722 C CA . LEU A 1 590 ? -1.858 0.914 -28.689 1.00 85.06 590 LEU A CA 1
ATOM 4723 C C . LEU A 1 590 ? -2.617 -0.395 -28.480 1.00 85.06 590 LEU A C 1
ATOM 4725 O O . LEU A 1 590 ? -2.088 -1.456 -28.803 1.00 85.06 590 LEU A O 1
ATOM 4729 N N . LEU A 1 591 ? -3.843 -0.349 -27.968 1.00 82.38 591 LEU A N 1
ATOM 4730 C CA . LEU A 1 591 ? -4.628 -1.565 -27.825 1.00 82.38 591 LEU A CA 1
ATOM 4731 C C . LEU A 1 591 ? -5.172 -2.074 -29.179 1.00 82.38 591 LEU A C 1
ATOM 4733 O O . LEU A 1 591 ? -5.241 -3.284 -29.370 1.00 82.38 591 LEU A O 1
ATOM 4737 N N . ASP A 1 592 ? -5.463 -1.203 -30.156 1.00 81.19 592 ASP A N 1
ATOM 4738 C CA . ASP A 1 592 ? -5.807 -1.627 -31.528 1.00 81.19 592 ASP A CA 1
ATOM 4739 C C . ASP A 1 592 ? -4.651 -2.398 -32.180 1.00 81.19 592 ASP A C 1
ATOM 4741 O O . ASP A 1 592 ? -4.892 -3.346 -32.920 1.00 81.19 592 ASP A O 1
ATOM 4745 N N . THR A 1 593 ? -3.391 -2.093 -31.844 1.00 83.62 593 THR A N 1
ATOM 4746 C CA . THR A 1 593 ? -2.230 -2.857 -32.353 1.00 83.62 593 THR A CA 1
ATOM 4747 C C . THR A 1 593 ? -2.192 -4.314 -31.886 1.00 83.62 593 THR A C 1
ATOM 4749 O O . THR A 1 593 ? -1.546 -5.160 -32.512 1.00 83.62 593 THR A O 1
ATOM 4752 N N . ILE A 1 594 ? -2.881 -4.631 -30.787 1.00 83.44 594 ILE A N 1
ATOM 4753 C CA . ILE A 1 594 ? -2.974 -5.994 -30.264 1.00 83.44 594 ILE A CA 1
ATOM 4754 C C . ILE A 1 594 ? -3.861 -6.845 -31.183 1.00 83.44 594 ILE A C 1
ATOM 4756 O O . ILE A 1 594 ? -3.527 -7.993 -31.478 1.00 83.44 594 ILE A O 1
ATOM 4760 N N . GLU A 1 595 ? -4.965 -6.285 -31.671 1.00 77.88 595 GLU A N 1
ATOM 4761 C CA . GLU A 1 595 ? -5.939 -7.022 -32.484 1.00 77.88 595 GLU A CA 1
ATOM 4762 C C . GLU A 1 595 ? -5.711 -6.839 -33.987 1.00 77.88 595 GLU A C 1
ATOM 4764 O O . GLU A 1 595 ? -5.894 -7.773 -34.765 1.00 77.88 595 GLU A O 1
ATOM 4769 N N . ASN A 1 596 ? -5.225 -5.663 -34.387 1.00 81.31 596 ASN A N 1
ATOM 4770 C CA . ASN A 1 596 ? -5.005 -5.251 -35.770 1.00 81.31 596 ASN A CA 1
ATOM 4771 C C . ASN A 1 596 ? -3.534 -4.863 -36.040 1.00 81.31 596 ASN A C 1
ATOM 4773 O O . ASN A 1 596 ? -3.271 -3.784 -36.577 1.00 81.31 596 ASN A O 1
ATOM 4777 N N . PRO A 1 597 ? -2.548 -5.723 -35.713 1.00 82.00 597 PRO A N 1
ATOM 4778 C CA . PRO A 1 597 ? -1.123 -5.386 -35.806 1.00 82.00 597 PRO A CA 1
ATOM 4779 C C . PRO A 1 597 ? -0.685 -4.966 -37.216 1.00 82.00 597 PRO A C 1
ATOM 4781 O O . PRO A 1 597 ? 0.150 -4.075 -37.345 1.00 82.00 597 PRO A O 1
ATOM 4784 N N . GLY A 1 598 ? -1.296 -5.526 -38.266 1.00 76.75 598 GLY A N 1
ATOM 4785 C CA . GLY A 1 598 ? -0.979 -5.204 -39.665 1.00 76.75 598 GLY A CA 1
ATOM 4786 C C . GLY A 1 598 ? -1.272 -3.756 -40.082 1.00 76.75 598 GLY A C 1
ATOM 4787 O O . GLY A 1 598 ? -0.758 -3.299 -41.097 1.00 76.75 598 GLY A O 1
ATOM 4788 N N . ARG A 1 599 ? -2.061 -3.001 -39.300 1.00 77.56 599 ARG A N 1
ATOM 4789 C CA . ARG A 1 599 ? -2.274 -1.557 -39.524 1.00 77.56 599 ARG A CA 1
ATOM 4790 C C . ARG A 1 599 ? -1.076 -0.702 -39.102 1.00 77.56 599 ARG A C 1
ATOM 4792 O O . ARG A 1 599 ? -0.967 0.439 -39.536 1.00 77.56 599 ARG A O 1
ATOM 4799 N N . TYR A 1 600 ? -0.216 -1.240 -38.237 1.00 79.44 600 TYR A N 1
ATOM 4800 C CA . TYR A 1 600 ? 0.855 -0.508 -37.551 1.00 79.44 600 TYR A CA 1
ATOM 4801 C C . TYR A 1 600 ? 2.241 -1.065 -37.869 1.00 79.44 600 TYR A C 1
ATOM 4803 O O . TYR A 1 600 ? 3.217 -0.318 -37.918 1.00 79.44 600 TYR A O 1
ATOM 4811 N N . ASN A 1 601 ? 2.310 -2.373 -38.111 1.00 76.94 601 ASN A N 1
ATOM 4812 C CA . ASN A 1 601 ? 3.488 -3.084 -38.565 1.00 76.94 601 ASN A CA 1
ATOM 4813 C C . ASN A 1 601 ? 3.167 -3.789 -39.900 1.00 76.94 601 ASN A C 1
ATOM 4815 O O . ASN A 1 601 ? 2.513 -4.832 -39.881 1.00 76.94 601 ASN A O 1
ATOM 4819 N N . PRO A 1 602 ? 3.628 -3.260 -41.046 1.00 67.12 602 PRO A N 1
ATOM 4820 C CA . PRO A 1 602 ? 3.399 -3.864 -42.362 1.00 67.12 602 PRO A CA 1
ATOM 4821 C C . PRO A 1 602 ? 3.960 -5.286 -42.498 1.00 67.12 602 PRO A C 1
ATOM 4823 O O . PRO A 1 602 ? 3.483 -6.067 -43.318 1.00 67.12 602 PRO A O 1
ATOM 4826 N N . GLU A 1 603 ? 4.957 -5.641 -41.686 1.00 70.19 603 GLU A N 1
ATOM 4827 C CA . GLU A 1 603 ? 5.574 -6.970 -41.678 1.00 70.19 603 GLU A CA 1
ATOM 4828 C C . GLU A 1 603 ? 4.781 -7.993 -40.853 1.00 70.19 603 GLU A C 1
ATOM 4830 O O . GLU A 1 603 ? 5.134 -9.174 -40.828 1.00 70.19 603 GLU A O 1
ATOM 4835 N N . ALA A 1 604 ? 3.716 -7.553 -40.175 1.00 78.88 604 ALA A N 1
ATOM 4836 C CA . ALA A 1 604 ? 2.864 -8.382 -39.343 1.00 78.88 604 ALA A CA 1
ATOM 4837 C C . ALA A 1 604 ? 1.591 -8.796 -40.096 1.00 78.88 604 ALA A C 1
ATOM 4839 O O . ALA A 1 604 ? 0.717 -7.977 -40.385 1.00 78.88 604 ALA A O 1
ATOM 4840 N N . TYR A 1 605 ? 1.451 -10.089 -40.376 1.00 79.12 605 TYR A N 1
ATOM 4841 C CA . TYR A 1 605 ? 0.307 -10.642 -41.105 1.00 79.12 605 TYR A CA 1
ATOM 4842 C C . TYR A 1 605 ? -0.151 -11.979 -40.508 1.00 79.12 605 TYR A C 1
ATOM 4844 O O . TYR A 1 605 ? 0.511 -12.564 -39.653 1.00 79.12 605 TYR A O 1
ATOM 4852 N N . ASN A 1 606 ? -1.328 -12.459 -40.922 1.00 82.12 606 ASN A N 1
ATOM 4853 C CA . ASN A 1 606 ? -1.944 -13.694 -40.412 1.00 82.12 606 ASN A CA 1
ATOM 4854 C C . ASN A 1 606 ? -2.073 -13.739 -38.875 1.00 82.12 606 ASN A C 1
ATOM 4856 O O . ASN A 1 606 ? -1.790 -14.759 -38.251 1.00 82.12 606 ASN A O 1
ATOM 4860 N N . CYS A 1 607 ? -2.497 -12.628 -38.266 1.00 84.06 607 CYS A N 1
ATOM 4861 C CA . CYS A 1 607 ? -2.802 -12.569 -36.838 1.00 84.06 607 CYS A CA 1
ATOM 4862 C C . CYS A 1 607 ? -4.022 -13.449 -36.516 1.00 84.06 607 CYS A C 1
ATOM 4864 O O . CYS A 1 607 ? -5.100 -13.258 -37.083 1.00 84.06 607 CYS A O 1
ATOM 4866 N N . LYS A 1 608 ? -3.858 -14.398 -35.593 1.00 86.94 608 LYS A N 1
ATOM 4867 C CA . LYS A 1 608 ? -4.911 -15.266 -35.064 1.00 86.94 608 LYS A CA 1
ATOM 4868 C C . LYS A 1 608 ? -4.857 -15.246 -33.541 1.00 86.94 608 LYS A C 1
ATOM 4870 O O . LYS A 1 608 ? -3.874 -15.671 -32.944 1.00 86.94 608 LYS A O 1
ATOM 4875 N N . ILE A 1 609 ? -5.926 -14.789 -32.902 1.00 87.88 609 ILE A N 1
ATOM 4876 C CA . ILE A 1 609 ? -6.046 -14.839 -31.440 1.00 87.88 609 ILE A CA 1
ATOM 4877 C C . ILE A 1 609 ? -6.369 -16.284 -31.042 1.00 87.88 609 ILE A C 1
ATOM 4879 O O . ILE A 1 609 ? -7.323 -16.865 -31.558 1.00 87.88 609 ILE A O 1
ATOM 4883 N N . LEU A 1 610 ? -5.538 -16.871 -30.180 1.00 81.69 610 LEU A N 1
ATOM 4884 C CA . LEU A 1 610 ? -5.655 -18.255 -29.716 1.00 81.69 610 LEU A CA 1
ATOM 4885 C C . LEU A 1 610 ? -6.458 -18.347 -28.416 1.00 81.69 610 LEU A C 1
ATOM 4887 O O . LEU A 1 610 ? -7.287 -19.238 -28.273 1.00 81.69 610 LEU A O 1
ATOM 4891 N N . GLU A 1 611 ? -6.233 -17.415 -27.491 1.00 78.06 611 GLU A N 1
ATOM 4892 C CA . GLU A 1 611 ? -6.883 -17.389 -26.179 1.00 78.06 611 GLU A CA 1
ATOM 4893 C C . GLU A 1 611 ? -6.982 -15.944 -25.668 1.00 78.06 611 GLU A C 1
ATOM 4895 O O . GLU A 1 611 ? -6.165 -15.089 -26.025 1.00 78.06 611 GLU A O 1
ATOM 4900 N N . ARG A 1 612 ? -7.977 -15.648 -24.828 1.00 75.19 612 ARG A N 1
ATOM 4901 C CA . ARG A 1 612 ? -8.141 -14.340 -24.179 1.00 75.19 612 ARG A CA 1
ATOM 4902 C C . ARG A 1 612 ? -8.158 -14.506 -22.661 1.00 75.19 612 ARG A C 1
ATOM 4904 O O . ARG A 1 612 ? -8.795 -15.415 -22.144 1.00 75.19 612 ARG A O 1
ATOM 4911 N N . TYR A 1 613 ? -7.485 -13.595 -21.963 1.00 65.94 613 TYR A N 1
ATOM 4912 C CA . TYR A 1 613 ? -7.403 -13.515 -20.504 1.00 65.94 613 TYR A CA 1
ATOM 4913 C C . TYR A 1 613 ? -7.915 -12.148 -20.020 1.00 65.94 613 TYR A C 1
ATOM 4915 O O . TYR A 1 613 ? -7.999 -11.197 -20.795 1.00 65.94 613 TYR A O 1
ATOM 4923 N N . HIS A 1 614 ? -8.187 -12.013 -18.717 1.00 47.66 614 HIS A N 1
ATOM 4924 C CA . HIS A 1 614 ? -8.704 -10.776 -18.107 1.00 47.66 614 HIS A CA 1
ATOM 4925 C C . HIS A 1 614 ? -7.847 -9.516 -18.395 1.00 47.66 614 HIS A C 1
ATOM 4927 O O . HIS A 1 614 ? -8.391 -8.425 -18.532 1.00 47.66 614 HIS A O 1
ATOM 4933 N N . ASN A 1 615 ? -6.522 -9.647 -18.539 1.00 56.22 615 ASN A N 1
ATOM 4934 C CA . ASN A 1 615 ? -5.592 -8.542 -18.832 1.00 56.22 615 ASN A CA 1
ATOM 4935 C C . ASN A 1 615 ? -4.591 -8.867 -19.956 1.00 56.22 615 ASN A C 1
ATOM 4937 O O . ASN A 1 615 ? -3.465 -8.355 -19.959 1.00 56.22 615 ASN A O 1
ATOM 4941 N N . GLY A 1 616 ? -4.965 -9.760 -20.872 1.00 72.31 616 GLY A N 1
ATOM 4942 C CA . GLY A 1 616 ? -4.046 -10.243 -21.888 1.00 72.31 616 GLY A CA 1
ATOM 4943 C C . GLY A 1 616 ? -4.691 -11.082 -22.980 1.00 72.31 616 GLY A C 1
ATOM 4944 O O . GLY A 1 616 ? -5.829 -11.517 -22.858 1.00 72.31 616 GLY A O 1
ATOM 4945 N N . ILE A 1 617 ? -3.943 -11.363 -24.038 1.00 83.00 617 ILE A N 1
ATOM 4946 C CA . ILE A 1 617 ? -4.317 -12.347 -25.054 1.00 83.00 617 ILE A CA 1
ATOM 4947 C C . ILE A 1 617 ? -3.132 -13.257 -25.349 1.00 83.00 617 ILE A C 1
ATOM 4949 O O . ILE A 1 617 ? -1.986 -12.833 -25.238 1.00 83.00 617 ILE A O 1
ATOM 4953 N N . LEU A 1 618 ? -3.398 -14.490 -25.756 1.00 85.12 618 LEU A N 1
ATOM 4954 C CA . LEU A 1 618 ? -2.430 -15.312 -26.468 1.00 85.12 618 LEU A CA 1
ATOM 4955 C C . LEU A 1 618 ? -2.766 -15.211 -27.954 1.00 85.12 618 LEU A C 1
ATOM 4957 O O . LEU A 1 618 ? -3.887 -15.532 -28.356 1.00 85.12 618 LEU A O 1
ATOM 4961 N N . ARG A 1 619 ? -1.826 -14.754 -28.779 1.00 89.81 619 ARG A N 1
ATOM 4962 C CA . ARG A 1 619 ? -2.005 -14.707 -30.236 1.00 89.81 619 ARG A CA 1
ATOM 4963 C C . ARG A 1 619 ? -0.889 -15.439 -30.955 1.00 89.81 619 ARG A C 1
ATOM 4965 O O . ARG A 1 619 ? 0.232 -15.493 -30.470 1.00 89.81 619 ARG A O 1
ATOM 4972 N N . GLN A 1 620 ? -1.215 -15.950 -32.132 1.00 89.94 620 GLN A N 1
ATOM 4973 C CA . GLN A 1 620 ? -0.271 -16.424 -33.127 1.00 89.94 620 GLN A CA 1
ATOM 4974 C C . GLN A 1 620 ? -0.218 -15.406 -34.267 1.00 89.94 620 GLN A C 1
ATOM 4976 O O . GLN A 1 620 ? -1.256 -14.944 -34.741 1.00 89.94 620 GLN A O 1
ATOM 4981 N N . ILE A 1 621 ? 0.975 -15.035 -34.709 1.00 88.19 621 ILE A N 1
ATOM 4982 C CA . ILE A 1 621 ? 1.178 -14.023 -35.746 1.00 88.19 621 ILE A CA 1
ATOM 4983 C C . ILE A 1 621 ? 2.385 -14.378 -36.612 1.00 88.19 621 ILE A C 1
ATOM 4985 O O . ILE A 1 621 ? 3.320 -15.023 -36.138 1.00 88.19 621 ILE A O 1
ATOM 4989 N N . LYS A 1 622 ? 2.383 -13.962 -37.883 1.00 82.25 622 LYS A N 1
ATOM 4990 C CA . LYS A 1 622 ? 3.594 -13.978 -38.706 1.00 82.25 622 LYS A CA 1
ATOM 4991 C C . LYS A 1 622 ? 4.266 -12.615 -38.690 1.00 82.25 622 LYS A C 1
ATOM 4993 O O . LYS A 1 622 ? 3.648 -11.634 -39.088 1.00 82.25 622 LYS A O 1
ATOM 4998 N N . VAL A 1 623 ? 5.521 -12.574 -38.253 1.00 77.75 623 VAL A N 1
ATOM 4999 C CA . VAL A 1 623 ? 6.369 -11.373 -38.229 1.00 77.75 623 VAL A CA 1
ATOM 5000 C C . VAL A 1 623 ? 7.765 -11.771 -38.698 1.00 77.75 623 VAL A C 1
ATOM 5002 O O . VAL A 1 623 ? 8.257 -12.824 -38.297 1.00 77.75 623 VAL A O 1
ATOM 5005 N N . LEU A 1 624 ? 8.387 -10.980 -39.582 1.00 71.12 624 LEU A N 1
ATOM 5006 C CA . LEU A 1 624 ? 9.711 -11.281 -40.159 1.00 71.12 624 LEU A CA 1
ATOM 5007 C C . LEU A 1 624 ? 9.799 -12.699 -40.777 1.00 71.12 624 LEU A C 1
ATOM 5009 O O . LEU A 1 624 ? 10.793 -13.403 -40.630 1.00 71.12 624 LEU A O 1
ATOM 5013 N N . ASN A 1 625 ? 8.727 -13.145 -41.448 1.00 71.81 625 ASN A N 1
ATOM 5014 C CA . ASN A 1 625 ? 8.556 -14.500 -42.009 1.00 71.81 625 ASN A CA 1
ATOM 5015 C C . ASN A 1 625 ? 8.585 -15.664 -41.000 1.00 71.81 625 ASN A C 1
ATOM 5017 O O . ASN A 1 625 ? 8.587 -16.829 -41.401 1.00 71.81 625 ASN A O 1
ATOM 5021 N N . MET A 1 626 ? 8.518 -15.375 -39.703 1.00 76.62 626 MET A N 1
ATOM 5022 C CA . MET A 1 626 ? 8.436 -16.369 -38.639 1.00 76.62 626 MET A CA 1
ATOM 5023 C C . MET A 1 626 ? 7.019 -16.442 -38.087 1.00 76.62 626 MET A C 1
ATOM 5025 O O . MET A 1 626 ? 6.372 -15.415 -37.914 1.00 76.62 626 MET A O 1
ATOM 5029 N N . THR A 1 627 ? 6.539 -17.650 -37.785 1.00 83.88 627 THR A N 1
ATOM 5030 C CA . THR A 1 627 ? 5.291 -17.815 -37.024 1.00 83.88 627 THR A CA 1
ATOM 5031 C C . THR A 1 627 ? 5.631 -17.776 -35.544 1.00 83.88 627 THR A C 1
ATOM 5033 O O . THR A 1 627 ? 6.469 -18.550 -35.083 1.00 83.88 627 THR A O 1
ATOM 5036 N N . VAL A 1 628 ? 5.006 -16.857 -34.822 1.00 85.81 628 VAL A N 1
ATOM 5037 C CA . VAL A 1 628 ? 5.300 -16.553 -33.428 1.00 85.81 628 VAL A CA 1
ATOM 5038 C C . VAL A 1 628 ? 4.015 -16.638 -32.623 1.00 85.81 628 VAL A C 1
ATOM 5040 O O . VAL A 1 628 ? 3.008 -16.052 -33.015 1.00 85.81 628 VAL A O 1
ATOM 5043 N N . GLU A 1 629 ? 4.052 -17.346 -31.498 1.00 88.56 629 GLU A N 1
ATOM 5044 C CA . GLU A 1 629 ? 3.021 -17.244 -30.469 1.00 88.56 629 GLU A CA 1
ATOM 5045 C C . GLU A 1 629 ? 3.502 -16.287 -29.382 1.00 88.56 629 GLU A C 1
ATOM 5047 O O . GLU A 1 629 ? 4.654 -16.333 -28.948 1.00 88.56 629 GLU A O 1
ATOM 5052 N N . GLU A 1 630 ? 2.635 -15.378 -28.956 1.00 88.88 630 GLU A N 1
ATOM 5053 C CA . GLU A 1 630 ? 2.964 -14.409 -27.922 1.00 88.88 630 GLU A CA 1
ATOM 5054 C C . GLU A 1 630 ? 1.790 -14.168 -26.979 1.00 88.88 630 GLU A C 1
ATOM 5056 O O . GLU A 1 630 ? 0.641 -13.972 -27.388 1.00 88.88 630 GLU A O 1
ATOM 5061 N N . LYS A 1 631 ? 2.103 -14.186 -25.685 1.00 88.75 631 LYS A N 1
ATOM 5062 C CA . LYS A 1 631 ? 1.216 -13.785 -24.606 1.00 88.75 631 LYS A CA 1
ATOM 5063 C C . LYS A 1 631 ? 1.387 -12.294 -24.374 1.00 88.75 631 LYS A C 1
ATOM 5065 O O . LYS A 1 631 ? 2.390 -11.833 -23.831 1.00 88.75 631 LYS A O 1
ATOM 5070 N N . ILE A 1 632 ? 0.381 -11.543 -24.774 1.00 89.31 632 ILE A N 1
ATOM 5071 C CA . ILE A 1 632 ? 0.311 -10.103 -24.604 1.00 89.31 632 ILE A CA 1
ATOM 5072 C C . ILE A 1 632 ? -0.411 -9.816 -23.300 1.00 89.31 632 ILE A C 1
ATOM 5074 O O . ILE A 1 632 ? -1.473 -10.370 -23.059 1.00 89.31 632 ILE A O 1
ATOM 5078 N N . THR A 1 633 ? 0.141 -8.949 -22.461 1.00 80.88 633 THR A N 1
ATOM 5079 C CA . THR A 1 633 ? -0.509 -8.448 -21.245 1.00 80.88 633 THR A CA 1
ATOM 5080 C C . THR A 1 633 ? -0.377 -6.937 -21.180 1.00 80.88 633 THR A C 1
ATOM 5082 O O . THR A 1 633 ? 0.628 -6.383 -21.622 1.00 80.88 633 THR A O 1
ATOM 5085 N N . TRP A 1 634 ? -1.362 -6.235 -20.635 1.00 79.50 634 TRP A N 1
ATOM 5086 C CA . TRP A 1 634 ? -1.299 -4.778 -20.505 1.00 79.50 634 TRP A CA 1
ATOM 5087 C C . TRP A 1 634 ? -1.692 -4.310 -19.111 1.00 79.50 634 TRP A C 1
ATOM 5089 O O . TRP A 1 634 ? -2.473 -4.938 -18.402 1.00 79.50 634 TRP A O 1
ATOM 5099 N N . ASN A 1 635 ? -1.118 -3.183 -18.702 1.00 73.62 635 ASN A N 1
ATOM 5100 C CA . ASN A 1 635 ? -1.401 -2.531 -17.436 1.00 73.62 635 ASN A CA 1
ATOM 5101 C C . ASN A 1 635 ? -1.550 -1.027 -17.672 1.00 73.62 635 ASN A C 1
ATOM 5103 O O . ASN A 1 635 ? -0.568 -0.303 -17.854 1.00 73.62 635 ASN A O 1
ATOM 5107 N N . GLU A 1 636 ? -2.794 -0.562 -17.633 1.00 63.16 636 GLU A N 1
ATOM 5108 C CA . GLU A 1 636 ? -3.138 0.825 -17.934 1.00 63.16 636 GLU A CA 1
ATOM 5109 C C . GLU A 1 636 ? -2.696 1.817 -16.852 1.00 63.16 636 GLU A C 1
ATOM 5111 O O . GLU A 1 636 ? -2.292 2.935 -17.186 1.00 63.16 636 GLU A O 1
ATOM 5116 N N . LYS A 1 637 ? -2.660 1.388 -15.578 1.00 64.62 637 LYS A N 1
ATOM 5117 C CA . LYS A 1 637 ? -2.114 2.183 -14.461 1.00 64.62 637 LYS A CA 1
ATOM 5118 C C . LYS A 1 637 ? -0.653 2.557 -14.726 1.00 64.62 637 LYS A C 1
ATOM 5120 O O . LYS A 1 637 ? -0.268 3.710 -14.562 1.00 64.62 637 LYS A O 1
ATOM 5125 N N . THR A 1 638 ? 0.140 1.598 -15.205 1.00 66.50 638 THR A N 1
ATOM 5126 C CA . THR A 1 638 ? 1.569 1.793 -15.521 1.00 66.50 638 THR A CA 1
ATOM 5127 C C . THR A 1 638 ? 1.837 2.269 -16.952 1.00 66.50 638 THR A C 1
ATOM 5129 O O . THR A 1 638 ? 2.978 2.597 -17.275 1.00 66.50 638 THR A O 1
ATOM 5132 N N . GLY A 1 639 ? 0.814 2.289 -17.816 1.00 75.62 639 GLY A N 1
ATOM 5133 C CA . GLY A 1 639 ? 0.933 2.644 -19.229 1.00 75.62 639 GLY A CA 1
ATOM 5134 C C . GLY A 1 639 ? 1.771 1.664 -20.056 1.00 75.62 639 GLY A C 1
ATOM 5135 O O . GLY A 1 639 ? 2.428 2.106 -20.991 1.00 75.62 639 GLY A O 1
ATOM 5136 N N . LYS A 1 640 ? 1.794 0.366 -19.721 1.00 84.81 640 LYS A N 1
ATOM 5137 C CA . LYS A 1 640 ? 2.649 -0.645 -20.379 1.00 84.81 640 LYS A CA 1
ATOM 5138 C C . LYS A 1 640 ? 1.837 -1.756 -21.053 1.00 84.81 640 LYS A C 1
ATOM 5140 O O . LYS A 1 640 ? 0.889 -2.255 -20.456 1.00 84.81 640 LYS A O 1
ATOM 5145 N N . ILE A 1 641 ? 2.263 -2.195 -22.239 1.00 87.12 641 ILE A N 1
ATOM 5146 C CA . ILE A 1 641 ? 1.799 -3.412 -22.928 1.00 87.12 641 ILE A CA 1
ATOM 5147 C C . ILE A 1 641 ? 3.018 -4.291 -23.190 1.00 87.12 641 ILE A C 1
ATOM 5149 O O . ILE A 1 641 ? 3.962 -3.853 -23.840 1.00 87.12 641 ILE A O 1
ATOM 5153 N N . ARG A 1 642 ? 3.012 -5.520 -22.688 1.00 88.88 642 ARG A N 1
ATOM 5154 C CA . ARG A 1 642 ? 4.095 -6.495 -22.802 1.00 88.88 642 ARG A CA 1
ATOM 5155 C C . ARG A 1 642 ? 3.670 -7.616 -23.739 1.00 88.88 642 ARG A C 1
ATOM 5157 O O . ARG A 1 642 ? 2.605 -8.178 -23.539 1.00 88.88 642 ARG A O 1
ATOM 5164 N N . HIS A 1 643 ? 4.513 -7.950 -24.704 1.00 90.69 643 HIS A N 1
ATOM 5165 C CA . HIS A 1 643 ? 4.341 -9.004 -25.701 1.00 90.69 643 HIS A CA 1
ATOM 5166 C C . HIS A 1 643 ? 5.371 -10.095 -25.411 1.00 90.69 643 HIS A C 1
ATOM 5168 O O . HIS A 1 643 ? 6.528 -9.944 -25.777 1.00 90.69 643 HIS A O 1
ATOM 5174 N N . THR A 1 644 ? 5.018 -11.139 -24.667 1.00 89.81 644 THR A N 1
ATOM 5175 C CA . THR A 1 644 ? 5.963 -12.190 -24.251 1.00 89.81 644 THR A CA 1
ATOM 5176 C C . THR A 1 644 ? 5.899 -13.370 -25.207 1.00 89.81 644 THR A C 1
ATOM 5178 O O . THR A 1 644 ? 4.821 -13.915 -25.414 1.00 89.81 644 THR A O 1
ATOM 5181 N N . LEU A 1 645 ? 7.037 -13.805 -25.746 1.00 87.31 645 LEU A N 1
ATOM 5182 C CA . LEU A 1 645 ? 7.102 -14.988 -26.601 1.00 87.31 645 LEU A CA 1
ATOM 5183 C C . LEU A 1 645 ? 6.677 -16.255 -25.853 1.00 87.31 645 LEU A C 1
ATOM 5185 O O . LEU A 1 645 ? 7.104 -16.498 -24.725 1.00 87.31 645 LEU A O 1
ATOM 5189 N N . VAL A 1 646 ? 5.871 -17.081 -26.511 1.00 82.12 646 VAL A N 1
ATOM 5190 C CA . VAL A 1 646 ? 5.421 -18.390 -26.035 1.00 82.12 646 VAL A CA 1
ATOM 5191 C C . VAL A 1 646 ? 5.725 -19.404 -27.135 1.00 82.12 646 VAL A C 1
ATOM 5193 O O . VAL A 1 646 ? 5.478 -19.129 -28.300 1.00 82.12 646 VAL A O 1
ATOM 5196 N N . ASN A 1 647 ? 6.307 -20.555 -26.794 1.00 73.75 647 ASN A N 1
ATOM 5197 C CA . ASN A 1 647 ? 6.568 -21.658 -27.736 1.00 73.75 647 ASN A CA 1
ATOM 5198 C C . ASN A 1 647 ? 7.337 -21.285 -29.024 1.00 73.75 647 ASN A C 1
ATOM 5200 O O . ASN A 1 647 ? 7.232 -21.982 -30.033 1.00 73.75 647 ASN A O 1
ATOM 5204 N N . ASN A 1 648 ? 8.107 -20.192 -29.033 1.00 80.50 648 ASN A N 1
ATOM 5205 C CA . ASN A 1 648 ? 8.868 -19.809 -30.217 1.00 80.50 648 ASN A CA 1
ATOM 5206 C C . ASN A 1 648 ? 10.060 -20.775 -30.391 1.00 80.50 648 ASN A C 1
ATOM 5208 O O . ASN A 1 648 ? 10.794 -20.998 -29.430 1.00 80.50 648 ASN A O 1
ATOM 5212 N N . PRO A 1 649 ? 10.277 -21.354 -31.586 1.00 74.12 649 PRO A N 1
ATOM 5213 C CA . PRO A 1 649 ? 11.299 -22.380 -31.805 1.00 74.12 649 PRO A CA 1
ATOM 5214 C C . PRO A 1 649 ? 12.737 -21.845 -31.835 1.00 74.12 649 PRO A C 1
ATOM 5216 O O . PRO A 1 649 ? 13.657 -22.638 -31.973 1.00 74.12 649 PRO A O 1
ATOM 5219 N N . PHE A 1 650 ? 12.951 -20.532 -31.722 1.00 80.31 650 PHE A N 1
ATOM 5220 C CA . PHE A 1 650 ? 14.262 -19.898 -31.890 1.00 80.31 650 PHE A CA 1
ATOM 5221 C C . PHE A 1 650 ? 14.615 -18.916 -30.768 1.00 80.31 650 PHE A C 1
ATOM 5223 O O . PHE A 1 650 ? 15.784 -18.809 -30.402 1.00 80.31 650 PHE A O 1
ATOM 5230 N N . PHE A 1 651 ? 13.620 -18.207 -30.225 1.00 84.19 651 PHE A N 1
ATOM 5231 C CA . PHE A 1 651 ? 13.806 -17.082 -29.309 1.00 84.19 651 PHE A CA 1
ATOM 5232 C C . PHE A 1 651 ? 12.958 -17.201 -28.037 1.00 84.19 651 PHE A C 1
ATOM 5234 O O . PHE A 1 651 ? 11.832 -17.688 -28.065 1.00 84.19 651 PHE A O 1
ATOM 5241 N N . ILE A 1 652 ? 13.470 -16.678 -26.931 1.00 81.31 652 ILE A N 1
ATOM 5242 C CA . ILE A 1 652 ? 12.718 -16.322 -25.724 1.00 81.31 652 ILE A CA 1
ATOM 5243 C C . ILE A 1 652 ? 12.809 -14.809 -25.524 1.00 81.31 652 ILE A C 1
ATOM 5245 O O . ILE A 1 652 ? 13.724 -14.174 -26.028 1.00 81.31 652 ILE A O 1
ATOM 5249 N N . GLY A 1 653 ? 11.867 -14.197 -24.813 1.00 83.44 653 GLY A N 1
ATOM 5250 C CA . GLY A 1 653 ? 11.932 -12.762 -24.521 1.00 83.44 653 GLY A CA 1
ATOM 5251 C C . GLY A 1 653 ? 10.613 -12.044 -24.752 1.00 83.44 653 GLY A C 1
ATOM 5252 O O . GLY A 1 653 ? 9.545 -12.662 -24.771 1.00 83.44 653 GLY A O 1
ATOM 5253 N N . GLN A 1 654 ? 10.669 -10.717 -24.857 1.00 89.19 654 GLN A N 1
ATOM 5254 C CA . GLN A 1 654 ? 9.472 -9.886 -24.898 1.00 89.19 654 GLN A CA 1
ATOM 5255 C C . GLN A 1 654 ? 9.636 -8.588 -25.700 1.00 89.19 654 GLN A C 1
ATOM 5257 O O . GLN A 1 654 ? 10.691 -7.965 -25.706 1.00 89.19 654 GLN A O 1
ATOM 5262 N N . GLY A 1 655 ? 8.549 -8.128 -26.312 1.00 87.62 655 GLY A N 1
ATOM 5263 C CA . GLY A 1 655 ? 8.358 -6.737 -26.716 1.00 87.62 655 GLY A CA 1
ATOM 5264 C C . GLY A 1 655 ? 7.636 -5.944 -25.620 1.00 87.62 655 GLY A C 1
ATOM 5265 O O . GLY A 1 655 ? 6.855 -6.501 -24.853 1.00 87.62 655 GLY A O 1
ATOM 5266 N N . THR A 1 656 ? 7.862 -4.638 -25.504 1.00 90.69 656 THR A N 1
ATOM 5267 C CA . THR A 1 656 ? 7.166 -3.765 -24.547 1.00 90.69 656 THR A CA 1
ATOM 5268 C C . THR A 1 656 ? 6.841 -2.418 -25.176 1.00 90.69 656 THR A C 1
ATOM 5270 O O . THR A 1 656 ? 7.742 -1.667 -25.526 1.00 90.69 656 THR A O 1
ATOM 5273 N N . ASN A 1 657 ? 5.555 -2.076 -25.258 1.00 88.88 657 ASN A N 1
ATOM 5274 C CA . ASN A 1 657 ? 5.103 -0.709 -25.509 1.00 88.88 657 ASN A CA 1
ATOM 5275 C C . ASN A 1 657 ? 4.902 0.016 -24.176 1.00 88.88 657 ASN A C 1
ATOM 5277 O O . ASN A 1 657 ? 4.356 -0.563 -23.232 1.00 88.88 657 ASN A O 1
ATOM 5281 N N . LYS A 1 658 ? 5.300 1.283 -24.090 1.00 88.88 658 LYS A N 1
ATOM 5282 C CA . LYS A 1 658 ? 5.131 2.121 -22.899 1.00 88.88 658 LYS A CA 1
ATOM 5283 C C . LYS A 1 658 ? 4.664 3.520 -23.292 1.00 88.88 658 LYS A C 1
ATOM 5285 O O . LYS A 1 658 ? 5.194 4.110 -24.224 1.00 88.88 658 LYS A O 1
ATOM 5290 N N . VAL A 1 659 ? 3.709 4.060 -22.541 1.00 85.44 659 VAL A N 1
ATOM 5291 C CA . VAL A 1 659 ? 3.306 5.469 -22.600 1.00 85.44 659 VAL A CA 1
ATOM 5292 C C . VAL A 1 659 ? 3.776 6.166 -21.332 1.00 85.44 659 VAL A C 1
ATOM 5294 O O . VAL A 1 659 ? 3.371 5.802 -20.226 1.00 85.44 659 VAL A O 1
ATOM 5297 N N . ILE A 1 660 ? 4.638 7.161 -21.490 1.00 81.88 660 ILE A N 1
ATOM 5298 C CA . ILE A 1 660 ? 5.228 7.957 -20.417 1.00 81.88 660 ILE A CA 1
ATOM 5299 C C . ILE A 1 660 ? 4.473 9.289 -20.354 1.00 81.88 660 ILE A C 1
ATOM 5301 O O . ILE A 1 660 ? 4.314 9.967 -21.370 1.00 81.88 660 ILE A O 1
ATOM 5305 N N . ARG A 1 661 ? 3.969 9.633 -19.161 1.00 75.81 661 ARG A N 1
ATOM 5306 C CA . ARG A 1 661 ? 3.330 10.929 -18.895 1.00 75.81 661 ARG A CA 1
ATOM 5307 C C . ARG A 1 661 ? 4.410 11.959 -18.521 1.00 75.81 661 ARG A C 1
ATOM 5309 O O . ARG A 1 661 ? 5.368 11.563 -17.854 1.00 75.81 661 ARG A O 1
ATOM 5316 N N . PRO A 1 662 ? 4.254 13.238 -18.897 1.00 61.84 662 PRO A N 1
ATOM 5317 C CA . PRO A 1 662 ? 5.101 14.309 -18.395 1.00 61.84 662 PRO A CA 1
ATOM 5318 C C . PRO A 1 662 ? 5.043 14.387 -16.866 1.00 61.84 662 PRO A C 1
ATOM 5320 O O . PRO A 1 662 ? 4.016 14.085 -16.257 1.00 61.84 662 PRO A O 1
ATOM 5323 N N . THR A 1 663 ? 6.154 14.769 -16.243 1.00 47.97 663 THR A N 1
ATOM 5324 C CA . THR A 1 663 ? 6.291 14.908 -14.784 1.00 47.97 663 THR A CA 1
ATOM 5325 C C . THR A 1 663 ? 5.783 16.252 -14.257 1.00 47.97 663 THR A C 1
ATOM 5327 O O . THR A 1 663 ? 5.649 16.416 -13.047 1.00 47.97 663 THR A O 1
ATOM 5330 N N . SER A 1 664 ? 5.487 17.213 -15.138 1.00 47.69 664 SER A N 1
ATOM 5331 C CA . SER A 1 664 ? 4.932 18.516 -14.777 1.00 47.69 664 SER A CA 1
ATOM 5332 C C . SER A 1 664 ? 3.394 18.505 -14.822 1.00 47.69 664 SER A C 1
ATOM 5334 O O . SER A 1 664 ? 2.792 17.834 -15.657 1.00 47.69 664 SER A O 1
ATOM 5336 N N . ASN A 1 665 ? 2.729 19.285 -13.959 1.00 46.75 665 ASN A N 1
ATOM 5337 C CA . ASN A 1 665 ? 1.269 19.496 -14.005 1.00 46.75 665 ASN A CA 1
ATOM 5338 C C . ASN A 1 665 ? 0.823 20.379 -15.198 1.00 46.75 665 ASN A C 1
ATOM 5340 O O . ASN A 1 665 ? -0.283 20.919 -15.180 1.00 46.75 665 ASN A O 1
ATOM 5344 N N . ASN A 1 666 ? 1.671 20.582 -16.215 1.00 48.47 666 ASN A N 1
ATOM 5345 C CA . ASN A 1 666 ? 1.356 21.410 -17.374 1.00 48.47 666 ASN A CA 1
ATOM 5346 C C . ASN A 1 666 ? 0.521 20.611 -18.399 1.00 48.47 666 ASN A C 1
ATOM 5348 O O . ASN A 1 666 ? 1.041 19.672 -19.004 1.00 48.47 666 ASN A O 1
ATOM 5352 N N . PRO A 1 667 ? -0.748 20.983 -18.656 1.00 47.38 667 PRO A N 1
ATOM 5353 C CA . PRO A 1 667 ? -1.636 20.243 -19.556 1.00 47.38 667 PRO A CA 1
ATOM 5354 C C . PRO A 1 667 ? -1.247 20.314 -21.046 1.00 47.38 667 PRO A C 1
ATOM 5356 O O . PRO A 1 667 ? -1.888 19.652 -21.860 1.00 47.38 667 PRO A O 1
ATOM 5359 N N . HIS A 1 668 ? -0.219 21.088 -21.417 1.00 52.81 668 HIS A N 1
ATOM 5360 C CA . HIS A 1 668 ? 0.247 21.250 -22.802 1.00 52.81 668 HIS A CA 1
ATOM 5361 C C . HIS A 1 668 ? 1.524 20.461 -23.153 1.00 52.81 668 HIS A C 1
ATOM 5363 O O . HIS A 1 668 ? 2.000 20.560 -24.283 1.00 52.81 668 HIS A O 1
ATOM 5369 N N . GLU A 1 669 ? 2.101 19.694 -22.224 1.00 65.88 669 GLU A N 1
ATOM 5370 C CA . GLU A 1 669 ? 3.322 18.917 -22.482 1.00 65.88 669 GLU A CA 1
ATOM 5371 C C . GLU A 1 669 ? 2.986 17.563 -23.161 1.00 65.88 669 GLU A C 1
ATOM 5373 O O . GLU A 1 669 ? 2.117 16.834 -22.671 1.00 65.88 669 GLU A O 1
ATOM 5378 N N . PRO A 1 670 ? 3.617 17.209 -24.303 1.00 76.69 670 PRO A N 1
ATOM 5379 C CA . PRO A 1 670 ? 3.244 16.027 -25.082 1.00 76.69 670 PRO A CA 1
ATOM 5380 C C . PRO A 1 670 ? 3.634 14.724 -24.376 1.00 76.69 670 PRO A C 1
ATOM 5382 O O . PRO A 1 670 ? 4.638 14.640 -23.669 1.00 76.69 670 PRO A O 1
ATOM 5385 N N . LEU A 1 671 ? 2.855 13.668 -24.605 1.00 84.69 671 LEU A N 1
ATOM 5386 C CA . LEU A 1 671 ? 3.172 12.330 -24.101 1.00 84.69 671 LEU A CA 1
ATOM 5387 C C . LEU A 1 671 ? 4.388 11.758 -24.837 1.00 84.69 671 LEU A C 1
ATOM 5389 O O . LEU A 1 671 ? 4.702 12.182 -25.946 1.00 84.69 671 LEU A O 1
ATOM 5393 N N . VAL A 1 672 ? 5.033 10.737 -24.271 1.00 87.38 672 VAL A N 1
ATOM 5394 C CA . VAL A 1 672 ? 6.057 9.958 -24.986 1.00 87.38 672 VAL A CA 1
ATOM 5395 C C . VAL A 1 672 ? 5.595 8.514 -25.111 1.00 87.38 672 VAL A C 1
ATOM 5397 O O . VAL A 1 672 ? 5.218 7.885 -24.122 1.00 87.38 672 VAL A O 1
ATOM 5400 N N . ILE A 1 673 ? 5.630 7.977 -26.327 1.00 89.69 673 ILE A N 1
ATOM 5401 C CA . ILE A 1 673 ? 5.408 6.557 -26.601 1.00 89.69 673 ILE A CA 1
ATOM 5402 C C . ILE A 1 673 ? 6.749 5.891 -26.897 1.00 89.69 673 ILE A C 1
ATOM 5404 O O . ILE A 1 673 ? 7.562 6.449 -27.629 1.00 89.69 673 ILE A O 1
ATOM 5408 N N . SER A 1 674 ? 6.989 4.711 -26.332 1.00 87.50 674 SER A N 1
ATOM 5409 C CA . SER A 1 674 ? 8.175 3.908 -26.619 1.00 87.50 674 SER A CA 1
ATOM 5410 C C . SER A 1 674 ? 7.809 2.467 -26.936 1.00 87.50 674 SER A C 1
ATOM 5412 O O . SER A 1 674 ? 6.904 1.907 -26.315 1.00 87.50 674 SER A O 1
ATOM 5414 N N . TYR A 1 675 ? 8.550 1.848 -27.849 1.00 90.75 675 TYR A N 1
ATOM 5415 C CA . TYR A 1 675 ? 8.499 0.412 -28.094 1.00 90.75 675 TYR A CA 1
ATOM 5416 C C . TYR A 1 675 ? 9.899 -0.176 -27.962 1.00 90.75 675 TYR A C 1
ATOM 5418 O O . TYR A 1 675 ? 10.846 0.324 -28.564 1.00 90.75 675 TYR A O 1
ATOM 5426 N N . THR A 1 676 ? 10.016 -1.226 -27.158 1.00 88.56 676 THR A N 1
ATOM 5427 C CA . THR A 1 676 ? 11.248 -1.979 -26.935 1.00 88.56 676 THR A CA 1
ATOM 5428 C C . THR A 1 676 ? 11.031 -3.409 -27.393 1.00 88.56 676 THR A C 1
ATOM 5430 O O . THR A 1 676 ? 10.080 -4.053 -26.965 1.00 88.56 676 THR A O 1
ATOM 5433 N N . TRP A 1 677 ? 11.918 -3.915 -28.231 1.00 86.62 677 TRP A N 1
ATOM 5434 C CA . TRP A 1 677 ? 12.001 -5.307 -28.637 1.00 86.62 677 TRP A CA 1
ATOM 5435 C C . TRP A 1 677 ? 13.204 -5.934 -27.944 1.00 86.62 677 TRP A C 1
ATOM 5437 O O . TRP A 1 677 ? 14.295 -5.377 -28.026 1.00 86.62 677 TRP A O 1
ATOM 5447 N N . ASP A 1 678 ? 13.010 -7.049 -27.241 1.00 87.75 678 ASP A N 1
ATOM 5448 C CA . ASP A 1 678 ? 14.053 -7.689 -26.439 1.00 87.75 678 ASP A CA 1
ATOM 5449 C C . ASP A 1 678 ? 13.923 -9.217 -26.466 1.00 87.75 678 ASP A C 1
ATOM 5451 O O . ASP A 1 678 ? 13.250 -9.815 -25.620 1.00 87.75 678 ASP A O 1
ATOM 5455 N N . TRP A 1 679 ? 14.506 -9.845 -27.487 1.00 88.44 679 TRP A N 1
ATOM 5456 C CA . TRP A 1 679 ? 14.500 -11.296 -27.682 1.00 88.44 679 TRP A CA 1
ATOM 5457 C C . TRP A 1 679 ? 15.907 -11.869 -27.546 1.00 88.44 679 TRP A C 1
ATOM 5459 O O . TRP A 1 679 ? 16.886 -11.219 -27.887 1.00 88.44 679 TRP A O 1
ATOM 5469 N N . GLU A 1 680 ? 16.009 -13.107 -27.092 1.00 86.25 680 GLU A N 1
ATOM 5470 C CA . GLU A 1 680 ? 17.246 -13.851 -26.894 1.00 86.25 680 GLU A CA 1
ATOM 5471 C C . GLU A 1 680 ? 17.101 -15.226 -27.551 1.00 86.25 680 GLU A C 1
ATOM 5473 O O . GLU A 1 680 ? 16.147 -15.961 -27.295 1.00 86.25 680 GLU A O 1
ATOM 5478 N N . ALA A 1 681 ? 18.010 -15.555 -28.459 1.00 83.12 681 ALA A N 1
ATOM 5479 C CA . ALA A 1 681 ? 18.075 -16.843 -29.117 1.00 83.12 681 ALA A CA 1
ATOM 5480 C C . ALA A 1 681 ? 18.540 -17.901 -28.115 1.00 83.12 681 ALA A C 1
ATOM 5482 O O . ALA A 1 681 ? 19.576 -17.732 -27.482 1.00 83.12 681 ALA A O 1
ATOM 5483 N N . TYR A 1 682 ? 17.809 -19.010 -28.003 1.00 76.44 682 TYR A N 1
ATOM 5484 C CA . TYR A 1 682 ? 18.159 -20.093 -27.072 1.00 76.44 682 TYR A CA 1
ATOM 5485 C C . TYR A 1 682 ? 18.721 -21.342 -27.769 1.00 76.44 682 TYR A C 1
ATOM 5487 O O . TYR A 1 682 ? 19.039 -22.328 -27.105 1.00 76.44 682 TYR A O 1
ATOM 5495 N N . ASN A 1 683 ? 18.834 -21.332 -29.104 1.00 76.75 683 ASN A N 1
ATOM 5496 C CA . ASN A 1 683 ? 19.423 -22.421 -29.886 1.00 76.75 683 ASN A CA 1
ATOM 5497 C C . ASN A 1 683 ? 20.230 -21.920 -31.098 1.00 76.75 683 ASN A C 1
ATOM 5499 O O . ASN A 1 683 ? 20.171 -20.753 -31.484 1.00 76.75 683 ASN A O 1
ATOM 5503 N N . GLU A 1 684 ? 21.007 -22.818 -31.711 1.00 74.75 684 GLU A N 1
ATOM 5504 C CA . GLU A 1 684 ? 21.935 -22.487 -32.802 1.00 74.75 684 GLU A CA 1
ATOM 5505 C C . GLU A 1 684 ? 21.235 -21.953 -34.064 1.00 74.75 684 GLU A C 1
ATOM 5507 O O . GLU A 1 684 ? 21.742 -21.046 -34.726 1.00 74.75 684 GLU A O 1
ATOM 5512 N N . GLU A 1 685 ? 20.050 -22.474 -34.389 1.00 77.31 685 GLU A N 1
ATOM 5513 C CA . GLU A 1 685 ? 19.249 -21.982 -35.514 1.00 77.31 685 GLU A CA 1
ATOM 5514 C C . GLU A 1 685 ? 18.742 -20.558 -35.256 1.00 77.31 685 GLU A C 1
ATOM 5516 O O . GLU A 1 685 ? 18.864 -19.692 -36.124 1.00 77.31 685 GLU A O 1
ATOM 5521 N N . GLY A 1 686 ? 18.274 -20.275 -34.039 1.00 80.75 686 GLY A N 1
ATOM 5522 C CA . GLY A 1 686 ? 17.859 -18.946 -33.607 1.00 80.75 686 GLY A CA 1
ATOM 5523 C C . GLY A 1 686 ? 18.999 -17.940 -33.636 1.00 80.75 686 GLY A C 1
ATOM 5524 O O . GLY A 1 686 ? 18.789 -16.813 -34.072 1.00 80.75 686 GLY A O 1
ATOM 5525 N N . ARG A 1 687 ? 20.229 -18.351 -33.306 1.00 79.38 687 ARG A N 1
ATOM 5526 C CA . ARG A 1 687 ? 21.431 -17.504 -33.422 1.00 79.38 687 ARG A CA 1
ATOM 5527 C C . ARG A 1 687 ? 21.741 -17.117 -34.875 1.00 79.38 687 ARG A C 1
ATOM 5529 O O . ARG A 1 687 ? 22.073 -15.963 -35.146 1.00 79.38 687 ARG A O 1
ATOM 5536 N N . LYS A 1 688 ? 21.551 -18.032 -35.837 1.00 80.62 688 LYS A N 1
ATOM 5537 C CA . LYS A 1 688 ? 21.682 -17.740 -37.284 1.00 80.62 688 LYS A CA 1
ATOM 5538 C C . LYS A 1 688 ? 20.588 -16.790 -37.778 1.00 80.62 688 LYS A C 1
ATOM 5540 O O . LYS A 1 688 ? 20.850 -15.942 -38.630 1.00 80.62 688 LYS A O 1
ATOM 5545 N N . VAL A 1 689 ? 19.367 -16.928 -37.260 1.00 79.25 689 VAL A N 1
ATOM 5546 C CA . VAL A 1 689 ? 18.250 -16.020 -37.565 1.00 79.25 689 VAL A CA 1
ATOM 5547 C C . VAL A 1 689 ? 18.489 -14.638 -36.947 1.00 79.25 689 VAL A C 1
ATOM 5549 O O . VAL A 1 689 ? 18.324 -13.643 -37.648 1.00 79.25 689 VAL A O 1
ATOM 5552 N N . ALA A 1 690 ? 18.961 -14.569 -35.697 1.00 79.75 690 ALA A N 1
ATOM 5553 C CA . ALA A 1 690 ? 19.263 -13.337 -34.963 1.00 79.75 690 ALA A CA 1
ATOM 5554 C C . ALA A 1 690 ? 20.214 -12.426 -35.748 1.00 79.75 690 ALA A C 1
ATOM 5556 O O . ALA A 1 690 ? 19.927 -11.250 -35.945 1.00 79.75 690 ALA A O 1
ATOM 5557 N N . GLN A 1 691 ? 21.299 -12.992 -36.288 1.00 74.88 691 GLN A N 1
ATOM 5558 C CA . GLN A 1 691 ? 22.272 -12.252 -37.099 1.00 74.88 691 GLN A CA 1
ATOM 5559 C C . GLN A 1 691 ? 21.673 -11.631 -38.364 1.00 74.88 691 GLN A C 1
ATOM 5561 O O . GLN A 1 691 ? 22.101 -10.555 -38.764 1.00 74.88 691 GLN A O 1
ATOM 5566 N N . LYS A 1 692 ? 20.689 -12.289 -38.988 1.00 77.50 692 LYS A N 1
ATOM 5567 C CA . LYS A 1 692 ? 20.047 -11.791 -40.214 1.00 77.50 692 LYS A CA 1
ATOM 5568 C C . LYS A 1 692 ? 19.048 -10.670 -39.944 1.00 77.50 692 LYS A C 1
ATOM 5570 O O . LYS A 1 692 ? 18.871 -9.817 -40.803 1.00 77.50 692 LYS A O 1
ATOM 5575 N N . ILE A 1 693 ? 18.383 -10.690 -38.787 1.00 76.56 693 ILE A N 1
ATOM 5576 C CA . ILE A 1 693 ? 17.313 -9.734 -38.453 1.00 76.56 693 ILE A CA 1
ATOM 5577 C C . ILE A 1 693 ? 17.791 -8.558 -37.587 1.00 76.56 693 ILE A C 1
ATOM 5579 O O . ILE A 1 693 ? 17.079 -7.563 -37.472 1.00 76.56 693 ILE A O 1
ATOM 5583 N N . GLN A 1 694 ? 18.986 -8.644 -36.991 1.00 73.31 694 GLN A N 1
ATOM 5584 C CA . GLN A 1 694 ? 19.537 -7.623 -36.089 1.00 73.31 694 GLN A CA 1
ATOM 5585 C C . GLN A 1 694 ? 19.624 -6.232 -36.735 1.00 73.31 694 GLN A C 1
ATOM 5587 O O . GLN A 1 694 ? 19.350 -5.230 -36.078 1.00 73.31 694 GLN A O 1
ATOM 5592 N N . GLU A 1 695 ? 20.004 -6.161 -38.013 1.00 66.50 695 GLU A N 1
ATOM 5593 C CA . GLU A 1 695 ? 20.193 -4.893 -38.730 1.00 66.50 695 GLU A CA 1
ATOM 5594 C C . GLU A 1 695 ? 18.859 -4.250 -39.142 1.00 66.50 695 GLU A C 1
ATOM 5596 O O . GLU A 1 695 ? 18.738 -3.027 -39.141 1.00 66.50 695 GLU A O 1
ATOM 5601 N N . SER A 1 696 ? 17.825 -5.054 -39.417 1.00 74.12 696 SER A N 1
ATOM 5602 C CA . SER A 1 696 ? 16.500 -4.564 -39.818 1.00 74.12 696 SER A CA 1
ATOM 5603 C C . SER A 1 696 ? 15.588 -4.221 -38.635 1.00 74.12 696 SER A C 1
ATOM 5605 O O . SER A 1 696 ? 14.635 -3.459 -38.797 1.00 74.12 696 SER A O 1
ATOM 5607 N N . ILE A 1 697 ? 15.856 -4.745 -37.430 1.00 78.75 697 ILE A N 1
ATOM 5608 C CA . ILE A 1 697 ? 14.916 -4.619 -36.307 1.00 78.75 697 ILE A CA 1
ATOM 5609 C C . ILE A 1 697 ? 14.878 -3.223 -35.678 1.00 78.75 697 ILE A C 1
ATOM 5611 O O . ILE A 1 697 ? 13.826 -2.796 -35.206 1.00 78.75 697 ILE A O 1
ATOM 5615 N N . ALA A 1 698 ? 15.992 -2.484 -35.697 1.00 76.88 698 ALA A N 1
ATOM 5616 C CA . ALA A 1 698 ? 16.028 -1.108 -35.202 1.00 76.88 698 ALA A CA 1
ATOM 5617 C C . ALA A 1 698 ? 15.146 -0.185 -36.056 1.00 76.88 698 ALA A C 1
ATOM 5619 O O . ALA A 1 698 ? 14.378 0.614 -35.513 1.00 76.88 698 ALA A O 1
ATOM 5620 N N . GLU A 1 699 ? 15.202 -0.350 -37.380 1.00 79.69 699 GLU A N 1
ATOM 5621 C CA . GLU A 1 699 ? 14.346 0.385 -38.307 1.00 79.69 699 GLU A CA 1
ATOM 5622 C C . GLU A 1 699 ? 12.884 -0.062 -38.175 1.00 79.69 699 GLU A C 1
ATOM 5624 O O . GLU A 1 699 ? 12.002 0.786 -38.085 1.00 79.69 699 GLU A O 1
ATOM 5629 N N . ALA A 1 700 ? 12.609 -1.363 -38.031 1.00 79.81 700 ALA A N 1
ATOM 5630 C CA . ALA A 1 700 ? 11.251 -1.858 -37.793 1.00 79.81 700 ALA A CA 1
ATOM 5631 C C . ALA A 1 700 ? 10.633 -1.290 -36.498 1.00 79.81 700 ALA A C 1
ATOM 5633 O O . ALA A 1 700 ? 9.508 -0.789 -36.514 1.00 79.81 700 ALA A O 1
ATOM 5634 N N . VAL A 1 701 ? 11.369 -1.296 -35.377 1.00 83.88 701 VAL A N 1
ATOM 5635 C CA . VAL A 1 701 ? 10.912 -0.716 -34.098 1.00 83.88 701 VAL A CA 1
ATOM 5636 C C . VAL A 1 701 ? 10.663 0.787 -34.228 1.00 83.88 701 VAL A C 1
ATOM 5638 O O . VAL A 1 701 ? 9.648 1.285 -33.738 1.00 83.88 701 VAL A O 1
ATOM 5641 N N . LYS A 1 702 ? 11.543 1.508 -34.929 1.00 84.44 702 LYS A N 1
ATOM 5642 C CA . LYS A 1 702 ? 11.371 2.934 -35.223 1.00 84.44 702 LYS A CA 1
ATOM 5643 C C . LYS A 1 702 ? 10.118 3.192 -36.063 1.00 84.44 702 LYS A C 1
ATOM 5645 O O . LYS A 1 702 ? 9.298 4.017 -35.669 1.00 84.44 702 LYS A O 1
ATOM 5650 N N . GLN A 1 703 ? 9.923 2.465 -37.162 1.00 82.44 703 GLN A N 1
ATOM 5651 C CA . GLN A 1 703 ? 8.755 2.615 -38.035 1.00 82.44 703 GLN A CA 1
ATOM 5652 C C . GLN A 1 703 ? 7.445 2.301 -37.307 1.00 82.44 703 GLN A C 1
ATOM 5654 O O . GLN A 1 703 ? 6.473 3.036 -37.460 1.00 82.44 703 GLN A O 1
ATOM 5659 N N . ILE A 1 704 ? 7.421 1.281 -36.443 1.00 84.81 704 ILE A N 1
ATOM 5660 C CA . ILE A 1 704 ? 6.256 0.976 -35.600 1.00 84.81 704 ILE A CA 1
ATOM 5661 C C . ILE A 1 704 ? 5.902 2.177 -34.714 1.00 84.81 704 ILE A C 1
ATOM 5663 O O . ILE A 1 704 ? 4.744 2.592 -34.673 1.00 84.81 704 ILE A O 1
ATOM 5667 N N . VAL A 1 705 ? 6.886 2.774 -34.037 1.00 89.19 705 VAL A N 1
ATOM 5668 C CA . VAL A 1 705 ? 6.661 3.939 -33.164 1.00 89.19 705 VAL A CA 1
ATOM 5669 C C . VAL A 1 705 ? 6.238 5.178 -33.961 1.00 89.19 705 VAL A C 1
ATOM 5671 O O . VAL A 1 705 ? 5.341 5.901 -33.525 1.00 89.19 705 VAL A O 1
ATOM 5674 N N . LEU A 1 706 ? 6.811 5.410 -35.144 1.00 87.25 706 LEU A N 1
ATOM 5675 C CA . LEU A 1 706 ? 6.424 6.522 -36.021 1.00 87.25 706 LEU A CA 1
ATOM 5676 C C . LEU A 1 706 ? 5.012 6.346 -36.603 1.00 87.25 706 LEU A C 1
ATOM 5678 O O . LEU A 1 706 ? 4.248 7.311 -36.649 1.00 87.25 706 LEU A O 1
ATOM 5682 N N . ASN A 1 707 ? 4.618 5.123 -36.965 1.00 85.06 707 ASN A N 1
ATOM 5683 C CA . ASN A 1 707 ? 3.256 4.807 -37.403 1.00 85.06 707 ASN A CA 1
ATOM 5684 C C . ASN A 1 707 ? 2.249 5.006 -36.265 1.00 85.06 707 ASN A C 1
ATOM 5686 O O . ASN A 1 707 ? 1.205 5.630 -36.461 1.00 85.06 707 ASN A O 1
ATOM 5690 N N . LEU A 1 708 ? 2.580 4.535 -35.058 1.00 87.25 708 LEU A N 1
ATOM 5691 C CA . LEU A 1 708 ? 1.791 4.762 -33.845 1.00 87.25 708 LEU A CA 1
ATOM 5692 C C . LEU A 1 708 ? 1.601 6.259 -33.569 1.00 87.25 708 LEU A C 1
ATOM 5694 O O . LEU A 1 708 ? 0.479 6.690 -33.292 1.00 87.25 708 LEU A O 1
ATOM 5698 N N . LYS A 1 709 ? 2.675 7.051 -33.689 1.00 90.50 709 LYS A N 1
ATOM 5699 C CA . LYS A 1 709 ? 2.638 8.515 -33.586 1.00 90.50 709 LYS A CA 1
ATOM 5700 C C . LYS A 1 709 ? 1.697 9.121 -34.622 1.00 90.50 709 LYS A C 1
ATOM 5702 O O . LYS A 1 709 ? 0.720 9.766 -34.246 1.00 90.50 709 LYS A O 1
ATOM 5707 N N . SER A 1 710 ? 1.949 8.860 -35.903 1.00 87.44 710 SER A N 1
ATOM 5708 C CA . SER A 1 710 ? 1.195 9.441 -37.016 1.00 87.44 710 SER A CA 1
ATOM 5709 C C . SER A 1 710 ? -0.299 9.126 -36.928 1.00 87.44 710 SER A C 1
ATOM 5711 O O . SER A 1 710 ? -1.132 10.025 -37.021 1.00 87.44 710 SER A O 1
ATOM 5713 N N . ILE A 1 711 ? -0.658 7.865 -36.666 1.00 84.38 711 ILE A N 1
ATOM 5714 C CA . ILE A 1 711 ? -2.060 7.441 -36.565 1.00 84.38 711 ILE A CA 1
ATOM 5715 C C . ILE A 1 711 ? -2.742 8.080 -35.352 1.00 84.38 711 ILE A C 1
ATOM 5717 O O . ILE A 1 711 ? -3.890 8.510 -35.464 1.00 84.38 711 ILE A O 1
ATOM 5721 N N . SER A 1 712 ? -2.053 8.189 -34.212 1.00 84.50 712 SER A N 1
ATOM 5722 C CA . SER A 1 712 ? -2.635 8.824 -33.023 1.00 84.50 712 SER A CA 1
ATOM 5723 C C . SER A 1 712 ? -2.872 10.319 -33.227 1.00 84.50 712 SER A C 1
ATOM 5725 O O . SER A 1 712 ? -3.936 10.820 -32.876 1.00 84.50 712 SER A O 1
ATOM 5727 N N . GLU A 1 713 ? -1.920 11.031 -33.831 1.00 88.62 713 GLU A N 1
ATOM 5728 C CA . GLU A 1 713 ? -2.040 12.468 -34.115 1.00 88.62 713 GLU A CA 1
ATOM 5729 C C . GLU A 1 713 ? -3.091 12.743 -35.205 1.00 88.62 713 GLU A C 1
ATOM 5731 O O . GLU A 1 713 ? -3.860 13.698 -35.114 1.00 88.62 713 GLU A O 1
ATOM 5736 N N . GLN A 1 714 ? -3.219 11.872 -36.210 1.00 82.75 714 GLN A N 1
ATOM 5737 C CA . GLN A 1 714 ? -4.301 11.957 -37.197 1.00 82.75 714 GLN A CA 1
ATOM 5738 C C . GLN A 1 714 ? -5.682 11.703 -36.580 1.00 82.75 714 GLN A C 1
ATOM 5740 O O . GLN A 1 714 ? -6.648 12.372 -36.953 1.00 82.75 714 GLN A O 1
ATOM 5745 N N . GLN A 1 715 ? -5.799 10.747 -35.652 1.00 78.25 715 GLN A N 1
ATOM 5746 C CA . GLN A 1 715 ? -7.045 10.493 -34.926 1.00 78.25 715 GLN A CA 1
ATOM 5747 C C . GLN A 1 715 ? -7.408 11.669 -34.005 1.00 78.25 715 GLN A C 1
ATOM 5749 O O . GLN A 1 715 ? -8.565 12.082 -34.015 1.00 78.25 715 GLN A O 1
ATOM 5754 N N . GLU A 1 716 ? -6.439 12.273 -33.308 1.00 80.75 716 GLU A N 1
ATOM 5755 C CA . GLU A 1 716 ? -6.622 13.521 -32.544 1.00 80.75 716 GLU A CA 1
ATOM 5756 C C . GLU A 1 716 ? -7.156 14.650 -33.438 1.00 80.75 716 GLU A C 1
ATOM 5758 O O . GLU A 1 716 ? -8.195 15.246 -33.154 1.00 80.75 716 GLU A O 1
ATOM 5763 N N . ASN A 1 717 ? -6.496 14.902 -34.571 1.00 71.44 717 ASN A N 1
ATOM 5764 C CA . ASN A 1 717 ? -6.860 15.984 -35.486 1.00 71.44 717 ASN A CA 1
ATOM 5765 C C . ASN A 1 717 ? -8.237 15.768 -36.143 1.00 71.44 717 ASN A C 1
ATOM 5767 O O . ASN A 1 717 ? -8.966 16.729 -36.407 1.00 71.44 717 ASN A O 1
ATOM 5771 N N . ARG A 1 718 ? -8.646 14.514 -36.384 1.00 65.62 718 ARG A N 1
ATOM 5772 C CA . ARG A 1 718 ? -10.011 14.176 -36.834 1.00 65.62 718 ARG A CA 1
ATOM 5773 C C . ARG A 1 718 ? -11.056 14.435 -35.750 1.00 65.62 718 ARG A C 1
ATOM 5775 O O . ARG A 1 718 ? -12.132 14.939 -36.065 1.00 65.62 718 ARG A O 1
ATOM 5782 N N . VAL A 1 719 ? -10.743 14.157 -34.485 1.00 56.19 719 VAL A N 1
ATOM 5783 C CA . VAL A 1 719 ? -11.615 14.500 -33.350 1.00 56.19 719 VAL A CA 1
ATOM 5784 C C . VAL A 1 719 ? -11.744 16.027 -33.223 1.00 56.19 719 VAL A C 1
ATOM 5786 O O . VAL A 1 719 ? -12.860 16.533 -33.151 1.00 56.19 719 VAL A O 1
ATOM 5789 N N . GLN A 1 720 ? -10.645 16.783 -33.326 1.00 45.78 720 GLN A N 1
ATOM 5790 C CA . GLN A 1 720 ? -10.653 18.253 -33.233 1.00 45.78 720 GLN A CA 1
ATOM 5791 C C . GLN A 1 720 ? -11.341 18.960 -34.419 1.00 45.78 720 GLN A C 1
ATOM 5793 O O . GLN A 1 720 ? -12.070 19.932 -34.220 1.00 45.78 720 GLN A O 1
ATOM 5798 N N . SER A 1 721 ? -11.190 18.461 -35.651 1.00 41.12 721 SER A N 1
ATOM 5799 C CA . SER A 1 721 ? -11.878 19.014 -36.836 1.00 41.12 721 SER A CA 1
ATOM 5800 C C . SER A 1 721 ? -13.381 18.708 -36.869 1.00 41.12 721 SER A C 1
ATOM 5802 O O . SER A 1 721 ? -14.161 19.523 -37.365 1.00 41.12 721 SER A O 1
ATOM 5804 N N . THR A 1 722 ? -13.812 17.587 -36.283 1.00 41.81 722 THR A N 1
ATOM 5805 C CA . THR A 1 722 ? -15.242 17.269 -36.102 1.00 41.81 722 THR A CA 1
ATOM 5806 C C . THR A 1 722 ? -15.892 18.224 -35.086 1.00 41.81 722 THR A C 1
ATOM 5808 O O . THR A 1 722 ? -17.031 18.647 -35.277 1.00 41.81 722 THR A O 1
ATOM 5811 N N . ILE A 1 723 ? -15.125 18.670 -34.081 1.00 40.66 723 ILE A N 1
ATOM 5812 C CA . ILE A 1 723 ? -15.547 19.641 -33.059 1.00 40.66 723 ILE A CA 1
ATOM 5813 C C . ILE A 1 723 ? -15.687 21.074 -33.626 1.00 40.66 723 ILE A C 1
ATOM 5815 O O . ILE A 1 723 ? -16.603 21.788 -33.222 1.00 40.66 723 ILE A O 1
ATOM 5819 N N . PHE A 1 724 ? -14.859 21.494 -34.595 1.00 34.62 724 PHE A N 1
ATOM 5820 C CA . PHE A 1 724 ? -14.889 22.857 -35.170 1.00 34.62 724 PHE A CA 1
ATOM 5821 C C . PHE A 1 724 ? -15.962 23.106 -36.257 1.00 34.62 724 PHE A C 1
ATOM 5823 O O . PHE A 1 724 ? -16.297 24.260 -36.505 1.00 34.62 724 PHE A O 1
ATOM 5830 N N . ASN A 1 725 ? -16.547 22.066 -36.871 1.00 33.31 725 ASN A N 1
ATOM 5831 C CA . ASN A 1 725 ? -17.573 22.189 -37.931 1.00 33.31 725 ASN A CA 1
ATOM 5832 C C . ASN A 1 725 ? -18.983 21.722 -37.510 1.00 33.31 725 ASN A C 1
ATOM 5834 O O . ASN A 1 725 ? -19.817 21.378 -38.347 1.00 33.31 725 ASN A O 1
ATOM 5838 N N . GLY A 1 726 ? -19.277 21.746 -36.208 1.00 41.66 726 GLY A N 1
ATOM 5839 C CA . GLY A 1 726 ? -20.622 21.507 -35.687 1.00 41.66 726 GLY A CA 1
ATOM 5840 C C . GLY A 1 726 ? -21.106 20.067 -35.864 1.00 41.66 726 GLY A C 1
ATOM 5841 O O . GLY A 1 726 ? -22.088 19.840 -36.562 1.00 41.66 726 GLY A O 1
ATOM 5842 N N . LYS A 1 727 ? -20.449 19.105 -35.201 1.00 29.23 727 LYS A N 1
ATOM 5843 C CA . LYS A 1 727 ? -20.982 17.778 -34.829 1.00 29.23 727 LYS A CA 1
ATOM 5844 C C . LYS A 1 727 ? -20.194 17.261 -33.610 1.00 29.23 727 LYS A C 1
ATOM 5846 O O . LYS A 1 727 ? -18.977 17.336 -33.562 1.00 29.23 727 LYS A O 1
ATOM 5851 N N . ILE A 1 728 ? -20.918 16.827 -32.584 1.00 30.89 728 ILE A N 1
ATOM 5852 C CA . ILE A 1 728 ? -20.451 16.586 -31.204 1.00 30.89 728 ILE A CA 1
ATOM 5853 C C . ILE A 1 728 ? -19.347 15.514 -31.111 1.00 30.89 728 ILE A C 1
ATOM 5855 O O . ILE A 1 728 ? -19.427 14.505 -31.806 1.00 30.89 728 ILE A O 1
ATOM 5859 N N . GLY A 1 729 ? -18.430 15.659 -30.138 1.00 29.69 729 GLY A N 1
ATOM 5860 C CA . GLY A 1 729 ? -17.894 14.495 -29.412 1.00 29.69 729 GLY A CA 1
ATOM 5861 C C . GLY A 1 729 ? -16.459 14.599 -28.904 1.00 29.69 729 GLY A C 1
ATOM 5862 O O . GLY A 1 729 ? -15.556 14.030 -29.506 1.00 29.69 729 GLY A O 1
ATOM 5863 N N . ALA A 1 730 ? -16.264 15.264 -27.763 1.00 28.11 730 ALA A N 1
ATOM 5864 C CA . ALA A 1 730 ? -15.035 15.204 -26.978 1.00 28.11 730 ALA A CA 1
ATOM 5865 C C . ALA A 1 730 ? -14.767 13.767 -26.497 1.00 28.11 730 ALA A C 1
ATOM 5867 O O . ALA A 1 730 ? -15.613 13.163 -25.846 1.00 28.11 730 ALA A O 1
ATOM 5868 N N . ASN A 1 731 ? -13.585 13.235 -26.792 1.00 30.08 731 ASN A N 1
ATOM 5869 C CA . ASN A 1 731 ? -13.119 11.958 -26.263 1.00 30.08 731 ASN A CA 1
ATOM 5870 C C . ASN A 1 731 ? -11.635 12.078 -25.932 1.00 30.08 731 ASN A C 1
ATOM 5872 O O . ASN A 1 731 ? -10.859 11.710 -26.797 1.00 30.08 731 ASN A O 1
ATOM 5876 N N . TYR A 1 732 ? -11.225 12.495 -24.715 1.00 23.50 732 TYR A N 1
ATOM 5877 C CA . TYR A 1 732 ? -9.940 12.020 -24.183 1.00 23.50 732 TYR A CA 1
ATOM 5878 C C . TYR A 1 732 ? -9.806 11.761 -22.626 1.00 23.50 732 TYR A C 1
ATOM 5880 O O . TYR A 1 732 ? -9.818 12.707 -21.853 1.00 23.50 732 TYR A O 1
ATOM 5888 N N . LYS A 1 733 ? -9.646 10.458 -22.246 1.00 27.95 733 LYS A N 1
ATOM 5889 C CA . LYS A 1 733 ? -9.134 9.638 -21.078 1.00 27.95 733 LYS A CA 1
ATOM 5890 C C . LYS A 1 733 ? -8.529 10.310 -19.818 1.00 27.95 733 LYS A C 1
ATOM 5892 O O . LYS A 1 733 ? -7.889 11.342 -19.930 1.00 27.95 733 LYS A O 1
ATOM 5897 N N . LYS A 1 734 ? -8.516 9.683 -18.610 1.00 26.84 734 LYS A N 1
ATOM 5898 C CA . LYS A 1 734 ? -8.046 8.293 -18.332 1.00 26.84 734 LYS A CA 1
ATOM 5899 C C . LYS A 1 734 ? -8.318 7.634 -16.952 1.00 26.84 734 LYS A C 1
ATOM 5901 O O . LYS A 1 734 ? -8.026 8.228 -15.921 1.00 26.84 734 LYS A O 1
ATOM 5906 N N . SER A 1 735 ? -8.658 6.340 -17.044 1.00 24.72 735 SER A N 1
ATOM 5907 C CA . SER A 1 735 ? -8.458 5.113 -16.233 1.00 24.72 735 SER A CA 1
ATOM 5908 C C . SER A 1 735 ? -7.424 4.988 -15.091 1.00 24.72 735 SER A C 1
ATOM 5910 O O . SER A 1 735 ? -6.268 5.429 -15.187 1.00 24.72 735 SER A O 1
ATOM 5912 N N . THR A 1 736 ? -7.803 4.136 -14.119 1.00 23.47 736 THR A N 1
ATOM 5913 C CA . THR A 1 736 ? -6.919 3.178 -13.429 1.00 23.47 736 THR A CA 1
ATOM 5914 C C . THR A 1 736 ? -7.388 1.707 -13.578 1.00 23.47 736 THR A C 1
ATOM 5916 O O . THR A 1 736 ? -8.061 1.163 -12.712 1.00 23.47 736 THR A O 1
ATOM 5919 N N . ALA A 1 737 ? -6.865 1.037 -14.618 1.00 30.41 737 ALA A N 1
ATOM 5920 C CA . ALA A 1 737 ? -7.008 -0.381 -15.012 1.00 30.41 737 ALA A CA 1
ATOM 5921 C C . ALA A 1 737 ? -8.391 -0.777 -15.570 1.00 30.41 737 ALA A C 1
ATOM 5923 O O . ALA A 1 737 ? -9.116 -1.545 -14.949 1.00 30.41 737 ALA A O 1
ATOM 5924 N N . GLU A 1 738 ? -8.732 -0.282 -16.762 1.00 26.86 738 GLU A N 1
ATOM 5925 C CA . GLU A 1 738 ? -9.998 -0.573 -17.438 1.00 26.86 738 GLU A CA 1
ATOM 5926 C C . GLU A 1 738 ? -9.791 -1.676 -18.502 1.00 26.86 738 GLU A C 1
ATOM 5928 O O . GLU A 1 738 ? -8.919 -1.582 -19.373 1.00 26.86 738 GLU A O 1
ATOM 5933 N N . LYS A 1 739 ? -10.622 -2.731 -18.473 1.00 33.12 739 LYS A N 1
ATOM 5934 C CA . LYS A 1 739 ? -11.068 -3.391 -19.716 1.00 33.12 739 LYS A CA 1
ATOM 5935 C C . LYS A 1 739 ? -11.575 -2.274 -20.631 1.00 33.12 739 LYS A C 1
ATOM 5937 O O . LYS A 1 739 ? -12.186 -1.343 -20.120 1.00 33.12 739 LYS A O 1
ATOM 5942 N N . PHE A 1 740 ? -11.283 -2.309 -21.938 1.00 30.22 740 PHE A N 1
ATOM 5943 C CA . PHE A 1 740 ? -11.664 -1.219 -22.853 1.00 30.22 740 PHE A CA 1
ATOM 5944 C C . PHE A 1 740 ? -13.078 -0.713 -22.526 1.00 30.22 740 PHE A C 1
ATOM 5946 O O . PHE A 1 740 ? -14.005 -1.531 -22.626 1.00 30.22 740 PHE A O 1
ATOM 5953 N N . PRO A 1 741 ? -13.266 0.572 -22.156 1.00 34.62 741 PRO A N 1
ATOM 5954 C CA . PRO A 1 741 ? -14.594 1.092 -21.879 1.00 34.62 741 PRO A CA 1
ATOM 5955 C C . PRO A 1 741 ? -15.438 0.883 -23.128 1.00 34.62 741 PRO A C 1
ATOM 5957 O O . PRO A 1 741 ? -15.151 1.444 -24.187 1.00 34.62 741 PRO A O 1
ATOM 5960 N N . GLY A 1 742 ? -16.417 -0.015 -23.031 1.00 44.78 742 GLY A N 1
ATOM 5961 C CA . GLY A 1 742 ? -17.142 -0.477 -24.209 1.00 44.78 742 GLY A CA 1
ATOM 5962 C C . GLY A 1 742 ? -17.255 -1.987 -24.348 1.00 44.78 742 GLY A C 1
ATOM 5963 O O . GLY A 1 742 ? -18.254 -2.420 -24.883 1.00 44.78 742 GLY A O 1
ATOM 5964 N N . THR A 1 743 ? -16.295 -2.799 -23.897 1.00 61.25 743 THR A N 1
ATOM 5965 C CA . THR A 1 743 ? -16.314 -4.259 -24.162 1.00 61.25 743 THR A CA 1
ATOM 5966 C C . THR A 1 743 ? -17.290 -5.013 -23.269 1.00 61.25 743 THR A C 1
ATOM 5968 O O . THR A 1 743 ? -18.129 -5.763 -23.764 1.00 61.25 743 THR A O 1
ATOM 5971 N N . THR A 1 744 ? -17.252 -4.764 -21.962 1.00 67.88 744 THR A N 1
ATOM 5972 C CA . THR A 1 744 ? -18.218 -5.348 -21.025 1.00 67.88 744 THR A CA 1
ATOM 5973 C C . THR A 1 744 ? -19.594 -4.697 -21.188 1.00 67.88 744 THR A C 1
ATOM 5975 O O . THR A 1 744 ? -20.623 -5.364 -21.117 1.00 67.88 744 THR A O 1
ATOM 5978 N N . THR A 1 745 ? -19.635 -3.404 -21.523 1.00 80.25 745 THR A N 1
ATOM 5979 C CA . THR A 1 745 ? -20.890 -2.716 -21.872 1.00 80.25 745 THR A CA 1
ATOM 5980 C C . THR A 1 745 ? -21.460 -3.151 -23.232 1.00 80.25 745 THR A C 1
ATOM 5982 O O . THR A 1 745 ? -22.677 -3.160 -23.406 1.00 80.25 745 THR A O 1
ATOM 5985 N N . ASP A 1 746 ? -20.627 -3.564 -24.191 1.00 84.50 746 ASP A N 1
ATOM 5986 C CA . ASP A 1 746 ? -21.047 -4.207 -25.442 1.00 84.50 746 ASP A CA 1
ATOM 5987 C C . ASP A 1 746 ? -21.564 -5.625 -25.190 1.00 84.50 746 ASP A C 1
ATOM 5989 O O . ASP A 1 746 ? -22.607 -5.987 -25.726 1.00 84.50 746 ASP A O 1
ATOM 5993 N N . LEU A 1 747 ? -20.933 -6.391 -24.292 1.00 90.25 747 LEU A N 1
ATOM 5994 C CA . LEU A 1 747 ? -21.452 -7.685 -23.836 1.00 90.25 747 LEU A CA 1
ATOM 5995 C C . LEU A 1 747 ? -22.875 -7.547 -23.266 1.00 90.25 747 LEU A C 1
ATOM 5997 O O . LEU A 1 747 ? -23.754 -8.335 -23.612 1.00 90.25 747 LEU A O 1
ATOM 6001 N N . VAL A 1 748 ? -23.125 -6.500 -22.472 1.00 93.75 748 VAL A N 1
ATOM 6002 C CA . VAL A 1 748 ? -24.461 -6.162 -21.952 1.00 93.75 748 VAL A CA 1
ATOM 6003 C C . VAL A 1 748 ? -25.438 -5.803 -23.080 1.00 93.75 748 VAL A C 1
ATOM 6005 O O . VAL A 1 748 ? -26.538 -6.349 -23.126 1.00 93.75 748 VAL A O 1
ATOM 6008 N N . LYS A 1 749 ? -25.053 -4.952 -24.044 1.00 93.00 749 LYS A N 1
ATOM 6009 C CA . LYS A 1 749 ? -25.914 -4.621 -25.204 1.00 93.00 749 LYS A CA 1
ATOM 6010 C C . LYS A 1 749 ? -26.246 -5.862 -26.033 1.00 93.00 749 LYS A C 1
ATOM 6012 O O . LYS A 1 749 ? -27.390 -6.054 -26.440 1.00 93.00 749 LYS A O 1
ATOM 6017 N N . ARG A 1 750 ? -25.263 -6.735 -26.255 1.00 94.56 750 ARG A N 1
ATOM 6018 C CA . ARG A 1 750 ? -25.432 -8.000 -26.976 1.00 94.56 750 ARG A CA 1
ATOM 6019 C C . ARG A 1 750 ? -26.367 -8.942 -26.221 1.00 94.56 750 ARG A C 1
ATOM 6021 O O . ARG A 1 750 ? -27.229 -9.535 -26.868 1.00 94.56 750 ARG A O 1
ATOM 6028 N N . LEU A 1 751 ? -26.289 -9.010 -24.891 1.00 96.69 751 LEU A N 1
ATOM 6029 C CA . LEU A 1 751 ? -27.249 -9.746 -24.063 1.00 96.69 751 LEU A CA 1
ATOM 6030 C C . LEU A 1 751 ? -28.665 -9.160 -24.171 1.00 96.69 751 LEU A C 1
ATOM 6032 O O . LEU A 1 751 ? -29.602 -9.902 -24.469 1.00 96.69 751 LEU A O 1
ATOM 6036 N N . PHE A 1 752 ? -28.843 -7.843 -24.007 1.00 96.75 752 PHE A N 1
ATOM 6037 C CA . PHE A 1 752 ? -30.159 -7.213 -24.168 1.00 96.75 752 PHE A CA 1
ATOM 6038 C C . PHE A 1 752 ? -30.727 -7.439 -25.567 1.00 96.75 752 PHE A C 1
ATOM 6040 O O . PHE A 1 752 ? -31.918 -7.699 -25.699 1.00 96.75 752 PHE A O 1
ATOM 6047 N N . SER A 1 753 ? -29.889 -7.474 -26.608 1.00 95.06 753 SER A N 1
ATOM 6048 C CA . SER A 1 753 ? -30.336 -7.820 -27.962 1.00 95.06 753 SER A CA 1
ATOM 6049 C C . SER A 1 753 ? -30.939 -9.234 -28.058 1.00 95.06 753 SER A C 1
ATOM 6051 O O . SER A 1 753 ? -31.814 -9.478 -28.891 1.00 95.06 753 SER A O 1
ATOM 6053 N N . ARG A 1 754 ? -30.501 -10.177 -27.206 1.00 95.69 754 ARG A N 1
ATOM 6054 C CA . ARG A 1 754 ? -31.109 -11.515 -27.090 1.00 95.69 754 ARG A CA 1
ATOM 6055 C C . ARG A 1 754 ? -32.474 -11.425 -26.419 1.00 95.69 754 ARG A C 1
ATOM 6057 O O . ARG A 1 754 ? -33.436 -11.988 -26.938 1.00 95.69 754 ARG A O 1
ATOM 6064 N N . GLY A 1 755 ? -32.566 -10.650 -25.338 1.00 94.50 755 GLY A N 1
ATOM 6065 C CA . GLY A 1 755 ? -33.817 -10.384 -24.628 1.00 94.50 755 GLY A CA 1
ATOM 6066 C C . GLY A 1 755 ? -34.875 -9.714 -25.506 1.00 94.50 755 GLY A C 1
ATOM 6067 O O . GLY A 1 755 ? -35.995 -10.200 -25.600 1.00 94.50 755 GLY A O 1
ATOM 6068 N N . GLU A 1 756 ? -34.524 -8.656 -26.236 1.00 95.75 756 GLU A N 1
ATOM 6069 C CA . GLU A 1 756 ? -35.470 -7.923 -27.092 1.00 95.75 756 GLU A CA 1
ATOM 6070 C C . GLU A 1 756 ? -35.946 -8.734 -28.306 1.00 95.75 756 GLU A C 1
ATOM 6072 O O . GLU A 1 756 ? -37.011 -8.449 -28.856 1.00 95.75 756 GLU A O 1
ATOM 6077 N N . ALA A 1 757 ? -35.190 -9.757 -28.716 1.00 94.75 757 ALA A N 1
ATOM 6078 C CA . ALA A 1 757 ? -35.547 -10.680 -29.795 1.00 94.75 757 ALA A CA 1
ATOM 6079 C C . ALA A 1 757 ? -36.291 -11.947 -29.317 1.00 94.75 757 ALA A C 1
ATOM 6081 O O . ALA A 1 757 ? -36.730 -12.731 -30.160 1.00 94.75 757 ALA A O 1
ATOM 6082 N N . PHE A 1 758 ? -36.454 -12.144 -28.002 1.00 95.56 758 PHE A N 1
ATOM 6083 C CA . PHE A 1 758 ? -36.946 -13.383 -27.370 1.00 95.56 758 PHE A CA 1
ATOM 6084 C C . PHE A 1 758 ? -36.100 -14.628 -27.715 1.00 95.56 758 PHE A C 1
ATOM 6086 O O . PHE A 1 758 ? -36.627 -15.710 -27.960 1.00 95.56 758 PHE A O 1
ATOM 6093 N N . ASP A 1 759 ? -34.775 -14.472 -27.751 1.00 95.94 759 ASP A N 1
ATOM 6094 C CA . ASP A 1 759 ? -33.796 -15.531 -28.033 1.00 95.94 759 ASP A CA 1
ATOM 6095 C C . ASP A 1 759 ? -33.216 -16.090 -26.721 1.00 95.94 759 ASP A C 1
ATOM 6097 O O . ASP A 1 759 ? -32.097 -15.748 -26.336 1.00 95.94 759 ASP A O 1
ATOM 6101 N N . SER A 1 760 ? -33.991 -16.908 -25.997 1.00 94.81 760 SER A N 1
ATOM 6102 C CA . SER A 1 760 ? -33.582 -17.461 -24.692 1.00 94.81 760 SER A CA 1
ATOM 6103 C C . SER A 1 760 ? -32.412 -18.450 -24.787 1.00 94.81 760 SER A C 1
ATOM 6105 O O . SER A 1 760 ? -31.559 -18.468 -23.902 1.00 94.81 760 SER A O 1
ATOM 6107 N N . GLU A 1 761 ? -32.317 -19.210 -25.883 1.00 94.44 761 GLU A N 1
ATOM 6108 C CA . GLU A 1 761 ? -31.178 -20.094 -26.186 1.00 94.44 761 GLU A CA 1
ATOM 6109 C C . GLU A 1 761 ? -29.881 -19.294 -26.367 1.00 94.44 761 GLU A C 1
ATOM 6111 O O . GLU A 1 761 ? -28.839 -19.619 -25.800 1.00 94.44 761 GLU A O 1
ATOM 6116 N N . GLY A 1 762 ? -29.934 -18.196 -27.127 1.00 94.31 762 GLY A N 1
ATOM 6117 C CA . GLY A 1 762 ? -28.810 -17.280 -27.279 1.00 94.31 762 GLY A CA 1
ATOM 6118 C C . GLY A 1 762 ? -28.473 -16.532 -25.990 1.00 94.31 762 GLY A C 1
ATOM 6119 O O . GLY A 1 762 ? -27.297 -16.284 -25.732 1.00 94.31 762 GLY A O 1
ATOM 6120 N N . PHE A 1 763 ? -29.481 -16.191 -25.182 1.00 95.56 763 PHE A N 1
ATOM 6121 C CA . PHE A 1 763 ? -29.335 -15.438 -23.932 1.00 95.56 763 PHE A CA 1
ATOM 6122 C C . PHE A 1 763 ? -28.459 -16.175 -22.911 1.00 95.56 763 PHE A C 1
ATOM 6124 O O . PHE A 1 763 ? -27.547 -15.581 -22.341 1.00 95.56 763 PHE A O 1
ATOM 6131 N N . ILE A 1 764 ? -28.658 -17.484 -22.726 1.00 97.38 764 ILE A N 1
ATOM 6132 C CA . ILE A 1 764 ? -27.907 -18.258 -21.721 1.00 97.38 764 ILE A CA 1
ATOM 6133 C C . ILE A 1 764 ? -26.430 -18.486 -22.071 1.00 97.38 764 ILE A C 1
ATOM 6135 O O . ILE A 1 764 ? -25.627 -18.789 -21.187 1.00 97.38 764 ILE A O 1
ATOM 6139 N N . ASN A 1 765 ? -26.035 -18.296 -23.334 1.00 96.06 765 ASN A N 1
ATOM 6140 C CA . ASN A 1 765 ? -24.639 -18.446 -23.763 1.00 96.06 765 ASN A CA 1
ATOM 6141 C C . ASN A 1 765 ? -23.715 -17.361 -23.199 1.00 96.06 765 ASN A C 1
ATOM 6143 O O . ASN A 1 765 ? -22.497 -17.546 -23.172 1.00 96.06 765 ASN A O 1
ATOM 6147 N N . PHE A 1 766 ? -24.292 -16.259 -22.723 1.00 96.75 766 PHE A N 1
ATOM 6148 C CA . PHE A 1 766 ? -23.565 -15.172 -22.080 1.00 96.75 766 PHE A CA 1
ATOM 6149 C C . PHE A 1 766 ? -23.210 -15.470 -20.622 1.00 96.75 766 PHE A C 1
ATOM 6151 O O . PHE A 1 766 ? -22.463 -14.698 -20.040 1.00 96.75 766 PHE A O 1
ATOM 6158 N N . PHE A 1 767 ? -23.711 -16.554 -20.024 1.00 97.56 767 PHE A N 1
ATOM 6159 C CA . PHE A 1 767 ? -23.485 -16.880 -18.615 1.00 97.56 767 PHE A CA 1
ATOM 6160 C C . PHE A 1 767 ? -22.396 -17.947 -18.425 1.00 97.56 767 PHE A C 1
ATOM 6162 O O . PHE A 1 767 ? -22.209 -18.829 -19.277 1.00 97.56 767 PHE A O 1
ATOM 6169 N N . THR A 1 768 ? -21.679 -17.883 -17.300 1.00 96.69 768 THR A N 1
ATOM 6170 C CA . THR A 1 768 ? -20.746 -18.939 -16.861 1.00 96.69 768 THR A CA 1
ATOM 6171 C C . THR A 1 768 ? -21.492 -20.242 -16.557 1.00 96.69 768 THR A C 1
ATOM 6173 O O . THR A 1 768 ? -22.721 -20.283 -16.569 1.00 96.69 768 THR A O 1
ATOM 6176 N N . ASP A 1 769 ? -20.767 -21.340 -16.331 1.00 92.44 769 ASP A N 1
ATOM 6177 C CA . ASP A 1 769 ? -21.390 -22.643 -16.044 1.00 92.44 769 ASP A CA 1
ATOM 6178 C C . ASP A 1 769 ? -22.003 -22.720 -14.636 1.00 92.44 769 ASP A C 1
ATOM 6180 O O . ASP A 1 769 ? -22.900 -23.528 -14.407 1.00 92.44 769 ASP A O 1
ATOM 6184 N N . THR A 1 770 ? -21.594 -21.821 -13.736 1.00 93.94 770 THR A N 1
ATOM 6185 C CA . THR A 1 770 ? -22.159 -21.637 -12.390 1.00 93.94 770 THR A CA 1
ATOM 6186 C C . THR A 1 770 ? -22.640 -20.191 -12.192 1.00 93.94 770 THR A C 1
ATOM 6188 O O . THR A 1 770 ? -22.019 -19.439 -11.434 1.00 93.94 770 THR A O 1
ATOM 6191 N N . PRO A 1 771 ? -23.687 -19.749 -12.911 1.00 97.31 771 PRO A N 1
ATOM 6192 C CA . PRO A 1 771 ? -24.122 -18.363 -12.885 1.00 97.31 771 PRO A CA 1
ATOM 6193 C C . PRO A 1 771 ? -25.077 -18.075 -11.726 1.00 97.31 771 PRO A C 1
ATOM 6195 O O . PRO A 1 771 ? -25.753 -18.966 -11.221 1.00 97.31 771 PRO A O 1
ATOM 6198 N N . VAL A 1 772 ? -25.212 -16.800 -11.373 1.00 97.81 772 VAL A N 1
ATOM 6199 C CA . VAL A 1 772 ? -26.272 -16.291 -10.499 1.00 97.81 772 VAL A CA 1
ATOM 6200 C C . VAL A 1 772 ? -27.137 -15.316 -11.292 1.00 97.81 772 VAL A C 1
ATOM 6202 O O . VAL A 1 772 ? -26.661 -14.285 -11.749 1.00 97.81 772 VAL A O 1
ATOM 6205 N N . TYR A 1 773 ? -28.422 -15.607 -11.447 1.00 98.19 773 TYR A N 1
ATOM 6206 C CA . TYR A 1 773 ? -29.376 -14.702 -12.091 1.00 98.19 773 TYR A CA 1
ATOM 6207 C C . TYR A 1 773 ? -30.583 -14.488 -11.191 1.00 98.19 773 TYR A C 1
ATOM 6209 O O . TYR A 1 773 ? -31.173 -15.450 -10.697 1.00 98.19 773 TYR A O 1
ATOM 6217 N N . GLN A 1 774 ? -30.976 -13.234 -10.997 1.00 97.69 774 GLN A N 1
ATOM 6218 C CA . GLN A 1 774 ? -32.160 -12.904 -10.217 1.00 97.69 774 GLN A CA 1
ATOM 6219 C C . GLN A 1 774 ? -32.895 -11.703 -10.804 1.00 97.69 774 GLN A C 1
ATOM 6221 O O . GLN A 1 774 ? -32.305 -10.642 -11.004 1.00 97.69 774 GLN A O 1
ATOM 6226 N N . PHE A 1 775 ? -34.201 -11.870 -11.023 1.00 95.56 775 PHE A N 1
ATOM 6227 C CA . PHE A 1 775 ? -35.096 -10.805 -11.459 1.00 95.56 775 PHE A CA 1
ATOM 6228 C C . PHE A 1 775 ? -35.968 -10.339 -10.293 1.00 95.56 775 PHE A C 1
ATOM 6230 O O . PHE A 1 775 ? -36.860 -11.066 -9.854 1.00 95.56 775 PHE A O 1
ATOM 6237 N N . GLY A 1 776 ? -35.738 -9.120 -9.804 1.00 93.06 776 GLY A N 1
ATOM 6238 C CA . GLY A 1 776 ? -36.456 -8.544 -8.671 1.00 93.06 776 GLY A CA 1
ATOM 6239 C C . GLY A 1 776 ? -36.455 -9.488 -7.469 1.00 93.06 776 GLY A C 1
ATOM 6240 O O . GLY A 1 776 ? -35.407 -9.956 -7.031 1.00 93.06 776 GLY A O 1
ATOM 6241 N N . ASN A 1 777 ? -37.653 -9.803 -6.975 1.00 91.25 777 ASN A N 1
ATOM 6242 C CA . ASN A 1 777 ? -37.858 -10.714 -5.846 1.00 91.25 777 ASN A CA 1
ATOM 6243 C C . ASN A 1 777 ? -38.154 -12.169 -6.264 1.00 91.25 777 ASN A C 1
ATOM 6245 O O . ASN A 1 777 ? -38.597 -12.952 -5.427 1.00 91.25 777 ASN A O 1
ATOM 6249 N N . PHE A 1 778 ? -37.971 -12.543 -7.536 1.00 92.12 778 PHE A N 1
ATOM 6250 C CA . PHE A 1 778 ? -38.124 -13.938 -7.964 1.00 92.12 778 PHE A CA 1
ATOM 6251 C C . PHE A 1 778 ? -36.977 -14.816 -7.438 1.00 92.12 778 PHE A C 1
ATOM 6253 O O . PHE A 1 778 ? -35.924 -14.315 -7.022 1.00 92.12 778 PHE A O 1
ATOM 6260 N N . ASP A 1 779 ? -37.189 -16.134 -7.474 1.00 93.56 779 ASP A N 1
ATOM 6261 C CA . ASP A 1 779 ? -36.198 -17.124 -7.049 1.00 93.56 779 ASP A CA 1
ATOM 6262 C C . ASP A 1 779 ? -34.873 -16.969 -7.812 1.00 93.56 779 ASP A C 1
ATOM 6264 O O . ASP A 1 779 ? -34.840 -16.722 -9.024 1.00 93.56 779 ASP A O 1
ATOM 6268 N N . VAL A 1 780 ? -33.763 -17.147 -7.093 1.00 97.12 780 VAL A N 1
ATOM 6269 C CA . VAL A 1 780 ? -32.417 -17.088 -7.672 1.00 97.12 780 VAL A CA 1
ATOM 6270 C C . VAL A 1 780 ? -32.196 -18.303 -8.574 1.00 97.12 780 VAL A C 1
ATOM 6272 O O . VAL A 1 780 ? -32.302 -19.448 -8.137 1.00 97.12 780 VAL A O 1
ATOM 6275 N N . CYS A 1 781 ? -31.837 -18.057 -9.830 1.00 97.38 781 CYS A N 1
ATOM 6276 C CA . CYS A 1 781 ? -31.425 -19.087 -10.777 1.00 97.38 781 CYS A CA 1
ATOM 6277 C C . CYS A 1 781 ? -29.911 -19.310 -10.652 1.00 97.38 781 CYS A C 1
ATOM 6279 O O . CYS A 1 781 ? -29.141 -18.367 -10.832 1.00 97.38 781 CYS A O 1
ATOM 6281 N N . LEU A 1 782 ? -29.495 -20.546 -10.355 1.00 96.75 782 LEU A N 1
ATOM 6282 C CA . LEU A 1 782 ? -28.089 -20.918 -10.112 1.00 96.75 782 LEU A CA 1
ATOM 6283 C C . LEU A 1 782 ? -27.458 -21.749 -11.246 1.00 96.75 782 LEU A C 1
ATOM 6285 O O . LEU A 1 782 ? -26.318 -22.197 -11.142 1.00 96.75 782 LEU A O 1
ATOM 6289 N N . ASP A 1 783 ? -28.207 -21.982 -12.324 1.00 97.38 783 ASP A N 1
ATOM 6290 C CA . ASP A 1 783 ? -27.753 -22.702 -13.510 1.00 97.38 783 ASP A CA 1
ATOM 6291 C C . ASP A 1 783 ? -28.414 -22.150 -14.786 1.00 97.38 783 ASP A C 1
ATOM 6293 O O . ASP A 1 783 ? -29.436 -21.456 -14.747 1.00 97.38 783 ASP A O 1
ATOM 6297 N N . LYS A 1 784 ? -27.826 -22.460 -15.949 1.00 97.19 784 LYS A N 1
ATOM 6298 C CA . LYS A 1 784 ? -28.313 -21.985 -17.256 1.00 97.19 784 LYS A CA 1
ATOM 6299 C C . LYS A 1 784 ? -29.728 -22.465 -17.589 1.00 97.19 784 LYS A C 1
ATOM 6301 O O . LYS A 1 784 ? -30.466 -21.742 -18.257 1.00 97.19 784 LYS A O 1
ATOM 6306 N N . ALA A 1 785 ? -30.124 -23.656 -17.142 1.00 96.75 785 ALA A N 1
ATOM 6307 C CA . ALA A 1 785 ? -31.446 -24.203 -17.436 1.00 96.75 785 ALA A CA 1
ATOM 6308 C C . ALA A 1 785 ? -32.543 -23.436 -16.679 1.00 96.75 785 ALA A C 1
ATOM 6310 O O . ALA A 1 785 ? -33.586 -23.115 -17.255 1.00 96.75 785 ALA A O 1
ATOM 6311 N N . ALA A 1 786 ? -32.284 -23.073 -15.422 1.00 97.12 786 ALA A N 1
ATOM 6312 C CA . ALA A 1 786 ? -33.143 -22.225 -14.610 1.00 97.12 786 ALA A CA 1
ATOM 6313 C C . ALA A 1 786 ? -33.272 -20.815 -15.210 1.00 97.12 786 ALA A C 1
ATOM 6315 O O . ALA A 1 786 ? -34.393 -20.321 -15.354 1.00 97.12 786 ALA A O 1
ATOM 6316 N N . ILE A 1 787 ? -32.160 -20.212 -15.657 1.00 97.81 787 ILE A N 1
ATOM 6317 C CA . ILE A 1 787 ? -32.168 -18.907 -16.349 1.00 97.81 787 ILE A CA 1
ATOM 6318 C C . ILE A 1 787 ? -33.041 -18.968 -17.599 1.00 97.81 787 ILE A C 1
ATOM 6320 O O . ILE A 1 787 ? -33.919 -18.125 -17.784 1.00 97.81 787 ILE A O 1
ATOM 6324 N N . LYS A 1 788 ? -32.841 -19.989 -18.439 1.00 97.44 788 LYS A N 1
ATOM 6325 C CA . LYS A 1 788 ? -33.619 -20.170 -19.665 1.00 97.44 788 LYS A CA 1
ATOM 6326 C C . LYS A 1 788 ? -35.113 -20.284 -19.373 1.00 97.44 788 LYS A C 1
ATOM 6328 O O . LYS A 1 788 ? -35.908 -19.592 -19.999 1.00 97.44 788 LYS A O 1
ATOM 6333 N N . LYS A 1 789 ? -35.489 -21.124 -18.402 1.00 96.69 789 LYS A N 1
ATOM 6334 C CA . LYS A 1 789 ? -36.887 -21.315 -17.991 1.00 96.69 789 LYS A CA 1
ATOM 6335 C C . LYS A 1 789 ? -37.512 -20.005 -17.505 1.00 96.69 789 LYS A C 1
ATOM 6337 O O . LYS A 1 789 ? -38.655 -19.720 -17.853 1.00 96.69 789 LYS A O 1
ATOM 6342 N N . SER A 1 790 ? -36.767 -19.220 -16.727 1.00 94.88 790 SER A N 1
ATOM 6343 C CA . SER A 1 790 ? -37.198 -17.904 -16.247 1.00 94.88 790 SER A CA 1
ATOM 6344 C C . SER A 1 790 ? -37.409 -16.919 -17.405 1.00 94.88 790 SER A C 1
ATOM 6346 O O . SER A 1 790 ? -38.473 -16.308 -17.510 1.00 94.88 790 SER A O 1
ATOM 6348 N N . ALA A 1 791 ? -36.454 -16.837 -18.338 1.00 94.88 791 ALA A N 1
ATOM 6349 C CA . ALA A 1 791 ? -36.554 -15.989 -19.526 1.00 94.88 791 ALA A CA 1
ATOM 6350 C C . ALA A 1 791 ? -37.719 -16.397 -20.449 1.00 94.88 791 ALA A C 1
ATOM 6352 O O . ALA A 1 791 ? -38.490 -15.538 -20.870 1.00 94.88 791 ALA A O 1
ATOM 6353 N N . ASP A 1 792 ? -37.902 -17.695 -20.715 1.00 96.44 792 ASP A N 1
ATOM 6354 C CA . ASP A 1 792 ? -39.013 -18.219 -21.526 1.00 96.44 792 ASP A CA 1
ATOM 6355 C C . ASP A 1 792 ? -40.375 -17.882 -20.904 1.00 96.44 792 ASP A C 1
ATOM 6357 O O . ASP A 1 792 ? -41.286 -17.413 -21.595 1.00 96.44 792 ASP A O 1
ATOM 6361 N N . ALA A 1 793 ? -40.511 -18.078 -19.587 1.00 92.94 793 ALA A N 1
ATOM 6362 C CA . ALA A 1 793 ? -41.722 -17.721 -18.858 1.00 92.94 793 ALA A CA 1
ATOM 6363 C C . ALA A 1 793 ? -42.010 -16.218 -18.976 1.00 92.94 793 ALA A C 1
ATOM 6365 O O . ALA A 1 793 ? -43.134 -15.830 -19.299 1.00 92.94 793 ALA A O 1
ATOM 6366 N N . PHE A 1 794 ? -40.989 -15.376 -18.805 1.00 92.62 794 PHE A N 1
ATOM 6367 C CA . PHE A 1 794 ? -41.131 -13.930 -18.915 1.00 92.62 794 PHE A CA 1
ATOM 6368 C C . PHE A 1 794 ? -41.526 -13.488 -20.333 1.00 92.62 794 PHE A C 1
ATOM 6370 O O . PHE A 1 794 ? -42.511 -12.768 -20.502 1.00 92.62 794 PHE A O 1
ATOM 6377 N N . PHE A 1 795 ? -40.831 -13.970 -21.371 1.00 93.88 795 PHE A N 1
ATOM 6378 C CA . PHE A 1 795 ? -41.134 -13.644 -22.771 1.00 93.88 795 PHE A CA 1
ATOM 6379 C C . PHE A 1 795 ? -42.543 -14.082 -23.186 1.00 93.88 795 PHE A C 1
ATOM 6381 O O . PHE A 1 795 ? -43.191 -13.401 -23.982 1.00 93.88 795 PHE A O 1
ATOM 6388 N N . SER A 1 796 ? -43.064 -15.176 -22.620 1.00 93.25 796 SER A N 1
ATOM 6389 C CA . SER A 1 796 ? -44.438 -15.617 -22.884 1.00 93.25 796 SER A CA 1
ATOM 6390 C C . SER A 1 796 ? -45.497 -14.611 -22.406 1.00 93.25 796 SER A C 1
ATOM 6392 O O . SER A 1 796 ? -46.551 -14.486 -23.036 1.00 93.25 796 SER A O 1
ATOM 6394 N N . GLY A 1 797 ? -45.195 -13.842 -21.353 1.00 91.81 797 GLY A N 1
ATOM 6395 C CA . GLY A 1 797 ? -46.103 -12.876 -20.731 1.00 91.81 797 GLY A CA 1
ATOM 6396 C C . GLY A 1 797 ? -46.194 -11.520 -21.437 1.00 91.81 797 GLY A C 1
ATOM 6397 O O . GLY A 1 797 ? -47.119 -10.756 -21.169 1.00 91.81 797 GLY A O 1
ATOM 6398 N N . ILE A 1 798 ? -45.289 -11.217 -22.371 1.00 94.69 798 ILE A N 1
ATOM 6399 C CA . ILE A 1 798 ? -45.207 -9.908 -23.040 1.00 94.69 798 ILE A CA 1
ATOM 6400 C C . ILE A 1 798 ? -45.202 -10.030 -24.570 1.00 94.69 798 ILE A C 1
ATOM 6402 O O . ILE A 1 798 ? -44.936 -11.081 -25.152 1.00 94.69 798 ILE A O 1
ATOM 6406 N N . SER A 1 799 ? -45.553 -8.946 -25.254 1.00 93.69 799 SER A N 1
ATOM 6407 C CA . SER A 1 799 ? -45.511 -8.837 -26.719 1.00 93.69 799 SER A CA 1
ATOM 6408 C C . SER A 1 799 ? -44.165 -8.304 -27.215 1.00 93.69 799 SER A C 1
ATOM 6410 O O . SER A 1 799 ? -43.704 -8.716 -28.276 1.00 93.69 799 SER A O 1
ATOM 6412 N N . ALA A 1 800 ? -43.531 -7.406 -26.454 1.00 94.94 800 ALA A N 1
ATOM 6413 C CA . ALA A 1 800 ? -42.200 -6.866 -26.728 1.00 94.94 800 ALA A CA 1
ATOM 6414 C C . ALA A 1 800 ? -41.601 -6.201 -25.477 1.00 94.94 800 ALA A C 1
ATOM 6416 O O . ALA A 1 800 ? -42.338 -5.794 -24.577 1.00 94.94 800 ALA A O 1
ATOM 6417 N N . VAL A 1 801 ? -40.276 -6.043 -25.465 1.00 95.31 801 VAL A N 1
ATOM 6418 C CA . VAL A 1 801 ? -39.507 -5.311 -24.446 1.00 95.31 801 VAL A CA 1
ATOM 6419 C C . VAL A 1 801 ? -38.454 -4.440 -25.125 1.00 95.31 801 VAL A C 1
ATOM 6421 O O . VAL A 1 801 ? -37.853 -4.894 -26.093 1.00 95.31 801 VAL A O 1
ATOM 6424 N N . TYR A 1 802 ? -38.234 -3.217 -24.643 1.00 94.50 802 TYR A N 1
ATOM 6425 C CA . TYR A 1 802 ? -37.167 -2.316 -25.092 1.00 94.50 802 TYR A CA 1
ATOM 6426 C C . TYR A 1 802 ? -36.433 -1.714 -23.892 1.00 94.50 802 TYR A C 1
ATOM 6428 O O . TYR A 1 802 ? -37.079 -1.126 -23.022 1.00 94.50 802 TYR A O 1
ATOM 6436 N N . HIS A 1 803 ? -35.106 -1.824 -23.878 1.00 96.00 803 HIS A N 1
ATOM 6437 C CA . HIS A 1 803 ? -34.234 -1.268 -22.847 1.00 96.00 803 HIS A CA 1
ATOM 6438 C C . HIS A 1 803 ? -33.722 0.102 -23.301 1.00 96.00 803 HIS A C 1
ATOM 6440 O O . HIS A 1 803 ? -32.845 0.209 -24.166 1.00 96.00 803 HIS A O 1
ATOM 6446 N N . ASP A 1 804 ? -34.254 1.171 -22.710 1.00 91.31 804 ASP A N 1
ATOM 6447 C CA . ASP A 1 804 ? -33.778 2.529 -22.958 1.00 91.31 804 ASP A CA 1
ATOM 6448 C C . ASP A 1 804 ? -32.659 2.878 -21.972 1.00 91.31 804 ASP A C 1
ATOM 6450 O O . ASP A 1 804 ? -32.869 3.515 -20.938 1.00 91.31 804 ASP A O 1
ATOM 6454 N N . ILE A 1 805 ? -31.458 2.380 -22.278 1.00 90.56 805 ILE A N 1
ATOM 6455 C CA . ILE A 1 805 ? -30.270 2.530 -21.430 1.00 90.56 805 ILE A CA 1
ATOM 6456 C C . ILE A 1 805 ? -29.939 4.009 -21.276 1.00 90.56 805 ILE A C 1
ATOM 6458 O O . ILE A 1 805 ? -29.537 4.657 -22.246 1.00 90.56 805 ILE A O 1
ATOM 6462 N N . LYS A 1 806 ? -30.059 4.526 -20.052 1.00 80.62 806 LYS A N 1
ATOM 6463 C CA . LYS A 1 806 ? -29.711 5.905 -19.729 1.00 80.62 806 LYS A CA 1
ATOM 6464 C C . LYS A 1 806 ? -28.230 6.014 -19.429 1.00 80.62 806 LYS A C 1
ATOM 6466 O O . LYS A 1 806 ? -27.522 6.803 -20.056 1.00 80.62 806 LYS A O 1
ATOM 6471 N N . MET A 1 807 ? -27.786 5.207 -18.480 1.00 77.69 807 MET A N 1
ATOM 6472 C CA . MET A 1 807 ? -26.414 5.172 -18.020 1.00 77.69 807 MET A CA 1
ATOM 6473 C C . MET A 1 807 ? -25.961 3.725 -17.964 1.00 77.69 807 MET A C 1
ATOM 6475 O O . MET A 1 807 ? -26.709 2.826 -17.586 1.00 77.69 807 MET A O 1
ATOM 6479 N N . ILE A 1 808 ? -24.723 3.505 -18.374 1.00 83.81 808 ILE A N 1
ATOM 6480 C CA . ILE A 1 808 ? -24.062 2.221 -18.235 1.00 83.81 808 ILE A CA 1
ATOM 6481 C C . ILE A 1 808 ? -22.648 2.498 -17.750 1.00 83.81 808 ILE A C 1
ATOM 6483 O O . ILE A 1 808 ? -21.897 3.231 -18.396 1.00 83.81 808 ILE A O 1
ATOM 6487 N N . TRP A 1 809 ? -22.318 1.954 -16.586 1.00 78.81 809 TRP A N 1
ATOM 6488 C CA . TRP A 1 809 ? -21.039 2.160 -15.925 1.00 78.81 809 TRP A CA 1
ATOM 6489 C C . TRP A 1 809 ? -20.347 0.833 -15.721 1.00 78.81 809 TRP A C 1
ATOM 6491 O O . TRP A 1 809 ? -20.933 -0.112 -15.208 1.00 78.81 809 TRP A O 1
ATOM 6501 N N . GLU A 1 810 ? -19.079 0.788 -16.086 1.00 76.12 810 GLU A N 1
ATOM 6502 C CA . GLU A 1 810 ? -18.205 -0.348 -15.850 1.00 76.12 810 GLU A CA 1
ATOM 6503 C C . GLU A 1 810 ? -17.240 0.019 -14.718 1.00 76.12 810 GLU A C 1
ATOM 6505 O O . GLU A 1 810 ? -16.570 1.049 -14.782 1.00 76.12 810 GLU A O 1
ATOM 6510 N N . VAL A 1 811 ? -17.204 -0.794 -13.661 1.00 75.31 811 VAL A N 1
ATOM 6511 C CA . VAL A 1 811 ? -16.321 -0.623 -12.500 1.00 75.31 811 VAL A CA 1
ATOM 6512 C C . VAL A 1 811 ? -15.649 -1.963 -12.210 1.00 75.31 811 VAL A C 1
ATOM 6514 O O . VAL A 1 811 ? -16.230 -2.851 -11.585 1.00 75.31 811 VAL A O 1
ATOM 6517 N N . GLY A 1 812 ? -14.412 -2.123 -12.686 1.00 74.94 812 GLY A N 1
ATOM 6518 C CA . GLY A 1 812 ? -13.697 -3.399 -12.612 1.00 74.94 812 GLY A CA 1
ATOM 6519 C C . GLY A 1 812 ? -14.431 -4.496 -13.390 1.00 74.94 812 GLY A C 1
ATOM 6520 O O . GLY A 1 812 ? -14.668 -4.356 -14.584 1.00 74.94 812 GLY A O 1
ATOM 6521 N N . ASP A 1 813 ? -14.808 -5.575 -12.704 1.00 81.00 813 ASP A N 1
ATOM 6522 C CA . ASP A 1 813 ? -15.571 -6.694 -13.274 1.00 81.00 813 ASP A CA 1
ATOM 6523 C C . ASP A 1 813 ? -17.091 -6.561 -13.082 1.00 81.00 813 ASP A C 1
ATOM 6525 O O . ASP A 1 813 ? -17.824 -7.537 -13.235 1.00 81.00 813 ASP A O 1
ATOM 6529 N N . VAL A 1 814 ? -17.584 -5.373 -12.725 1.00 87.38 814 VAL A N 1
ATOM 6530 C CA . VAL A 1 814 ? -19.007 -5.117 -12.470 1.00 87.38 814 VAL A CA 1
ATOM 6531 C C . VAL A 1 814 ? -19.540 -4.088 -13.465 1.00 87.38 814 VAL A C 1
ATOM 6533 O O . VAL A 1 814 ? -18.900 -3.060 -13.684 1.00 87.38 814 VAL A O 1
ATOM 6536 N N . VAL A 1 815 ? -20.716 -4.329 -14.051 1.00 90.38 815 VAL A N 1
ATOM 6537 C CA . VAL A 1 815 ? -21.427 -3.338 -14.877 1.00 90.38 815 VAL A CA 1
ATOM 6538 C C . VAL A 1 815 ? -22.742 -2.960 -14.215 1.00 90.38 815 VAL A C 1
ATOM 6540 O O . VAL A 1 815 ? -23.563 -3.825 -13.927 1.00 90.38 815 VAL A O 1
ATOM 6543 N N . PHE A 1 816 ? -22.946 -1.665 -14.006 1.00 92.00 816 PHE A N 1
ATOM 6544 C CA . PHE A 1 816 ? -24.198 -1.082 -13.540 1.00 92.00 816 PHE A CA 1
ATOM 6545 C C . PHE A 1 816 ? -24.932 -0.484 -14.733 1.00 92.00 816 PHE A C 1
ATOM 6547 O O . PHE A 1 816 ? -24.350 0.293 -15.493 1.00 92.00 816 PHE A O 1
ATOM 6554 N N . VAL A 1 817 ? -26.205 -0.817 -14.896 1.00 94.69 817 VAL A N 1
ATOM 6555 C CA . VAL A 1 817 ? -27.057 -0.244 -15.939 1.00 94.69 817 VAL A CA 1
ATOM 6556 C C . VAL A 1 817 ? -28.235 0.430 -15.267 1.00 94.69 817 VAL A C 1
ATOM 6558 O O . VAL A 1 817 ? -28.936 -0.197 -14.484 1.00 94.69 817 VAL A O 1
ATOM 6561 N N . GLU A 1 818 ? -28.462 1.696 -15.583 1.00 92.19 818 GLU A N 1
ATOM 6562 C CA . GLU A 1 818 ? -29.661 2.432 -15.199 1.00 92.19 818 GLU A CA 1
ATOM 6563 C C . GLU A 1 818 ? -30.448 2.743 -16.471 1.00 92.19 818 GLU A C 1
ATOM 6565 O O . GLU A 1 818 ? -29.909 3.287 -17.445 1.00 92.19 818 GLU A O 1
ATOM 6570 N N . MET A 1 819 ? -31.716 2.343 -16.502 1.00 94.38 819 MET A N 1
ATOM 6571 C CA . MET A 1 819 ? -32.529 2.410 -17.710 1.00 94.38 819 MET A CA 1
ATOM 6572 C C . MET A 1 819 ? -34.015 2.505 -17.398 1.00 94.38 819 MET A C 1
ATOM 6574 O O . MET A 1 819 ? -34.472 2.108 -16.330 1.00 94.38 819 MET A O 1
ATOM 6578 N N . ASP A 1 820 ? -34.773 2.966 -18.383 1.00 93.38 820 ASP A N 1
ATOM 6579 C CA . ASP A 1 820 ? -36.207 2.719 -18.423 1.00 93.38 820 ASP A CA 1
ATOM 6580 C C . ASP A 1 820 ? -36.473 1.534 -19.348 1.00 93.38 820 ASP A C 1
ATOM 6582 O O . ASP A 1 820 ? -36.009 1.506 -20.491 1.00 93.38 820 ASP A O 1
ATOM 6586 N N . VAL A 1 821 ? -37.259 0.567 -18.886 1.00 95.50 821 VAL A N 1
ATOM 6587 C CA . VAL A 1 821 ? -37.647 -0.588 -19.696 1.00 95.50 821 VAL A CA 1
ATOM 6588 C C . VAL A 1 821 ? -39.105 -0.447 -20.102 1.00 95.50 821 VAL A C 1
ATOM 6590 O O . VAL A 1 821 ? -39.995 -0.316 -19.261 1.00 95.50 821 VAL A O 1
ATOM 6593 N N . THR A 1 822 ? -39.353 -0.443 -21.410 1.00 93.75 822 THR A N 1
ATOM 6594 C CA . THR A 1 822 ? -40.702 -0.355 -21.976 1.00 93.75 822 THR A CA 1
ATOM 6595 C C . THR A 1 822 ? -41.200 -1.735 -22.370 1.00 93.75 822 THR A C 1
ATOM 6597 O O . THR A 1 822 ? -40.567 -2.421 -23.171 1.00 93.75 822 THR A O 1
ATOM 6600 N N . TYR A 1 823 ? -42.368 -2.107 -21.858 1.00 94.56 823 TYR A N 1
ATOM 6601 C CA . TYR A 1 823 ? -43.036 -3.370 -22.128 1.00 94.56 823 TYR A CA 1
ATOM 6602 C C . TYR A 1 823 ? -44.327 -3.140 -22.907 1.00 94.56 823 TYR A C 1
ATOM 6604 O O . TYR A 1 823 ? -45.141 -2.286 -22.552 1.00 94.56 823 TYR A O 1
ATOM 6612 N N . TRP A 1 824 ? -44.531 -3.944 -23.948 1.00 93.25 824 TRP A N 1
ATOM 6613 C CA . TRP A 1 824 ? -45.809 -4.068 -24.641 1.00 93.25 824 TRP A CA 1
ATOM 6614 C C . TRP A 1 824 ? -46.501 -5.303 -24.098 1.00 93.25 824 TRP A C 1
ATOM 6616 O O . TRP A 1 824 ? -45.983 -6.415 -24.231 1.00 93.25 824 TRP A O 1
ATOM 6626 N N . ARG A 1 825 ? -47.663 -5.114 -23.486 1.00 92.12 825 ARG A N 1
ATOM 6627 C CA . ARG A 1 825 ? -48.447 -6.201 -22.905 1.00 92.12 825 ARG A CA 1
ATOM 6628 C C . ARG A 1 825 ? -49.210 -6.968 -23.989 1.00 92.12 825 ARG A C 1
ATOM 6630 O O . ARG A 1 825 ? -49.285 -6.554 -25.151 1.00 92.12 825 ARG A O 1
ATOM 6637 N N . LYS A 1 826 ? -49.775 -8.119 -23.617 1.00 89.50 826 LYS A N 1
ATOM 6638 C CA . LYS A 1 826 ? -50.618 -8.939 -24.510 1.00 89.50 826 LYS A CA 1
ATOM 6639 C C . LYS A 1 826 ? -51.982 -8.304 -24.799 1.00 89.50 826 LYS A C 1
ATOM 6641 O O . LYS A 1 826 ? -52.564 -8.593 -25.837 1.00 89.50 826 LYS A O 1
ATOM 6646 N N . ASP A 1 827 ? -52.458 -7.425 -23.921 1.00 88.81 827 ASP A N 1
ATOM 6647 C CA . ASP A 1 827 ? -53.703 -6.663 -24.093 1.00 88.81 827 ASP A CA 1
ATOM 6648 C C . ASP A 1 827 ? -53.555 -5.434 -25.018 1.00 88.81 827 ASP A C 1
ATOM 6650 O O . ASP A 1 827 ? -54.526 -4.725 -25.269 1.00 88.81 827 ASP A O 1
ATOM 6654 N N . GLY A 1 828 ? -52.344 -5.179 -25.534 1.00 86.19 828 GLY A N 1
ATOM 6655 C CA . GLY A 1 828 ? -52.026 -4.046 -26.408 1.00 86.19 828 GLY A CA 1
ATOM 6656 C C . GLY A 1 828 ? -51.611 -2.764 -25.678 1.00 86.19 828 GLY A C 1
ATOM 6657 O O . GLY A 1 828 ? -51.171 -1.815 -26.327 1.00 86.19 828 GLY A O 1
ATOM 6658 N N . SER A 1 829 ? -51.695 -2.719 -24.346 1.00 89.69 829 SER A N 1
ATOM 6659 C CA . SER A 1 829 ? -51.223 -1.582 -23.553 1.00 89.69 829 SER A CA 1
ATOM 6660 C C . SER A 1 829 ? -49.691 -1.555 -23.431 1.00 89.69 829 SER A C 1
ATOM 6662 O O . SER A 1 829 ? -49.005 -2.568 -23.599 1.00 89.69 829 SER A O 1
ATOM 6664 N N . VAL A 1 830 ? -49.136 -0.377 -23.132 1.00 91.00 830 VAL A N 1
ATOM 6665 C CA . VAL A 1 830 ? -47.688 -0.155 -22.992 1.00 91.00 830 VAL A CA 1
ATOM 6666 C C . VAL A 1 830 ? -47.394 0.452 -21.628 1.00 91.00 830 VAL A C 1
ATOM 6668 O O . VAL A 1 830 ? -48.119 1.337 -21.177 1.00 91.00 830 VAL A O 1
ATOM 6671 N N . VAL A 1 831 ? -46.324 -0.003 -20.982 1.00 93.81 831 VAL A N 1
ATOM 6672 C CA . VAL A 1 831 ? -45.832 0.556 -19.716 1.00 93.81 831 VAL A CA 1
ATOM 6673 C C . VAL A 1 831 ? -44.324 0.713 -19.755 1.00 93.81 831 VAL A C 1
ATOM 6675 O O . VAL A 1 831 ? -43.631 -0.100 -20.361 1.00 93.81 831 VAL A O 1
ATOM 6678 N N . THR A 1 832 ? -43.825 1.760 -19.108 1.00 93.19 832 THR A N 1
ATOM 6679 C CA . THR A 1 832 ? -42.396 2.023 -18.952 1.00 93.19 832 THR A CA 1
ATOM 6680 C C . THR A 1 832 ? -42.080 2.075 -17.467 1.00 93.19 832 THR A C 1
ATOM 6682 O O . THR A 1 832 ? -42.810 2.719 -16.715 1.00 93.19 832 THR A O 1
ATOM 6685 N N . LEU A 1 833 ? -41.035 1.363 -17.052 1.00 95.50 833 LEU A N 1
ATOM 6686 C CA . LEU A 1 833 ? -40.659 1.201 -15.651 1.00 95.50 833 LEU A CA 1
ATOM 6687 C C . LEU A 1 833 ? -39.165 1.496 -15.468 1.00 95.50 833 LEU A C 1
ATOM 6689 O O . LEU A 1 833 ? -38.373 1.051 -16.306 1.00 95.50 833 LEU A O 1
ATOM 6693 N N . PRO A 1 834 ? -38.767 2.198 -14.392 1.00 94.88 834 PRO A N 1
ATOM 6694 C CA . PRO A 1 834 ? -37.361 2.383 -14.062 1.00 94.88 834 PRO A CA 1
ATOM 6695 C C . PRO A 1 834 ? -36.745 1.047 -13.624 1.00 94.88 834 PRO A C 1
ATOM 6697 O O . PRO A 1 834 ? -37.367 0.276 -12.889 1.00 94.88 834 PRO A O 1
ATOM 6700 N N . CYS A 1 835 ? -35.524 0.777 -14.074 1.00 96.19 835 CYS A N 1
ATOM 6701 C CA . CYS A 1 835 ? -34.797 -0.458 -13.805 1.00 96.19 835 CYS A CA 1
ATOM 6702 C C . CYS A 1 835 ? -33.320 -0.169 -13.542 1.00 96.19 835 CYS A C 1
ATOM 6704 O O . CYS A 1 835 ? -32.717 0.698 -14.187 1.00 96.19 835 CYS A O 1
ATOM 6706 N N . SER A 1 836 ? -32.733 -0.934 -12.624 1.00 96.19 836 SER A N 1
ATOM 6707 C CA . SER A 1 836 ? -31.290 -0.975 -12.428 1.00 96.19 836 SER A CA 1
ATOM 6708 C C . SER A 1 836 ? -30.785 -2.410 -12.470 1.00 96.19 836 SER A C 1
ATOM 6710 O O . SER A 1 836 ? -31.252 -3.247 -11.705 1.00 96.19 836 SER A O 1
ATOM 6712 N N . ASP A 1 837 ? -29.807 -2.679 -13.328 1.00 97.69 837 ASP A N 1
ATOM 6713 C CA . ASP A 1 837 ? -29.174 -3.992 -13.426 1.00 97.69 837 ASP A CA 1
ATOM 6714 C C . ASP A 1 837 ? -27.735 -3.928 -12.918 1.00 97.69 837 ASP A C 1
ATOM 6716 O O . ASP A 1 837 ? -27.010 -2.962 -13.172 1.00 97.69 837 ASP A O 1
ATOM 6720 N N . ILE A 1 838 ? -27.306 -4.992 -12.241 1.00 97.12 838 ILE A N 1
ATOM 6721 C CA . ILE A 1 838 ? -25.927 -5.206 -11.806 1.00 97.12 838 ILE A CA 1
ATOM 6722 C C . ILE A 1 838 ? -25.434 -6.517 -12.411 1.00 97.12 838 ILE A C 1
ATOM 6724 O O . ILE A 1 838 ? -25.931 -7.595 -12.084 1.00 97.12 838 ILE A O 1
ATOM 6728 N N . PHE A 1 839 ? -24.424 -6.424 -13.267 1.00 97.56 839 PHE A N 1
ATOM 6729 C CA . PHE A 1 839 ? -23.733 -7.556 -13.870 1.00 97.56 839 PHE A CA 1
ATOM 6730 C C . PHE A 1 839 ? -22.386 -7.763 -13.184 1.00 97.56 839 PHE A C 1
ATOM 6732 O O . PHE A 1 839 ? -21.679 -6.785 -12.955 1.00 97.56 839 PHE A O 1
ATOM 6739 N N . ARG A 1 840 ? -21.977 -9.009 -12.930 1.00 95.25 840 ARG A N 1
ATOM 6740 C CA . ARG A 1 840 ? -20.578 -9.362 -12.634 1.00 95.25 840 ARG A CA 1
ATOM 6741 C C . ARG A 1 840 ? -20.037 -10.260 -13.731 1.00 95.25 840 ARG A C 1
ATOM 6743 O O . ARG A 1 840 ? -20.733 -11.162 -14.198 1.00 95.25 840 ARG A O 1
ATOM 6750 N N . VAL A 1 841 ? -18.812 -9.991 -14.157 1.00 88.06 841 VAL A N 1
ATOM 6751 C CA . VAL A 1 841 ? -18.204 -10.601 -15.338 1.00 88.06 841 VAL A CA 1
ATOM 6752 C C . VAL A 1 841 ? -17.005 -11.436 -14.930 1.00 88.06 841 VAL A C 1
ATOM 6754 O O . VAL A 1 841 ? -16.095 -10.959 -14.261 1.00 88.06 841 VAL A O 1
ATOM 6757 N N . GLU A 1 842 ? -16.982 -12.677 -15.392 1.00 84.69 842 GLU A N 1
ATOM 6758 C CA . GLU A 1 842 ? -15.876 -13.606 -15.226 1.00 84.69 842 GLU A CA 1
ATOM 6759 C C . GLU A 1 842 ? -15.422 -14.061 -16.616 1.00 84.69 842 GLU A C 1
ATOM 6761 O O . GLU A 1 842 ? -16.183 -14.656 -17.382 1.00 84.69 842 GLU A O 1
ATOM 6766 N N . GLY A 1 843 ? -14.185 -13.715 -16.981 1.00 81.38 843 GLY A N 1
ATOM 6767 C CA . GLY A 1 843 ? -13.705 -13.891 -18.351 1.00 81.38 843 GLY A CA 1
ATOM 6768 C C . GLY A 1 843 ? -14.503 -13.039 -19.344 1.00 81.38 843 GLY A C 1
ATOM 6769 O O . GLY A 1 843 ? -14.511 -11.810 -19.239 1.00 81.38 843 GLY A O 1
ATOM 6770 N N . ASP A 1 844 ? -15.148 -13.695 -20.307 1.00 83.94 844 ASP A N 1
ATOM 6771 C CA . ASP A 1 844 ? -15.993 -13.114 -21.357 1.00 83.94 844 ASP A CA 1
ATOM 6772 C C . ASP A 1 844 ? -17.500 -13.370 -21.142 1.00 83.94 844 ASP A C 1
ATOM 6774 O O . ASP A 1 844 ? -18.304 -13.163 -22.054 1.00 83.94 844 ASP A O 1
ATOM 6778 N N . LYS A 1 845 ? -17.885 -13.812 -19.937 1.00 92.62 845 LYS A N 1
ATOM 6779 C CA . LYS A 1 845 ? -19.253 -14.201 -19.567 1.00 92.62 845 LYS A CA 1
ATOM 6780 C C . LYS A 1 845 ? -19.701 -13.550 -18.262 1.00 92.62 845 LYS A C 1
ATOM 6782 O O . LYS A 1 845 ? -18.893 -13.126 -17.442 1.00 92.62 845 LYS A O 1
ATOM 6787 N N . PHE A 1 846 ? -21.007 -13.500 -18.046 1.00 97.06 846 PHE A N 1
ATOM 6788 C CA . PHE A 1 846 ? -21.614 -13.079 -16.793 1.00 97.06 846 PHE A CA 1
ATOM 6789 C C . PHE A 1 846 ? -21.594 -14.227 -15.786 1.00 97.06 846 PHE A C 1
ATOM 6791 O O . PHE A 1 846 ? -22.208 -15.273 -16.010 1.00 97.06 846 PHE A O 1
ATOM 6798 N N . SER A 1 847 ? -20.897 -14.022 -14.672 1.00 96.62 847 SER A N 1
ATOM 6799 C CA . SER A 1 847 ? -21.032 -14.870 -13.488 1.00 96.62 847 SER A CA 1
ATOM 6800 C C . SER A 1 847 ? -22.265 -14.483 -12.676 1.00 96.62 847 SER A C 1
ATOM 6802 O O . SER A 1 847 ? -22.854 -15.337 -12.019 1.00 96.62 847 SER A O 1
ATOM 6804 N N . GLU A 1 848 ? -22.710 -13.225 -12.765 1.00 97.50 848 GLU A N 1
ATOM 6805 C CA . GLU A 1 848 ? -23.897 -12.739 -12.064 1.00 97.50 848 GLU A CA 1
ATOM 6806 C C . GLU A 1 848 ? -24.679 -11.699 -12.885 1.00 97.50 848 GLU A C 1
ATOM 6808 O O . GLU A 1 848 ? -24.080 -10.827 -13.515 1.00 97.50 848 GLU A O 1
ATOM 6813 N N . LEU A 1 849 ? -26.013 -11.759 -12.830 1.00 98.12 849 LEU A N 1
ATOM 6814 C CA . LEU A 1 849 ? -26.938 -10.695 -13.237 1.00 98.12 849 LEU A CA 1
ATOM 6815 C C . LEU A 1 849 ? -28.049 -10.542 -12.189 1.00 98.12 849 LEU A C 1
ATOM 6817 O O . LEU A 1 849 ? -28.852 -11.453 -11.984 1.00 98.12 849 LEU A O 1
ATOM 6821 N N . ARG A 1 850 ? -28.132 -9.367 -11.564 1.00 98.06 850 ARG A N 1
ATOM 6822 C CA . ARG A 1 850 ? -29.254 -8.968 -10.704 1.00 98.06 850 ARG A CA 1
ATOM 6823 C C . ARG A 1 850 ? -30.011 -7.806 -11.324 1.00 98.06 850 ARG A C 1
ATOM 6825 O O . ARG A 1 850 ? -29.403 -6.788 -11.632 1.00 98.06 850 ARG A O 1
ATOM 6832 N N . ILE A 1 851 ? -31.321 -7.962 -11.466 1.00 97.81 851 ILE A N 1
ATOM 6833 C CA . ILE A 1 851 ? -32.228 -6.974 -12.059 1.00 97.81 851 ILE A CA 1
ATOM 6834 C C . ILE A 1 851 ? -33.103 -6.410 -10.940 1.00 97.81 851 ILE A C 1
ATOM 6836 O O . ILE A 1 851 ? -33.822 -7.159 -10.276 1.00 97.81 851 ILE A O 1
ATOM 6840 N N . PHE A 1 852 ? -33.064 -5.099 -10.732 1.00 97.25 852 PHE A N 1
ATOM 6841 C CA . PHE A 1 852 ? -33.844 -4.391 -9.721 1.00 97.25 852 PHE A CA 1
ATOM 6842 C C . PHE A 1 852 ? -34.910 -3.533 -10.400 1.00 97.25 852 PHE A C 1
ATOM 6844 O O . PHE A 1 852 ? -34.627 -2.461 -10.936 1.00 97.25 852 PHE A O 1
ATOM 6851 N N . MET A 1 853 ? -36.155 -4.002 -10.347 1.00 94.62 853 MET A N 1
ATOM 6852 C CA . MET A 1 853 ? -37.334 -3.243 -10.757 1.00 94.62 853 MET A CA 1
ATOM 6853 C C . MET A 1 853 ? -38.595 -3.770 -10.067 1.00 94.62 853 MET A C 1
ATOM 6855 O O . MET A 1 853 ? -38.674 -4.952 -9.723 1.00 94.62 853 MET A O 1
ATOM 6859 N N . ASP A 1 854 ? -39.607 -2.914 -9.920 1.00 94.06 854 ASP A N 1
ATOM 6860 C CA . ASP A 1 854 ? -40.973 -3.362 -9.635 1.00 94.06 854 ASP A CA 1
ATOM 6861 C C . ASP A 1 854 ? -41.668 -3.724 -10.952 1.00 94.06 854 ASP A C 1
ATOM 6863 O O . ASP A 1 854 ? -42.063 -2.853 -11.724 1.00 94.06 854 ASP A O 1
ATOM 6867 N N . VAL A 1 855 ? -41.784 -5.023 -11.229 1.00 94.06 855 VAL A N 1
ATOM 6868 C CA . VAL A 1 855 ? -42.345 -5.543 -12.486 1.00 94.06 855 VAL A CA 1
ATOM 6869 C C . VAL A 1 855 ? -43.840 -5.823 -12.420 1.00 94.06 855 VAL A C 1
ATOM 6871 O O . VAL A 1 855 ? -44.445 -6.120 -13.449 1.00 94.06 855 VAL A O 1
ATOM 6874 N N . ASN A 1 856 ? -44.463 -5.702 -11.245 1.00 93.62 856 ASN A N 1
ATOM 6875 C CA . ASN A 1 856 ? -45.886 -5.992 -11.069 1.00 93.62 856 ASN A CA 1
ATOM 6876 C C . ASN A 1 856 ? -46.783 -5.246 -12.073 1.00 93.62 856 ASN A C 1
ATOM 6878 O O . ASN A 1 856 ? -47.662 -5.893 -12.648 1.00 93.62 856 ASN A O 1
ATOM 6882 N N . PRO A 1 857 ? -46.538 -3.956 -12.403 1.00 95.06 857 PRO A N 1
ATOM 6883 C CA . PRO A 1 857 ? -47.349 -3.263 -13.399 1.00 95.06 857 PRO A CA 1
ATOM 6884 C C . PRO A 1 857 ? -47.333 -3.927 -14.782 1.00 95.06 857 PRO A C 1
ATOM 6886 O O . PRO A 1 857 ? -48.279 -3.764 -15.545 1.00 95.06 857 PRO A O 1
ATOM 6889 N N . VAL A 1 858 ? -46.294 -4.682 -15.155 1.00 94.19 858 VAL A N 1
ATOM 6890 C CA . VAL A 1 858 ? -46.256 -5.394 -16.448 1.00 94.19 858 VAL A CA 1
ATOM 6891 C C . VAL A 1 858 ? -47.358 -6.452 -16.528 1.00 94.19 858 VAL A C 1
ATOM 6893 O O . VAL A 1 858 ? -47.963 -6.605 -17.587 1.00 94.19 858 VAL A O 1
ATOM 6896 N N . PHE A 1 859 ? -47.653 -7.132 -15.419 1.00 89.56 859 PHE A N 1
ATOM 6897 C CA . PHE A 1 859 ? -48.621 -8.232 -15.361 1.00 89.56 859 PHE A CA 1
ATOM 6898 C C . PHE A 1 859 ? -49.994 -7.816 -14.824 1.00 89.56 859 PHE A C 1
ATOM 6900 O O . PHE A 1 859 ? -50.975 -8.508 -15.083 1.00 89.56 859 PHE A O 1
ATOM 6907 N N . ASP A 1 860 ? -50.076 -6.678 -14.134 1.00 92.38 860 ASP A N 1
ATOM 6908 C CA . ASP A 1 860 ? -51.323 -6.103 -13.639 1.00 92.38 860 ASP A CA 1
ATOM 6909 C C . ASP A 1 860 ? -51.518 -4.672 -14.185 1.00 92.38 860 ASP A C 1
ATOM 6911 O O . ASP A 1 860 ? -50.930 -3.714 -13.668 1.00 92.38 860 ASP A O 1
ATOM 6915 N N . PRO A 1 861 ? -52.350 -4.490 -15.231 1.00 88.69 861 PRO A N 1
ATOM 6916 C CA . PRO A 1 861 ? -52.600 -3.179 -15.824 1.00 88.69 861 PRO A CA 1
ATOM 6917 C C . PRO A 1 861 ? -53.399 -2.236 -14.910 1.00 88.69 861 PRO A C 1
ATOM 6919 O O . PRO A 1 861 ? -53.530 -1.058 -15.239 1.00 88.69 861 PRO A O 1
ATOM 6922 N N . THR A 1 862 ? -53.934 -2.714 -13.779 1.00 91.75 862 THR A N 1
ATOM 6923 C CA . THR A 1 862 ? -54.647 -1.867 -12.812 1.00 91.75 862 THR A CA 1
ATOM 6924 C C . THR A 1 862 ? -53.700 -1.041 -11.937 1.00 91.75 862 THR A C 1
ATOM 6926 O O . THR A 1 862 ? -54.119 -0.039 -11.352 1.00 91.75 862 THR A O 1
ATOM 6929 N N . ILE A 1 863 ? -52.411 -1.403 -11.886 1.00 93.31 863 ILE A N 1
ATOM 6930 C CA . ILE A 1 863 ? -51.392 -0.657 -11.146 1.00 93.31 863 ILE A CA 1
ATOM 6931 C C . ILE A 1 863 ? -51.009 0.601 -11.934 1.00 93.31 863 ILE A C 1
ATOM 6933 O O . ILE A 1 863 ? -50.390 0.540 -12.998 1.00 93.31 863 ILE A O 1
ATOM 6937 N N . ASN A 1 864 ? -51.368 1.767 -11.394 1.00 90.56 864 ASN A N 1
ATOM 6938 C CA . ASN A 1 864 ? -51.081 3.054 -12.019 1.00 90.56 864 ASN A CA 1
ATOM 6939 C C . ASN A 1 864 ? -49.597 3.438 -11.877 1.00 90.56 864 ASN A C 1
ATOM 6941 O O . ASN A 1 864 ? -49.091 3.560 -10.763 1.00 90.56 864 ASN A O 1
ATOM 6945 N N . VAL A 1 865 ? -48.928 3.711 -13.001 1.00 91.25 865 VAL A N 1
ATOM 6946 C CA . VAL A 1 865 ? -47.527 4.162 -13.048 1.00 91.25 865 VAL A CA 1
ATOM 6947 C C . VAL A 1 865 ? -47.494 5.631 -13.484 1.00 91.25 865 VAL A C 1
ATOM 6949 O O . VAL A 1 865 ? -47.922 5.943 -14.598 1.00 91.25 865 VAL A O 1
ATOM 6952 N N . PRO A 1 866 ? -47.013 6.565 -12.644 1.00 88.00 866 PRO A N 1
ATOM 6953 C CA . PRO A 1 866 ? -47.002 7.979 -13.000 1.00 88.00 866 PRO A CA 1
ATOM 6954 C C . PRO A 1 866 ? -45.961 8.276 -14.089 1.00 88.00 866 PRO A C 1
ATOM 6956 O O . PRO A 1 866 ? -44.882 7.696 -14.111 1.00 88.00 866 PRO A O 1
ATOM 6959 N N . ASN A 1 867 ? -46.226 9.269 -14.946 1.00 80.31 867 ASN A N 1
ATOM 6960 C CA . ASN A 1 867 ? -45.308 9.686 -16.024 1.00 80.31 867 ASN A CA 1
ATOM 6961 C C . ASN A 1 867 ? -43.930 10.185 -15.539 1.00 80.31 867 ASN A C 1
ATOM 6963 O O . ASN A 1 867 ? -43.022 10.361 -16.361 1.00 80.31 867 ASN A O 1
ATOM 6967 N N . SER A 1 868 ? -43.802 10.475 -14.242 1.00 81.75 868 SER A N 1
ATOM 6968 C CA . SER A 1 868 ? -42.563 10.852 -13.559 1.00 81.75 868 SER A CA 1
ATOM 6969 C C . SER A 1 868 ? -41.744 9.655 -13.064 1.00 81.75 868 SER A C 1
ATOM 6971 O O . SER A 1 868 ? -40.578 9.854 -12.730 1.00 81.75 868 SER A O 1
ATOM 6973 N N . ALA A 1 869 ? -42.311 8.439 -13.026 1.00 86.19 869 ALA A N 1
ATOM 6974 C CA . ALA A 1 869 ? -41.611 7.210 -12.649 1.00 86.19 869 ALA A CA 1
ATOM 6975 C C . ALA A 1 869 ? -40.683 6.765 -13.785 1.00 86.19 869 ALA A C 1
ATOM 6977 O O . ALA A 1 869 ? -41.018 5.920 -14.608 1.00 86.19 869 ALA A O 1
ATOM 6978 N N . THR A 1 870 ? -39.531 7.418 -13.854 1.00 86.06 870 THR A N 1
ATOM 6979 C CA . THR A 1 870 ? -38.508 7.219 -14.873 1.00 86.06 870 THR A CA 1
ATOM 6980 C C . THR A 1 870 ? -37.162 7.646 -14.306 1.00 86.06 870 THR A C 1
ATOM 6982 O O . THR A 1 870 ? -37.086 8.645 -13.583 1.00 86.06 870 THR A O 1
ATOM 6985 N N . VAL A 1 871 ? -36.093 6.946 -14.686 1.00 84.12 871 VAL A N 1
ATOM 6986 C CA . VAL A 1 871 ? -34.712 7.354 -14.361 1.00 84.12 871 VAL A CA 1
ATOM 6987 C C . VAL A 1 871 ? -34.275 8.612 -15.135 1.00 84.12 871 VAL A C 1
ATOM 6989 O O . VAL A 1 871 ? -33.200 9.162 -14.914 1.00 84.12 871 VAL A O 1
ATOM 6992 N N . PHE A 1 872 ? -35.109 9.108 -16.058 1.00 70.50 872 PHE A N 1
ATOM 6993 C CA . PHE A 1 872 ? -34.846 10.293 -16.877 1.00 70.50 872 PHE A CA 1
ATOM 6994 C C . PHE A 1 872 ? -35.338 11.612 -16.267 1.00 70.50 872 PHE A C 1
ATOM 6996 O O . PHE A 1 872 ? -35.054 12.666 -16.847 1.00 70.50 872 PHE A O 1
ATOM 7003 N N . THR A 1 873 ? -36.080 11.591 -15.153 1.00 77.12 873 THR A N 1
ATOM 7004 C CA . THR A 1 873 ? -36.552 12.818 -14.490 1.00 77.12 873 THR A CA 1
ATOM 7005 C C . THR A 1 873 ? -35.426 13.423 -13.653 1.00 77.12 873 THR A C 1
ATOM 7007 O O . THR A 1 873 ? -34.983 12.827 -12.677 1.00 77.12 873 THR A O 1
ATOM 7010 N N . VAL A 1 874 ? -34.987 14.632 -14.005 1.00 68.06 874 VAL A N 1
ATOM 7011 C CA . VAL A 1 874 ? -34.024 15.424 -13.221 1.00 68.06 874 VAL A CA 1
ATOM 7012 C C . VAL A 1 874 ? -34.715 16.600 -12.522 1.00 68.06 874 VAL A C 1
ATOM 7014 O O . VAL A 1 874 ? -35.934 16.765 -12.626 1.00 68.06 874 VAL A O 1
ATOM 7017 N N . SER A 1 875 ? -33.940 17.415 -11.792 1.00 63.31 875 SER A N 1
ATOM 7018 C CA . SER A 1 875 ? -34.434 18.607 -11.087 1.00 63.31 875 SER A CA 1
ATOM 7019 C C . SER A 1 875 ? -35.397 19.439 -11.949 1.00 63.31 875 SER A C 1
ATOM 7021 O O . SER A 1 875 ? -35.217 19.565 -13.164 1.00 63.31 875 SER A O 1
ATOM 7023 N N . GLU A 1 876 ? -36.430 19.992 -11.309 1.00 67.62 876 GLU A N 1
ATOM 7024 C CA . GLU A 1 876 ? -37.533 20.739 -11.940 1.00 67.62 876 GLU A CA 1
ATOM 7025 C C . GLU A 1 876 ? -38.433 19.902 -12.875 1.00 67.62 876 GLU A C 1
ATOM 7027 O O . GLU A 1 876 ? -39.185 20.456 -13.674 1.00 67.62 876 GLU A O 1
ATOM 7032 N N . GLY A 1 877 ? -38.379 18.567 -12.798 1.00 68.50 877 GLY A N 1
ATOM 7033 C CA . GLY A 1 877 ? -39.239 17.682 -13.594 1.00 68.50 877 GLY A CA 1
ATOM 7034 C C . GLY A 1 877 ? -38.855 17.603 -15.075 1.00 68.50 877 GLY A C 1
ATOM 7035 O O . GLY A 1 877 ? -39.639 17.121 -15.896 1.00 68.50 877 GLY A O 1
ATOM 7036 N N . LYS A 1 878 ? -37.658 18.078 -15.442 1.00 68.94 878 LYS A N 1
ATOM 7037 C CA . LYS A 1 878 ? -37.151 18.002 -16.817 1.00 68.94 878 LYS A CA 1
ATOM 7038 C C . LYS A 1 878 ? -36.803 16.554 -17.157 1.00 68.94 878 LYS A C 1
ATOM 7040 O O . LYS A 1 878 ? -36.206 15.850 -16.347 1.00 68.94 878 LYS A O 1
ATOM 7045 N N . LYS A 1 879 ? -37.147 16.119 -18.373 1.00 67.31 879 LYS A N 1
ATOM 7046 C CA . LYS A 1 879 ? -36.768 14.798 -18.891 1.00 67.31 879 LYS A CA 1
ATOM 7047 C C . LYS A 1 879 ? -35.502 14.893 -19.725 1.00 67.31 879 LYS A C 1
ATOM 7049 O O . LYS A 1 879 ? -35.411 15.717 -20.634 1.00 67.31 879 LYS A O 1
ATOM 7054 N N . LEU A 1 880 ? -34.534 14.034 -19.430 1.00 68.44 880 LEU A N 1
ATOM 7055 C CA . LEU A 1 880 ? -33.348 13.889 -20.263 1.00 68.44 880 LEU A CA 1
ATOM 7056 C C . LEU A 1 880 ? -33.696 13.198 -21.592 1.00 68.44 880 LEU A C 1
ATOM 7058 O O . LEU A 1 880 ? -34.576 12.344 -21.650 1.00 68.44 880 LEU A O 1
ATOM 7062 N N . ILE A 1 881 ? -32.971 13.541 -22.659 1.00 71.56 881 ILE A N 1
ATOM 7063 C CA . ILE A 1 881 ? -33.138 12.895 -23.968 1.00 71.56 881 ILE A CA 1
ATOM 7064 C C . ILE A 1 881 ? -32.518 11.483 -23.912 1.00 71.56 881 ILE A C 1
ATOM 7066 O O . ILE A 1 881 ? -31.382 11.346 -23.429 1.00 71.56 881 ILE A O 1
ATOM 7070 N N . PRO A 1 882 ? -33.230 10.435 -24.369 1.00 68.00 882 PRO A N 1
ATOM 7071 C CA . PRO A 1 882 ? -32.693 9.083 -24.428 1.00 68.00 882 PRO A CA 1
ATOM 7072 C C . PRO A 1 882 ? -31.615 8.939 -25.508 1.00 68.00 882 PRO A C 1
ATOM 7074 O O . PRO A 1 882 ? -31.785 9.446 -26.621 1.00 68.00 882 PRO A O 1
ATOM 7077 N N . PRO A 1 883 ? -30.509 8.232 -25.215 1.00 69.50 883 PRO A N 1
ATOM 7078 C CA . PRO A 1 883 ? -29.406 8.056 -26.159 1.00 69.50 883 PRO A CA 1
ATOM 7079 C C . PRO A 1 883 ? -29.722 7.064 -27.293 1.00 69.50 883 PRO A C 1
ATOM 7081 O O . PRO A 1 883 ? -28.931 6.947 -28.225 1.00 69.50 883 PRO A O 1
ATOM 7084 N N . ASN A 1 884 ? -30.870 6.369 -27.250 1.00 81.88 884 ASN A N 1
ATOM 7085 C CA . ASN A 1 884 ? -31.290 5.359 -28.234 1.00 81.88 884 ASN A CA 1
ATOM 7086 C C . ASN A 1 884 ? -30.279 4.207 -28.409 1.00 81.88 884 ASN A C 1
ATOM 7088 O O . ASN A 1 884 ? -30.158 3.631 -29.491 1.00 81.88 884 ASN A O 1
ATOM 7092 N N . THR A 1 885 ? -29.573 3.844 -27.334 1.00 84.00 885 THR A N 1
ATOM 7093 C CA . THR A 1 885 ? -28.457 2.887 -27.346 1.00 84.00 885 THR A CA 1
ATOM 7094 C C . THR A 1 885 ? -28.800 1.564 -28.036 1.00 84.00 885 THR A C 1
ATOM 7096 O O . THR A 1 885 ? -28.054 1.125 -28.910 1.00 84.00 885 THR A O 1
ATOM 7099 N N . MET A 1 886 ? -29.938 0.944 -27.701 1.00 90.81 886 MET A N 1
ATOM 7100 C CA . MET A 1 886 ? -30.332 -0.340 -28.293 1.00 90.81 886 MET A CA 1
ATOM 7101 C C . MET A 1 886 ? -30.823 -0.207 -29.740 1.00 90.81 886 MET A C 1
ATOM 7103 O O . MET A 1 886 ? -30.517 -1.063 -30.567 1.00 90.81 886 MET A O 1
ATOM 7107 N N . LYS A 1 887 ? -31.489 0.897 -30.109 1.00 86.75 887 LYS A N 1
ATOM 7108 C CA . LYS A 1 887 ? -31.849 1.155 -31.518 1.00 86.75 887 LYS A CA 1
ATOM 7109 C C . LYS A 1 887 ? -30.604 1.310 -32.389 1.00 86.75 887 LYS A C 1
ATOM 7111 O O . LYS A 1 887 ? -30.532 0.697 -33.451 1.00 86.75 887 LYS A O 1
ATOM 7116 N N . ASN A 1 888 ? -29.613 2.064 -31.912 1.00 83.56 888 ASN A N 1
ATOM 7117 C CA . ASN A 1 888 ? -28.336 2.232 -32.605 1.00 83.56 888 ASN A CA 1
ATOM 7118 C C . ASN A 1 888 ? -27.571 0.903 -32.670 1.00 83.56 888 ASN A C 1
ATOM 7120 O O . ASN A 1 888 ? -26.986 0.592 -33.701 1.00 83.56 888 ASN A O 1
ATOM 7124 N N . HIS A 1 889 ? -27.643 0.060 -31.631 1.00 86.06 889 HIS A N 1
ATOM 7125 C CA . HIS A 1 889 ? -27.062 -1.285 -31.674 1.00 86.06 889 HIS A CA 1
ATOM 7126 C C . HIS A 1 889 ? -27.637 -2.117 -32.833 1.00 86.06 889 HIS A C 1
ATOM 7128 O O . HIS A 1 889 ? -26.877 -2.662 -33.627 1.00 86.06 889 HIS A O 1
ATOM 7134 N N . PHE A 1 890 ? -28.960 -2.174 -33.005 1.00 87.00 890 PHE A N 1
ATOM 7135 C CA . PHE A 1 890 ? -29.554 -2.916 -34.126 1.00 87.00 890 PHE A CA 1
ATOM 7136 C C . PHE A 1 890 ? -29.308 -2.275 -35.501 1.00 87.00 890 PHE A C 1
ATOM 7138 O O . PHE A 1 890 ? -29.255 -2.996 -36.496 1.00 87.00 890 PHE A O 1
ATOM 7145 N N . ALA A 1 891 ? -29.144 -0.951 -35.569 1.00 83.12 891 ALA A N 1
ATOM 7146 C CA . ALA A 1 891 ? -28.901 -0.234 -36.822 1.00 83.12 891 ALA A CA 1
ATOM 7147 C C . ALA A 1 891 ? -27.430 -0.272 -37.276 1.00 83.12 891 ALA A C 1
ATOM 7149 O O . ALA A 1 891 ? -27.153 -0.354 -38.469 1.00 83.12 891 ALA A O 1
ATOM 7150 N N . GLU A 1 892 ? -26.476 -0.227 -36.346 1.00 83.88 892 GLU A N 1
ATOM 7151 C CA . GLU A 1 892 ? -25.066 0.043 -36.651 1.00 83.88 892 GLU A CA 1
ATOM 7152 C C . GLU A 1 892 ? -24.148 -1.131 -36.280 1.00 83.88 892 GLU A C 1
ATOM 7154 O O . GLU A 1 892 ? -23.210 -1.447 -37.024 1.00 83.88 892 GLU A O 1
ATOM 7159 N N . HIS A 1 893 ? -24.428 -1.825 -35.168 1.00 85.75 893 HIS A N 1
ATOM 7160 C CA . HIS A 1 893 ? -23.548 -2.874 -34.650 1.00 85.75 893 HIS A CA 1
ATOM 7161 C C . HIS A 1 893 ? -23.516 -4.088 -35.598 1.00 85.75 893 HIS A C 1
ATOM 7163 O O . HIS A 1 893 ? -24.581 -4.567 -36.003 1.00 85.75 893 HIS A O 1
ATOM 7169 N N . PRO A 1 894 ? -22.333 -4.633 -35.952 1.00 85.69 894 PRO A N 1
ATOM 7170 C CA . PRO A 1 894 ? -22.225 -5.752 -36.892 1.00 85.69 894 PRO A CA 1
ATOM 7171 C C . PRO A 1 894 ? -23.065 -6.974 -36.496 1.00 85.69 894 PRO A C 1
ATOM 7173 O O . PRO A 1 894 ? -23.818 -7.484 -37.324 1.00 85.69 894 PRO A O 1
ATOM 7176 N N . GLU A 1 895 ? -23.007 -7.396 -35.225 1.00 88.50 895 GLU A N 1
ATOM 7177 C CA . GLU A 1 895 ? -23.823 -8.519 -34.733 1.00 88.50 895 GLU A CA 1
ATOM 7178 C C . GLU A 1 895 ? -25.319 -8.168 -34.728 1.00 88.50 895 GLU A C 1
ATOM 7180 O O . GLU A 1 895 ? -26.140 -8.994 -35.118 1.00 88.50 895 GLU A O 1
ATOM 7185 N N . GLY A 1 896 ? -25.685 -6.937 -34.352 1.00 87.38 896 GLY A N 1
ATOM 7186 C CA . GLY A 1 896 ? -27.081 -6.490 -34.320 1.00 87.38 896 GLY A CA 1
ATOM 7187 C C . GLY A 1 896 ? -27.723 -6.538 -35.707 1.00 87.38 896 GLY A C 1
ATOM 7188 O O . GLY A 1 896 ? -28.783 -7.141 -35.882 1.00 87.38 896 GLY A O 1
ATOM 7189 N N . ARG A 1 897 ? -27.029 -6.004 -36.721 1.00 90.44 897 ARG A N 1
ATOM 7190 C CA . ARG A 1 897 ? -27.464 -6.063 -38.125 1.00 90.44 897 ARG A CA 1
ATOM 7191 C C . ARG A 1 897 ? -27.563 -7.493 -38.643 1.00 90.44 897 ARG A C 1
ATOM 7193 O O . ARG A 1 897 ? -28.557 -7.845 -39.277 1.00 90.44 897 ARG A O 1
ATOM 7200 N N . GLN A 1 898 ? -26.564 -8.326 -38.352 1.00 91.12 898 GLN A N 1
ATOM 7201 C CA . GLN A 1 898 ? -26.574 -9.729 -38.762 1.00 91.12 898 GLN A CA 1
ATOM 7202 C C . GLN A 1 898 ? -27.764 -10.480 -38.151 1.00 91.12 898 GLN A C 1
ATOM 7204 O O . GLN A 1 898 ? -28.435 -11.230 -38.852 1.00 91.12 898 GLN A O 1
ATOM 7209 N N . ARG A 1 899 ? -28.068 -10.249 -36.869 1.00 90.44 899 ARG A N 1
ATOM 7210 C CA . ARG A 1 899 ? -29.211 -10.865 -36.180 1.00 90.44 899 ARG A CA 1
ATOM 7211 C C . ARG A 1 899 ? -30.549 -10.461 -36.787 1.00 90.44 899 ARG A C 1
ATOM 7213 O O . ARG A 1 899 ? -31.406 -11.319 -36.974 1.00 90.44 899 ARG A O 1
ATOM 7220 N N . VAL A 1 900 ? -30.720 -9.188 -37.149 1.00 88.44 900 VAL A N 1
ATOM 7221 C CA . VAL A 1 900 ? -31.927 -8.726 -37.857 1.00 88.44 900 VAL A CA 1
ATOM 7222 C C . VAL A 1 900 ? -32.082 -9.457 -39.195 1.00 88.44 900 VAL A C 1
ATOM 7224 O O . VAL A 1 900 ? -33.171 -9.935 -39.505 1.00 88.44 900 VAL A O 1
ATOM 7227 N N . GLN A 1 901 ? -30.993 -9.617 -39.955 1.00 87.62 901 GLN A N 1
ATOM 7228 C CA . GLN A 1 901 ? -31.001 -10.328 -41.241 1.00 87.62 901 GLN A CA 1
ATOM 7229 C C . GLN A 1 901 ? -31.300 -11.828 -41.107 1.00 87.62 901 GLN A C 1
ATOM 7231 O O . GLN A 1 901 ? -31.902 -12.411 -42.005 1.00 87.62 901 GLN A O 1
ATOM 7236 N N . THR A 1 902 ? -30.912 -12.459 -39.996 1.00 87.69 902 THR A N 1
ATOM 7237 C CA . THR A 1 902 ? -31.106 -13.898 -39.754 1.00 87.69 902 THR A CA 1
ATOM 7238 C C . THR A 1 902 ? -32.385 -14.234 -38.980 1.00 87.69 902 THR A C 1
ATOM 7240 O O . THR A 1 902 ? -32.538 -15.357 -38.506 1.00 87.69 902 THR A O 1
ATOM 7243 N N . GLY A 1 903 ? -33.331 -13.292 -38.874 1.00 87.25 903 GLY A N 1
ATOM 7244 C CA . GLY A 1 903 ? -34.660 -13.527 -38.295 1.00 87.25 903 GLY A CA 1
ATOM 7245 C C . GLY A 1 903 ? -34.787 -13.236 -36.795 1.00 87.25 903 GLY A C 1
ATOM 7246 O O . GLY A 1 903 ? -35.857 -13.439 -36.225 1.00 87.25 903 GLY A O 1
ATOM 7247 N N . PHE A 1 904 ? -33.745 -12.698 -36.160 1.00 91.06 904 PHE A N 1
ATOM 7248 C CA . PHE A 1 904 ? -33.734 -12.281 -34.753 1.00 91.06 904 PHE A CA 1
ATOM 7249 C C . PHE A 1 904 ? -33.906 -10.764 -34.600 1.00 91.06 904 PHE A C 1
ATOM 7251 O O . PHE A 1 904 ? -33.200 -10.113 -33.826 1.00 91.06 904 PHE A O 1
ATOM 7258 N N . ALA A 1 905 ? -34.844 -10.185 -35.351 1.00 91.06 905 ALA A N 1
ATOM 7259 C CA . ALA A 1 905 ? -35.218 -8.788 -35.175 1.00 91.06 905 ALA A CA 1
ATOM 7260 C C . ALA A 1 905 ? -35.905 -8.574 -33.808 1.00 91.06 905 ALA A C 1
ATOM 7262 O O . ALA A 1 905 ? -36.692 -9.427 -33.376 1.00 91.06 905 ALA A O 1
ATOM 7263 N N . PRO A 1 906 ? -35.657 -7.442 -33.126 1.00 93.00 906 PRO A N 1
ATOM 7264 C CA . PRO A 1 906 ? -36.294 -7.142 -31.853 1.00 93.00 906 PRO A CA 1
ATOM 7265 C C . PRO A 1 906 ? -37.817 -7.046 -31.994 1.00 93.00 906 PRO A C 1
ATOM 7267 O O . PRO A 1 906 ? -38.339 -6.440 -32.937 1.00 93.00 906 PRO A O 1
ATOM 7270 N N . LYS A 1 907 ? -38.558 -7.599 -31.032 1.00 93.19 907 LYS A N 1
ATOM 7271 C CA . LYS A 1 907 ? -40.022 -7.713 -31.096 1.00 93.19 907 LYS A CA 1
ATOM 7272 C C . LYS A 1 907 ? -40.732 -6.364 -31.115 1.00 93.19 907 LYS A C 1
ATOM 7274 O O . LYS A 1 907 ? -41.780 -6.252 -31.736 1.00 93.19 907 LYS A O 1
ATOM 7279 N N . TRP A 1 908 ? -40.150 -5.306 -30.550 1.00 90.50 908 TRP A N 1
ATOM 7280 C CA . TRP A 1 908 ? -40.738 -3.959 -30.618 1.00 90.50 908 TRP A CA 1
ATOM 7281 C C . TRP A 1 908 ? -40.784 -3.376 -32.042 1.00 90.50 908 TRP A C 1
ATOM 7283 O O . TRP A 1 908 ? -41.585 -2.478 -32.303 1.00 90.50 908 TRP A O 1
ATOM 7293 N N . SER A 1 909 ? -39.967 -3.886 -32.972 1.00 88.62 909 SER A N 1
ATOM 7294 C CA . SER A 1 909 ? -39.975 -3.467 -34.385 1.00 88.62 909 SER A CA 1
ATOM 7295 C C . SER A 1 909 ? -41.075 -4.136 -35.215 1.00 88.62 909 SER A C 1
ATOM 7297 O O . SER A 1 909 ? -41.409 -3.663 -36.298 1.00 88.62 909 SER A O 1
ATOM 7299 N N . THR A 1 910 ? -41.643 -5.232 -34.703 1.00 83.00 910 THR A N 1
ATOM 7300 C CA . THR A 1 910 ? -42.660 -6.063 -35.371 1.00 83.00 910 THR A CA 1
ATOM 7301 C C . THR A 1 910 ? -43.951 -6.201 -34.561 1.00 83.00 910 THR A C 1
ATOM 7303 O O . THR A 1 910 ? -44.921 -6.776 -35.053 1.00 83.00 910 THR A O 1
ATOM 7306 N N . ALA A 1 911 ? -43.991 -5.662 -33.338 1.00 78.44 911 ALA A N 1
ATOM 7307 C CA . ALA A 1 911 ? -45.198 -5.533 -32.527 1.00 78.44 911 ALA A CA 1
ATOM 7308 C C . ALA A 1 911 ? -46.278 -4.752 -33.291 1.00 78.44 911 ALA A C 1
ATOM 7310 O O . ALA A 1 911 ? -45.956 -4.006 -34.207 1.00 78.44 911 ALA A O 1
ATOM 7311 N N . ASN A 1 912 ? -47.556 -4.904 -32.934 1.00 65.44 912 ASN A N 1
ATOM 7312 C CA . ASN A 1 912 ? -48.651 -4.185 -33.590 1.00 65.44 912 ASN A CA 1
ATOM 7313 C C . ASN A 1 912 ? -49.283 -3.146 -32.638 1.00 65.44 912 ASN A C 1
ATOM 7315 O O . ASN A 1 912 ? -49.852 -3.561 -31.626 1.00 65.44 912 ASN A O 1
ATOM 7319 N N . PRO A 1 913 ? -49.223 -1.833 -32.949 1.00 60.16 913 PRO A N 1
ATOM 7320 C CA . PRO A 1 913 ? -48.491 -1.230 -34.068 1.00 60.16 913 PRO A CA 1
ATOM 7321 C C . PRO A 1 913 ? -46.971 -1.199 -33.810 1.00 60.16 913 PRO A C 1
ATOM 7323 O O . PRO A 1 913 ? -46.548 -1.022 -32.661 1.00 60.16 913 PRO A O 1
ATOM 7326 N N . PRO A 1 914 ? -46.131 -1.330 -34.855 1.00 64.31 914 PRO A N 1
ATOM 7327 C CA . PRO A 1 914 ? -44.686 -1.270 -34.687 1.00 64.31 914 PRO A CA 1
ATOM 7328 C C . PRO A 1 914 ? -44.315 0.166 -34.346 1.00 64.31 914 PRO A C 1
ATOM 7330 O O . PRO A 1 914 ? -44.678 1.100 -35.062 1.00 64.31 914 PRO A O 1
ATOM 7333 N N . LYS A 1 915 ? -43.639 0.367 -33.211 1.00 69.94 915 LYS A N 1
ATOM 7334 C CA . LYS A 1 915 ? -43.446 1.725 -32.684 1.00 69.94 915 LYS A CA 1
ATOM 7335 C C . LYS A 1 915 ? -42.290 2.451 -33.368 1.00 69.94 915 LYS A C 1
ATOM 7337 O O . LYS A 1 915 ? -42.381 3.654 -33.598 1.00 69.94 915 LYS A O 1
ATOM 7342 N N . TRP A 1 916 ? -41.218 1.727 -33.698 1.00 78.12 916 TRP A N 1
ATOM 7343 C CA . TRP A 1 916 ? -40.015 2.288 -34.313 1.00 78.12 916 TRP A CA 1
ATOM 7344 C C . TRP A 1 916 ? -39.474 1.369 -35.408 1.00 78.12 916 TRP A C 1
ATOM 7346 O O . TRP A 1 916 ? -39.343 0.163 -35.204 1.00 78.12 916 TRP A O 1
ATOM 7356 N N . SER A 1 917 ? -39.119 1.946 -36.556 1.00 72.19 917 SER A N 1
ATOM 7357 C CA . SER A 1 917 ? -38.380 1.241 -37.604 1.00 72.19 917 SER A CA 1
ATOM 7358 C C . SER A 1 917 ? -36.930 1.028 -37.177 1.00 72.19 917 SER A C 1
ATOM 7360 O O . SER A 1 917 ? -36.283 1.967 -36.709 1.00 72.19 917 SER A O 1
ATOM 7362 N N . ILE A 1 918 ? -36.398 -0.170 -37.408 1.00 74.00 918 ILE A N 1
ATOM 7363 C CA . ILE A 1 918 ? -34.947 -0.387 -37.428 1.00 74.00 918 ILE A CA 1
ATOM 7364 C C . ILE A 1 918 ? -34.434 0.322 -38.691 1.00 74.00 918 ILE A C 1
ATOM 7366 O O . ILE A 1 918 ? -35.017 0.144 -39.759 1.00 74.00 918 ILE A O 1
ATOM 7370 N N . GLY A 1 919 ? -33.452 1.215 -38.548 1.00 58.81 919 GLY A N 1
ATOM 7371 C CA . GLY A 1 919 ? -32.989 2.103 -39.622 1.00 58.81 919 GLY A CA 1
ATOM 7372 C C . GLY A 1 919 ? -32.600 1.382 -40.923 1.00 58.81 919 GLY A C 1
ATOM 7373 O O . GLY A 1 919 ? -32.193 0.222 -40.892 1.00 58.81 919 GLY A O 1
ATOM 7374 N N . ARG A 1 920 ? -32.769 2.107 -42.041 1.00 40.41 920 ARG A N 1
ATOM 7375 C CA . ARG A 1 920 ? -32.351 1.750 -43.411 1.00 40.41 920 ARG A CA 1
ATOM 7376 C C . ARG A 1 920 ? -30.841 1.640 -43.556 1.00 40.41 920 ARG A C 1
ATOM 7378 O O . ARG A 1 920 ? -30.153 2.483 -42.940 1.00 40.41 920 ARG A O 1
#

Sequence (920 aa):
MKAVTKKANYAIRDQNGKLAFYVLLWKRKGISLELFDDYWRNVHGPLCARLPGQHQYWQFHLDHNQEGSLWPRVPGIDYTYQTEDQFDGIAELTFETESDRQAFFQSSDPLMADEHNLFSKAVGYNTNYGNSQTFIDGIPTGEPNGKVDGLKFHVMLKKADGVDVRAFREHLTDYFAPAIVQSNAVLKFRLHLFDEIDNSRPDVAGVSHWEPPEKQYQAAFEIAFANPLEMEAFFASPEYAAAFKNLAKYVKQILPLRERSAYTFVHNGKLTLAGQWSSNVADLIVKVGATNQLNSDTVSLMNGKETVKPGLGHYLQGVQHVGVTVQDMEQSLEFYTEVLGGKIVVAENNLMGDGIQNTLFQKEELDALTQGVNPKTFGIPNLRDAKEALDIKFISFGNTCIELIYFRDAATQNPHHSAVERIPSHVGHVNAMHISFHVKDDVDLNFFAKLLEEECQIRGIKNVVFNRVIRVKSEEERRKVALKYNSSKFWDEPDSLNANNQPESEFGELEGWALFYCKGPNGEQLEFNQATRTVKKHFVKAQKEYSMATNTHFAVLNSKSFQQIETSERVYATHSSSINASLSTVWNVLLDTIENPGRYNPEAYNCKILERYHNGILRQIKVLNMTVEEKITWNEKTGKIRHTLVNNPFFIGQGTNKVIRPTSNNPHEPLVISYTWDWEAYNEEGRKVAQKIQESIAEAVKQIVLNLKSISEQQENRVQSTIFNGKIGANYKKSTAEKFPGTTTDLVKRLFSRGEAFDSEGFINFFTDTPVYQFGNFDVCLDKAAIKKSADAFFSGISAVYHDIKMIWEVGDVVFVEMDVTYWRKDGSVVTLPCSDIFRVEGDKFSELRIFMDVNPVFDPTINVPNSATVFTVSEGKKLIPPNTMKNHFAEHPEGRQRVQTGFAPKWSTANPPKWSIGR